Protein 5GYL (pdb70)

Structure (mmCIF, N/CA/C/O backbone):
data_5GYL
#
_entry.id   5GYL
#
_cell.length_a   97.370
_cell.length_b   100.610
_cell.length_c   131.124
_cell.angle_alpha   90.00
_cell.angle_beta   96.10
_cell.angle_gamma   90.00
#
_symmetry.space_group_name_H-M   'I 1 2 1'
#
loop_
_entity.id
_entity.type
_entity.pdbx_description
1 polymer 'legumin-like protein'
2 water water
#
loop_
_atom_site.group_PDB
_atom_site.id
_atom_site.type_symbol
_atom_site.label_atom_id
_atom_site.label_alt_id
_atom_site.label_comp_id
_atom_site.label_asym_id
_atom_site.label_entity_id
_atom_site.label_seq_id
_atom_site.pdbx_PDB_ins_code
_atom_site.Cartn_x
_atom_site.Cartn_y
_atom_site.Cartn_z
_atom_site.occupancy
_atom_site.B_iso_or_equiv
_atom_site.auth_seq_id
_atom_site.auth_comp_id
_atom_site.auth_asym_id
_atom_site.auth_atom_id
_atom_site.pdbx_PDB_model_num
ATOM 1 N N . ASN A 1 9 ? 8.394 -4.887 -35.200 1.00 82.26 29 ASN A N 1
ATOM 2 C CA . ASN A 1 9 ? 8.577 -5.080 -33.763 1.00 80.79 29 ASN A CA 1
ATOM 3 C C . ASN A 1 9 ? 9.815 -4.325 -33.289 1.00 80.69 29 ASN A C 1
ATOM 4 O O . ASN A 1 9 ? 10.945 -4.686 -33.617 1.00 81.49 29 ASN A O 1
ATOM 9 N N . GLU A 1 10 ? 9.577 -3.274 -32.500 1.00 72.73 30 GLU A N 1
ATOM 10 C CA . GLU A 1 10 ? 10.600 -2.259 -32.263 1.00 70.31 30 GLU A CA 1
ATOM 11 C C . GLU A 1 10 ? 11.867 -2.827 -31.630 1.00 64.06 30 GLU A C 1
ATOM 12 O O . GLU A 1 10 ? 12.948 -2.253 -31.809 1.00 63.53 30 GLU A O 1
ATOM 18 N N . CYS A 1 11 ? 11.776 -3.936 -30.894 1.00 52.35 31 CYS A N 1
ATOM 19 C CA . CYS A 1 11 ? 12.921 -4.430 -30.134 1.00 48.88 31 CYS A CA 1
ATOM 20 C C . CYS A 1 11 ? 13.547 -5.691 -30.721 1.00 50.41 31 CYS A C 1
ATOM 21 O O . CYS A 1 11 ? 14.457 -6.257 -30.105 1.00 49.55 31 CYS A O 1
ATOM 24 N N . GLN A 1 12 ? 13.113 -6.142 -31.897 1.00 66.35 32 GLN A N 1
ATOM 25 C CA . GLN A 1 12 ? 13.848 -7.194 -32.599 1.00 69.31 32 GLN A CA 1
ATOM 26 C C . GLN A 1 12 ? 15.067 -6.547 -33.255 1.00 66.50 32 GLN A C 1
ATOM 27 O O . GLN A 1 12 ? 15.133 -6.330 -34.465 1.00 68.43 32 GLN A O 1
ATOM 33 N N . LEU A 1 13 ? 16.044 -6.221 -32.412 1.00 64.43 33 LEU A N 1
ATOM 34 C CA . LEU A 1 13 ? 17.243 -5.505 -32.825 1.00 61.85 33 LEU A CA 1
ATOM 35 C C . LEU A 1 13 ? 18.362 -6.516 -33.038 1.00 62.06 33 LEU A C 1
ATOM 36 O O . LEU A 1 13 ? 18.718 -7.256 -32.114 1.00 60.08 33 LEU A O 1
ATOM 41 N N . GLU A 1 14 ? 18.908 -6.550 -34.253 1.00 62.92 34 GLU A N 1
ATOM 42 C CA . GLU A 1 14 ? 19.987 -7.473 -34.578 1.00 65.32 34 GLU A CA 1
ATOM 43 C C . GLU A 1 14 ? 21.370 -6.841 -34.476 1.00 64.04 34 GLU A C 1
ATOM 44 O O . GLU A 1 14 ? 22.347 -7.567 -34.267 1.00 67.15 34 GLU A O 1
ATOM 50 N N . HIS A 1 15 ? 21.477 -5.519 -34.603 1.00 62.60 35 HIS A N 1
ATOM 51 C CA . HIS A 1 15 ? 22.762 -4.843 -34.467 1.00 61.84 35 HIS A CA 1
ATOM 52 C C . HIS A 1 15 ? 22.553 -3.475 -33.838 1.00 62.88 35 HIS A C 1
ATOM 53 O O . HIS A 1 15 ? 21.678 -2.719 -34.267 1.00 65.68 35 HIS A O 1
ATOM 60 N N . LEU A 1 16 ? 23.361 -3.165 -32.831 1.00 53.36 36 LEU A N 1
ATOM 61 C CA . LEU A 1 16 ? 23.323 -1.881 -32.151 1.00 50.84 36 LEU A CA 1
ATOM 62 C C . LEU A 1 16 ? 24.572 -1.080 -32.487 1.00 52.21 36 LEU A C 1
ATOM 63 O O . LEU A 1 16 ? 25.607 -1.629 -32.874 1.00 53.72 36 LEU A O 1
ATOM 68 N N . ASN A 1 17 ? 24.459 0.235 -32.335 1.00 56.07 37 ASN A N 1
ATOM 69 C CA . ASN A 1 17 ? 25.557 1.151 -32.596 1.00 55.28 37 ASN A CA 1
ATOM 70 C C . ASN A 1 17 ? 25.669 2.151 -31.459 1.00 50.72 37 ASN A C 1
ATOM 71 O O . ASN A 1 17 ? 24.657 2.582 -30.899 1.00 49.96 37 ASN A O 1
ATOM 76 N N . ALA A 1 18 ? 26.904 2.508 -31.116 1.00 48.08 38 ALA A N 1
ATOM 77 C CA . ALA A 1 18 ? 27.135 3.635 -30.228 1.00 43.34 38 ALA A CA 1
ATOM 78 C C . ALA A 1 18 ? 26.664 4.910 -30.916 1.00 43.14 38 ALA A C 1
ATOM 79 O O . ALA A 1 18 ? 27.107 5.227 -32.025 1.00 45.34 38 ALA A O 1
ATOM 81 N N . LEU A 1 19 ? 25.761 5.634 -30.267 1.00 42.64 39 LEU A N 1
ATOM 82 C CA . LEU A 1 19 ? 25.040 6.729 -30.897 1.00 43.78 39 LEU A CA 1
ATOM 83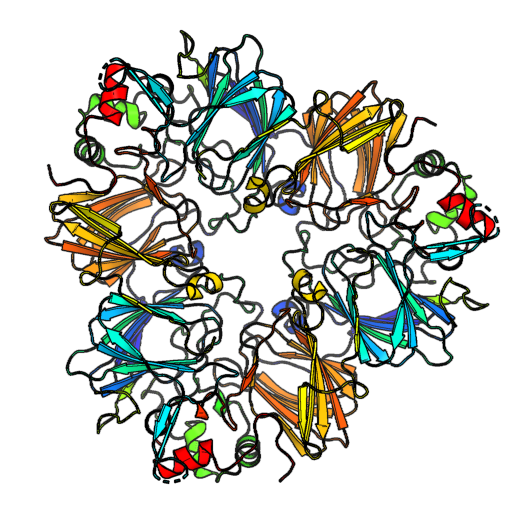 C C . LEU A 1 19 ? 25.539 8.079 -30.406 1.00 46.52 39 LEU A C 1
ATOM 84 O O . LEU A 1 19 ? 25.871 8.247 -29.228 1.00 47.76 39 LEU A O 1
ATOM 89 N N . GLU A 1 20 ? 25.570 9.031 -31.322 1.00 45.84 40 GLU A N 1
ATOM 90 C CA . GLU A 1 20 ? 25.842 10.428 -31.055 1.00 45.76 40 GLU A CA 1
ATOM 91 C C . GLU A 1 20 ? 24.581 11.243 -31.292 1.00 43.90 40 GLU A C 1
ATOM 92 O O . GLU A 1 20 ? 23.655 10.785 -31.970 1.00 42.04 40 GLU A O 1
ATOM 98 N N . PRO A 1 21 ? 24.498 12.452 -30.740 1.00 46.40 41 PRO A N 1
ATOM 99 C CA . PRO A 1 21 ? 23.383 13.338 -31.095 1.00 46.13 41 PRO A CA 1
ATOM 100 C C . PRO A 1 21 ? 23.404 13.642 -32.586 1.00 47.90 41 PRO A C 1
ATOM 101 O O . PRO A 1 21 ? 24.469 13.777 -33.189 1.00 48.45 41 PRO A O 1
ATOM 105 N N . ASP A 1 22 ? 22.216 13.741 -33.182 1.00 51.15 42 ASP A N 1
ATOM 106 C CA . ASP A 1 22 ? 22.088 14.065 -34.597 1.00 55.66 42 ASP A CA 1
ATOM 107 C C . ASP A 1 22 ? 21.526 15.462 -34.836 1.00 56.20 42 ASP A C 1
ATOM 108 O O . ASP A 1 22 ? 21.200 15.800 -35.979 1.00 58.14 42 ASP A O 1
ATOM 113 N N . ASN A 1 23 ? 21.390 16.277 -33.794 1.00 59.43 43 ASN A N 1
ATOM 114 C CA . ASN A 1 23 ? 20.900 17.638 -33.954 1.00 60.10 43 ASN A CA 1
ATOM 115 C C . ASN A 1 23 ? 21.511 18.509 -32.868 1.00 58.60 43 ASN A C 1
ATOM 116 O O . ASN A 1 23 ? 21.611 18.093 -31.711 1.00 56.39 43 ASN A O 1
ATOM 121 N N . ARG A 1 24 ? 21.923 19.713 -33.256 1.00 54.79 44 ARG A N 1
ATOM 122 C CA . ARG A 1 24 ? 22.509 20.684 -32.343 1.00 53.48 44 ARG A CA 1
ATOM 123 C C . ARG A 1 24 ? 21.745 21.991 -32.483 1.00 52.43 44 ARG A C 1
ATOM 124 O O . ARG A 1 24 ? 21.526 22.467 -33.602 1.00 52.00 44 ARG A O 1
ATOM 132 N N . ILE A 1 25 ? 21.335 22.564 -31.356 1.00 54.49 45 ILE A N 1
ATOM 133 C CA . ILE A 1 25 ? 20.623 23.836 -31.334 1.00 55.45 45 ILE A CA 1
ATOM 134 C C . ILE A 1 25 ? 21.427 24.789 -30.464 1.00 55.18 45 ILE A C 1
ATOM 135 O O . ILE A 1 25 ? 21.472 24.637 -29.236 1.00 54.60 45 ILE A O 1
ATOM 140 N N . LYS A 1 26 ? 22.066 25.764 -31.101 1.00 58.40 46 LYS A N 1
ATOM 141 C CA . LYS A 1 26 ? 22.870 26.755 -30.406 1.00 58.70 46 LYS A CA 1
ATOM 142 C C . LYS A 1 26 ? 21.997 27.928 -29.982 1.00 58.73 46 LYS A C 1
ATOM 143 O O . LYS A 1 26 ? 21.181 28.427 -30.761 1.00 61.64 46 LYS A O 1
ATOM 149 N N . SER A 1 27 ? 22.173 28.360 -28.738 1.00 47.06 47 SER A N 1
ATOM 150 C CA . SER A 1 27 ? 21.529 29.559 -28.230 1.00 46.38 47 SER A CA 1
ATOM 151 C C . SER A 1 27 ? 22.607 30.481 -27.675 1.00 46.61 47 SER A C 1
ATOM 152 O O . SER A 1 27 ? 23.770 30.093 -27.536 1.00 47.36 47 SER A O 1
ATOM 155 N N . GLU A 1 28 ? 22.217 31.719 -27.364 1.00 50.51 48 GLU A N 1
ATOM 156 C CA . GLU A 1 28 ? 23.207 32.712 -26.954 1.00 52.41 48 GLU A CA 1
ATOM 157 C C . GLU A 1 28 ? 24.005 32.229 -25.748 1.00 50.42 48 GLU A C 1
ATOM 158 O O . GLU A 1 28 ? 25.207 32.496 -25.644 1.00 53.53 48 GLU A O 1
ATOM 164 N N . GLY A 1 29 ? 23.359 31.517 -24.828 1.00 47.95 49 GLY A N 1
ATOM 165 C CA . GLY A 1 29 ? 23.991 31.123 -23.590 1.00 45.73 49 GLY A CA 1
ATOM 166 C C . GLY A 1 29 ? 24.431 29.678 -23.493 1.00 44.86 49 GLY A C 1
ATOM 167 O O . GLY A 1 29 ? 24.953 29.280 -22.448 1.00 46.23 49 GLY A O 1
ATOM 168 N N . GLY A 1 30 ? 24.246 28.874 -24.534 1.00 40.95 50 GLY A N 1
ATOM 169 C CA . GLY A 1 30 ? 24.690 27.493 -24.453 1.00 39.88 50 GLY A CA 1
ATOM 170 C C . GLY A 1 30 ? 24.286 26.689 -25.669 1.00 39.32 50 GLY A C 1
ATOM 171 O O . GLY A 1 30 ? 24.095 27.234 -26.764 1.00 40.23 50 GLY A O 1
ATOM 172 N N . LEU A 1 31 ? 24.120 25.384 -25.441 1.00 38.46 51 LEU A N 1
ATOM 173 C CA . LEU A 1 31 ? 23.936 24.397 -26.495 1.00 39.67 51 LEU A CA 1
ATOM 174 C C . LEU A 1 31 ? 23.015 23.294 -25.998 1.00 39.83 51 LEU A C 1
ATOM 175 O O . LEU A 1 31 ? 23.124 22.864 -24.847 1.00 39.16 51 LEU A O 1
ATOM 180 N N . ILE A 1 32 ? 22.127 22.826 -26.873 1.00 45.94 52 ILE A N 1
ATOM 181 C CA . ILE A 1 32 ? 21.285 21.667 -26.599 1.00 45.82 52 ILE A CA 1
ATOM 182 C C . ILE A 1 32 ? 21.453 20.675 -27.741 1.00 44.30 52 ILE A C 1
ATOM 183 O O . ILE A 1 32 ? 21.262 21.029 -28.909 1.00 42.27 52 ILE A O 1
ATOM 188 N N . GLU A 1 33 ? 21.806 19.439 -27.400 1.00 42.94 53 GLU A N 1
ATOM 189 C CA . GLU A 1 33 ? 21.988 18.357 -28.356 1.00 44.30 53 GLU A CA 1
ATOM 190 C C . GLU A 1 33 ? 20.967 17.267 -28.070 1.00 42.68 53 GLU A C 1
ATOM 191 O O . GLU A 1 33 ? 20.734 16.917 -26.909 1.00 42.83 53 GLU A O 1
ATOM 197 N N . THR A 1 34 ? 20.358 16.736 -29.125 1.00 42.20 54 THR A N 1
ATOM 198 C CA . THR A 1 34 ? 19.340 15.705 -29.000 1.00 43.14 54 THR A CA 1
ATOM 199 C C . THR A 1 34 ? 19.739 14.475 -29.800 1.00 46.47 54 THR A C 1
ATOM 200 O O . THR A 1 34 ? 20.249 14.588 -30.919 1.00 49.09 54 THR A O 1
ATOM 204 N N . TRP A 1 35 ? 19.505 13.303 -29.218 1.00 41.54 55 TRP A N 1
ATOM 205 C CA . TRP A 1 35 ? 19.543 12.068 -29.983 1.00 40.53 55 TRP A CA 1
ATOM 206 C C . TRP A 1 35 ? 18.204 11.870 -30.681 1.00 43.46 55 TRP A C 1
ATOM 207 O O . TRP A 1 35 ? 17.149 12.258 -30.169 1.00 43.91 55 TRP A O 1
ATOM 218 N N . ASN A 1 36 ? 18.252 11.257 -31.849 1.00 44.81 56 ASN A N 1
ATOM 219 C CA . ASN A 1 36 ? 17.044 11.076 -32.642 1.00 46.06 56 ASN A CA 1
ATOM 220 C C . ASN A 1 36 ? 16.103 10.113 -31.925 1.00 44.81 56 ASN A C 1
ATOM 221 O O . ASN A 1 36 ? 16.449 8.934 -31.768 1.00 44.26 56 ASN A O 1
ATOM 226 N N . PRO A 1 37 ? 14.925 10.554 -31.468 1.00 47.41 57 PRO A N 1
ATOM 227 C CA . PRO A 1 37 ? 14.028 9.628 -30.756 1.00 46.02 57 PRO A CA 1
ATOM 228 C C . PRO A 1 37 ? 13.409 8.567 -31.648 1.00 46.43 57 PRO A C 1
ATOM 229 O O . PRO A 1 37 ? 12.890 7.572 -31.125 1.00 43.63 57 PRO A O 1
ATOM 233 N N . SER A 1 38 ? 13.458 8.733 -32.971 1.00 48.54 58 SER A N 1
ATOM 234 C CA . SER A 1 38 ? 12.927 7.735 -33.888 1.00 47.84 58 SER A CA 1
ATOM 235 C C . SER A 1 38 ? 13.948 6.674 -34.272 1.00 45.76 58 SER A C 1
ATOM 236 O O . SER A 1 38 ? 13.593 5.725 -34.977 1.00 45.24 58 SER A O 1
ATOM 239 N N . ASN A 1 39 ? 15.197 6.811 -33.836 1.00 39.47 59 ASN A N 1
ATOM 240 C CA . ASN A 1 39 ? 16.174 5.749 -34.025 1.00 43.75 59 ASN A CA 1
ATOM 241 C C . ASN A 1 39 ? 15.687 4.474 -33.339 1.00 46.73 59 ASN A C 1
ATOM 242 O O . ASN A 1 39 ? 15.069 4.521 -32.272 1.00 47.14 59 ASN A O 1
ATOM 247 N N . LYS A 1 40 ? 15.972 3.328 -33.963 1.00 49.44 60 LYS A N 1
ATOM 248 C CA . LYS A 1 40 ? 15.371 2.067 -33.533 1.00 52.89 60 LYS A CA 1
ATOM 249 C C . LYS A 1 40 ? 15.668 1.770 -32.069 1.00 51.11 60 LYS A C 1
ATOM 250 O O . LYS A 1 40 ? 14.828 1.202 -31.360 1.00 49.78 60 LYS A O 1
ATOM 256 N N . GLN A 1 41 ? 16.866 2.124 -31.602 1.00 50.90 61 GLN A N 1
ATOM 257 C CA . GLN A 1 41 ? 17.229 1.845 -30.220 1.00 50.01 61 GLN A CA 1
ATOM 258 C C . GLN A 1 41 ? 16.344 2.623 -29.258 1.00 45.69 61 GLN A C 1
ATOM 259 O O . GLN A 1 41 ? 15.835 2.070 -28.275 1.00 44.38 61 GLN A O 1
ATOM 265 N N . PHE A 1 42 ? 16.146 3.913 -29.526 1.00 42.72 62 PHE A N 1
ATOM 266 C CA . PHE A 1 42 ? 15.351 4.730 -28.621 1.00 40.64 62 PHE A CA 1
ATOM 267 C C . PHE A 1 42 ? 13.870 4.384 -28.699 1.00 41.09 62 PHE A C 1
ATOM 268 O O . PHE A 1 42 ? 13.158 4.505 -27.694 1.00 39.44 62 PHE A O 1
ATOM 276 N N . ARG A 1 43 ? 13.387 3.916 -29.853 1.00 43.22 63 ARG A N 1
ATOM 277 C CA . ARG A 1 43 ? 11.998 3.472 -29.905 1.00 46.49 63 ARG A CA 1
ATOM 278 C C . ARG A 1 43 ? 11.817 2.170 -29.136 1.00 42.55 63 ARG A C 1
ATOM 279 O O . ARG A 1 43 ? 10.783 1.964 -28.492 1.00 39.36 63 ARG A O 1
ATOM 287 N N . CYS A 1 44 ? 12.807 1.275 -29.202 1.00 44.62 64 CYS A N 1
ATOM 288 C CA . CYS A 1 44 ? 12.766 0.069 -28.382 1.00 41.65 64 CYS A CA 1
ATOM 289 C C . CYS A 1 44 ? 12.777 0.426 -26.901 1.00 36.16 64 CYS A C 1
ATOM 290 O O . CYS A 1 44 ? 11.977 -0.097 -26.118 1.00 31.96 64 CYS A O 1
ATOM 293 N N . ALA A 1 45 ? 13.689 1.313 -26.496 1.00 31.79 65 ALA A N 1
ATOM 294 C CA . ALA A 1 45 ? 13.734 1.728 -25.099 1.00 29.42 65 ALA A CA 1
ATOM 295 C C . ALA A 1 45 ? 12.496 2.524 -24.717 1.00 27.42 65 ALA A C 1
ATOM 296 O O . ALA A 1 45 ? 12.045 2.451 -23.571 1.00 25.97 65 ALA A O 1
ATOM 298 N N . GLY A 1 46 ? 11.937 3.283 -25.653 1.00 31.83 66 GLY A N 1
ATOM 299 C CA . GLY A 1 46 ? 10.777 4.099 -25.359 1.00 31.89 66 GLY A CA 1
ATOM 300 C C . GLY A 1 46 ? 11.115 5.379 -24.631 1.00 32.81 66 GLY A C 1
ATOM 301 O O . GLY A 1 46 ? 10.367 5.800 -23.739 1.00 32.88 66 GLY A O 1
ATOM 302 N N . VAL A 1 47 ? 12.228 6.018 -24.989 1.00 34.14 67 VAL A N 1
ATOM 303 C CA . VAL A 1 47 ? 12.715 7.202 -24.296 1.00 35.15 67 VAL A CA 1
ATOM 304 C C . VAL A 1 47 ? 13.353 8.144 -25.308 1.00 38.88 67 VAL A C 1
ATOM 305 O O . VAL A 1 47 ? 13.585 7.795 -26.468 1.00 39.95 67 VAL A O 1
ATOM 309 N N . ALA A 1 48 ? 13.657 9.349 -24.837 1.00 38.11 68 ALA A N 1
ATOM 310 C CA . ALA A 1 48 ? 14.433 10.319 -25.588 1.00 36.79 68 ALA A CA 1
ATOM 311 C C . ALA A 1 48 ? 15.570 10.814 -24.709 1.00 33.53 68 ALA A C 1
ATOM 312 O O . ALA A 1 48 ? 15.464 10.828 -23.480 1.00 31.76 68 ALA A O 1
ATOM 314 N N . LEU A 1 49 ? 16.665 11.202 -25.351 1.00 32.00 69 LEU A N 1
ATOM 315 C CA . LEU A 1 49 ? 17.872 11.635 -24.665 1.00 32.69 69 LEU A CA 1
ATOM 316 C C . LEU A 1 49 ? 18.337 12.964 -25.244 1.00 34.69 69 LEU A C 1
ATOM 317 O O . LEU A 1 49 ? 18.332 13.156 -26.465 1.00 34.60 69 LEU A O 1
ATOM 322 N N . SER A 1 50 ? 18.739 13.877 -24.362 1.00 41.37 70 SER A N 1
ATOM 323 C CA . SER A 1 50 ? 19.257 15.174 -24.768 1.00 42.78 70 SER A CA 1
ATOM 324 C C . SER A 1 50 ? 20.389 15.566 -23.831 1.00 41.26 70 SER A C 1
ATOM 325 O O . SER A 1 50 ? 20.508 15.056 -22.715 1.00 40.99 70 SER A O 1
ATOM 328 N N . ARG A 1 51 ? 21.241 16.464 -24.315 1.00 41.75 71 ARG A N 1
ATOM 329 C CA . ARG A 1 51 ? 22.389 16.950 -23.562 1.00 41.19 71 ARG A CA 1
ATOM 330 C C . ARG A 1 51 ? 22.442 18.463 -23.696 1.00 41.42 71 ARG A C 1
ATOM 331 O O . ARG A 1 51 ? 22.500 18.987 -24.813 1.00 41.87 71 ARG A O 1
ATOM 339 N N . ALA A 1 52 ? 22.429 19.159 -22.563 1.00 41.13 72 ALA A N 1
ATOM 340 C CA . ALA A 1 52 ? 22.430 20.613 -22.530 1.00 40.42 72 ALA A CA 1
ATOM 341 C C . ALA A 1 52 ? 23.730 21.115 -21.916 1.00 40.03 72 ALA A C 1
ATOM 342 O O . ALA A 1 52 ? 24.223 20.554 -20.933 1.00 39.66 72 ALA A O 1
ATOM 344 N N . THR A 1 53 ? 24.293 22.159 -22.513 1.00 42.18 73 THR A N 1
ATOM 345 C CA . THR A 1 53 ? 25.522 22.773 -22.028 1.00 43.47 73 THR A CA 1
ATOM 346 C C . THR A 1 53 ? 25.231 24.230 -21.698 1.00 45.78 73 THR A C 1
ATOM 347 O O . THR A 1 53 ? 24.801 24.995 -22.569 1.00 47.35 73 THR A O 1
ATOM 351 N N . LEU A 1 54 ? 25.464 24.608 -20.445 1.00 43.98 74 LEU A N 1
ATOM 352 C CA . LEU A 1 54 ? 25.203 25.958 -19.961 1.00 43.30 74 LEU A CA 1
ATOM 353 C C . LEU A 1 54 ? 26.532 26.653 -19.697 1.00 42.38 74 LEU A C 1
ATOM 354 O O . LEU A 1 54 ? 27.301 26.223 -18.830 1.00 37.55 74 LEU A O 1
ATOM 359 N N . GLN A 1 55 ? 26.798 27.718 -20.448 1.00 43.85 75 GLN A N 1
ATOM 360 C CA . GLN A 1 55 ? 27.982 28.524 -20.230 1.00 45.89 75 GLN A CA 1
ATOM 361 C C . GLN A 1 55 ? 27.858 29.264 -18.902 1.00 46.24 75 GLN A C 1
ATOM 362 O O . GLN A 1 55 ? 26.776 29.335 -18.318 1.00 43.84 75 GLN A O 1
ATOM 368 N N . PRO A 1 56 ? 28.958 29.822 -18.397 1.00 51.27 76 PRO A N 1
ATOM 369 C CA . PRO A 1 56 ? 28.890 30.605 -17.157 1.00 51.13 76 PRO A CA 1
ATOM 370 C C . PRO A 1 56 ? 27.822 31.688 -17.222 1.00 51.26 76 PRO A C 1
ATOM 371 O O . PRO A 1 56 ? 27.610 32.321 -18.260 1.00 51.93 76 PRO A O 1
ATOM 375 N N . ASN A 1 57 ? 27.149 31.900 -16.091 1.00 48.39 77 ASN A N 1
ATOM 376 C CA . ASN A 1 57 ? 26.100 32.913 -15.972 1.00 50.18 77 ASN A CA 1
ATOM 377 C C . ASN A 1 57 ? 25.074 32.791 -17.098 1.00 51.69 77 ASN A C 1
ATOM 378 O O . ASN A 1 57 ? 24.669 33.778 -17.715 1.00 55.35 77 ASN A O 1
ATOM 383 N N . SER A 1 58 ? 24.646 31.560 -17.365 1.00 46.24 78 SER A N 1
ATOM 384 C CA . SER A 1 58 ? 23.596 31.303 -18.339 1.00 46.64 78 SER A CA 1
ATOM 385 C C . SER A 1 58 ? 22.436 30.577 -17.669 1.00 43.24 78 SER A C 1
ATOM 386 O O . SER A 1 58 ? 22.622 29.804 -16.723 1.00 41.74 78 SER A O 1
ATOM 389 N N . LEU A 1 59 ? 21.237 30.811 -18.193 1.00 38.84 79 LEU A N 1
ATOM 390 C CA . LEU A 1 59 ? 19.996 30.357 -17.581 1.00 34.65 79 LEU A CA 1
ATOM 391 C C . LEU A 1 59 ? 19.237 29.495 -18.576 1.00 34.99 79 LEU A C 1
ATOM 392 O O . LEU A 1 59 ? 18.896 29.958 -19.669 1.00 34.21 79 LEU A O 1
ATOM 397 N N . ARG A 1 60 ? 18.987 28.243 -18.204 1.00 42.43 80 ARG A N 1
ATOM 398 C CA . ARG A 1 60 ? 18.030 27.405 -18.917 1.00 40.67 80 ARG A CA 1
ATOM 399 C C . ARG A 1 60 ? 16.636 27.865 -18.515 1.00 38.97 80 ARG A C 1
ATOM 400 O O . ARG A 1 60 ? 16.222 27.686 -17.364 1.00 35.20 80 ARG A O 1
ATOM 408 N N . ARG A 1 61 ? 15.908 28.457 -19.458 1.00 38.33 81 ARG A N 1
ATOM 409 C CA . ARG A 1 61 ? 14.658 29.109 -19.117 1.00 37.27 81 ARG A CA 1
ATOM 410 C C . ARG A 1 61 ? 13.577 28.074 -18.791 1.00 35.12 81 ARG A C 1
ATOM 411 O O . ARG A 1 61 ? 13.596 26.956 -19.313 1.00 33.61 81 ARG A O 1
ATOM 419 N N . PRO A 1 62 ? 12.619 28.433 -17.933 1.00 34.65 82 PRO A N 1
ATOM 420 C CA . PRO A 1 62 ? 11.687 27.433 -17.389 1.00 32.50 82 PRO A CA 1
ATOM 421 C C . PRO A 1 62 ? 10.838 26.748 -18.452 1.00 32.45 82 PRO A C 1
ATOM 422 O O . PRO A 1 62 ? 10.323 27.379 -19.376 1.00 34.64 82 PRO A O 1
ATOM 426 N N . PHE A 1 63 ? 10.670 25.437 -18.284 1.00 30.29 83 PHE A N 1
ATOM 427 C CA . PHE A 1 63 ? 9.843 24.633 -19.169 1.00 28.50 83 PHE A CA 1
ATOM 428 C C . PHE A 1 63 ? 9.302 23.452 -18.379 1.00 27.72 83 PHE A C 1
ATOM 429 O O . PHE A 1 63 ? 9.858 23.064 -17.349 1.00 26.63 83 PHE A O 1
ATOM 437 N N . TYR A 1 64 ? 8.201 22.885 -18.864 1.00 29.81 84 TYR A N 1
ATOM 438 C CA . TYR A 1 64 ? 7.702 21.627 -18.333 1.00 31.84 84 TYR A CA 1
ATOM 439 C C . TYR A 1 64 ? 7.510 20.641 -19.475 1.00 34.01 84 TYR A C 1
ATOM 440 O O . TYR A 1 64 ? 7.352 21.021 -20.638 1.00 36.99 84 TYR A O 1
ATOM 449 N N . THR A 1 65 ? 7.535 19.360 -19.121 1.00 32.88 85 THR A N 1
ATOM 450 C CA . THR A 1 65 ? 7.518 18.266 -20.078 1.00 32.14 85 THR A CA 1
ATOM 451 C C . THR A 1 65 ? 6.396 17.308 -19.704 1.00 30.61 85 THR A C 1
ATOM 452 O O . THR A 1 65 ? 6.094 17.116 -18.524 1.00 29.70 85 THR A O 1
ATOM 456 N N . ASN A 1 66 ? 5.779 16.702 -20.720 1.00 33.80 86 ASN A N 1
ATOM 457 C CA . ASN A 1 66 ? 4.650 15.800 -20.516 1.00 35.49 86 ASN A CA 1
ATOM 458 C C . ASN A 1 66 ? 5.086 14.373 -20.195 1.00 38.15 86 ASN A C 1
ATOM 459 O O . ASN A 1 66 ? 4.361 13.419 -20.514 1.00 40.85 86 ASN A O 1
ATOM 464 N N . ALA A 1 67 ? 6.243 14.204 -19.564 1.00 31.02 87 ALA A N 1
ATOM 465 C CA . ALA A 1 67 ? 6.745 12.891 -19.195 1.00 27.81 87 ALA A CA 1
ATOM 466 C C . ALA A 1 67 ? 7.784 13.072 -18.099 1.00 26.06 87 ALA A C 1
ATOM 467 O O . ALA A 1 67 ? 8.368 14.153 -17.968 1.00 24.44 87 ALA A O 1
ATOM 469 N N . PRO A 1 68 ? 8.040 12.037 -17.300 1.00 26.28 88 PRO A N 1
ATOM 470 C CA . PRO A 1 68 ? 9.056 12.153 -16.249 1.00 26.83 88 PRO A CA 1
ATOM 471 C C . PRO A 1 68 ? 10.461 12.182 -16.831 1.00 27.42 88 PRO A C 1
ATOM 472 O O . PRO A 1 68 ? 10.738 11.596 -17.880 1.00 28.44 88 PRO A O 1
ATOM 476 N N . GLN A 1 69 ? 11.359 12.875 -16.129 1.00 27.43 89 GLN A N 1
ATOM 477 C CA . GLN A 1 69 ? 12.746 13.003 -16.556 1.00 28.05 89 GLN A CA 1
ATOM 478 C C . GLN A 1 69 ? 13.706 12.681 -15.420 1.00 25.78 89 GLN A C 1
ATOM 479 O O . GLN A 1 69 ? 13.406 12.903 -14.241 1.00 23.49 89 GLN A O 1
ATOM 485 N N . GLU A 1 70 ? 14.872 12.161 -15.800 1.00 28.00 90 GLU A N 1
ATOM 486 C CA . GLU A 1 70 ? 16.050 12.116 -14.943 1.00 27.83 90 GLU A CA 1
ATOM 487 C C . GLU A 1 70 ? 17.149 12.930 -15.605 1.00 28.47 90 GLU A C 1
ATOM 488 O O . GLU A 1 70 ? 17.443 12.731 -16.789 1.00 28.50 90 GLU A O 1
ATOM 494 N N . ILE A 1 71 ? 17.772 13.821 -14.840 1.00 29.79 91 ILE A N 1
ATOM 495 C CA . ILE A 1 71 ? 18.860 14.654 -15.332 1.00 30.45 91 ILE A CA 1
ATOM 496 C C . ILE A 1 71 ? 20.111 14.293 -14.547 1.00 31.25 91 ILE A C 1
ATOM 497 O O . ILE A 1 71 ? 20.097 14.307 -13.311 1.00 31.40 91 ILE A O 1
ATOM 502 N N . PHE A 1 72 ? 21.177 13.946 -15.263 1.00 29.41 92 PHE A N 1
ATOM 503 C CA . PHE A 1 72 ? 22.480 13.676 -14.671 1.00 29.39 92 PHE A CA 1
ATOM 504 C C . PHE A 1 72 ? 23.416 14.836 -14.978 1.00 29.80 92 PHE A C 1
ATOM 505 O O . PHE A 1 72 ? 23.556 15.237 -16.140 1.00 29.44 92 PHE A O 1
ATOM 513 N N . ILE A 1 73 ? 24.058 15.367 -13.940 1.00 30.96 93 ILE A N 1
ATOM 514 C CA . ILE A 1 73 ? 24.980 16.486 -14.082 1.00 34.83 93 ILE A CA 1
ATOM 515 C C . ILE A 1 73 ? 26.349 15.904 -14.426 1.00 35.67 93 ILE A C 1
ATOM 516 O O . ILE A 1 73 ? 27.120 15.514 -13.546 1.00 35.63 93 ILE A O 1
ATOM 521 N N . GLN A 1 74 ? 26.651 15.848 -15.721 1.00 32.98 94 GLN A N 1
ATOM 522 C CA . GLN A 1 74 ? 27.946 15.344 -16.156 1.00 34.11 94 GLN A CA 1
ATOM 523 C C . GLN A 1 74 ? 29.082 16.243 -15.686 1.00 35.45 94 GLN A C 1
ATOM 524 O O . GLN A 1 74 ? 30.178 15.753 -15.393 1.00 36.78 94 GLN A O 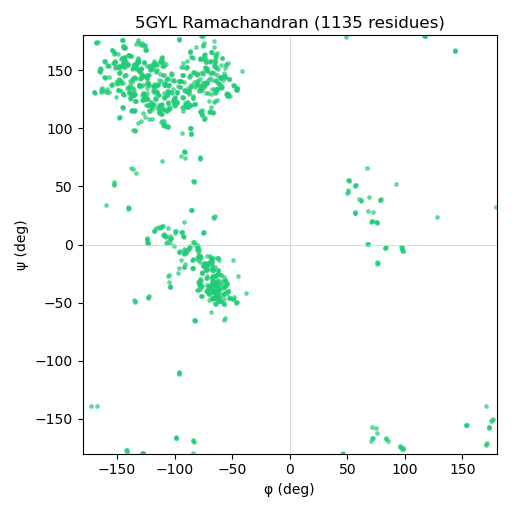1
ATOM 530 N N . GLN A 1 75 ? 28.843 17.550 -15.596 1.00 37.40 95 GLN A N 1
ATOM 531 C CA . GLN A 1 75 ? 29.917 18.490 -15.309 1.00 39.44 95 GLN A CA 1
ATOM 532 C C . GLN A 1 75 ? 29.327 19.796 -14.796 1.00 38.85 95 GLN A C 1
ATOM 533 O O . GLN A 1 75 ? 28.264 20.222 -15.253 1.00 40.34 95 GLN A O 1
ATOM 539 N N . GLY A 1 76 ? 30.021 20.417 -13.846 1.00 39.37 96 GLY A N 1
ATOM 540 C CA . GLY A 1 76 ? 29.708 21.764 -13.408 1.00 40.24 96 GLY A CA 1
ATOM 541 C C . GLY A 1 76 ? 28.876 21.805 -12.138 1.00 44.23 96 GLY A C 1
ATOM 542 O O . GLY A 1 76 ? 28.561 20.789 -11.510 1.00 46.06 96 GLY A O 1
ATOM 543 N N . ASN A 1 77 ? 28.504 23.034 -11.781 1.00 47.82 97 ASN A N 1
ATOM 544 C CA . ASN A 1 77 ? 27.788 23.336 -10.549 1.00 48.15 97 ASN A CA 1
ATOM 545 C C . ASN A 1 77 ? 26.877 24.525 -10.810 1.00 48.28 97 ASN A C 1
ATOM 546 O O . ASN A 1 77 ? 27.154 25.351 -11.684 1.00 48.36 97 ASN A O 1
ATOM 551 N N . GLY A 1 78 ? 25.790 24.607 -10.048 1.00 46.55 98 GLY A N 1
ATOM 552 C CA . GLY A 1 78 ? 24.853 25.702 -10.221 1.00 44.76 98 GLY A CA 1
ATOM 553 C C . GLY A 1 78 ? 23.617 25.508 -9.365 1.00 43.79 98 GLY A C 1
ATOM 554 O O . GLY A 1 78 ? 23.649 24.815 -8.347 1.00 42.88 98 GLY A O 1
ATOM 555 N N . TYR A 1 79 ? 22.534 26.151 -9.794 1.00 37.59 99 TYR A N 1
ATOM 556 C CA . TYR A 1 79 ? 21.257 26.129 -9.097 1.00 37.65 99 TYR A CA 1
ATOM 557 C C . TYR A 1 79 ? 20.167 25.627 -10.031 1.00 33.81 99 TYR A C 1
ATOM 558 O O . TYR A 1 79 ? 20.203 25.870 -11.242 1.00 32.35 99 TYR A O 1
ATOM 567 N N . PHE A 1 80 ? 19.199 24.915 -9.464 1.00 33.41 100 PHE A N 1
ATOM 568 C CA . PHE A 1 80 ? 17.989 24.563 -10.187 1.00 32.04 100 PHE A CA 1
ATOM 569 C C . PHE A 1 80 ? 16.784 24.841 -9.307 1.00 28.56 100 PHE A C 1
ATOM 570 O O . PHE A 1 80 ? 16.877 24.873 -8.076 1.00 26.65 100 PHE A O 1
ATOM 578 N N . GLY A 1 81 ? 15.656 25.067 -9.960 1.00 31.41 101 GLY A N 1
ATOM 579 C CA . GLY A 1 81 ? 14.411 25.253 -9.261 1.00 31.97 101 GLY A CA 1
ATOM 580 C C . GLY A 1 81 ? 13.310 24.463 -9.926 1.00 31.46 101 GLY A C 1
ATOM 581 O O . GLY A 1 81 ? 13.135 24.530 -11.146 1.00 30.55 101 GLY A O 1
ATOM 582 N N . MET A 1 82 ? 12.589 23.678 -9.141 1.00 32.00 102 MET A N 1
ATOM 583 C CA . MET A 1 82 ? 11.352 23.064 -9.588 1.00 31.41 102 MET A CA 1
ATOM 584 C C . MET A 1 82 ? 10.209 23.807 -8.918 1.00 32.76 102 MET A C 1
ATOM 585 O O . MET A 1 82 ? 10.261 24.091 -7.716 1.00 31.77 102 MET A O 1
ATOM 590 N N . VAL A 1 83 ? 9.220 24.183 -9.714 1.00 31.98 103 VAL A N 1
ATOM 591 C CA . VAL A 1 83 ? 8.128 25.036 -9.273 1.00 29.34 103 VAL A CA 1
ATOM 592 C C . VAL A 1 83 ? 6.863 24.196 -9.312 1.00 27.72 103 VAL A C 1
ATOM 593 O O . VAL A 1 83 ? 6.415 23.784 -10.388 1.00 26.78 103 VAL A O 1
ATOM 597 N N . PHE A 1 84 ? 6.296 23.944 -8.153 1.00 30.36 104 PHE A N 1
ATOM 598 C CA . PHE A 1 84 ? 5.217 22.978 -8.047 1.00 31.45 104 PHE A CA 1
ATOM 599 C C . PHE A 1 84 ? 3.866 23.671 -7.924 1.00 32.97 104 PHE A C 1
ATOM 600 O O . PHE A 1 84 ? 3.758 24.733 -7.303 1.00 35.72 104 PHE A O 1
ATOM 608 N N . PRO A 1 85 ? 2.812 23.081 -8.479 1.00 30.30 105 PRO A N 1
ATOM 609 C CA . PRO A 1 85 ? 1.466 23.581 -8.190 1.00 32.17 105 PRO A CA 1
ATOM 610 C C . PRO A 1 85 ? 1.110 23.337 -6.735 1.00 34.45 105 PRO A C 1
ATOM 611 O O . PRO A 1 85 ? 1.576 22.382 -6.108 1.00 37.14 105 PRO A O 1
ATOM 615 N N . GLY A 1 86 ? 0.300 24.237 -6.186 1.00 38.26 106 GLY A N 1
ATOM 616 C CA . GLY A 1 86 ? -0.209 24.040 -4.845 1.00 39.79 106 GLY A CA 1
ATOM 617 C C . GLY A 1 86 ? 0.822 24.211 -3.756 1.00 42.26 106 GLY A C 1
ATOM 618 O O . GLY A 1 86 ? 0.627 23.708 -2.650 1.00 43.72 106 GLY A O 1
ATOM 619 N N . CYS A 1 87 ? 1.924 24.894 -4.044 1.00 41.78 107 CYS A N 1
ATOM 620 C CA . CYS A 1 87 ? 2.995 25.110 -3.084 1.00 41.15 107 CYS A CA 1
ATOM 621 C C . CYS A 1 87 ? 3.255 26.600 -2.937 1.00 36.91 107 CYS A C 1
ATOM 622 O O . CYS A 1 87 ? 3.231 27.346 -3.920 1.00 36.07 107 CYS A O 1
ATOM 625 N N . VAL A 1 88 ? 3.468 27.025 -1.700 1.00 36.31 108 VAL A N 1
ATOM 626 C CA . VAL A 1 88 ? 3.713 28.424 -1.390 1.00 37.24 108 VAL A CA 1
ATOM 627 C C . VAL A 1 88 ? 5.197 28.729 -1.556 1.00 38.80 108 VAL A C 1
ATOM 628 O O . VAL A 1 88 ? 6.048 27.836 -1.574 1.00 39.40 108 VAL A O 1
ATOM 632 N N . GLU A 1 89 ? 5.507 30.017 -1.682 1.00 37.73 109 GLU A N 1
ATOM 633 C CA . GLU A 1 89 ? 6.890 30.475 -1.688 1.00 39.00 109 GLU A CA 1
ATOM 634 C C . GLU A 1 89 ? 7.448 30.409 -0.267 1.00 38.05 109 GLU A C 1
ATOM 635 O O . GLU A 1 89 ? 7.073 31.213 0.589 1.00 39.85 109 GLU A O 1
ATOM 641 N N . THR A 1 90 ? 8.347 29.454 -0.010 1.00 37.36 110 THR A N 1
ATOM 642 C CA . THR A 1 90 ? 8.952 29.292 1.309 1.00 33.16 110 THR A CA 1
ATOM 643 C C . THR A 1 90 ? 10.257 30.063 1.472 1.00 31.00 110 THR A C 1
ATOM 644 O O . THR A 1 90 ? 10.815 30.079 2.573 1.00 31.04 110 THR A O 1
ATOM 648 N N . PHE A 1 91 ? 10.774 30.670 0.410 1.00 29.44 111 PHE A N 1
ATOM 649 C CA . PHE A 1 91 ? 11.933 31.546 0.496 1.00 29.52 111 PHE A CA 1
ATOM 650 C C . PHE A 1 91 ? 11.438 32.989 0.451 1.00 30.55 111 PHE A C 1
ATOM 651 O O . PHE A 1 91 ? 10.754 33.387 -0.500 1.00 28.91 111 PHE A O 1
ATOM 659 N N . GLU A 1 92 ? 11.786 33.761 1.478 1.00 34.73 112 GLU A N 1
ATOM 660 C CA . GLU A 1 92 ? 11.229 35.085 1.722 1.00 38.01 112 GLU A CA 1
ATOM 661 C C . GLU A 1 92 ? 12.355 36.022 2.119 1.00 40.84 112 GLU A C 1
ATOM 662 O O . GLU A 1 92 ? 13.228 35.650 2.906 1.00 40.80 112 GLU A O 1
ATOM 668 N N . GLU A 1 93 ? 12.311 37.252 1.608 1.00 40.45 113 GLU A N 1
ATOM 669 C CA . GLU A 1 93 ? 13.314 38.231 1.970 1.00 40.55 113 GLU A CA 1
ATOM 670 C C . GLU A 1 93 ? 12.641 39.577 2.243 1.00 38.88 113 GLU A C 1
ATOM 671 O O . GLU A 1 93 ? 11.837 40.040 1.416 1.00 35.11 113 GLU A O 1
ATOM 677 N N . PRO A 1 94 ? 12.942 40.232 3.368 1.00 37.60 114 PRO A N 1
ATOM 678 C CA . PRO A 1 94 ? 12.209 41.453 3.733 1.00 38.72 114 PRO A CA 1
ATOM 679 C C . PRO A 1 94 ? 12.459 42.595 2.759 1.00 40.97 114 PRO A C 1
ATOM 680 O O . PRO A 1 94 ? 13.341 42.549 1.899 1.00 36.76 114 PRO A O 1
ATOM 684 N N . ARG A 1 95 ? 11.647 43.639 2.933 1.00 64.16 115 ARG A N 1
ATOM 685 C CA . ARG A 1 95 ? 11.739 44.911 2.208 1.00 68.51 115 ARG A CA 1
ATOM 686 C C . ARG A 1 95 ? 10.849 44.873 0.970 1.00 71.62 115 ARG A C 1
ATOM 687 O O . ARG A 1 95 ? 11.187 45.441 -0.071 1.00 75.24 115 ARG A O 1
ATOM 695 N N . LYS A 1 104 ? 5.968 43.895 -0.781 1.00 64.93 124 LYS A N 1
ATOM 696 C CA . LYS A 1 104 ? 6.104 43.568 0.635 1.00 65.76 124 LYS A CA 1
ATOM 697 C C . LYS A 1 104 ? 7.385 42.791 0.914 1.00 59.99 124 LYS A C 1
ATOM 698 O O . LYS A 1 104 ? 7.925 42.838 2.021 1.00 59.52 124 LYS A O 1
ATOM 704 N N . PHE A 1 105 ? 7.859 42.061 -0.090 1.00 51.81 125 PHE A N 1
ATOM 705 C CA . PHE A 1 105 ? 9.152 41.403 -0.024 1.00 46.04 125 PHE A CA 1
ATOM 706 C C . PHE A 1 105 ? 10.065 42.010 -1.082 1.00 44.52 125 PHE A C 1
ATOM 707 O O . PHE A 1 105 ? 9.610 42.554 -2.091 1.00 43.75 125 PHE A O 1
ATOM 715 N N . ARG A 1 106 ? 11.370 41.907 -0.847 1.00 50.88 126 ARG A N 1
ATOM 716 C CA . ARG A 1 106 ? 12.314 42.225 -1.908 1.00 50.71 126 ARG A CA 1
ATOM 717 C C . ARG A 1 106 ? 12.392 41.097 -2.927 1.00 48.48 126 ARG A C 1
ATOM 718 O O . ARG A 1 106 ? 12.570 41.356 -4.122 1.00 46.09 126 ARG A O 1
ATOM 726 N N . ASP A 1 107 ? 12.244 39.853 -2.479 1.00 45.21 127 ASP A N 1
ATOM 727 C CA . ASP A 1 107 ? 12.250 38.706 -3.371 1.00 42.35 127 ASP A CA 1
ATOM 728 C C . ASP A 1 107 ? 11.513 37.572 -2.671 1.00 38.00 127 ASP A C 1
ATOM 729 O O . ASP A 1 107 ? 11.455 37.525 -1.439 1.00 35.34 127 ASP A O 1
ATOM 734 N N . SER A 1 108 ? 10.946 36.668 -3.470 1.00 36.00 128 SER A N 1
ATOM 735 C CA . SER A 1 108 ? 10.108 35.597 -2.941 1.00 35.67 128 SER A CA 1
ATOM 736 C C . SER A 1 108 ? 9.974 34.501 -3.992 1.00 35.86 128 SER A C 1
ATOM 737 O O . SER A 1 108 ? 9.703 34.799 -5.159 1.00 40.09 128 SER A O 1
ATOM 740 N N . HIS A 1 109 ? 10.164 33.243 -3.590 1.00 35.31 129 HIS A N 1
ATOM 741 C CA . HIS A 1 109 ? 10.030 32.143 -4.539 1.00 33.72 129 HIS A CA 1
ATOM 742 C C . HIS A 1 109 ? 10.008 30.812 -3.799 1.00 31.44 129 HIS A C 1
ATOM 743 O O . HIS A 1 109 ? 10.188 30.741 -2.580 1.00 29.84 129 HIS A O 1
ATOM 750 N N . GLN A 1 110 ? 9.764 29.752 -4.561 1.00 30.62 130 GLN A N 1
ATOM 751 C CA . GLN A 1 110 ? 9.824 28.408 -4.020 1.00 29.35 130 GLN A CA 1
ATOM 752 C C . GLN A 1 110 ? 11.274 27.987 -3.799 1.00 31.95 130 GLN A C 1
ATOM 753 O O . GLN A 1 110 ? 12.218 28.583 -4.328 1.00 34.01 130 GLN A O 1
ATOM 759 N N . LYS A 1 111 ? 11.432 26.940 -2.996 1.00 32.08 131 LYS A N 1
ATOM 760 C CA . LYS A 1 111 ? 12.743 26.406 -2.657 1.00 32.31 131 LYS A CA 1
ATOM 761 C C . LYS A 1 111 ? 13.601 26.212 -3.905 1.00 30.61 131 LYS A C 1
ATOM 762 O O . LYS A 1 111 ? 13.127 25.731 -4.938 1.00 29.33 131 LYS A O 1
ATOM 768 N N . VAL A 1 112 ? 14.871 26.604 -3.804 1.00 30.51 132 VAL A N 1
ATOM 769 C CA . VAL A 1 112 ? 15.855 26.360 -4.849 1.00 32.24 132 VAL A CA 1
ATOM 770 C C . VAL A 1 112 ? 16.958 25.481 -4.274 1.00 33.66 132 VAL A C 1
ATOM 771 O O . VAL A 1 112 ? 17.210 25.462 -3.067 1.00 35.14 132 VAL A O 1
ATOM 775 N N . ASN A 1 113 ? 17.634 24.765 -5.167 1.00 33.04 133 ASN A N 1
ATOM 776 C CA . ASN A 1 113 ? 18.601 23.747 -4.791 1.00 33.19 133 ASN A CA 1
ATOM 777 C C . ASN A 1 113 ? 19.913 23.965 -5.526 1.00 35.45 133 ASN A C 1
ATOM 778 O O . ASN A 1 113 ? 19.921 24.352 -6.697 1.00 36.34 133 ASN A O 1
ATOM 783 N N . ARG A 1 114 ? 21.018 23.706 -4.837 1.00 36.15 134 ARG A N 1
ATOM 784 C CA . ARG A 1 114 ? 22.301 23.552 -5.506 1.00 38.00 134 ARG A CA 1
ATOM 785 C C . ARG A 1 114 ? 22.386 22.171 -6.141 1.00 33.55 134 ARG A C 1
ATOM 786 O O . ARG A 1 114 ? 21.891 21.186 -5.585 1.00 32.67 134 ARG A O 1
ATOM 794 N N . PHE A 1 115 ? 23.004 22.105 -7.316 1.00 31.09 135 PHE A N 1
ATOM 795 C CA . PHE A 1 115 ? 23.356 20.839 -7.940 1.00 30.11 135 PHE A CA 1
ATOM 796 C C . PHE A 1 115 ? 24.853 20.824 -8.217 1.00 34.93 135 PHE A C 1
ATOM 797 O O . PHE A 1 115 ? 25.478 21.875 -8.390 1.00 36.30 135 PHE A O 1
ATOM 805 N N . ARG A 1 116 ? 25.426 19.625 -8.256 1.00 38.95 136 ARG A N 1
ATOM 806 C CA . ARG A 1 116 ? 26.845 19.469 -8.527 1.00 41.21 136 ARG A CA 1
ATOM 807 C C . ARG A 1 116 ? 27.060 18.222 -9.368 1.00 43.17 136 ARG A C 1
ATOM 808 O O . ARG A 1 116 ? 26.151 17.412 -9.571 1.00 43.80 136 ARG A O 1
ATOM 816 N N . GLU A 1 117 ? 28.290 18.085 -9.857 1.00 39.25 137 GLU A N 1
ATOM 817 C CA . GLU A 1 117 ? 28.650 16.958 -10.701 1.00 38.48 137 GLU A CA 1
ATOM 818 C C . GLU A 1 117 ? 28.327 15.646 -9.996 1.00 33.99 137 GLU A C 1
ATOM 819 O O . GLU A 1 117 ? 28.699 15.440 -8.837 1.00 32.49 137 GLU A O 1
ATOM 825 N N . GLY A 1 118 ? 27.625 14.762 -10.702 1.00 30.13 138 GLY A N 1
ATOM 826 C CA . GLY A 1 118 ? 27.226 13.481 -10.162 1.00 29.41 138 GLY A CA 1
ATOM 827 C C . GLY A 1 118 ? 25.808 13.416 -9.636 1.00 29.15 138 GLY A C 1
ATOM 828 O O . GLY A 1 118 ? 25.361 12.324 -9.265 1.00 29.47 138 GLY A O 1
ATOM 829 N N . ASP A 1 119 ? 25.086 14.537 -9.609 1.00 30.87 139 ASP A N 1
ATOM 830 C CA . ASP A 1 119 ? 23.707 14.552 -9.140 1.00 31.19 139 ASP A CA 1
ATOM 831 C C . ASP A 1 119 ? 22.766 13.992 -10.198 1.00 31.28 139 ASP A C 1
ATOM 832 O O . ASP A 1 119 ? 22.883 14.307 -11.386 1.00 31.48 139 ASP A O 1
ATOM 837 N N . ILE A 1 120 ? 21.823 13.166 -9.754 1.00 33.01 140 ILE A N 1
ATOM 838 C CA . ILE A 1 120 ? 20.634 12.835 -10.527 1.00 30.98 140 ILE A CA 1
ATOM 839 C C . ILE A 1 120 ? 19.504 13.723 -10.032 1.00 31.52 140 ILE A C 1
ATOM 840 O O . ILE A 1 120 ? 19.270 13.819 -8.821 1.00 31.52 140 ILE A O 1
ATOM 845 N N . ILE A 1 121 ? 18.801 14.369 -10.959 1.00 33.07 141 ILE A N 1
ATOM 846 C CA . ILE A 1 121 ? 17.649 15.207 -10.644 1.00 29.46 141 ILE A CA 1
ATOM 847 C C . ILE A 1 121 ? 16.414 14.544 -11.232 1.00 26.98 141 ILE A C 1
ATOM 848 O O . ILE A 1 121 ? 16.391 14.200 -12.420 1.00 27.49 141 ILE A O 1
ATOM 853 N N . ALA A 1 122 ? 15.389 14.373 -10.404 1.00 27.57 142 ALA A N 1
ATOM 854 C CA . ALA A 1 122 ? 14.122 13.795 -10.828 1.00 27.58 142 ALA A CA 1
ATOM 855 C C . ALA A 1 122 ? 13.133 14.927 -11.066 1.00 28.93 142 ALA A C 1
ATOM 856 O O . ALA A 1 122 ? 12.818 15.683 -10.141 1.00 29.01 142 ALA A O 1
ATOM 858 N N . VAL A 1 123 ? 12.647 15.039 -12.298 1.00 29.51 143 VAL A N 1
ATOM 859 C CA . VAL A 1 123 ? 11.672 16.056 -12.673 1.00 27.89 143 VAL A CA 1
ATOM 860 C C . VAL A 1 123 ? 10.344 15.344 -12.924 1.00 25.50 143 VAL A C 1
ATOM 861 O O . VAL A 1 123 ? 10.199 14.663 -13.950 1.00 25.29 143 VAL A O 1
ATOM 865 N N . PRO A 1 124 ? 9.357 15.459 -12.038 1.00 21.72 144 PRO A N 1
ATOM 866 C CA . PRO A 1 124 ? 8.078 14.791 -12.289 1.00 21.31 144 PRO A CA 1
ATOM 867 C C . PRO A 1 124 ? 7.373 15.370 -13.506 1.00 21.69 144 PRO A C 1
ATOM 868 O O . PRO A 1 124 ? 7.610 16.505 -13.934 1.00 22.19 144 PRO A O 1
ATOM 872 N N . THR A 1 125 ? 6.491 14.545 -14.063 1.00 22.18 145 THR A N 1
ATOM 873 C CA . THR A 1 125 ? 5.713 14.904 -15.236 1.00 23.53 145 THR A CA 1
ATOM 874 C C . THR A 1 125 ? 4.976 16.223 -15.025 1.00 24.79 145 THR A C 1
ATOM 875 O O . THR A 1 125 ? 4.258 16.397 -14.040 1.00 22.72 145 THR A O 1
ATOM 879 N N . GLY A 1 126 ? 5.157 17.153 -15.962 1.00 27.89 146 GLY A N 1
ATOM 880 C CA . GLY A 1 126 ? 4.394 18.382 -15.961 1.00 28.73 146 GLY A CA 1
ATOM 881 C C . GLY A 1 126 ? 4.922 19.474 -15.061 1.00 27.47 146 GLY A C 1
ATOM 882 O O . GLY A 1 126 ? 4.342 20.568 -15.044 1.00 25.63 146 GLY A O 1
ATOM 883 N N . VAL A 1 127 ? 5.992 19.221 -14.312 1.00 26.54 147 VAL A N 1
ATOM 884 C CA . VAL A 1 127 ? 6.520 20.184 -13.354 1.00 27.76 147 VAL A CA 1
ATOM 885 C C . VAL A 1 127 ? 7.468 21.139 -14.063 1.00 27.30 147 VAL A C 1
ATOM 886 O O . VAL A 1 127 ? 8.305 20.730 -14.878 1.00 25.04 147 VAL A O 1
ATOM 890 N N . VAL A 1 128 ? 7.342 22.425 -13.734 1.00 28.59 148 VAL A N 1
ATOM 891 C CA . VAL A 1 128 ? 8.206 23.445 -14.308 1.00 28.65 148 VAL A CA 1
ATOM 892 C C . VAL A 1 128 ? 9.604 23.312 -13.717 1.00 29.80 148 VAL A C 1
ATOM 893 O O . VAL A 1 128 ? 9.776 23.080 -12.511 1.00 28.85 148 VAL A O 1
ATOM 897 N N . PHE A 1 129 ? 10.612 23.465 -14.570 1.00 28.78 149 PHE A N 1
ATOM 898 C CA . PHE A 1 129 ? 12.004 23.281 -14.187 1.00 28.35 149 PHE A CA 1
ATOM 899 C C . PHE A 1 129 ? 12.846 24.369 -14.837 1.00 29.41 149 PHE A C 1
ATOM 900 O O . PHE A 1 129 ? 12.669 24.670 -16.021 1.00 31.40 149 PHE A O 1
ATOM 908 N N . TRP A 1 130 ? 13.749 24.967 -14.061 1.00 29.61 150 TRP A N 1
ATOM 909 C CA . TRP A 1 130 ? 14.747 25.870 -14.613 1.00 30.36 150 TRP A CA 1
ATOM 910 C C . TRP A 1 130 ? 16.089 25.602 -13.946 1.00 32.71 150 TRP A C 1
ATOM 911 O O . TRP A 1 130 ? 16.167 24.998 -12.872 1.00 31.98 150 TRP A O 1
ATOM 922 N N . MET A 1 131 ? 17.148 26.080 -14.598 1.00 36.10 151 MET A N 1
ATOM 923 C CA . MET A 1 131 ? 18.515 25.757 -14.212 1.00 39.09 151 MET A CA 1
ATOM 924 C C . MET A 1 131 ? 19.418 26.943 -14.525 1.00 39.17 151 MET A C 1
ATOM 925 O O . MET A 1 131 ? 19.262 27.595 -15.561 1.00 39.55 151 MET A O 1
ATOM 930 N N . PHE A 1 132 ? 20.369 27.207 -13.632 1.00 41.47 152 PHE A N 1
ATOM 931 C CA . PHE A 1 132 ? 21.255 28.354 -13.766 1.00 42.56 152 PHE A CA 1
ATOM 932 C C . PHE A 1 132 ? 22.680 27.957 -13.411 1.00 42.13 152 PHE A C 1
ATOM 933 O O . PHE A 1 132 ? 22.919 27.377 -12.348 1.00 40.74 152 PHE A O 1
ATOM 941 N N . ASN A 1 133 ? 23.616 28.259 -14.306 1.00 43.20 153 ASN A N 1
ATOM 942 C CA . ASN A 1 133 ? 25.038 28.051 -14.054 1.00 43.02 153 ASN A CA 1
ATOM 943 C C . ASN A 1 133 ? 25.624 29.332 -13.474 1.00 44.71 153 ASN A C 1
ATOM 944 O O . ASN A 1 133 ? 25.678 30.358 -14.158 1.00 45.40 153 ASN A O 1
ATOM 949 N N . ASP A 1 134 ? 26.082 29.275 -12.226 1.00 50.88 154 ASP A N 1
ATOM 950 C CA . ASP A 1 134 ? 26.568 30.460 -11.529 1.00 52.91 154 ASP A CA 1
ATOM 951 C C . ASP A 1 134 ? 28.089 30.477 -11.410 1.00 52.58 154 ASP A C 1
ATOM 952 O O . ASP A 1 134 ? 28.628 31.255 -10.616 1.00 52.92 154 ASP A O 1
ATOM 957 N N . GLN A 1 135 ? 28.790 29.634 -12.170 1.00 50.13 155 GLN A N 1
ATOM 958 C CA . GLN A 1 135 ? 30.217 29.404 -11.990 1.00 53.58 155 GLN A CA 1
ATOM 959 C C . GLN A 1 135 ? 30.933 29.636 -13.315 1.00 56.04 155 GLN A C 1
ATOM 960 O O . GLN A 1 135 ? 30.309 29.801 -14.366 1.00 56.79 155 GLN A O 1
ATOM 966 N N . ASP A 1 136 ? 32.265 29.633 -13.258 1.00 62.41 156 ASP A N 1
ATOM 967 C CA . ASP A 1 136 ? 33.088 29.860 -14.443 1.00 67.01 156 ASP A CA 1
ATOM 968 C C . ASP A 1 136 ? 33.218 28.632 -15.337 1.00 67.13 156 ASP A C 1
ATOM 969 O O . ASP A 1 136 ? 33.739 28.754 -16.449 1.00 69.16 156 ASP A O 1
ATOM 974 N N . THR A 1 137 ? 32.761 27.467 -14.890 1.00 67.70 157 THR A N 1
ATOM 975 C CA . THR A 1 137 ? 32.874 26.244 -15.674 1.00 67.19 157 THR A CA 1
ATOM 976 C C . THR A 1 137 ? 31.549 25.928 -16.357 1.00 64.11 157 THR A C 1
ATOM 977 O O . THR A 1 137 ? 30.485 26.136 -15.764 1.00 65.56 157 THR A O 1
ATOM 981 N N . PRO A 1 138 ? 31.554 25.431 -17.594 1.00 46.49 158 PRO A N 1
ATOM 982 C CA . PRO A 1 138 ? 30.288 25.036 -18.222 1.00 42.90 158 PRO A CA 1
ATOM 983 C C . PRO A 1 138 ? 29.626 23.880 -17.485 1.00 41.94 158 PRO A C 1
ATOM 984 O O . PRO A 1 138 ? 30.288 22.954 -17.009 1.00 42.07 158 PRO A O 1
ATOM 988 N N . VAL A 1 139 ? 28.304 23.951 -17.386 1.00 40.89 159 VAL A N 1
ATOM 989 C CA . VAL A 1 139 ? 27.505 22.841 -16.890 1.00 37.10 159 VAL A CA 1
ATOM 990 C C . VAL A 1 139 ? 27.099 21.983 -18.077 1.00 36.86 159 VAL A C 1
ATOM 991 O O . VAL A 1 139 ? 26.645 22.502 -19.102 1.00 36.86 159 VAL A O 1
ATOM 995 N N . ILE A 1 140 ? 27.274 20.672 -17.948 1.00 34.33 160 ILE A N 1
ATOM 996 C CA . ILE A 1 140 ? 26.781 19.711 -18.926 1.00 34.13 160 ILE A CA 1
ATOM 997 C C . ILE A 1 140 ? 25.783 18.807 -18.215 1.00 33.94 160 ILE A C 1
ATOM 998 O O . ILE A 1 140 ? 26.131 18.134 -17.238 1.00 32.37 160 ILE A O 1
ATOM 1003 N N . ALA A 1 141 ? 24.545 18.799 -18.703 1.00 41.02 161 ALA A N 1
ATOM 1004 C CA . ALA A 1 141 ? 23.460 18.032 -18.108 1.00 42.25 161 ALA A CA 1
ATOM 1005 C C . ALA A 1 141 ? 22.862 17.119 -19.167 1.00 45.81 161 ALA A C 1
ATOM 1006 O O . ALA A 1 141 ? 22.469 17.582 -20.244 1.00 48.25 161 ALA A O 1
ATOM 1008 N N . VAL A 1 142 ? 22.807 15.826 -18.862 1.00 39.03 162 VAL A N 1
ATOM 1009 C CA . VAL A 1 142 ? 22.214 14.819 -19.734 1.00 37.86 162 VAL A CA 1
ATOM 1010 C C . VAL A 1 142 ? 20.870 14.425 -19.137 1.00 36.98 162 VAL A C 1
ATOM 1011 O O . VAL A 1 142 ? 20.801 13.974 -17.986 1.00 34.39 162 VAL A O 1
ATOM 1015 N N . SER A 1 143 ? 19.803 14.587 -19.916 1.00 37.81 163 SER A N 1
ATOM 1016 C CA . SER A 1 143 ? 18.451 14.330 -19.443 1.00 39.21 163 SER A CA 1
ATOM 1017 C C . SER A 1 143 ? 17.813 13.202 -20.248 1.00 37.99 163 SER A C 1
ATOM 1018 O O . SER A 1 143 ? 17.957 13.133 -21.474 1.00 34.75 163 SER A O 1
ATOM 1021 N N . LEU A 1 144 ? 17.139 12.303 -19.536 1.00 40.73 164 LEU A N 1
ATOM 1022 C CA . LEU A 1 144 ? 16.419 11.180 -20.117 1.00 37.41 164 LEU A CA 1
ATOM 1023 C C . LEU A 1 144 ? 14.927 11.437 -19.958 1.00 33.06 164 LEU A C 1
ATOM 1024 O O . LEU A 1 144 ? 14.452 11.666 -18.839 1.00 30.92 164 LEU A O 1
ATOM 1029 N N . ILE A 1 145 ? 14.192 11.385 -21.067 1.00 34.81 165 ILE A N 1
ATOM 1030 C CA . ILE A 1 145 ? 12.753 11.631 -21.079 1.00 36.11 165 ILE A CA 1
ATOM 1031 C C . ILE A 1 145 ? 12.060 10.314 -21.396 1.00 37.20 165 ILE A C 1
ATOM 1032 O O . ILE A 1 145 ? 12.290 9.723 -22.458 1.00 36.14 165 ILE A O 1
ATOM 1037 N N . ASP A 1 146 ? 11.206 9.854 -20.479 1.00 37.54 166 ASP A N 1
ATOM 1038 C CA . ASP A 1 146 ? 10.507 8.582 -20.656 1.00 36.00 166 ASP A CA 1
ATOM 1039 C C . ASP A 1 146 ? 9.173 8.854 -21.348 1.00 34.96 166 ASP A C 1
ATOM 1040 O O . ASP A 1 146 ? 8.106 8.925 -20.733 1.00 32.38 166 ASP A O 1
ATOM 1045 N N . THR A 1 147 ? 9.250 9.006 -22.672 1.00 35.77 167 THR A N 1
ATOM 1046 C CA . THR A 1 147 ? 8.076 9.351 -23.462 1.00 35.85 167 THR A CA 1
ATOM 1047 C C . THR A 1 147 ? 7.031 8.243 -23.485 1.00 35.22 167 THR A C 1
ATOM 1048 O O . THR A 1 147 ? 5.861 8.528 -23.756 1.00 38.41 167 THR A O 1
ATOM 1052 N N . SER A 1 148 ? 7.411 6.998 -23.216 1.00 36.60 168 SER A N 1
ATOM 1053 C CA . SER A 1 148 ? 6.451 5.901 -23.173 1.00 36.48 168 SER A CA 1
ATOM 1054 C C . SER A 1 148 ? 5.907 5.660 -21.771 1.00 35.08 168 SER A C 1
ATOM 1055 O O . SER A 1 148 ? 5.174 4.688 -21.562 1.00 35.52 168 SER A O 1
ATOM 1058 N N . SER A 1 149 ? 6.235 6.526 -20.816 1.00 26.07 169 SER A N 1
ATOM 1059 C CA . SER A 1 149 ? 5.640 6.443 -19.490 1.00 24.91 169 SER A CA 1
ATOM 1060 C C . SER A 1 149 ? 4.124 6.531 -19.584 1.00 25.12 169 SER A C 1
ATOM 1061 O O . SER A 1 149 ? 3.573 7.240 -20.430 1.00 24.36 169 SER A O 1
ATOM 1064 N N . PHE A 1 150 ? 3.444 5.802 -18.704 1.00 34.90 170 PHE A N 1
ATOM 1065 C CA . PHE A 1 150 ? 1.990 5.863 -18.689 1.00 42.12 170 PHE A CA 1
ATOM 1066 C C . PHE A 1 150 ? 1.478 7.187 -18.141 1.00 39.69 170 PHE A C 1
ATOM 1067 O O . PHE A 1 150 ? 0.281 7.465 -18.261 1.00 41.80 170 PHE A O 1
ATOM 1075 N N . GLN A 1 151 ? 2.357 8.017 -17.578 1.00 37.13 171 GLN A N 1
ATOM 1076 C CA . GLN A 1 151 ? 2.005 9.386 -17.225 1.00 35.02 171 GLN A CA 1
ATOM 1077 C C . GLN A 1 151 ? 1.988 10.314 -18.434 1.00 33.79 171 GLN A C 1
ATOM 1078 O O . GLN A 1 151 ? 1.478 11.435 -18.333 1.00 32.47 171 GLN A O 1
ATOM 1084 N N . ASN A 1 152 ? 2.561 9.895 -19.559 1.00 34.93 172 ASN A N 1
ATOM 1085 C CA . ASN A 1 152 ? 2.461 10.651 -20.806 1.00 34.34 172 ASN A CA 1
ATOM 1086 C C . ASN A 1 152 ? 1.162 10.237 -21.484 1.00 31.43 172 ASN A C 1
ATOM 1087 O O . ASN A 1 152 ? 1.081 9.178 -22.111 1.00 29.83 172 ASN A O 1
ATOM 1092 N N . GLN A 1 153 ? 0.135 11.066 -21.347 1.00 31.93 173 GLN A N 1
ATOM 1093 C CA . GLN A 1 153 ? -1.166 10.765 -21.924 1.00 31.77 173 GLN A CA 1
ATOM 1094 C C . GLN A 1 153 ? -1.358 11.404 -23.293 1.00 30.42 173 GLN A C 1
ATOM 1095 O O . GLN A 1 153 ? -2.478 11.398 -23.812 1.00 28.55 173 GLN A O 1
ATOM 1101 N N . LEU A 1 154 ? -0.296 11.950 -23.883 1.00 32.66 174 LEU A N 1
ATOM 1102 C CA . LEU A 1 154 ? -0.366 12.480 -25.239 1.00 36.26 174 LEU A CA 1
ATOM 1103 C C . LEU A 1 154 ? 0.129 11.418 -26.216 1.00 36.69 174 LEU A C 1
ATOM 1104 O O . LEU A 1 154 ? -0.529 10.390 -26.398 1.00 37.70 174 LEU A O 1
ATOM 1109 N N . ASP A 1 155 ? 1.293 11.633 -26.827 1.00 38.51 175 ASP A N 1
ATOM 1110 C CA . ASP A 1 155 ? 1.872 10.674 -27.756 1.00 40.84 175 ASP A CA 1
ATOM 1111 C C . ASP A 1 155 ? 3.377 10.642 -27.529 1.00 43.30 175 ASP A C 1
ATOM 1112 O O . ASP A 1 155 ? 3.906 11.314 -26.638 1.00 44.41 175 ASP A O 1
ATOM 1117 N N . GLN A 1 156 ? 4.075 9.864 -28.349 1.00 43.22 176 GLN A N 1
ATOM 1118 C CA . GLN A 1 156 ? 5.472 9.557 -28.081 1.00 48.07 176 GLN A CA 1
ATOM 1119 C C . GLN A 1 156 ? 6.427 10.674 -28.482 1.00 45.06 176 GLN A C 1
ATOM 1120 O O . GLN A 1 156 ? 7.623 10.575 -28.193 1.00 42.97 176 GLN A O 1
ATOM 1126 N N . MET A 1 157 ? 5.943 11.722 -29.125 1.00 48.49 177 MET A N 1
ATOM 1127 C CA . MET A 1 157 ? 6.807 12.835 -29.492 1.00 53.15 177 MET A CA 1
ATOM 1128 C C . MET A 1 157 ? 7.222 13.591 -28.236 1.00 51.92 177 MET A C 1
ATOM 1129 O O . MET A 1 157 ? 6.346 14.036 -27.481 1.00 54.84 177 MET A O 1
ATOM 1134 N N . PRO A 1 158 ? 8.516 13.760 -27.960 1.00 48.93 178 PRO A N 1
ATOM 1135 C CA . PRO A 1 158 ? 8.907 14.578 -26.802 1.00 44.74 178 PRO A CA 1
ATOM 1136 C C . PRO A 1 158 ? 8.550 16.037 -27.039 1.00 42.94 178 PRO A C 1
ATOM 1137 O O . PRO A 1 158 ? 8.791 16.582 -28.116 1.00 45.06 178 PRO A O 1
ATOM 1141 N N . ARG A 1 159 ? 7.953 16.658 -26.032 1.00 41.97 179 ARG A N 1
ATOM 1142 C CA . ARG A 1 159 ? 7.515 18.042 -26.112 1.00 42.38 179 ARG A CA 1
ATOM 1143 C C . ARG A 1 159 ? 8.127 18.838 -24.973 1.00 39.86 179 ARG A C 1
ATOM 1144 O O . ARG A 1 159 ? 8.278 18.329 -23.858 1.00 39.50 179 ARG A O 1
ATOM 1152 N N . ARG A 1 160 ? 8.467 20.090 -25.255 1.00 36.17 180 ARG A N 1
ATOM 1153 C CA . ARG A 1 160 ? 8.813 21.056 -24.223 1.00 35.06 180 ARG A CA 1
ATOM 1154 C C . ARG A 1 160 ? 7.765 22.155 -24.240 1.00 33.39 180 ARG A C 1
ATOM 1155 O O . ARG A 1 160 ? 7.431 22.678 -25.305 1.00 30.55 180 ARG A O 1
ATOM 1163 N N . PHE A 1 161 ? 7.242 22.494 -23.069 1.00 36.05 181 PHE A N 1
ATOM 1164 C CA . PHE A 1 161 ? 6.334 23.626 -22.913 1.00 34.65 181 PHE A CA 1
ATOM 1165 C C . PHE A 1 161 ? 7.116 24.733 -22.215 1.00 32.56 181 PHE A C 1
ATOM 1166 O O . PHE A 1 161 ? 7.312 24.695 -20.998 1.00 30.23 181 PHE A O 1
ATOM 1174 N N . TYR A 1 162 ? 7.568 25.711 -22.995 1.00 31.59 182 TYR A N 1
ATOM 1175 C CA . TYR A 1 162 ? 8.408 26.790 -22.496 1.00 34.37 182 TYR A CA 1
ATOM 1176 C C . TYR A 1 162 ? 7.541 27.927 -21.972 1.00 31.29 182 TYR A C 1
ATOM 1177 O O . TYR A 1 162 ? 6.578 28.336 -22.628 1.00 34.71 182 TYR A O 1
ATOM 1186 N N . LEU A 1 163 ? 7.872 28.424 -20.783 1.00 33.34 183 LEU A N 1
ATOM 1187 C CA . LEU A 1 163 ? 7.169 29.575 -20.233 1.00 32.88 183 LEU A CA 1
ATOM 1188 C C . LEU A 1 163 ? 7.725 30.900 -20.733 1.00 36.16 183 LEU A C 1
ATOM 1189 O O . LEU A 1 163 ? 7.078 31.934 -20.539 1.00 36.76 183 LEU A O 1
ATOM 1194 N N . ALA A 1 164 ? 8.894 30.895 -21.374 1.00 34.62 184 ALA A N 1
ATOM 1195 C CA . ALA A 1 164 ? 9.529 32.123 -21.826 1.00 37.16 184 ALA A CA 1
ATOM 1196 C C . ALA A 1 164 ? 10.272 31.856 -23.125 1.00 40.59 184 ALA A C 1
ATOM 1197 O O . ALA A 1 164 ? 10.608 30.715 -23.453 1.00 41.53 184 ALA A O 1
ATOM 1199 N N . GLY A 1 165 ? 10.534 32.929 -23.855 1.00 46.66 185 GLY A N 1
ATOM 1200 C CA . GLY A 1 165 ? 11.317 32.856 -25.067 1.00 52.29 185 GLY A CA 1
ATOM 1201 C C . GLY A 1 165 ? 10.460 32.759 -26.310 1.00 58.11 185 GLY A C 1
ATOM 1202 O O . GLY A 1 165 ? 9.228 32.828 -26.278 1.00 60.47 185 GLY A O 1
ATOM 1203 N N . ASN A 1 166 ? 11.149 32.572 -27.429 1.00 59.11 186 ASN A N 1
ATOM 1204 C CA . ASN A 1 166 ? 10.517 32.620 -28.739 1.00 61.66 186 ASN A CA 1
ATOM 1205 C C . ASN A 1 166 ? 11.314 31.744 -29.701 1.00 65.12 186 ASN A C 1
ATOM 1206 O O . ASN A 1 166 ? 11.747 32.184 -30.768 1.00 68.41 186 ASN A O 1
ATOM 1211 N N . HIS A 1 167 ? 11.527 30.488 -29.318 1.00 51.23 187 HIS A N 1
ATOM 1212 C CA . HIS A 1 167 ? 12.377 29.576 -30.066 1.00 56.94 187 HIS A CA 1
ATOM 1213 C C . HIS A 1 167 ? 11.615 28.289 -30.343 1.00 61.09 187 HIS A C 1
ATOM 1214 O O . HIS A 1 167 ? 10.511 28.073 -29.838 1.00 61.23 187 HIS A O 1
ATOM 1221 N N . GLU A 1 168 ? 12.213 27.433 -31.169 1.00 64.67 188 GLU A N 1
ATOM 1222 C CA . GLU A 1 168 ? 11.528 26.236 -31.633 1.00 70.62 188 GLU A CA 1
ATOM 1223 C C . GLU A 1 168 ? 11.659 25.114 -30.602 1.00 73.61 188 GLU A C 1
ATOM 1224 O O . GLU A 1 168 ? 12.256 25.275 -29.533 1.00 73.82 188 GLU A O 1
ATOM 1230 N N . GLN A 1 169 ? 11.071 23.963 -30.926 1.00 71.93 189 GLN A N 1
ATOM 1231 C CA . GLN A 1 169 ? 11.193 22.779 -30.090 1.00 67.98 189 GLN A CA 1
ATOM 1232 C C . GLN A 1 169 ? 12.572 22.145 -30.258 1.00 67.41 189 GLN A C 1
ATOM 1233 O O . GLN A 1 169 ? 13.170 22.172 -31.340 1.00 67.49 189 GLN A O 1
ATOM 1239 N N . GLU A 1 170 ? 13.068 21.559 -29.164 1.00 70.44 190 GLU A N 1
ATOM 1240 C CA . GLU A 1 170 ? 14.377 20.908 -29.184 1.00 66.60 190 GLU A CA 1
ATOM 1241 C C . GLU A 1 170 ? 14.418 19.722 -30.142 1.00 60.60 190 GLU A C 1
ATOM 1242 O O . GLU A 1 170 ? 15.431 19.494 -30.814 1.00 60.59 190 GLU A O 1
ATOM 1248 N N . PHE A 1 171 ? 13.339 18.950 -30.212 1.00 62.54 191 PHE A N 1
ATOM 1249 C CA . PHE A 1 171 ? 13.294 17.748 -31.042 1.00 57.17 191 PHE A CA 1
ATOM 1250 C C . PHE A 1 171 ? 12.557 17.990 -32.352 1.00 59.31 191 PHE A C 1
ATOM 1251 O O . PHE A 1 171 ? 11.429 18.482 -32.356 1.00 61.19 191 PHE A O 1
ATOM 1259 N N . GLY A 1 186 ? 8.406 28.606 -33.394 1.00 83.56 206 GLY A N 1
ATOM 1260 C CA . GLY A 1 186 ? 7.935 28.232 -32.074 1.00 82.01 206 GLY A CA 1
ATOM 1261 C C . GLY A 1 186 ? 7.329 29.391 -31.302 1.00 82.55 206 GLY A C 1
ATOM 1262 O O . GLY A 1 186 ? 6.605 30.216 -31.860 1.00 86.09 206 GLY A O 1
ATOM 1263 N N . GLY A 1 187 ? 7.640 29.456 -30.011 1.00 54.10 207 GLY A N 1
ATOM 1264 C CA . GLY A 1 187 ? 7.033 30.425 -29.119 1.00 49.72 207 GLY A CA 1
ATOM 1265 C C . GLY A 1 187 ? 6.797 29.846 -27.737 1.00 42.43 207 GLY A C 1
ATOM 1266 O O . GLY A 1 187 ? 6.870 28.628 -27.553 1.00 38.35 207 GLY A O 1
ATOM 1267 N N . ASN A 1 188 ? 6.504 30.695 -26.758 1.00 48.15 208 ASN A N 1
ATOM 1268 C CA . ASN A 1 188 ? 6.293 30.231 -25.398 1.00 45.16 208 ASN A CA 1
ATOM 1269 C C . ASN A 1 188 ? 4.798 30.039 -25.144 1.00 43.40 208 ASN A C 1
ATOM 1270 O O . ASN A 1 188 ? 3.948 30.345 -25.983 1.00 43.66 208 ASN A O 1
ATOM 1275 N N . ILE A 1 189 ? 4.478 29.526 -23.954 1.00 47.10 209 ILE A N 1
ATOM 1276 C CA . ILE A 1 189 ? 3.108 29.113 -23.666 1.00 46.26 209 ILE A CA 1
ATOM 1277 C C . ILE A 1 189 ? 2.162 30.309 -23.671 1.00 45.65 209 ILE A C 1
ATOM 1278 O O . ILE A 1 189 ? 0.966 30.160 -23.948 1.00 45.77 209 ILE A O 1
ATOM 1283 N N . PHE A 1 190 ? 2.667 31.506 -23.372 1.00 39.94 210 PHE A N 1
ATOM 1284 C CA . PHE A 1 190 ? 1.809 32.677 -23.260 1.00 36.55 210 PHE A CA 1
ATOM 1285 C C . PHE A 1 190 ? 1.517 33.334 -24.602 1.00 39.14 210 PHE A C 1
ATOM 1286 O O . PHE A 1 190 ? 0.528 34.068 -24.707 1.00 40.96 210 PHE A O 1
ATOM 1294 N N . SER A 1 191 ? 2.337 33.078 -25.627 1.00 44.39 211 SER A N 1
ATOM 1295 C CA . SER A 1 191 ? 2.181 33.773 -26.900 1.00 45.13 211 SER A CA 1
ATOM 1296 C C . SER A 1 191 ? 0.945 33.322 -27.670 1.00 42.76 211 SER A C 1
ATOM 1297 O O . SER A 1 191 ? 0.518 34.025 -28.589 1.00 42.09 211 SER A O 1
ATOM 1300 N N . GLY A 1 192 ? 0.369 32.172 -27.331 1.00 38.99 212 GLY A N 1
ATOM 1301 C CA . GLY A 1 192 ? -0.876 31.740 -27.942 1.00 40.04 212 GLY A CA 1
ATOM 1302 C C . GLY A 1 192 ? -2.137 32.389 -27.392 1.00 40.08 212 GLY A C 1
ATOM 1303 O O . GLY A 1 192 ? -3.207 32.220 -27.985 1.00 39.94 212 GLY A O 1
ATOM 1304 N N . PHE A 1 193 ? -2.044 33.117 -26.282 1.00 38.14 213 PHE A N 1
ATOM 1305 C CA . PHE A 1 193 ? -3.188 33.790 -25.683 1.00 39.75 213 PHE A CA 1
ATOM 1306 C C . PHE A 1 193 ? -3.314 35.226 -26.196 1.00 45.94 213 PHE A C 1
ATOM 1307 O O . PHE A 1 193 ? -2.341 35.846 -26.630 1.00 47.87 213 PHE A O 1
ATOM 1315 N N . LYS A 1 194 ? -4.538 35.752 -26.131 1.00 50.04 214 LYS A N 1
ATOM 1316 C CA . LYS A 1 194 ? -4.789 37.131 -26.537 1.00 53.66 214 LYS A CA 1
ATOM 1317 C C . LYS A 1 194 ? -4.114 38.084 -25.564 1.00 53.74 214 LYS A C 1
ATOM 1318 O O . LYS A 1 194 ? -4.106 37.849 -24.352 1.00 55.57 214 LYS A O 1
ATOM 1324 N N . ARG A 1 195 ? -3.557 39.176 -26.087 1.00 50.61 215 ARG A N 1
ATOM 1325 C CA . ARG A 1 195 ? -2.910 40.133 -25.197 1.00 52.38 215 ARG A CA 1
ATOM 1326 C C . ARG A 1 195 ? -3.931 40.801 -24.286 1.00 50.32 215 ARG A C 1
ATOM 1327 O O . ARG A 1 195 ? -3.681 40.967 -23.087 1.00 48.83 215 ARG A O 1
ATOM 1335 N N . ASP A 1 196 ? -5.094 41.171 -24.830 1.00 54.97 216 ASP A N 1
ATOM 1336 C CA . ASP A 1 196 ? -6.110 41.827 -24.013 1.00 57.78 216 ASP A CA 1
ATOM 1337 C C . ASP A 1 196 ? -6.586 40.922 -22.884 1.00 52.84 216 ASP A C 1
ATOM 1338 O O . ASP A 1 196 ? -6.912 41.407 -21.794 1.00 51.04 216 ASP A O 1
ATOM 1343 N N . PHE A 1 197 ? -6.625 39.608 -23.114 1.00 55.71 217 PHE A N 1
ATOM 1344 C CA . PHE A 1 197 ? -6.945 38.685 -22.032 1.00 51.32 217 PHE A CA 1
ATOM 1345 C C . PHE A 1 197 ? -5.871 38.725 -20.953 1.00 48.62 217 PHE A C 1
ATOM 1346 O O . PHE A 1 197 ? -6.173 38.862 -19.762 1.00 48.14 217 PHE A O 1
ATOM 1354 N N . LEU A 1 198 ? -4.605 38.590 -21.353 1.00 43.28 218 LEU A N 1
ATOM 1355 C CA . LEU A 1 198 ? -3.516 38.574 -20.382 1.00 42.07 218 LEU A CA 1
ATOM 1356 C C . LEU A 1 198 ? -3.442 39.890 -19.618 1.00 42.86 218 LEU A C 1
ATOM 1357 O O . LEU A 1 198 ? -3.143 39.903 -18.418 1.00 39.11 218 LEU A O 1
ATOM 1362 N N . GLU A 1 199 ? -3.722 41.007 -20.295 1.00 39.51 219 GLU A N 1
ATOM 1363 C CA . GLU A 1 199 ? -3.708 42.306 -19.629 1.00 42.06 219 GLU A CA 1
ATOM 1364 C C . GLU A 1 199 ? -4.749 42.367 -18.517 1.00 40.23 219 GLU A C 1
ATOM 1365 O O . GLU A 1 199 ? -4.462 42.835 -17.407 1.00 39.19 219 GLU A O 1
ATOM 1371 N N . ASP A 1 200 ? -5.970 41.908 -18.801 1.00 42.88 220 ASP A N 1
ATOM 1372 C CA . ASP A 1 200 ? -7.030 41.922 -17.795 1.00 45.54 220 ASP A CA 1
ATOM 1373 C C . ASP A 1 200 ? -6.726 40.953 -16.658 1.00 43.85 220 ASP A C 1
ATOM 1374 O O . ASP A 1 200 ? -6.880 41.293 -15.479 1.00 42.42 220 ASP A O 1
ATOM 1379 N N . ALA A 1 201 ? -6.300 39.733 -16.993 1.00 46.96 221 ALA A N 1
ATOM 1380 C CA . ALA A 1 201 ? -6.040 38.734 -15.962 1.00 42.48 221 ALA A CA 1
ATOM 1381 C C . ALA A 1 201 ? -4.913 39.176 -15.037 1.00 39.97 221 ALA A C 1
ATOM 1382 O O . ALA A 1 201 ? -4.977 38.958 -13.822 1.00 38.92 221 ALA A O 1
ATOM 1384 N N . LEU A 1 202 ? -3.870 39.794 -15.592 1.00 41.57 222 LEU A N 1
ATOM 1385 C CA . LEU A 1 202 ? -2.711 40.200 -14.807 1.00 41.45 222 LEU A CA 1
ATOM 1386 C C . LEU A 1 202 ? -2.817 41.615 -14.266 1.00 43.95 222 LEU A C 1
ATOM 1387 O O . LEU A 1 202 ? -2.107 41.953 -13.312 1.00 46.93 222 LEU A O 1
ATOM 1392 N N . ASN A 1 203 ? -3.687 42.439 -14.841 1.00 44.47 223 ASN A N 1
ATOM 1393 C CA . ASN A 1 203 ? -3.770 43.854 -14.494 1.00 43.48 223 ASN A CA 1
ATOM 1394 C C . ASN A 1 203 ? -2.422 44.545 -14.710 1.00 43.52 223 ASN A C 1
ATOM 1395 O O . ASN A 1 203 ? -1.903 45.235 -13.831 1.00 44.15 223 ASN A O 1
ATOM 1400 N N . VAL A 1 204 ? -1.854 44.352 -15.903 1.00 39.63 224 VAL A N 1
ATOM 1401 C CA . VAL A 1 204 ? -0.593 44.975 -16.290 1.00 40.69 224 VAL A CA 1
ATOM 1402 C C . VAL A 1 204 ? -0.770 45.595 -17.670 1.00 44.46 224 VAL A C 1
ATOM 1403 O O . VAL A 1 204 ? -1.663 45.225 -18.435 1.00 44.56 224 VAL A O 1
ATOM 1407 N N . ASN A 1 205 ? 0.112 46.540 -17.986 1.00 48.20 225 ASN A N 1
ATOM 1408 C 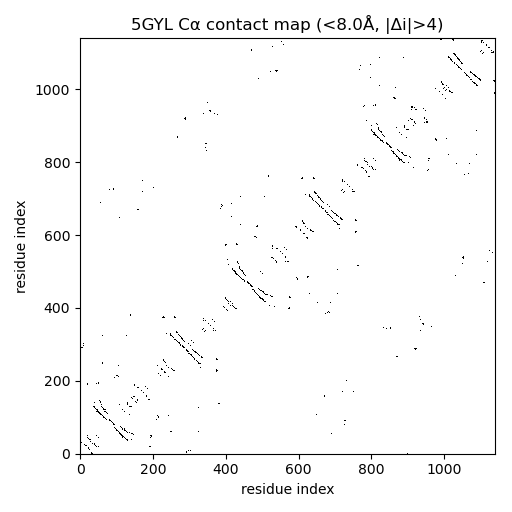CA . ASN A 1 205 ? 0.033 47.278 -19.238 1.00 53.77 225 ASN A CA 1
ATOM 1409 C C . ASN A 1 205 ? 0.494 46.411 -20.409 1.00 52.84 225 ASN A C 1
ATOM 1410 O O . ASN A 1 205 ? 0.969 45.285 -20.243 1.00 51.69 225 ASN A O 1
ATOM 1415 N N . ARG A 1 206 ? 0.335 46.957 -21.617 1.00 52.79 226 ARG A N 1
ATOM 1416 C CA . ARG A 1 206 ? 0.640 46.193 -22.822 1.00 56.19 226 ARG A CA 1
ATOM 1417 C C . ARG A 1 206 ? 2.120 45.860 -22.923 1.00 56.08 226 ARG A C 1
ATOM 1418 O O . ARG A 1 206 ? 2.484 44.794 -23.436 1.00 54.82 226 ARG A O 1
ATOM 1426 N N . ARG A 1 207 ? 2.985 46.755 -22.452 1.00 53.37 227 ARG A N 1
ATOM 1427 C CA . ARG A 1 207 ? 4.418 46.538 -22.596 1.00 56.15 227 ARG A CA 1
ATOM 1428 C C . ARG A 1 207 ? 4.863 45.289 -21.848 1.00 51.05 227 ARG A C 1
ATOM 1429 O O . ARG A 1 207 ? 5.708 44.531 -22.338 1.00 50.94 227 ARG A O 1
ATOM 1437 N N . ILE A 1 208 ? 4.301 45.051 -20.661 1.00 51.71 228 ILE A N 1
ATOM 1438 C CA . ILE A 1 208 ? 4.688 43.876 -19.889 1.00 46.96 228 ILE A CA 1
ATOM 1439 C C . ILE A 1 208 ? 4.185 42.606 -20.567 1.00 45.31 228 ILE A C 1
ATOM 1440 O O . ILE A 1 208 ? 4.891 41.591 -20.614 1.00 44.92 228 ILE A O 1
ATOM 1445 N N . VAL A 1 209 ? 2.970 42.644 -21.122 1.00 43.84 229 VAL A N 1
ATOM 1446 C CA . VAL A 1 209 ? 2.419 41.455 -21.764 1.00 44.28 229 VAL A CA 1
ATOM 1447 C C . VAL A 1 209 ? 3.201 41.112 -23.024 1.00 46.39 229 VAL A C 1
ATOM 1448 O O . VAL A 1 209 ? 3.364 39.932 -23.357 1.00 45.37 229 VAL A O 1
ATOM 1452 N N . ASN A 1 210 ? 3.685 42.123 -23.751 1.00 42.93 230 ASN A N 1
ATOM 1453 C CA . ASN A 1 210 ? 4.477 41.862 -24.949 1.00 43.99 230 ASN A CA 1
ATOM 1454 C C . ASN A 1 210 ? 5.788 41.167 -24.603 1.00 40.09 230 ASN A C 1
ATOM 1455 O O . ASN A 1 210 ? 6.237 40.272 -25.330 1.00 39.43 230 ASN A O 1
ATOM 1460 N N . LYS A 1 211 ? 6.421 41.567 -23.499 1.00 47.82 231 LYS A N 1
ATOM 1461 C CA . LYS A 1 211 ? 7.616 40.865 -23.043 1.00 46.25 231 LYS A CA 1
ATOM 1462 C C . LYS A 1 211 ? 7.273 39.452 -22.587 1.00 44.88 231 LYS A C 1
ATOM 1463 O O . LYS A 1 211 ? 7.959 38.489 -22.948 1.00 44.98 231 LYS A O 1
ATOM 1469 N N . LEU A 1 212 ? 6.211 39.312 -21.788 1.00 42.40 232 LEU A N 1
ATOM 1470 C CA . LEU A 1 212 ? 5.746 37.991 -21.376 1.00 40.20 232 LEU A CA 1
ATOM 1471 C C . LEU A 1 212 ? 5.619 37.055 -22.572 1.00 39.95 232 LEU A C 1
ATOM 1472 O O . LEU A 1 212 ? 6.088 35.912 -22.534 1.00 39.17 232 LEU A O 1
ATOM 1477 N N . GLN A 1 213 ? 4.997 37.532 -23.652 1.00 41.75 233 GLN A N 1
ATOM 1478 C CA . GLN A 1 213 ? 4.790 36.715 -24.839 1.00 43.42 233 GLN A CA 1
ATOM 1479 C C . GLN A 1 213 ? 6.027 36.610 -25.723 1.00 46.41 233 GLN A C 1
ATOM 1480 O O . GLN A 1 213 ? 6.036 35.791 -26.647 1.00 46.35 233 GLN A O 1
ATOM 1486 N N . GLY A 1 214 ? 7.063 37.401 -25.465 1.00 39.28 234 GLY A N 1
ATOM 1487 C CA . GLY A 1 214 ? 8.276 37.316 -26.259 1.00 45.51 234 GLY A CA 1
ATOM 1488 C C . GLY A 1 214 ? 8.112 37.792 -27.687 1.00 50.96 234 GLY A C 1
ATOM 1489 O O . GLY A 1 214 ? 8.649 37.166 -28.609 1.00 50.28 234 GLY A O 1
ATOM 1490 N N . ARG A 1 215 ? 7.379 38.887 -27.895 1.00 83.09 235 ARG A N 1
ATOM 1491 C CA . ARG A 1 215 ? 7.178 39.394 -29.249 1.00 89.48 235 ARG A CA 1
ATOM 1492 C C . ARG A 1 215 ? 8.467 39.978 -29.816 1.00 90.77 235 ARG A C 1
ATOM 1493 O O . ARG A 1 215 ? 8.858 39.664 -30.946 1.00 90.20 235 ARG A O 1
ATOM 1501 N N . ASN A 1 216 ? 9.144 40.824 -29.042 1.00 90.92 236 ASN A N 1
ATOM 1502 C CA . ASN A 1 216 ? 10.312 41.553 -29.521 1.00 94.17 236 ASN A CA 1
ATOM 1503 C C . ASN A 1 216 ? 11.603 40.749 -29.441 1.00 92.62 236 ASN A C 1
ATOM 1504 O O . ASN A 1 216 ? 12.664 41.281 -29.787 1.00 93.68 236 ASN A O 1
ATOM 1509 N N . GLU A 1 217 ? 11.546 39.494 -29.007 1.00 65.05 237 GLU A N 1
ATOM 1510 C CA . GLU A 1 217 ? 12.752 38.716 -28.764 1.00 61.96 237 GLU A CA 1
ATOM 1511 C C . GLU A 1 217 ? 13.359 38.226 -30.072 1.00 59.36 237 GLU A C 1
ATOM 1512 O O . GLU A 1 217 ? 12.653 37.694 -30.935 1.00 56.87 237 GLU A O 1
ATOM 1518 N N . ASP A 1 218 ? 14.674 38.394 -30.206 1.00 61.07 238 ASP A N 1
ATOM 1519 C CA . ASP A 1 218 ? 15.390 37.755 -31.298 1.00 65.70 238 ASP A CA 1
ATOM 1520 C C . ASP A 1 218 ? 15.212 36.245 -31.212 1.00 68.14 238 ASP A C 1
ATOM 1521 O O . ASP A 1 218 ? 15.339 35.648 -30.139 1.00 70.27 238 ASP A O 1
ATOM 1526 N N . GLU A 1 219 ? 14.939 35.619 -32.359 1.00 92.33 239 GLU A N 1
ATOM 1527 C CA . GLU A 1 219 ? 14.675 34.184 -32.379 1.00 93.16 239 GLU A CA 1
ATOM 1528 C C . GLU A 1 219 ? 15.904 33.361 -32.025 1.00 90.25 239 GLU A C 1
ATOM 1529 O O . GLU A 1 219 ? 15.769 32.172 -31.718 1.00 89.66 239 GLU A O 1
ATOM 1535 N N . GLU A 1 220 ? 17.090 33.962 -32.054 1.00 79.40 240 GLU A N 1
ATOM 1536 C CA . GLU A 1 220 ? 18.328 33.246 -31.795 1.00 75.95 240 GLU A CA 1
ATOM 1537 C C . GLU A 1 220 ? 18.718 33.244 -30.323 1.00 72.01 240 GLU A C 1
ATOM 1538 O O . GLU A 1 220 ? 19.684 32.564 -29.958 1.00 73.23 240 GLU A O 1
ATOM 1544 N N . LYS A 1 221 ? 18.003 33.984 -29.474 1.00 60.02 241 LYS A N 1
ATOM 1545 C CA . LYS A 1 221 ? 18.306 33.975 -28.047 1.00 56.34 241 LYS A CA 1
ATOM 1546 C C . LYS A 1 221 ? 18.142 32.576 -27.456 1.00 53.18 241 LYS A C 1
ATOM 1547 O O . LYS A 1 221 ? 19.027 32.087 -26.746 1.00 53.45 241 LYS A O 1
ATOM 1553 N N . GLY A 1 222 ? 17.015 31.915 -27.735 1.00 53.62 242 GLY A N 1
ATOM 1554 C CA . GLY A 1 222 ? 16.901 30.487 -27.499 1.00 48.36 242 GLY A CA 1
ATOM 1555 C C . GLY A 1 222 ? 16.537 30.075 -26.080 1.00 44.23 242 GLY A C 1
ATOM 1556 O O . GLY A 1 222 ? 16.090 30.862 -25.236 1.00 42.38 242 GLY A O 1
ATOM 1557 N N . ALA A 1 223 ? 16.728 28.774 -25.834 1.00 40.99 243 ALA A N 1
ATOM 1558 C CA . ALA A 1 223 ? 16.313 28.155 -24.580 1.00 39.53 243 ALA A CA 1
ATOM 1559 C C . ALA A 1 223 ? 17.274 28.461 -23.439 1.00 41.59 243 ALA A C 1
ATOM 1560 O O . ALA A 1 223 ? 16.852 28.501 -22.275 1.00 41.83 243 ALA A O 1
ATOM 1562 N N . ILE A 1 224 ? 18.558 28.643 -23.741 1.00 46.72 244 ILE A N 1
ATOM 1563 C CA . ILE A 1 224 ? 19.575 28.985 -22.750 1.00 46.37 244 ILE A CA 1
ATOM 1564 C C . ILE A 1 224 ? 20.062 30.392 -23.067 1.00 46.52 244 ILE A C 1
ATOM 1565 O O . ILE A 1 224 ? 20.582 30.641 -24.161 1.00 46.84 244 ILE A O 1
ATOM 1570 N N . VAL A 1 225 ? 19.903 31.312 -22.113 1.00 48.78 245 VAL A N 1
ATOM 1571 C CA . VAL A 1 225 ? 20.185 32.722 -22.347 1.00 50.46 245 VAL A CA 1
ATOM 1572 C C . VAL A 1 225 ? 21.297 33.188 -21.416 1.00 52.28 245 VAL A C 1
ATOM 1573 O O . VAL A 1 225 ? 21.533 32.620 -20.346 1.00 52.64 245 VAL A O 1
ATOM 1577 N N . LYS A 1 226 ? 21.986 34.242 -21.849 1.00 57.59 246 LYS A N 1
ATOM 1578 C CA . LYS A 1 226 ? 22.974 34.918 -21.024 1.00 59.25 246 LYS A CA 1
ATOM 1579 C C . LYS A 1 226 ? 22.284 35.807 -19.996 1.00 57.78 246 LYS A C 1
ATOM 1580 O O . LYS A 1 226 ? 21.219 36.375 -20.252 1.00 59.33 246 LYS A O 1
ATOM 1586 N N . VAL A 1 227 ? 22.909 35.934 -18.829 1.00 50.27 247 VAL A N 1
ATOM 1587 C CA . VAL A 1 227 ? 22.470 36.870 -17.797 1.00 49.98 247 VAL A CA 1
ATOM 1588 C C . VAL A 1 227 ? 23.695 37.677 -17.395 1.00 52.93 247 VAL A C 1
ATOM 1589 O O . VAL A 1 227 ? 24.582 37.163 -16.702 1.00 51.43 247 VAL A O 1
ATOM 1593 N N . LYS A 1 228 ? 23.737 38.942 -17.821 1.00 63.71 248 LYS A N 1
ATOM 1594 C CA . LYS A 1 228 ? 24.964 39.729 -17.749 1.00 69.82 248 LYS A CA 1
ATOM 1595 C C . LYS A 1 228 ? 25.500 39.805 -16.321 1.00 71.89 248 LYS A C 1
ATOM 1596 O O . LYS A 1 228 ? 26.585 39.295 -16.021 1.00 73.19 248 LYS A O 1
ATOM 1602 N N . GLY A 1 229 ? 24.748 40.433 -15.423 1.00 66.12 249 GLY A N 1
ATOM 1603 C CA . GLY A 1 229 ? 25.233 40.688 -14.082 1.00 66.61 249 GLY A CA 1
ATOM 1604 C C . GLY A 1 229 ? 25.252 39.474 -13.176 1.00 66.40 249 GLY A C 1
ATOM 1605 O O . GLY A 1 229 ? 25.491 39.601 -11.972 1.00 68.20 249 GLY A O 1
ATOM 1606 N N . GLY A 1 230 ? 25.024 38.289 -13.734 1.00 61.00 250 GLY A N 1
ATOM 1607 C CA . GLY A 1 230 ? 24.739 37.149 -12.893 1.00 58.14 250 GLY A CA 1
ATOM 1608 C C . GLY A 1 230 ? 23.350 37.293 -12.286 1.00 54.18 250 GLY A C 1
ATOM 1609 O O . GLY A 1 230 ? 22.544 38.131 -12.691 1.00 54.93 250 GLY A O 1
ATOM 1610 N N . LEU A 1 231 ? 23.081 36.457 -11.285 1.00 58.41 251 LEU A N 1
ATOM 1611 C CA . LEU A 1 231 ? 21.754 36.399 -10.686 1.00 58.23 251 LEU A CA 1
ATOM 1612 C C . LEU A 1 231 ? 21.860 36.339 -9.174 1.00 59.27 251 LEU A C 1
ATOM 1613 O O . LEU A 1 231 ? 22.680 35.594 -8.631 1.00 60.58 251 LEU A O 1
ATOM 1618 N N . SER A 1 232 ? 21.036 37.143 -8.509 1.00 53.39 252 SER A N 1
ATOM 1619 C CA . SER A 1 232 ? 20.857 37.091 -7.066 1.00 52.67 252 SER A CA 1
ATOM 1620 C C . SER A 1 232 ? 19.500 36.457 -6.782 1.00 49.65 252 SER A C 1
ATOM 1621 O O . SER A 1 232 ? 18.459 37.026 -7.131 1.00 48.06 252 SER A O 1
ATOM 1624 N N . ILE A 1 233 ? 19.516 35.286 -6.151 1.00 45.04 253 ILE A N 1
ATOM 1625 C CA . ILE A 1 233 ? 18.307 34.632 -5.677 1.00 41.66 253 ILE A CA 1
ATOM 1626 C C . ILE A 1 233 ? 18.472 34.363 -4.187 1.00 40.22 253 ILE A C 1
ATOM 1627 O O . ILE A 1 233 ? 19.559 34.495 -3.626 1.00 42.12 253 ILE A O 1
ATOM 1632 N N . ILE A 1 234 ? 17.368 34.005 -3.539 1.00 44.95 254 ILE A N 1
ATOM 1633 C CA . ILE A 1 234 ? 17.401 33.683 -2.117 1.00 45.03 254 ILE A CA 1
ATOM 1634 C C . ILE A 1 234 ? 17.964 32.273 -1.966 1.00 44.50 254 ILE A C 1
ATOM 1635 O O . ILE A 1 234 ? 17.350 31.297 -2.405 1.00 42.70 254 ILE A O 1
ATOM 1640 N N . THR A 1 235 ? 19.138 32.167 -1.346 1.00 39.27 255 THR A N 1
ATOM 1641 C CA . THR A 1 235 ? 19.730 30.877 -1.025 1.00 37.73 255 THR A CA 1
ATOM 1642 C C . THR A 1 235 ? 20.842 31.119 -0.014 1.00 37.27 255 THR A C 1
ATOM 1643 O O . THR A 1 235 ? 21.473 32.178 -0.048 1.00 38.17 255 THR A O 1
ATOM 1647 N N . PRO A 1 236 ? 21.102 30.182 0.894 1.00 41.95 256 PRO A N 1
ATOM 1648 C CA . PRO A 1 236 ? 22.044 30.460 1.991 1.00 41.90 256 PRO A CA 1
ATOM 1649 C C . PRO A 1 236 ? 23.473 30.579 1.493 1.00 42.91 256 PRO A C 1
ATOM 1650 O O . PRO A 1 236 ? 23.817 30.048 0.427 1.00 44.13 256 PRO A O 1
ATOM 1654 N N . PRO A 1 237 ? 24.351 31.260 2.250 1.00 48.10 257 PRO A N 1
ATOM 1655 C CA . PRO A 1 237 ? 25.782 31.259 1.927 1.00 47.66 257 PRO A CA 1
ATOM 1656 C C . PRO A 1 237 ? 26.404 29.874 2.091 1.00 46.74 257 PRO A C 1
ATOM 1657 O O . PRO A 1 237 ? 27.378 29.567 1.403 1.00 49.96 257 PRO A O 1
ATOM 1661 N N . ILE A 1 297 ? 5.432 15.925 -0.387 1.00 56.62 317 ILE A N 1
ATOM 1662 C CA . ILE A 1 297 ? 5.206 17.330 -0.071 1.00 58.35 317 ILE A CA 1
ATOM 1663 C C . ILE A 1 297 ? 6.025 18.228 -0.989 1.00 54.85 317 ILE A C 1
ATOM 1664 O O . ILE A 1 297 ? 6.788 17.756 -1.829 1.00 53.15 317 ILE A O 1
ATOM 1669 N N . CYS A 1 298 ? 5.862 19.538 -0.792 1.00 56.80 318 CYS A N 1
ATOM 1670 C CA . CYS A 1 298 ? 6.432 20.525 -1.703 1.00 53.58 318 CYS A CA 1
ATOM 1671 C C . CYS A 1 298 ? 7.954 20.534 -1.657 1.00 49.91 318 CYS A C 1
ATOM 1672 O O . CYS A 1 298 ? 8.609 20.750 -2.683 1.00 50.25 318 CYS A O 1
ATOM 1675 N N . THR A 1 299 ? 8.531 20.330 -0.477 1.00 45.56 319 THR A N 1
ATOM 1676 C CA . THR A 1 299 ? 9.966 20.449 -0.272 1.00 42.72 319 THR A CA 1
ATOM 1677 C C . THR A 1 299 ? 10.682 19.101 -0.278 1.00 40.60 319 THR A C 1
ATOM 1678 O O . THR A 1 299 ? 11.855 19.037 0.099 1.00 42.84 319 THR A O 1
ATOM 1682 N N . ALA A 1 300 ? 10.002 18.030 -0.688 1.00 37.04 320 ALA A N 1
ATOM 1683 C CA . ALA A 1 300 ? 10.611 16.707 -0.738 1.00 34.17 320 ALA A CA 1
ATOM 1684 C C . ALA A 1 300 ? 11.886 16.718 -1.575 1.00 35.28 320 ALA A C 1
ATOM 1685 O O . ALA A 1 300 ? 12.075 17.562 -2.457 1.00 35.84 320 ALA A O 1
ATOM 1687 N N . ARG A 1 301 ? 12.768 15.759 -1.290 1.00 34.85 321 ARG A N 1
ATOM 1688 C CA . ARG A 1 301 ? 14.063 15.701 -1.955 1.00 37.41 321 ARG A CA 1
ATOM 1689 C C . ARG A 1 301 ? 13.892 15.106 -3.346 1.00 36.32 321 ARG A C 1
ATOM 1690 O O . ARG A 1 301 ? 13.255 14.060 -3.515 1.00 35.17 321 ARG A O 1
ATOM 1698 N N . LEU A 1 302 ? 14.483 15.758 -4.335 1.00 36.33 322 LEU A N 1
ATOM 1699 C CA . LEU A 1 302 ? 14.344 15.338 -5.715 1.00 35.95 322 LEU A CA 1
ATOM 1700 C C . LEU A 1 302 ? 15.678 15.083 -6.397 1.00 36.69 322 LEU A C 1
ATOM 1701 O O . LEU A 1 302 ? 15.696 14.817 -7.605 1.00 37.39 322 LEU A O 1
ATOM 1706 N N . HIS A 1 303 ? 16.790 15.163 -5.673 1.00 37.91 323 HIS A N 1
ATOM 1707 C CA . HIS A 1 303 ? 18.089 14.898 -6.269 1.00 37.13 323 HIS A CA 1
ATOM 1708 C C . HIS A 1 303 ? 18.961 14.129 -5.289 1.00 33.53 323 HIS A C 1
ATOM 1709 O O . HIS A 1 303 ? 18.784 14.205 -4.070 1.00 31.04 323 HIS A O 1
ATOM 1716 N N . GLN A 1 304 ? 19.906 13.381 -5.849 1.00 28.23 324 GLN A N 1
ATOM 1717 C CA . GLN A 1 304 ? 20.855 12.603 -5.074 1.00 29.08 324 GLN A CA 1
ATOM 1718 C C . GLN A 1 304 ? 22.106 12.411 -5.916 1.00 25.83 324 GLN A C 1
ATOM 1719 O O . GLN A 1 304 ? 22.020 12.153 -7.122 1.00 25.19 324 GLN A O 1
ATOM 1725 N N . ASN A 1 305 ? 23.260 12.554 -5.274 1.00 30.34 325 ASN A N 1
ATOM 1726 C CA . ASN A 1 305 ? 24.530 12.364 -5.951 1.00 33.28 325 ASN A CA 1
ATOM 1727 C C . ASN A 1 305 ? 24.896 10.886 -5.966 1.00 36.40 325 ASN A C 1
ATOM 1728 O O . ASN A 1 305 ? 24.946 10.240 -4.915 1.00 37.08 325 ASN A O 1
ATOM 1733 N N . ILE A 1 306 ? 25.168 10.359 -7.161 1.00 36.23 326 ILE A N 1
ATOM 1734 C CA . ILE A 1 306 ? 25.600 8.981 -7.342 1.00 37.64 326 ILE A CA 1
ATOM 1735 C C . ILE A 1 306 ? 27.001 8.902 -7.942 1.00 42.13 326 ILE A C 1
ATOM 1736 O O . ILE A 1 306 ? 27.433 7.827 -8.364 1.00 43.39 326 ILE A O 1
ATOM 1741 N N . GLY A 1 307 ? 27.723 10.019 -7.986 1.00 40.81 327 GLY A N 1
ATOM 1742 C CA . GLY A 1 307 ? 29.039 10.054 -8.585 1.00 45.24 327 GLY A CA 1
ATOM 1743 C C . GLY A 1 307 ? 30.128 9.578 -7.639 1.00 48.86 327 GLY A C 1
ATOM 1744 O O . GLY A 1 307 ? 29.881 9.052 -6.552 1.00 49.06 327 GLY A O 1
ATOM 1745 N N . SER A 1 308 ? 31.372 9.788 -8.078 1.00 57.85 328 SER A N 1
ATOM 1746 C CA . SER A 1 308 ? 32.527 9.269 -7.350 1.00 61.39 328 SER A CA 1
ATOM 1747 C C . SER A 1 308 ? 32.551 9.743 -5.903 1.00 62.00 328 SER A C 1
ATOM 1748 O O . SER A 1 308 ? 33.068 9.039 -5.028 1.00 62.58 328 SER A O 1
ATOM 1751 N N . SER A 1 309 ? 32.011 10.931 -5.630 1.00 59.71 329 SER A N 1
ATOM 1752 C CA . SER A 1 309 ? 32.056 11.482 -4.279 1.00 60.93 329 SER A CA 1
ATOM 1753 C C . SER A 1 309 ? 31.117 10.761 -3.317 1.00 60.27 329 SER A C 1
ATOM 1754 O O . SER A 1 309 ? 31.272 10.903 -2.099 1.00 59.70 329 SER A O 1
ATOM 1757 N N . SER A 1 310 ? 30.158 9.995 -3.824 1.00 56.38 330 SER A N 1
ATOM 1758 C CA . SER A 1 310 ? 29.193 9.320 -2.971 1.00 55.23 330 SER A CA 1
ATOM 1759 C C . SER A 1 310 ? 29.736 7.970 -2.503 1.00 51.65 330 SER A C 1
ATOM 1760 O O . SER A 1 310 ? 30.735 7.457 -3.013 1.00 54.11 330 SER A O 1
ATOM 1763 N N . SER A 1 311 ? 29.066 7.401 -1.506 1.00 55.38 331 SER A N 1
ATOM 1764 C CA . SER A 1 311 ? 29.430 6.081 -1.008 1.00 49.69 331 SER A CA 1
ATOM 1765 C C . SER A 1 311 ? 28.807 5.019 -1.907 1.00 42.81 331 SER A C 1
ATOM 1766 O O . SER A 1 311 ? 27.580 4.995 -2.058 1.00 40.56 331 SER A O 1
ATOM 1769 N N . PRO A 1 312 ? 29.594 4.142 -2.522 1.00 33.23 332 PRO A N 1
ATOM 1770 C CA . PRO A 1 312 ? 29.035 3.210 -3.504 1.00 32.65 332 PRO A CA 1
ATOM 1771 C C . PRO A 1 312 ? 28.314 2.037 -2.854 1.00 31.49 332 PRO A C 1
ATOM 1772 O O . PRO A 1 312 ? 28.529 1.696 -1.688 1.00 30.36 332 PRO A O 1
ATOM 1776 N N . ASP A 1 313 ? 27.443 1.415 -3.656 1.00 31.88 333 ASP A N 1
ATOM 1777 C CA . ASP A 1 313 ? 26.757 0.199 -3.236 1.00 29.51 333 ASP A CA 1
ATOM 1778 C C . ASP A 1 313 ? 27.666 -1.015 -3.348 1.00 29.22 333 ASP A C 1
ATOM 1779 O O . ASP A 1 313 ? 27.595 -1.931 -2.519 1.00 28.87 333 ASP A O 1
ATOM 1784 N N . ILE A 1 314 ? 28.516 -1.032 -4.372 1.00 33.47 334 ILE A N 1
ATOM 1785 C CA . ILE A 1 314 ? 29.408 -2.144 -4.675 1.00 34.53 334 ILE A CA 1
ATOM 1786 C C . ILE A 1 314 ? 30.769 -1.542 -4.984 1.00 33.78 334 ILE A C 1
ATOM 1787 O O . ILE A 1 314 ? 30.862 -0.609 -5.786 1.00 36.22 334 ILE A O 1
ATOM 1792 N N . TYR A 1 315 ? 31.820 -2.049 -4.343 1.00 30.51 335 TYR A N 1
ATOM 1793 C CA . TYR A 1 315 ? 33.141 -1.454 -4.502 1.00 31.58 335 TYR A CA 1
ATOM 1794 C C . TYR A 1 315 ? 34.226 -2.510 -4.377 1.00 35.16 335 TYR A C 1
ATOM 1795 O O . TYR A 1 315 ? 34.206 -3.329 -3.453 1.00 33.25 335 TYR A O 1
ATOM 1804 N N . ASN A 1 316 ? 35.168 -2.474 -5.314 1.00 35.99 336 ASN A N 1
ATOM 1805 C CA . ASN A 1 316 ? 36.384 -3.268 -5.271 1.00 36.27 336 ASN A CA 1
ATOM 1806 C C . ASN A 1 316 ? 37.529 -2.334 -5.657 1.00 37.85 336 ASN A C 1
ATOM 1807 O O . ASN A 1 316 ? 37.563 -1.845 -6.793 1.00 37.47 336 ASN A O 1
ATOM 1812 N N . PRO A 1 317 ? 38.474 -2.050 -4.755 1.00 40.04 337 PRO A N 1
ATOM 1813 C CA . PRO A 1 317 ? 39.479 -1.012 -5.050 1.00 42.09 337 PRO A CA 1
ATOM 1814 C C . PRO A 1 317 ? 40.358 -1.326 -6.251 1.00 48.30 337 PRO A C 1
ATOM 1815 O O . PRO A 1 317 ? 41.103 -0.444 -6.700 1.00 50.11 337 PRO A O 1
ATOM 1819 N N . GLN A 1 318 ? 40.317 -2.550 -6.772 1.00 52.12 338 GLN A N 1
ATOM 1820 C CA . GLN A 1 318 ? 41.092 -2.920 -7.950 1.00 55.60 338 GLN A CA 1
ATOM 1821 C C . GLN A 1 318 ? 40.224 -3.293 -9.145 1.00 49.66 338 GLN A C 1
ATOM 1822 O O . GLN A 1 318 ? 40.735 -3.879 -10.106 1.00 51.19 338 GLN A O 1
ATOM 1828 N N . ALA A 1 319 ? 38.929 -2.973 -9.114 1.00 41.62 339 ALA A N 1
ATOM 1829 C CA . ALA A 1 319 ? 38.055 -3.241 -10.252 1.00 39.25 339 ALA A CA 1
ATOM 1830 C C . ALA A 1 319 ? 37.162 -2.043 -10.557 1.00 37.59 339 ALA A C 1
ATOM 1831 O O . ALA A 1 319 ? 37.043 -1.642 -11.718 1.00 36.94 339 ALA A O 1
ATOM 1833 N N . GLY A 1 320 ? 36.524 -1.474 -9.548 1.00 39.49 340 GLY A N 1
ATOM 1834 C CA . GLY A 1 320 ? 35.677 -0.319 -9.770 1.00 37.28 340 GLY A CA 1
ATOM 1835 C C . GLY A 1 320 ? 34.582 -0.227 -8.714 1.00 36.35 340 GLY A C 1
ATOM 1836 O O . GLY A 1 320 ? 34.731 -0.740 -7.606 1.00 37.62 340 GLY A O 1
ATOM 1837 N N . ARG A 1 321 ? 33.488 0.438 -9.091 1.00 34.58 341 ARG A N 1
ATOM 1838 C CA . ARG A 1 321 ? 32.402 0.723 -8.163 1.00 35.11 341 ARG A CA 1
ATOM 1839 C C . ARG A 1 321 ? 31.093 0.845 -8.929 1.00 32.54 341 ARG A C 1
ATOM 1840 O O . ARG A 1 321 ? 31.077 1.161 -10.123 1.00 31.64 341 ARG A O 1
ATOM 1848 N N . ILE A 1 322 ? 29.991 0.618 -8.214 1.00 30.92 342 ILE A N 1
ATOM 1849 C CA . ILE A 1 322 ? 28.645 0.854 -8.728 1.00 32.66 342 ILE A CA 1
ATOM 1850 C C . ILE A 1 322 ? 27.826 1.543 -7.647 1.00 34.04 342 ILE A C 1
ATOM 1851 O O . ILE A 1 322 ? 27.945 1.218 -6.460 1.00 35.03 342 ILE A O 1
ATOM 1856 N N . LYS A 1 323 ? 26.977 2.480 -8.067 1.00 35.84 343 LYS A N 1
ATOM 1857 C CA . LYS A 1 323 ? 26.049 3.158 -7.170 1.00 38.31 343 LYS A CA 1
ATOM 1858 C C . LYS A 1 323 ? 24.771 3.444 -7.940 1.00 39.10 343 LYS A C 1
ATOM 1859 O O . LYS A 1 323 ? 24.801 4.171 -8.937 1.00 42.17 343 LYS A O 1
ATOM 1865 N N . THR A 1 324 ? 23.661 2.874 -7.482 1.00 40.19 344 THR A N 1
ATOM 1866 C CA . THR A 1 324 ? 22.353 3.080 -8.085 1.00 40.15 344 THR A CA 1
ATOM 1867 C C . THR A 1 324 ? 21.495 3.948 -7.176 1.00 40.16 344 THR A C 1
ATOM 1868 O O . THR A 1 324 ? 21.507 3.777 -5.952 1.00 44.18 344 THR A O 1
ATOM 1872 N N . VAL A 1 325 ? 20.754 4.879 -7.773 1.00 32.81 345 VAL A N 1
ATOM 1873 C CA . VAL A 1 325 ? 19.692 5.597 -7.077 1.00 30.56 345 VAL A CA 1
ATOM 1874 C C . VAL A 1 325 ? 18.363 4.984 -7.496 1.00 27.80 345 VAL A C 1
ATOM 1875 O O . VAL A 1 325 ? 18.053 4.898 -8.690 1.00 25.34 345 VAL A O 1
ATOM 1879 N N . THR A 1 326 ? 17.587 4.541 -6.514 1.00 24.65 346 THR A N 1
ATOM 1880 C CA . THR A 1 326 ? 16.296 3.915 -6.738 1.00 26.24 346 THR A CA 1
ATOM 1881 C C . THR A 1 326 ? 15.255 4.606 -5.868 1.00 26.67 346 THR A C 1
ATOM 1882 O O . THR A 1 326 ? 15.556 5.545 -5.125 1.00 26.91 346 THR A O 1
ATOM 1886 N N . SER A 1 327 ? 14.015 4.126 -5.953 1.00 27.47 347 SER A N 1
ATOM 1887 C CA . SER A 1 327 ? 12.985 4.612 -5.047 1.00 29.59 347 SER A CA 1
ATOM 1888 C C . SER A 1 327 ? 13.231 4.179 -3.608 1.00 33.54 347 SER A C 1
ATOM 1889 O O . SER A 1 327 ? 12.570 4.699 -2.706 1.00 33.43 347 SER A O 1
ATOM 1892 N N . PHE A 1 328 ? 14.162 3.248 -3.372 1.00 33.48 348 PHE A N 1
ATOM 1893 C CA . PHE A 1 328 ? 14.585 2.939 -2.010 1.00 35.15 348 PHE A CA 1
ATOM 1894 C C . PHE A 1 328 ? 15.490 4.017 -1.433 1.00 37.14 348 PHE A C 1
ATOM 1895 O O . PHE A 1 328 ? 15.663 4.072 -0.212 1.00 37.96 348 PHE A O 1
ATOM 1903 N N . ASP A 1 329 ? 16.086 4.854 -2.281 1.00 40.80 349 ASP A N 1
ATOM 1904 C CA . ASP A 1 329 ? 16.908 5.979 -1.846 1.00 40.78 349 ASP A CA 1
ATOM 1905 C C . ASP A 1 329 ? 16.189 7.309 -1.991 1.00 39.46 349 ASP A C 1
ATOM 1906 O O . ASP A 1 329 ? 16.379 8.208 -1.169 1.00 39.45 349 ASP A O 1
ATOM 1911 N N . LEU A 1 330 ? 15.380 7.454 -3.038 1.00 42.67 350 LEU A N 1
ATOM 1912 C CA . LEU A 1 330 ? 14.812 8.742 -3.423 1.00 39.47 350 LEU A CA 1
ATOM 1913 C C . LEU A 1 330 ? 13.342 8.484 -3.744 1.00 37.82 350 LEU A C 1
ATOM 1914 O O . LEU A 1 330 ? 13.016 8.019 -4.850 1.00 34.64 350 LEU A O 1
ATOM 1919 N N . PRO A 1 331 ? 12.430 8.757 -2.802 1.00 35.55 351 PRO A N 1
ATOM 1920 C CA . PRO A 1 331 ? 11.043 8.291 -2.973 1.00 34.58 351 PRO A CA 1
ATOM 1921 C C . PRO A 1 331 ? 10.329 8.888 -4.173 1.00 35.06 351 PRO A C 1
ATOM 1922 O O . PRO A 1 331 ? 9.406 8.257 -4.696 1.00 35.92 351 PRO A O 1
ATOM 1926 N N . ALA A 1 332 ? 10.719 10.081 -4.631 1.00 40.74 352 ALA A N 1
ATOM 1927 C CA . ALA A 1 332 ? 10.097 10.645 -5.826 1.00 40.12 352 ALA A CA 1
ATOM 1928 C C . ALA A 1 332 ? 10.178 9.690 -7.010 1.00 39.45 352 ALA A C 1
ATOM 1929 O O . ALA A 1 332 ? 9.271 9.667 -7.847 1.00 41.50 352 ALA A O 1
ATOM 1931 N N . LEU A 1 333 ? 11.254 8.899 -7.102 1.00 33.39 353 LEU A N 1
ATOM 1932 C CA . LEU A 1 333 ? 11.411 7.977 -8.224 1.00 30.17 353 LEU A CA 1
ATOM 1933 C C . LEU A 1 333 ? 10.312 6.926 -8.271 1.00 30.15 353 LEU A C 1
ATOM 1934 O O . LEU A 1 333 ? 10.036 6.385 -9.347 1.00 24.64 353 LEU A O 1
ATOM 1939 N N . ARG A 1 334 ? 9.679 6.621 -7.137 1.00 29.65 354 ARG A N 1
ATOM 1940 C CA . ARG A 1 334 ? 8.529 5.725 -7.164 1.00 38.31 354 ARG A CA 1
ATOM 1941 C C . ARG A 1 334 ? 7.424 6.274 -8.060 1.00 35.30 354 ARG A C 1
ATOM 1942 O O . ARG A 1 334 ? 6.680 5.501 -8.674 1.00 32.26 354 ARG A O 1
ATOM 1950 N N . PHE A 1 335 ? 7.303 7.600 -8.149 1.00 40.24 355 PHE A N 1
ATOM 1951 C CA . PHE A 1 335 ? 6.304 8.209 -9.019 1.00 41.61 355 PHE A CA 1
ATOM 1952 C C . PHE A 1 335 ? 6.772 8.251 -10.471 1.00 37.74 355 PHE A C 1
ATOM 1953 O O . PHE A 1 335 ? 5.969 8.044 -11.389 1.00 37.46 355 PHE A O 1
ATOM 1961 N N . LEU A 1 336 ? 8.057 8.535 -10.701 1.00 33.04 356 LEU A N 1
ATOM 1962 C CA . LEU A 1 336 ? 8.575 8.621 -12.061 1.00 31.38 356 LEU A CA 1
ATOM 1963 C C . LEU A 1 336 ? 8.773 7.257 -12.707 1.00 31.55 356 LEU A C 1
ATOM 1964 O O . LEU A 1 336 ? 8.795 7.172 -13.939 1.00 33.59 356 LEU A O 1
ATOM 1969 N N . LYS A 1 337 ? 8.952 6.198 -11.910 1.00 29.71 357 LYS A N 1
ATOM 1970 C CA . LYS A 1 337 ? 9.277 4.875 -12.441 1.00 29.95 357 LYS A CA 1
ATOM 1971 C C . LYS A 1 337 ? 10.589 4.893 -13.217 1.00 24.77 357 LYS A C 1
ATOM 1972 O O . LYS A 1 337 ? 10.733 4.230 -14.242 1.00 23.50 357 LYS A O 1
ATOM 1978 N N . LEU A 1 338 ? 11.558 5.648 -12.708 1.00 27.47 358 LEU A N 1
ATOM 1979 C CA . LEU A 1 338 ? 12.874 5.764 -13.315 1.00 27.78 358 LEU A CA 1
ATOM 1980 C C . LEU A 1 338 ? 13.933 5.614 -12.232 1.00 28.56 358 LEU A C 1
ATOM 1981 O O . LEU A 1 338 ? 13.697 5.933 -11.061 1.00 29.09 358 LEU A O 1
ATOM 1986 N N . SER A 1 339 ? 15.098 5.112 -12.631 1.00 27.32 359 SER A N 1
ATOM 1987 C CA . SER A 1 339 ? 16.241 5.023 -11.739 1.00 25.90 359 SER A CA 1
ATOM 1988 C C . SER A 1 339 ? 17.494 5.265 -12.563 1.00 25.47 359 SER A C 1
ATOM 1989 O O . SER A 1 339 ? 17.436 5.420 -13.785 1.00 27.13 359 SER A O 1
ATOM 1992 N N . ALA A 1 340 ? 18.637 5.307 -11.887 1.00 27.70 360 ALA A N 1
ATOM 1993 C CA . ALA A 1 340 ? 19.894 5.509 -12.588 1.00 28.74 360 ALA A CA 1
ATOM 1994 C C . ALA A 1 340 ? 21.003 4.787 -11.843 1.00 31.69 360 ALA A C 1
ATOM 1995 O O . ALA A 1 340 ? 20.984 4.675 -10.615 1.00 31.51 360 ALA A O 1
ATOM 1997 N N . GLU A 1 341 ? 21.975 4.311 -12.612 1.00 37.83 361 GLU A N 1
ATOM 1998 C CA . GLU A 1 341 ? 23.130 3.595 -12.100 1.00 38.23 361 GLU A CA 1
ATOM 1999 C C . GLU A 1 341 ? 24.390 4.298 -12.583 1.00 41.32 361 GLU A C 1
ATOM 2000 O O . GLU A 1 341 ? 24.559 4.519 -13.787 1.00 43.80 361 GLU A O 1
ATOM 2006 N N . PHE A 1 342 ? 25.264 4.655 -11.647 1.00 35.67 362 PHE A N 1
ATOM 2007 C CA . PHE A 1 342 ? 26.587 5.169 -11.960 1.00 35.02 362 PHE A CA 1
ATOM 2008 C C . PHE A 1 342 ? 27.617 4.085 -11.683 1.00 35.02 362 PHE A C 1
ATOM 2009 O O . PHE A 1 342 ? 27.532 3.378 -10.673 1.00 33.45 362 PHE A O 1
ATOM 2017 N N . GLY A 1 343 ? 28.578 3.949 -12.586 1.00 33.46 363 GLY A N 1
ATOM 2018 C CA . GLY A 1 343 ? 29.626 2.961 -12.428 1.00 33.45 363 GLY A CA 1
ATOM 2019 C C . GLY A 1 343 ? 30.945 3.473 -12.962 1.00 32.82 363 GLY A C 1
ATOM 2020 O O . GLY A 1 343 ? 30.996 4.317 -13.860 1.00 32.33 363 GLY A O 1
ATOM 2021 N N . SER A 1 344 ? 32.021 2.940 -12.396 1.00 39.38 364 SER A N 1
ATOM 2022 C CA . SER A 1 344 ? 33.370 3.295 -12.803 1.00 41.97 364 SER A CA 1
ATOM 2023 C C . SER A 1 344 ? 34.186 2.014 -12.808 1.00 43.37 364 SER A C 1
ATOM 2024 O O . SER A 1 344 ? 34.140 1.249 -11.841 1.00 45.06 364 SER A O 1
ATOM 2027 N N . LEU A 1 345 ? 34.908 1.772 -13.898 1.00 42.14 365 LEU A N 1
ATOM 2028 C CA . LEU A 1 345 ? 35.587 0.503 -14.118 1.00 43.36 365 LEU A CA 1
ATOM 2029 C C . LEU A 1 345 ? 37.055 0.773 -14.410 1.00 45.75 365 LEU A C 1
ATOM 2030 O O . LEU A 1 345 ? 37.379 1.541 -15.324 1.00 46.31 365 LEU A O 1
ATOM 2035 N N . HIS A 1 346 ? 37.937 0.145 -13.636 1.00 43.24 366 HIS A N 1
ATOM 2036 C CA . HIS A 1 346 ? 39.364 0.352 -13.806 1.00 44.15 366 HIS A CA 1
ATOM 2037 C C . HIS A 1 346 ? 39.844 -0.332 -15.084 1.00 44.76 366 HIS A C 1
ATOM 2038 O O . HIS A 1 346 ? 39.219 -1.267 -15.591 1.00 43.50 366 HIS A O 1
ATOM 2045 N N . LYS A 1 347 ? 40.973 0.149 -15.604 1.00 45.52 367 LYS A N 1
ATOM 2046 C CA . LYS A 1 347 ? 41.529 -0.394 -16.839 1.00 47.54 367 LYS A CA 1
ATOM 2047 C C . LYS A 1 347 ? 41.706 -1.905 -16.764 1.00 42.74 367 LYS A C 1
ATOM 2048 O O . LYS A 1 347 ? 42.314 -2.433 -15.828 1.00 43.01 367 LYS A O 1
ATOM 2054 N N . ASN A 1 348 ? 41.175 -2.590 -17.776 1.00 46.62 368 ASN A N 1
ATOM 2055 C CA . ASN A 1 348 ? 41.199 -4.038 -17.938 1.00 46.69 368 ASN A CA 1
ATOM 2056 C C . ASN A 1 348 ? 40.343 -4.754 -16.903 1.00 47.33 368 ASN A C 1
ATOM 2057 O O . ASN A 1 348 ? 40.288 -5.990 -16.918 1.00 47.90 368 ASN A O 1
ATOM 2062 N N . ALA A 1 349 ? 39.688 -4.033 -15.998 1.00 40.36 369 ALA A N 1
ATOM 2063 C CA . ALA A 1 349 ? 38.710 -4.653 -15.123 1.00 40.81 369 ALA A CA 1
ATOM 2064 C C . ALA A 1 349 ? 37.428 -4.936 -15.899 1.00 39.93 369 ALA A C 1
ATOM 2065 O O . ALA A 1 349 ? 37.168 -4.359 -16.959 1.00 39.51 369 ALA A O 1
ATOM 2067 N N . MET A 1 350 ? 36.634 -5.857 -15.367 1.00 43.23 370 MET A N 1
ATOM 2068 C CA . MET A 1 350 ? 35.423 -6.317 -16.027 1.00 44.63 370 MET A CA 1
ATOM 2069 C C . MET A 1 350 ? 34.294 -6.374 -15.009 1.00 44.25 370 MET A C 1
ATOM 2070 O O . MET A 1 350 ? 34.543 -6.495 -13.807 1.00 45.44 370 MET A O 1
ATOM 2075 N N . PHE A 1 351 ? 33.051 -6.255 -15.472 1.00 46.10 371 PHE A N 1
ATOM 2076 C CA . PHE A 1 351 ? 31.942 -6.841 -14.733 1.00 49.00 371 PHE A CA 1
ATOM 2077 C C . PHE A 1 351 ? 31.334 -7.981 -15.542 1.00 45.11 371 PHE A C 1
ATOM 2078 O O . PHE A 1 351 ? 31.251 -7.924 -16.774 1.00 43.57 371 PHE A O 1
ATOM 2086 N N . VAL A 1 352 ? 30.959 -9.031 -14.821 1.00 41.54 372 VAL A N 1
ATOM 2087 C CA . VAL A 1 352 ? 30.466 -10.286 -15.379 1.00 38.31 372 VAL A CA 1
ATOM 2088 C C . VAL A 1 352 ? 29.229 -10.073 -16.244 1.00 35.91 372 VAL A C 1
ATOM 2089 O O . VAL A 1 352 ? 28.557 -9.037 -16.128 1.00 33.67 372 VAL A O 1
ATOM 2093 N N . PRO A 1 353 ? 28.898 -11.019 -17.125 1.00 38.97 373 PRO A N 1
ATOM 2094 C CA . PRO A 1 353 ? 27.656 -10.901 -17.892 1.00 36.92 373 PRO A CA 1
ATOM 2095 C C . PRO A 1 353 ? 26.450 -10.843 -16.970 1.00 34.21 373 PRO A C 1
ATOM 2096 O O . PRO A 1 353 ? 26.344 -11.593 -15.996 1.00 32.14 373 PRO A O 1
ATOM 2100 N N . HIS A 1 354 ? 25.541 -9.928 -17.281 1.00 31.17 374 HIS A N 1
ATOM 2101 C CA . HIS A 1 354 ? 24.362 -9.717 -16.465 1.00 30.80 374 HIS A CA 1
ATOM 2102 C C . HIS A 1 354 ? 23.281 -9.136 -17.358 1.00 30.69 374 HIS A C 1
ATOM 2103 O O . HIS A 1 354 ? 23.544 -8.709 -18.487 1.00 30.32 374 HIS A O 1
ATOM 2110 N N . TYR A 1 355 ? 22.057 -9.130 -16.840 1.00 33.52 375 TYR A N 1
ATOM 2111 C CA . TYR A 1 355 ? 20.918 -8.588 -17.563 1.00 33.47 375 TYR A CA 1
ATOM 2112 C C . TYR A 1 355 ? 19.970 -7.924 -16.573 1.00 30.97 375 TYR A C 1
ATOM 2113 O O . TYR A 1 355 ? 19.949 -8.250 -15.382 1.00 27.78 375 TYR A O 1
ATOM 2122 N N . ASN A 1 356 ? 19.180 -6.985 -17.087 1.00 32.44 376 ASN A N 1
ATOM 2123 C CA . ASN A 1 356 ? 18.154 -6.318 -16.297 1.00 30.59 376 ASN A CA 1
ATOM 2124 C C . ASN A 1 356 ? 16.856 -7.102 -16.424 1.00 28.58 376 ASN A C 1
ATOM 2125 O O . ASN A 1 356 ? 16.330 -7.261 -17.530 1.00 29.13 376 ASN A O 1
ATOM 2130 N N . LEU A 1 357 ? 16.338 -7.584 -15.294 1.00 26.55 377 LEU A N 1
ATOM 2131 C CA . LEU A 1 357 ? 15.111 -8.371 -15.329 1.00 25.52 377 LEU A CA 1
ATOM 2132 C C . LEU A 1 357 ? 13.940 -7.543 -15.836 1.00 23.30 377 LEU A C 1
ATOM 2133 O O . LEU A 1 357 ? 13.095 -8.044 -16.585 1.00 23.26 377 LEU A O 1
ATOM 2138 N N . ASN A 1 358 ? 13.885 -6.262 -15.460 1.00 26.85 378 ASN A N 1
ATOM 2139 C CA . ASN A 1 358 ? 12.630 -5.521 -15.498 1.00 27.47 378 ASN A CA 1
ATOM 2140 C C . ASN A 1 358 ? 12.817 -4.088 -15.987 1.00 30.48 378 ASN A C 1
ATOM 2141 O O . ASN A 1 358 ? 12.087 -3.186 -15.559 1.00 31.90 378 ASN A O 1
ATOM 2146 N N . ALA A 1 359 ? 13.775 -3.850 -16.879 1.00 29.50 379 ALA A N 1
ATOM 2147 C CA . ALA A 1 359 ? 13.992 -2.490 -17.348 1.00 27.70 379 ALA A CA 1
ATOM 2148 C C . ALA A 1 359 ? 14.834 -2.494 -18.614 1.00 26.20 379 ALA A C 1
ATOM 2149 O O . ALA A 1 359 ? 15.647 -3.393 -18.835 1.00 25.87 379 ALA A O 1
ATOM 2151 N N . ASN A 1 360 ? 14.608 -1.480 -19.445 1.00 27.07 380 ASN A N 1
ATOM 2152 C CA . ASN A 1 360 ? 15.540 -1.096 -20.489 1.00 29.29 380 ASN A CA 1
ATOM 2153 C C . ASN A 1 360 ? 16.537 -0.111 -19.896 1.00 31.54 380 ASN A C 1
ATOM 2154 O O . ASN A 1 360 ? 16.181 0.700 -19.036 1.00 34.29 380 ASN A O 1
ATOM 2159 N N . SER A 1 361 ? 17.786 -0.187 -20.344 1.00 27.52 381 SER A N 1
ATOM 2160 C CA . SER A 1 361 ? 18.831 0.711 -19.871 1.00 29.83 381 SER A CA 1
ATOM 2161 C C . SER A 1 361 ? 19.333 1.570 -21.018 1.00 31.42 381 SER A C 1
ATOM 2162 O O . SER A 1 361 ? 19.570 1.074 -22.126 1.00 29.69 381 SER A O 1
ATOM 2165 N N . ILE A 1 362 ? 19.520 2.852 -20.734 1.00 31.92 382 ILE A N 1
ATOM 2166 C CA . ILE A 1 362 ? 20.161 3.773 -21.658 1.00 34.90 382 ILE A CA 1
ATOM 2167 C C . ILE A 1 362 ? 21.534 4.070 -21.070 1.00 36.31 382 ILE A C 1
ATOM 2168 O O . ILE A 1 362 ? 21.667 4.816 -20.092 1.00 36.86 382 ILE A O 1
ATOM 2173 N N . LEU A 1 363 ? 22.551 3.441 -21.648 1.00 40.57 383 LEU A N 1
ATOM 2174 C CA . LEU A 1 363 ? 23.924 3.543 -21.179 1.00 40.45 383 LEU A CA 1
ATOM 2175 C C . LEU A 1 363 ? 24.580 4.762 -21.822 1.00 39.78 383 LEU A C 1
ATOM 2176 O O . LEU A 1 363 ? 24.662 4.849 -23.052 1.00 41.55 383 LEU A O 1
ATOM 2181 N N . TYR A 1 364 ? 25.034 5.703 -20.998 1.00 35.77 384 TYR A N 1
ATOM 2182 C CA . TYR A 1 364 ? 25.708 6.906 -21.473 1.00 37.70 384 TYR A CA 1
ATOM 2183 C C . TYR A 1 364 ? 27.094 6.975 -20.846 1.00 37.96 384 TYR A C 1
ATOM 2184 O O . TYR A 1 364 ? 27.218 7.096 -19.623 1.00 36.60 384 TYR A O 1
ATOM 2193 N N . ALA A 1 365 ? 28.129 6.888 -21.682 1.00 39.26 385 ALA A N 1
ATOM 2194 C CA . ALA A 1 365 ? 29.500 6.920 -21.187 1.00 39.27 385 ALA A CA 1
ATOM 2195 C C . ALA A 1 365 ? 29.885 8.333 -20.767 1.00 39.57 385 ALA A C 1
ATOM 2196 O O . ALA A 1 365 ? 29.583 9.310 -21.459 1.00 40.75 385 ALA A O 1
ATOM 2198 N N . LEU A 1 366 ? 30.560 8.435 -19.622 1.00 36.43 386 LEU A N 1
ATOM 2199 C CA . LEU A 1 366 ? 30.972 9.714 -19.056 1.00 36.06 386 LEU A CA 1
ATOM 2200 C C . LEU A 1 366 ? 32.455 9.999 -19.195 1.00 39.19 386 LEU A C 1
ATOM 2201 O O . LEU A 1 366 ? 32.841 11.169 -19.217 1.00 42.66 386 LEU A O 1
ATOM 2206 N N . LYS A 1 367 ? 33.294 8.969 -19.277 1.00 43.19 387 LYS A N 1
ATOM 2207 C CA . LYS A 1 367 ? 34.739 9.162 -19.250 1.00 46.52 387 LYS A CA 1
ATOM 2208 C C . LYS A 1 367 ? 35.411 7.893 -19.750 1.00 46.36 387 LYS A C 1
ATOM 2209 O O . LYS A 1 367 ? 35.038 6.791 -19.335 1.00 42.73 387 LYS A O 1
ATOM 2215 N N . GLY A 1 368 ? 36.396 8.050 -20.637 1.00 43.76 388 GLY A N 1
ATOM 2216 C CA . GLY A 1 368 ? 37.138 6.911 -21.135 1.00 43.88 388 GLY A CA 1
ATOM 2217 C C . GLY A 1 368 ? 36.339 6.093 -22.139 1.00 45.35 388 GLY A C 1
ATOM 2218 O O . GLY A 1 368 ? 35.387 6.566 -22.771 1.00 45.25 388 GLY A O 1
ATOM 2219 N N . ARG A 1 369 ? 36.752 4.834 -22.282 1.00 47.74 389 ARG A N 1
ATOM 2220 C CA . ARG A 1 369 ? 36.122 3.913 -23.219 1.00 49.90 389 ARG A CA 1
ATOM 2221 C C . ARG A 1 369 ? 36.144 2.511 -22.630 1.00 46.09 389 ARG A C 1
ATOM 2222 O O . ARG A 1 369 ? 36.948 2.196 -21.748 1.00 44.39 389 ARG A O 1
ATOM 2230 N N . ALA A 1 370 ? 35.272 1.660 -23.165 1.00 42.54 390 ALA A N 1
ATOM 2231 C CA . ALA A 1 370 ? 35.210 0.262 -22.769 1.00 42.73 390 ALA A CA 1
ATOM 2232 C C . ALA A 1 370 ? 34.688 -0.557 -23.936 1.00 42.86 390 ALA A C 1
ATOM 2233 O O . ALA A 1 370 ? 33.935 -0.057 -24.776 1.00 40.85 390 ALA A O 1
ATOM 2235 N N . ARG A 1 371 ? 35.093 -1.822 -23.984 1.00 42.58 391 ARG A N 1
ATOM 2236 C CA . ARG A 1 371 ? 34.553 -2.756 -24.959 1.00 47.29 391 ARG A CA 1
ATOM 2237 C C . ARG A 1 371 ? 33.338 -3.434 -24.340 1.00 44.96 391 ARG A C 1
ATOM 2238 O O . ARG A 1 371 ? 33.456 -4.113 -23.315 1.00 43.61 391 ARG A O 1
ATOM 2246 N N . LEU A 1 372 ? 32.177 -3.243 -24.955 1.00 52.60 392 LEU A N 1
ATOM 2247 C CA . LEU A 1 372 ? 30.936 -3.824 -24.473 1.00 51.31 392 LEU A CA 1
ATOM 2248 C C . LEU A 1 372 ? 30.481 -4.937 -25.408 1.00 51.68 392 LEU A C 1
ATOM 2249 O O . LEU A 1 372 ? 30.675 -4.870 -26.625 1.00 50.56 392 LEU A O 1
ATOM 2254 N N . GLN A 1 373 ? 29.868 -5.961 -24.818 1.00 49.89 393 GLN A N 1
ATOM 2255 C CA . GLN A 1 373 ? 29.298 -7.082 -25.555 1.00 49.80 393 GLN A CA 1
ATOM 2256 C C . GLN A 1 373 ? 27.858 -7.255 -25.100 1.00 47.56 393 GLN A C 1
ATOM 2257 O O . GLN A 1 373 ? 27.601 -7.404 -23.901 1.00 46.18 393 GLN A O 1
ATOM 2263 N N . ILE A 1 374 ? 26.924 -7.221 -26.047 1.00 45.05 394 ILE A N 1
ATOM 2264 C CA . ILE A 1 374 ? 25.502 -7.359 -25.760 1.00 42.83 394 ILE A CA 1
ATOM 2265 C C . ILE A 1 374 ? 24.956 -8.518 -26.582 1.00 41.41 394 ILE A C 1
ATOM 2266 O O . ILE A 1 374 ? 25.239 -8.622 -27.781 1.00 40.69 394 ILE A O 1
ATOM 2271 N N . VAL A 1 375 ? 24.163 -9.373 -25.937 1.00 43.92 395 VAL A N 1
ATOM 2272 C CA . VAL A 1 375 ? 23.697 -10.627 -26.516 1.00 43.87 395 VAL A CA 1
ATOM 2273 C C . VAL A 1 375 ? 22.180 -10.692 -26.390 1.00 43.21 395 VAL A C 1
ATOM 2274 O O . VAL A 1 375 ? 21.622 -10.342 -25.343 1.00 42.01 395 VAL A O 1
ATOM 2278 N N . ASN A 1 376 ? 21.514 -11.149 -27.453 1.00 38.75 396 ASN A N 1
ATOM 2279 C CA . ASN A 1 376 ? 20.060 -11.230 -27.473 1.00 37.52 396 ASN A CA 1
ATOM 2280 C C . ASN A 1 376 ? 19.599 -12.659 -27.169 1.00 34.70 396 ASN A C 1
ATOM 2281 O O . ASN A 1 376 ? 20.378 -13.509 -26.725 1.00 33.10 396 ASN A O 1
ATOM 2286 N N . CYS A 1 377 ? 18.318 -12.936 -27.432 1.00 42.59 397 CYS A N 1
ATOM 2287 C CA . CYS A 1 377 ? 17.732 -14.218 -27.054 1.00 44.92 397 CYS A CA 1
ATOM 2288 C C . CYS A 1 377 ? 18.208 -15.369 -27.932 1.00 49.91 397 CYS A C 1
ATOM 2289 O O . CYS A 1 377 ? 18.118 -16.525 -27.508 1.00 50.72 397 CYS A O 1
ATOM 2292 N N . LYS A 1 378 ? 18.694 -15.093 -29.140 1.00 44.09 398 LYS A N 1
ATOM 2293 C CA . LYS A 1 378 ? 19.255 -16.153 -29.970 1.00 48.96 398 LYS A CA 1
ATOM 2294 C C . LYS A 1 378 ? 20.697 -16.486 -29.609 1.00 46.85 398 LYS A C 1
ATOM 2295 O O . LYS A 1 378 ? 21.285 -17.367 -30.243 1.00 47.17 398 LYS A O 1
ATOM 2301 N N . GLY A 1 379 ? 21.280 -15.807 -28.624 1.00 58.15 399 GLY A N 1
ATOM 2302 C CA . GLY A 1 379 ? 22.691 -15.970 -28.344 1.00 56.45 399 GLY A CA 1
ATOM 2303 C C . GLY A 1 379 ? 23.603 -15.278 -29.328 1.00 55.48 399 GLY A C 1
ATOM 2304 O O . GLY A 1 379 ? 24.784 -15.630 -29.419 1.00 55.55 399 GLY A O 1
ATOM 2305 N N . ASN A 1 380 ? 23.090 -14.308 -30.079 1.00 50.33 400 ASN A N 1
ATOM 2306 C CA . ASN A 1 380 ? 23.879 -13.573 -31.058 1.00 49.90 400 ASN A CA 1
ATOM 2307 C C . ASN A 1 380 ? 24.379 -12.273 -30.448 1.00 50.84 400 ASN A C 1
ATOM 2308 O O . ASN A 1 380 ? 23.661 -11.609 -29.694 1.00 49.05 400 ASN A O 1
ATOM 2313 N N . SER A 1 381 ? 25.615 -11.919 -30.779 1.00 47.40 401 SER A N 1
ATOM 2314 C CA . SER A 1 381 ? 26.151 -10.609 -30.432 1.00 47.98 401 SER A CA 1
ATOM 2315 C C . SER A 1 381 ? 25.436 -9.542 -31.254 1.00 46.50 401 SER A C 1
ATOM 2316 O O . SER A 1 381 ? 25.550 -9.514 -32.481 1.00 50.37 401 SER A O 1
ATOM 2319 N N . VAL A 1 382 ? 24.681 -8.669 -30.586 1.00 44.44 402 VAL A N 1
ATOM 2320 C CA . VAL A 1 382 ? 24.089 -7.513 -31.253 1.00 44.24 402 VAL A CA 1
ATOM 2321 C C . VAL A 1 382 ? 24.944 -6.265 -31.090 1.00 43.56 402 VAL A C 1
ATOM 2322 O O . VAL A 1 382 ? 24.623 -5.222 -31.683 1.00 42.93 402 VAL A O 1
ATOM 2326 N N . PHE A 1 383 ? 26.010 -6.331 -30.296 1.00 46.03 403 PHE A N 1
ATOM 2327 C CA . PHE A 1 383 ? 26.985 -5.255 -30.213 1.00 47.64 403 PHE A CA 1
ATOM 2328 C C . PHE A 1 383 ? 28.279 -5.832 -29.669 1.00 51.42 403 PHE A C 1
ATOM 2329 O O . PHE A 1 383 ? 28.266 -6.545 -28.659 1.00 50.87 403 PHE A O 1
ATOM 2337 N N . ASP A 1 384 ? 29.384 -5.531 -30.346 1.00 54.01 404 ASP A N 1
ATOM 2338 C CA . ASP A 1 384 ? 30.715 -5.844 -29.836 1.00 56.34 404 ASP A CA 1
ATOM 2339 C C . ASP A 1 384 ? 31.637 -4.751 -30.352 1.00 55.82 404 ASP A C 1
ATOM 2340 O O . ASP A 1 384 ? 31.937 -4.704 -31.550 1.00 56.88 404 ASP A O 1
ATOM 2345 N N . GLY A 1 385 ? 32.085 -3.885 -29.453 1.00 51.39 405 GLY A N 1
ATOM 2346 C CA . GLY A 1 385 ? 32.826 -2.711 -29.854 1.00 49.37 405 GLY A CA 1
ATOM 2347 C C . GLY A 1 385 ? 33.007 -1.779 -28.675 1.00 45.53 405 GLY A C 1
ATOM 2348 O O . GLY A 1 385 ? 32.698 -2.124 -27.533 1.00 41.50 405 GLY A O 1
ATOM 2349 N N . GLU A 1 386 ? 33.525 -0.596 -28.979 1.00 51.01 406 GLU A N 1
ATOM 2350 C CA . GLU A 1 386 ? 33.856 0.383 -27.959 1.00 50.85 406 GLU A CA 1
ATOM 2351 C C . GLU A 1 386 ? 32.704 1.354 -27.756 1.00 48.91 406 GLU A C 1
ATOM 2352 O O . GLU A 1 386 ? 32.047 1.773 -28.714 1.00 48.76 406 GLU A O 1
ATOM 2358 N N . LEU A 1 387 ? 32.468 1.705 -26.497 1.00 43.81 407 LEU A N 1
ATOM 2359 C CA . LEU A 1 387 ? 31.614 2.823 -26.127 1.00 43.13 407 LEU A CA 1
ATOM 2360 C C . LEU A 1 387 ? 32.503 3.871 -25.471 1.00 45.69 407 LEU A C 1
ATOM 2361 O O . LEU A 1 387 ? 33.104 3.609 -24.422 1.00 49.21 407 LEU A O 1
ATOM 2366 N N . GLU A 1 388 ? 32.586 5.048 -26.081 1.00 39.71 408 GLU A N 1
ATOM 2367 C CA . GLU A 1 388 ? 33.475 6.101 -25.617 1.00 40.98 408 GLU A CA 1
ATOM 2368 C C . GLU A 1 388 ? 32.662 7.253 -25.047 1.00 40.39 408 GLU A C 1
ATOM 2369 O O . GLU A 1 388 ? 31.480 7.426 -25.361 1.00 42.87 408 GLU A O 1
ATOM 2375 N N . ALA A 1 389 ? 33.318 8.036 -24.193 1.00 42.75 409 ALA A N 1
ATOM 2376 C CA . ALA A 1 389 ? 32.666 9.152 -23.514 1.00 40.56 409 ALA A CA 1
ATOM 2377 C C . ALA A 1 389 ? 31.832 9.985 -24.481 1.00 40.55 409 ALA A C 1
ATOM 2378 O O . ALA A 1 389 ? 32.278 10.319 -25.582 1.00 41.69 409 ALA A O 1
ATOM 2380 N N . GLY A 1 390 ? 30.607 10.307 -24.062 1.00 38.93 410 GLY A N 1
ATOM 2381 C CA . GLY A 1 390 ? 29.727 11.176 -24.818 1.00 38.29 410 GLY A CA 1
ATOM 2382 C C . GLY A 1 390 ? 28.718 10.474 -25.701 1.00 37.62 410 GLY A C 1
ATOM 2383 O O . GLY A 1 390 ? 27.888 11.154 -26.318 1.00 37.01 410 GLY A O 1
ATOM 2384 N N . ARG A 1 391 ? 28.734 9.146 -25.756 1.00 40.87 411 ARG A N 1
ATOM 2385 C CA . ARG A 1 391 ? 27.858 8.390 -26.636 1.00 42.66 411 ARG A CA 1
ATOM 2386 C C . ARG A 1 391 ? 26.918 7.510 -25.823 1.00 39.59 411 ARG A C 1
ATOM 2387 O O . ARG A 1 391 ? 27.204 7.141 -24.682 1.00 39.21 411 ARG A O 1
ATOM 2395 N N . ALA A 1 392 ? 25.784 7.173 -26.434 1.00 41.33 412 ALA A N 1
ATOM 2396 C CA . ALA A 1 392 ? 24.740 6.411 -25.771 1.00 38.32 412 ALA A CA 1
ATOM 2397 C C . ALA A 1 392 ? 24.546 5.065 -26.456 1.00 40.37 412 ALA A C 1
ATOM 2398 O O . ALA A 1 392 ? 24.719 4.932 -27.671 1.00 39.02 412 ALA A O 1
ATOM 2400 N N . LEU A 1 393 ? 24.158 4.074 -25.657 1.00 40.36 413 LEU A N 1
ATOM 2401 C CA . LEU A 1 393 ? 23.918 2.718 -26.129 1.00 41.68 413 LEU A CA 1
ATOM 2402 C C . LEU A 1 393 ? 22.765 2.124 -25.331 1.00 39.16 413 LEU A C 1
ATOM 2403 O O . LEU A 1 393 ? 22.772 2.182 -24.097 1.00 34.12 413 LEU A O 1
ATOM 2408 N N . ILE A 1 394 ? 21.777 1.565 -26.026 1.00 38.88 414 ILE A N 1
ATOM 2409 C CA . ILE A 1 394 ? 20.618 0.960 -25.375 1.00 41.18 414 ILE A CA 1
ATOM 2410 C C . ILE A 1 394 ? 20.911 -0.505 -25.080 1.00 38.45 414 ILE A C 1
ATOM 2411 O O . ILE A 1 394 ? 21.358 -1.253 -25.961 1.00 35.22 414 ILE A O 1
ATOM 2416 N N . VAL A 1 395 ? 20.639 -0.915 -23.844 1.00 37.31 415 VAL A N 1
ATOM 2417 C CA . VAL A 1 395 ? 20.669 -2.317 -23.436 1.00 35.90 415 VAL A CA 1
ATOM 2418 C C . VAL A 1 395 ? 19.225 -2.749 -23.205 1.00 35.63 415 VAL A C 1
ATOM 2419 O O . VAL A 1 395 ? 18.651 -2.423 -22.156 1.00 32.39 415 VAL A O 1
ATOM 2423 N N . PRO A 1 396 ? 18.598 -3.469 -24.134 1.00 35.14 416 PRO A N 1
ATOM 2424 C CA . PRO A 1 396 ? 17.199 -3.858 -23.931 1.00 28.27 416 PRO A CA 1
ATOM 2425 C C . PRO A 1 396 ? 17.035 -4.794 -22.741 1.00 27.55 416 PRO A C 1
ATOM 2426 O O . PRO A 1 396 ? 17.953 -5.527 -22.362 1.00 27.81 416 PRO A O 1
ATOM 2430 N N . GLN A 1 397 ? 15.842 -4.751 -22.152 1.00 29.91 417 GLN A N 1
ATOM 2431 C CA . GLN A 1 397 ? 15.489 -5.671 -21.083 1.00 26.64 417 GLN A CA 1
ATOM 2432 C C . GLN A 1 397 ? 15.888 -7.098 -21.434 1.00 26.98 417 GLN A C 1
ATOM 2433 O O . GLN A 1 397 ? 15.671 -7.563 -22.556 1.00 29.02 417 GLN A O 1
ATOM 2439 N N . ASN A 1 398 ? 16.499 -7.777 -20.466 1.00 26.38 418 ASN A N 1
ATOM 2440 C CA . ASN A 1 398 ? 16.782 -9.209 -20.538 1.00 29.74 418 ASN A CA 1
ATOM 2441 C C . ASN A 1 398 ? 17.960 -9.535 -21.453 1.00 31.92 418 ASN A C 1
ATOM 2442 O O . ASN A 1 398 ? 18.519 -10.632 -21.354 1.00 32.43 418 ASN A O 1
ATOM 2447 N N . PHE A 1 399 ? 18.369 -8.601 -22.316 1.00 30.40 419 PHE A N 1
ATOM 2448 C CA . PHE A 1 399 ? 19.605 -8.780 -23.072 1.00 31.36 419 PHE A CA 1
ATOM 2449 C C . PHE A 1 399 ? 20.788 -8.837 -22.114 1.00 31.16 419 PHE A C 1
ATOM 2450 O O . PHE A 1 399 ? 20.901 -8.017 -21.198 1.00 30.93 419 PHE A O 1
ATOM 2458 N N . ALA A 1 400 ? 21.672 -9.803 -22.323 1.00 34.92 420 ALA A N 1
ATOM 2459 C CA . ALA A 1 400 ? 22.865 -9.907 -21.500 1.00 34.08 420 ALA A CA 1
ATOM 2460 C C . ALA A 1 400 ? 23.925 -8.922 -21.975 1.00 37.05 420 ALA A C 1
ATOM 2461 O O . ALA A 1 400 ? 24.028 -8.608 -23.165 1.00 39.15 420 ALA A O 1
ATOM 2463 N N . ILE A 1 401 ? 24.711 -8.422 -21.024 1.00 37.66 421 ILE A N 1
ATOM 2464 C CA . ILE A 1 401 ? 25.759 -7.455 -21.314 1.00 37.05 421 ILE A CA 1
ATOM 2465 C C . ILE A 1 401 ? 26.950 -7.718 -20.404 1.00 35.42 421 ILE A C 1
ATOM 2466 O O . ILE A 1 401 ? 26.798 -8.124 -19.247 1.00 31.99 421 ILE A O 1
ATOM 2471 N N . ALA A 1 402 ? 28.143 -7.485 -20.947 1.00 38.89 422 ALA A N 1
ATOM 2472 C CA . ALA A 1 402 ? 29.386 -7.548 -20.197 1.00 38.78 422 ALA A CA 1
ATOM 2473 C C . ALA A 1 402 ? 30.318 -6.467 -20.729 1.00 38.09 422 ALA A C 1
ATOM 2474 O O . ALA A 1 402 ? 30.135 -5.957 -21.837 1.00 36.39 422 ALA A O 1
ATOM 2476 N N . ALA A 1 403 ? 31.330 -6.118 -19.936 1.00 36.97 423 ALA A N 1
ATOM 2477 C CA . ALA A 1 403 ? 32.163 -4.976 -20.285 1.00 37.70 423 ALA A CA 1
ATOM 2478 C C . ALA A 1 403 ? 33.592 -5.184 -19.811 1.00 38.65 423 ALA A C 1
ATOM 2479 O O . ALA A 1 403 ? 33.850 -5.915 -18.852 1.00 43.26 423 ALA A O 1
ATOM 2481 N N . LYS A 1 404 ? 34.519 -4.532 -20.511 1.00 41.62 424 LYS A N 1
ATOM 2482 C CA . LYS A 1 404 ? 35.917 -4.454 -20.107 1.00 45.99 424 LYS A CA 1
ATOM 2483 C C . LYS A 1 404 ? 36.415 -3.041 -20.371 1.00 45.42 424 LYS A C 1
ATOM 2484 O O . LYS A 1 404 ? 36.319 -2.547 -21.499 1.00 44.29 424 LYS A O 1
ATOM 2490 N N . SER A 1 405 ? 36.961 -2.402 -19.340 1.00 43.08 425 SER A N 1
ATOM 2491 C CA . SER A 1 405 ? 37.447 -1.037 -19.468 1.00 41.83 425 SER A CA 1
ATOM 2492 C C . SER A 1 405 ? 38.763 -1.003 -20.235 1.00 43.16 425 SER A C 1
ATOM 2493 O O . SER A 1 405 ? 39.642 -1.844 -20.026 1.00 43.04 425 SER A O 1
ATOM 2496 N N . LEU A 1 406 ? 38.893 -0.017 -21.122 1.00 52.41 426 LEU A N 1
ATOM 2497 C CA . LEU A 1 406 ? 40.114 0.202 -21.888 1.00 56.37 426 LEU A CA 1
ATOM 2498 C C . LEU A 1 406 ? 40.831 1.484 -21.474 1.00 60.04 426 LEU A C 1
ATOM 2499 O O . LEU A 1 406 ? 41.701 1.967 -22.204 1.00 61.70 426 LEU A O 1
ATOM 2504 N N . SER A 1 407 ? 40.485 2.043 -20.315 1.00 55.72 427 SER A N 1
ATOM 2505 C CA . SER A 1 407 ? 41.040 3.311 -19.864 1.00 57.02 427 SER A CA 1
ATOM 2506 C C . SER A 1 407 ? 41.315 3.230 -18.371 1.00 60.14 427 SER A C 1
ATOM 2507 O O . SER A 1 407 ? 40.790 2.361 -17.669 1.00 60.20 427 SER A O 1
ATOM 2510 N N . ASP A 1 408 ? 42.131 4.171 -17.892 1.00 58.59 428 ASP A N 1
ATOM 2511 C CA . ASP A 1 408 ? 42.403 4.279 -16.462 1.00 62.42 428 ASP A CA 1
ATOM 2512 C C . ASP A 1 408 ? 41.114 4.175 -15.657 1.00 60.20 428 ASP A C 1
ATOM 2513 O O . ASP A 1 408 ? 41.026 3.410 -14.689 1.00 58.87 428 ASP A O 1
ATOM 2518 N N . ARG A 1 409 ? 40.103 4.948 -16.047 1.00 64.04 429 ARG A N 1
ATOM 2519 C CA . ARG A 1 409 ? 38.764 4.850 -15.482 1.00 62.00 429 ARG A CA 1
ATOM 2520 C C . ARG A 1 409 ? 37.763 4.943 -16.620 1.00 59.25 429 ARG A C 1
ATOM 2521 O O . ARG A 1 409 ? 37.688 5.975 -17.292 1.00 60.65 429 ARG A O 1
ATOM 2529 N N . PHE A 1 410 ? 37.010 3.873 -16.853 1.00 51.90 430 PHE A N 1
ATOM 2530 C CA . PHE A 1 410 ? 35.779 3.979 -17.622 1.00 48.09 430 PHE A CA 1
ATOM 2531 C C . PHE A 1 410 ? 34.628 4.195 -16.652 1.00 43.33 430 PHE A C 1
ATOM 2532 O O . PHE A 1 410 ? 34.455 3.422 -15.704 1.00 43.77 430 PHE A O 1
ATOM 2540 N N . SER A 1 411 ? 33.847 5.242 -16.885 1.00 41.96 431 SER A N 1
ATOM 2541 C CA . SER A 1 411 ? 32.710 5.536 -16.030 1.00 40.04 431 SER A CA 1
ATOM 2542 C C . SER A 1 411 ? 31.520 5.924 -16.894 1.00 37.39 431 SER A C 1
ATOM 2543 O O . SER A 1 411 ? 31.677 6.445 -18.001 1.00 38.86 431 SER A O 1
ATOM 2546 N N . TYR A 1 412 ? 30.327 5.649 -16.375 1.00 36.73 432 TYR A N 1
ATOM 2547 C CA . TYR A 1 412 ? 29.101 5.758 -17.150 1.00 36.27 432 TYR A CA 1
ATOM 2548 C C . TYR A 1 412 ? 27.943 6.051 -16.206 1.00 37.36 432 TYR A C 1
ATOM 2549 O O . TYR A 1 412 ? 28.042 5.873 -14.989 1.00 37.31 432 TYR A O 1
ATOM 2558 N N . VAL A 1 413 ? 26.825 6.470 -16.792 1.00 37.04 433 VAL A N 1
ATOM 2559 C CA . VAL A 1 413 ? 25.542 6.505 -16.105 1.00 34.96 433 VAL A CA 1
ATOM 2560 C C . VAL A 1 413 ? 24.533 5.757 -16.963 1.00 32.99 433 VAL A C 1
ATOM 2561 O O . VAL A 1 413 ? 24.424 6.014 -18.167 1.00 33.81 433 VAL A O 1
ATOM 2565 N N . ALA A 1 414 ? 23.809 4.826 -16.349 1.00 30.79 434 ALA A N 1
ATOM 2566 C CA . ALA A 1 414 ? 22.780 4.053 -17.031 1.00 33.15 434 ALA A CA 1
ATOM 2567 C C . ALA A 1 414 ? 21.423 4.477 -16.485 1.00 35.48 434 ALA A C 1
ATOM 2568 O O . ALA A 1 414 ? 21.115 4.229 -15.314 1.00 34.87 434 ALA A O 1
ATOM 2570 N N . PHE A 1 415 ? 20.620 5.122 -17.329 1.00 37.06 435 PHE A N 1
ATOM 2571 C CA . PHE A 1 415 ? 19.234 5.407 -16.991 1.00 33.23 435 PHE A CA 1
ATOM 2572 C C . PHE A 1 415 ? 18.410 4.154 -17.236 1.00 31.31 435 PHE A C 1
ATOM 2573 O O . PHE A 1 415 ? 18.595 3.465 -18.242 1.00 32.31 435 PHE A O 1
ATOM 2581 N N . LYS A 1 416 ? 17.504 3.848 -16.314 1.00 32.76 436 LYS A N 1
ATOM 2582 C CA . LYS A 1 416 ? 16.736 2.616 -16.405 1.00 32.41 436 LYS A CA 1
ATOM 2583 C C . LYS A 1 416 ? 15.256 2.897 -16.226 1.00 30.88 436 LYS A C 1
ATOM 2584 O O . LYS A 1 416 ? 14.859 3.662 -15.344 1.00 31.29 436 LYS A O 1
ATOM 2590 N N . THR A 1 417 ? 14.447 2.258 -17.073 1.00 23.80 437 THR A N 1
ATOM 2591 C CA . THR A 1 417 ? 13.009 2.482 -17.098 1.00 25.12 437 THR A CA 1
ATOM 2592 C C . THR A 1 417 ? 12.311 1.648 -16.035 1.00 28.47 437 THR A C 1
ATOM 2593 O O . THR A 1 417 ? 11.415 0.858 -16.345 1.00 30.64 437 THR A O 1
ATOM 2597 N N . ASN A 1 418 ? 12.748 1.800 -14.783 1.00 32.70 438 ASN A N 1
ATOM 2598 C CA . ASN A 1 418 ? 12.101 1.182 -13.633 1.00 31.17 438 ASN A CA 1
ATOM 2599 C C . ASN A 1 418 ? 12.723 1.771 -12.373 1.00 29.59 438 ASN A C 1
ATOM 2600 O O . ASN A 1 418 ? 13.952 1.863 -12.269 1.00 26.21 438 ASN A O 1
ATOM 2605 N N . ASP A 1 419 ? 11.894 2.206 -11.423 1.00 28.90 439 ASP A N 1
ATOM 2606 C CA . ASP A 1 419 ? 12.421 2.788 -10.193 1.00 31.67 439 ASP A CA 1
ATOM 2607 C C . ASP A 1 419 ? 13.123 1.759 -9.317 1.00 33.63 439 ASP A C 1
ATOM 2608 O O . ASP A 1 419 ? 13.834 2.147 -8.384 1.00 32.78 439 ASP A O 1
ATOM 2613 N N . ARG A 1 420 ? 12.938 0.469 -9.593 1.00 31.89 440 ARG A N 1
ATOM 2614 C CA . ARG A 1 420 ? 13.593 -0.606 -8.853 1.00 37.02 440 ARG A CA 1
ATOM 2615 C C . ARG A 1 420 ? 14.113 -1.650 -9.845 1.00 32.21 440 ARG A C 1
ATOM 2616 O O . ARG A 1 420 ? 13.670 -2.794 -9.886 1.00 31.12 440 ARG A O 1
ATOM 2624 N N . ALA A 1 421 ? 15.068 -1.243 -10.676 1.00 39.59 441 ALA A N 1
ATOM 2625 C CA . ALA A 1 421 ? 15.640 -2.157 -11.654 1.00 39.42 441 ALA A CA 1
ATOM 2626 C C . ALA A 1 421 ? 16.500 -3.194 -10.945 1.00 34.38 441 ALA A C 1
ATOM 2627 O O . ALA A 1 421 ? 17.349 -2.849 -10.119 1.00 35.20 441 ALA A O 1
ATOM 2629 N N . ALA A 1 422 ? 16.272 -4.465 -11.258 1.00 27.71 442 ALA A N 1
ATOM 2630 C CA . ALA A 1 422 ? 16.990 -5.571 -10.642 1.00 25.81 442 ALA A CA 1
ATOM 2631 C C . ALA A 1 422 ? 17.957 -6.181 -11.648 1.00 29.25 442 ALA A C 1
ATOM 2632 O O . ALA A 1 422 ? 17.603 -6.386 -12.814 1.00 29.18 442 ALA A O 1
ATOM 2634 N N . ILE A 1 423 ? 19.167 -6.491 -11.186 1.00 35.77 443 ILE A N 1
ATOM 2635 C CA . ILE A 1 423 ? 20.220 -7.049 -12.027 1.00 35.55 443 ILE A CA 1
ATOM 2636 C C . ILE A 1 423 ? 20.317 -8.542 -11.760 1.00 33.60 443 ILE A C 1
ATOM 2637 O O . ILE A 1 423 ? 20.407 -8.957 -10.594 1.00 32.25 443 ILE A O 1
ATOM 2642 N N . GLY A 1 424 ? 20.327 -9.329 -12.816 1.00 28.66 444 GLY A N 1
ATOM 2643 C CA . GLY A 1 424 ? 20.638 -10.739 -12.733 1.00 30.84 444 GLY A CA 1
ATOM 2644 C C . GLY A 1 424 ? 22.039 -10.993 -13.246 1.00 35.53 444 GLY A C 1
ATOM 2645 O O . GLY A 1 424 ? 22.341 -10.733 -14.413 1.00 39.90 444 GLY A O 1
ATOM 2646 N N . ARG A 1 425 ? 22.905 -11.484 -12.362 1.00 35.53 445 ARG A N 1
ATOM 2647 C CA . ARG A 1 425 ? 24.274 -11.830 -12.723 1.00 35.28 445 ARG A CA 1
ATOM 2648 C C . ARG A 1 425 ? 24.319 -13.282 -13.184 1.00 36.71 445 ARG A C 1
ATOM 2649 O O . ARG A 1 425 ? 23.901 -14.186 -12.453 1.00 38.70 445 ARG A O 1
ATOM 2657 N N . LEU A 1 426 ? 24.803 -13.501 -14.407 1.00 35.01 446 LEU A N 1
ATOM 2658 C CA . LEU A 1 426 ? 24.834 -14.847 -14.963 1.00 35.61 446 LEU A CA 1
ATOM 2659 C C . LEU A 1 426 ? 26.004 -15.668 -14.428 1.00 38.04 446 LEU A C 1
ATOM 2660 O O . LEU A 1 426 ? 25.876 -16.886 -14.272 1.00 39.50 446 LEU A O 1
ATOM 2665 N N . LEU A 1 427 ? 27.133 -15.029 -14.125 1.00 35.60 447 LEU A N 1
ATOM 2666 C CA . LEU A 1 427 ? 28.308 -15.715 -13.608 1.00 36.30 447 LEU A CA 1
ATOM 2667 C C . LEU A 1 427 ? 28.835 -14.970 -12.391 1.00 34.19 447 LEU A C 1
ATOM 2668 O O . LEU A 1 427 ? 28.571 -13.780 -12.210 1.00 31.72 447 LEU A O 1
ATOM 2673 N N . GLY A 1 428 ? 29.566 -15.692 -11.549 1.00 35.07 448 GLY A N 1
ATOM 2674 C CA . GLY A 1 428 ? 30.190 -15.132 -10.367 1.00 32.18 448 GLY A CA 1
ATOM 2675 C C . GLY A 1 428 ? 29.637 -15.733 -9.087 1.00 33.49 448 GLY A C 1
ATOM 2676 O O . GLY A 1 428 ? 28.733 -16.568 -9.092 1.00 32.50 448 GLY A O 1
ATOM 2677 N N . ALA A 1 429 ? 30.183 -15.256 -7.971 1.00 31.73 449 ALA A N 1
ATOM 2678 C CA . ALA A 1 429 ? 29.770 -15.760 -6.668 1.00 31.37 449 ALA A CA 1
ATOM 2679 C C . ALA A 1 429 ? 28.303 -15.423 -6.424 1.00 31.81 449 ALA A C 1
ATOM 2680 O O . ALA A 1 429 ? 27.871 -14.288 -6.640 1.00 32.84 449 ALA A O 1
ATOM 2682 N N . SER A 1 430 ? 27.532 -16.426 -5.999 1.00 39.03 450 SER A N 1
ATOM 2683 C CA . SER A 1 430 ? 26.092 -16.284 -5.781 1.00 38.57 450 SER A CA 1
ATOM 2684 C C . SER A 1 430 ? 25.372 -15.807 -7.040 1.00 37.64 450 SER A C 1
ATOM 2685 O O . SER A 1 430 ? 24.316 -15.175 -6.968 1.00 39.37 450 SER A O 1
ATOM 2688 N N . SER A 1 431 ? 25.925 -16.115 -8.208 1.00 32.73 451 SER A N 1
ATOM 2689 C CA . SER A 1 431 ? 25.278 -15.769 -9.461 1.00 31.56 451 SER A CA 1
ATOM 2690 C C . SER A 1 431 ? 24.127 -16.736 -9.737 1.00 30.36 451 SER A C 1
ATOM 2691 O O . SER A 1 431 ? 23.863 -17.668 -8.973 1.00 28.31 451 SER A O 1
ATOM 2694 N N . LEU A 1 432 ? 23.434 -16.514 -10.856 1.00 32.35 452 LEU A N 1
ATOM 2695 C CA . LEU A 1 432 ? 22.323 -17.385 -11.221 1.00 30.93 452 LEU A CA 1
ATOM 2696 C C . LEU A 1 432 ? 22.802 -18.799 -11.543 1.00 31.78 452 LEU A C 1
ATOM 2697 O O . LEU A 1 432 ? 22.062 -19.766 -11.330 1.00 30.94 452 LEU A O 1
ATOM 2702 N N . ILE A 1 433 ? 24.016 -18.944 -12.082 1.00 33.05 453 ILE A N 1
ATOM 2703 C CA . ILE A 1 433 ? 24.563 -20.281 -12.308 1.00 34.07 453 ILE A CA 1
ATOM 2704 C C . ILE A 1 433 ? 24.972 -20.922 -10.988 1.00 33.20 453 ILE A C 1
ATOM 2705 O O . ILE A 1 433 ? 24.760 -22.123 -10.775 1.00 31.49 453 ILE A O 1
ATOM 2710 N N . ASN A 1 434 ? 25.566 -20.140 -10.084 1.00 30.52 454 ASN A N 1
ATOM 2711 C CA . ASN A 1 434 ? 25.954 -20.674 -8.782 1.00 30.62 454 ASN A CA 1
ATOM 2712 C C . ASN A 1 434 ? 24.755 -21.067 -7.935 1.00 29.85 454 ASN A C 1
ATOM 2713 O O . ASN A 1 434 ? 24.904 -21.885 -7.024 1.00 30.12 454 ASN A O 1
ATOM 2718 N N . GLY A 1 435 ? 23.578 -20.506 -8.213 1.00 31.87 455 GLY A N 1
ATOM 2719 C CA . GLY A 1 435 ? 22.366 -20.858 -7.505 1.00 31.86 455 GLY A CA 1
ATOM 2720 C C . GLY A 1 435 ? 21.694 -22.128 -7.973 1.00 34.62 455 GLY A C 1
ATOM 2721 O O . GLY A 1 435 ? 20.693 -22.544 -7.380 1.00 34.42 455 GLY A O 1
ATOM 2722 N N . MET A 1 436 ? 22.217 -22.763 -9.039 1.00 34.48 456 MET A N 1
ATOM 2723 C CA . MET A 1 436 ? 21.698 -24.035 -9.520 1.00 34.91 456 MET A CA 1
ATOM 2724 C C . MET A 1 436 ? 22.462 -25.193 -8.881 1.00 33.14 456 MET A C 1
ATOM 2725 O O . MET A 1 436 ? 23.666 -25.082 -8.625 1.00 33.89 456 MET A O 1
ATOM 2730 N N . PRO A 1 437 ? 21.806 -26.325 -8.616 1.00 30.59 457 PRO A N 1
ATOM 2731 C CA . PRO A 1 437 ? 22.544 -27.499 -8.130 1.00 31.33 457 PRO A CA 1
ATOM 2732 C C . PRO A 1 437 ? 23.660 -27.881 -9.093 1.00 32.43 457 PRO A C 1
ATOM 2733 O O . PRO A 1 437 ? 23.530 -27.743 -10.311 1.00 32.45 457 PRO A O 1
ATOM 2737 N N . GLU A 1 438 ? 24.774 -28.357 -8.531 1.00 33.15 458 GLU A N 1
ATOM 2738 C CA . GLU A 1 438 ? 25.939 -28.659 -9.360 1.00 39.16 458 GLU A CA 1
ATOM 2739 C C . GLU A 1 438 ? 25.598 -29.675 -10.443 1.00 39.55 458 GLU A C 1
ATOM 2740 O O . GLU A 1 438 ? 26.013 -29.522 -11.599 1.00 39.25 458 GLU A O 1
ATOM 2746 N N . GLU A 1 439 ? 24.833 -30.711 -10.099 1.00 42.21 459 GLU A N 1
ATOM 2747 C CA . GLU A 1 439 ? 24.469 -31.708 -11.097 1.00 43.98 459 GLU A CA 1
ATOM 2748 C C . GLU A 1 439 ? 23.473 -31.164 -12.113 1.00 43.00 459 GLU A C 1
ATOM 2749 O O . GLU A 1 439 ? 23.375 -31.708 -13.217 1.00 43.65 459 GLU A O 1
ATOM 2755 N N . VAL A 1 440 ? 22.739 -30.101 -11.775 1.00 38.49 460 VAL A N 1
ATOM 2756 C CA . VAL A 1 440 ? 21.949 -29.410 -12.789 1.00 36.64 460 VAL A CA 1
ATOM 2757 C C . VAL A 1 440 ? 22.863 -28.668 -13.754 1.00 35.24 460 VAL A C 1
ATOM 2758 O O . VAL A 1 440 ? 22.640 -28.675 -14.969 1.00 34.81 460 VAL A O 1
ATOM 2762 N N . VAL A 1 441 ? 23.900 -28.010 -13.232 1.00 35.87 461 VAL A N 1
ATOM 2763 C CA . VAL A 1 441 ? 24.874 -27.348 -14.094 1.00 36.46 461 VAL A CA 1
ATOM 2764 C C . VAL A 1 441 ? 25.560 -28.371 -14.989 1.00 37.69 461 VAL A C 1
ATOM 2765 O O . VAL A 1 441 ? 25.671 -28.185 -16.206 1.00 40.71 461 VAL A O 1
ATOM 2769 N N . ALA A 1 442 ? 26.027 -29.472 -14.394 1.00 39.11 462 ALA A N 1
ATOM 2770 C CA . ALA A 1 442 ? 26.739 -30.490 -15.161 1.00 38.83 462 ALA A CA 1
ATOM 2771 C C . ALA A 1 442 ? 25.883 -31.010 -16.308 1.00 41.23 462 ALA A C 1
ATOM 2772 O O . ALA A 1 442 ? 26.330 -31.055 -17.459 1.00 42.68 462 ALA A O 1
ATOM 2774 N N . ALA A 1 443 ? 24.644 -31.411 -16.011 1.00 36.74 463 ALA A N 1
ATOM 2775 C CA . ALA A 1 443 ? 23.777 -31.961 -17.047 1.00 36.93 463 ALA A CA 1
ATOM 2776 C C . ALA A 1 443 ? 23.436 -30.912 -18.101 1.00 40.79 463 ALA A C 1
ATOM 2777 O O . ALA A 1 443 ? 23.400 -31.217 -19.299 1.00 42.88 463 ALA A O 1
ATOM 2779 N N . ALA A 1 444 ? 23.200 -29.666 -17.682 1.00 37.23 464 ALA A N 1
ATOM 2780 C CA . ALA A 1 444 ? 22.799 -28.632 -18.633 1.00 36.66 464 ALA A CA 1
ATOM 2781 C C . ALA A 1 444 ? 23.882 -28.377 -19.677 1.00 38.48 464 ALA A C 1
ATOM 2782 O O . ALA A 1 444 ? 23.583 -28.232 -20.869 1.00 38.79 464 ALA A O 1
ATOM 2784 N N . PHE A 1 445 ? 25.144 -28.327 -19.254 1.00 42.37 465 PHE A N 1
ATOM 2785 C CA . PHE A 1 445 ? 26.256 -28.001 -20.137 1.00 42.51 465 PHE A CA 1
ATOM 2786 C C . PHE A 1 445 ? 27.083 -29.218 -20.538 1.00 44.41 465 PHE A C 1
ATOM 2787 O O . PHE A 1 445 ? 28.109 -29.057 -21.207 1.00 43.95 465 PHE A O 1
ATOM 2795 N N . ASN A 1 446 ? 26.666 -30.420 -20.149 1.00 45.23 466 ASN A N 1
ATOM 2796 C CA . ASN A 1 446 ? 27.422 -31.647 -20.389 1.00 49.94 466 ASN A CA 1
ATOM 2797 C C . ASN A 1 446 ? 28.865 -31.493 -19.905 1.00 51.56 466 ASN A C 1
ATOM 2798 O O . ASN A 1 446 ? 29.830 -31.693 -20.645 1.00 53.29 466 ASN A O 1
ATOM 2803 N N . MET A 1 447 ? 28.991 -31.135 -18.629 1.00 49.41 467 MET A N 1
ATOM 2804 C CA . MET A 1 447 ? 30.274 -30.902 -17.986 1.00 48.80 467 MET A CA 1
ATOM 2805 C C . MET A 1 447 ? 30.558 -31.999 -16.969 1.00 50.03 467 MET A C 1
ATOM 2806 O O . MET A 1 447 ? 29.638 -32.605 -16.411 1.00 49.33 467 MET A O 1
ATOM 2811 N N . GLU A 1 448 ? 31.843 -32.238 -16.723 1.00 49.44 468 GLU A N 1
ATOM 2812 C CA . GLU A 1 448 ? 32.243 -33.058 -15.590 1.00 51.47 468 GLU A CA 1
ATOM 2813 C C . GLU A 1 448 ? 31.874 -32.350 -14.291 1.00 47.31 468 GLU A C 1
ATOM 2814 O O . GLU A 1 448 ? 31.784 -31.121 -14.235 1.00 44.65 468 GLU A O 1
ATOM 2820 N N . ARG A 1 449 ? 31.655 -33.139 -13.237 1.00 49.51 469 ARG A N 1
ATOM 2821 C CA . ARG A 1 449 ? 31.346 -32.553 -11.936 1.00 49.40 469 ARG A CA 1
ATOM 2822 C C . ARG A 1 449 ? 32.393 -31.517 -11.546 1.00 51.59 469 ARG A C 1
ATOM 2823 O O . ARG A 1 449 ? 32.060 -30.413 -11.099 1.00 52.64 469 ARG A O 1
ATOM 2831 N N . ASN A 1 450 ? 33.671 -31.854 -11.720 1.00 55.70 470 ASN A N 1
ATOM 2832 C CA . ASN A 1 450 ? 34.733 -30.927 -11.349 1.00 56.67 470 ASN A CA 1
ATOM 2833 C C . ASN A 1 450 ? 34.743 -29.689 -12.240 1.00 54.66 470 ASN A C 1
ATOM 2834 O O . ASN A 1 450 ? 35.163 -28.614 -11.797 1.00 54.54 470 ASN A O 1
ATOM 2839 N N . GLU A 1 451 ? 34.283 -29.812 -13.487 1.00 47.29 471 GLU A N 1
ATOM 2840 C CA . GLU A 1 451 ? 34.197 -28.644 -14.360 1.00 45.58 471 GLU A CA 1
ATOM 2841 C C . GLU A 1 451 ? 33.079 -27.705 -13.922 1.00 41.73 471 GLU A C 1
ATOM 2842 O O . GLU A 1 451 ? 33.230 -26.480 -13.983 1.00 39.71 471 GLU A O 1
ATOM 2848 N N . ALA A 1 452 ? 31.948 -28.259 -13.482 1.00 39.37 472 ALA A N 1
ATOM 2849 C CA . ALA A 1 452 ? 30.874 -27.415 -12.978 1.00 37.97 472 ALA A CA 1
ATOM 2850 C C . ALA A 1 452 ? 31.335 -26.631 -11.759 1.00 37.61 472 ALA A C 1
ATOM 2851 O O . ALA A 1 452 ? 31.016 -25.444 -11.615 1.00 36.79 472 ALA A O 1
ATOM 2853 N N . ARG A 1 453 ? 32.093 -27.282 -10.872 1.00 48.05 473 ARG A N 1
ATOM 2854 C CA . ARG A 1 453 ? 32.594 -26.607 -9.680 1.00 46.50 473 ARG A CA 1
ATOM 2855 C C . ARG A 1 453 ? 33.557 -25.486 -10.043 1.00 47.77 473 ARG A C 1
ATOM 2856 O O . ARG A 1 453 ? 33.533 -24.414 -9.426 1.00 48.10 473 ARG A O 1
ATOM 2864 N N . GLN A 1 454 ? 34.414 -25.711 -11.043 1.00 41.61 474 GLN A N 1
ATOM 2865 C CA . GLN A 1 454 ? 35.305 -24.648 -11.495 1.00 39.94 474 GLN A CA 1
ATOM 2866 C C . GLN A 1 454 ? 34.510 -23.483 -12.066 1.00 38.91 474 GLN A C 1
ATOM 2867 O O . GLN A 1 454 ? 34.821 -22.317 -11.796 1.00 38.64 474 GLN A O 1
ATOM 2873 N N . LEU A 1 455 ? 33.472 -23.781 -12.853 1.00 42.61 475 LEU A N 1
ATOM 2874 C CA . LEU A 1 455 ? 32.600 -22.734 -13.372 1.00 41.92 475 LEU A CA 1
ATOM 2875 C C . LEU A 1 455 ? 32.063 -21.859 -12.245 1.00 43.14 475 LEU A C 1
ATOM 2876 O O . LEU A 1 455 ? 31.963 -20.636 -12.388 1.00 45.00 475 LEU A O 1
ATOM 2881 N N . LYS A 1 456 ? 31.711 -22.472 -11.114 1.00 40.57 476 LYS A N 1
ATOM 2882 C CA . LYS A 1 456 ? 31.147 -21.722 -9.996 1.00 35.65 476 LYS A CA 1
ATOM 2883 C C . LYS A 1 456 ? 32.210 -20.964 -9.211 1.00 37.31 476 LYS A C 1
ATOM 2884 O O . LYS A 1 456 ? 32.001 -19.797 -8.858 1.00 35.44 476 LYS A O 1
ATOM 2890 N N . PHE A 1 457 ? 33.348 -21.605 -8.924 1.00 37.71 477 PHE A N 1
ATOM 2891 C CA . PHE A 1 457 ? 34.205 -21.180 -7.824 1.00 38.09 477 PHE A CA 1
ATOM 2892 C C . PHE A 1 457 ? 35.644 -20.842 -8.203 1.00 44.04 477 PHE A C 1
ATOM 2893 O O . PHE A 1 457 ? 36.434 -20.519 -7.309 1.00 45.06 477 PHE A O 1
ATOM 2901 N N . ASN A 1 458 ? 36.029 -20.914 -9.479 1.00 41.28 478 ASN A N 1
ATOM 2902 C CA . ASN A 1 458 ? 37.389 -20.513 -9.831 1.00 43.66 478 ASN A CA 1
ATOM 2903 C C . ASN A 1 458 ? 37.599 -19.016 -9.634 1.00 46.72 478 ASN A C 1
ATOM 2904 O O . ASN A 1 458 ? 38.659 -18.594 -9.158 1.00 50.36 478 ASN A O 1
ATOM 2909 N N . SER A 1 459 ? 36.604 -18.187 -10.012 1.00 44.71 479 SER A N 1
ATOM 2910 C CA . SER A 1 459 ? 36.680 -16.756 -9.736 1.00 43.05 479 SER A CA 1
ATOM 2911 C C . SER A 1 459 ? 35.837 -16.427 -8.511 1.00 40.32 479 SER A C 1
ATOM 2912 O O . SER A 1 459 ? 34.643 -16.754 -8.493 1.00 37.77 479 SER A O 1
ATOM 2915 N N . PRO A 1 460 ? 36.389 -15.777 -7.486 1.00 44.53 480 PRO A N 1
ATOM 2916 C CA . PRO A 1 460 ? 35.637 -15.526 -6.249 1.00 43.23 480 PRO A CA 1
ATOM 2917 C C . PRO A 1 460 ? 34.784 -14.265 -6.238 1.00 45.60 480 PRO A C 1
ATOM 2918 O O . PRO A 1 460 ? 34.112 -14.010 -5.232 1.00 45.79 480 PRO A O 1
ATOM 2922 N N . PHE A 1 461 ? 34.795 -13.474 -7.302 1.00 39.99 481 PHE A N 1
ATOM 2923 C CA . PHE A 1 461 ? 34.190 -12.152 -7.284 1.00 36.26 481 PHE A CA 1
ATOM 2924 C C . PHE A 1 461 ? 32.720 -12.206 -7.687 1.00 33.27 481 PHE A C 1
ATOM 2925 O O . PHE A 1 461 ? 32.281 -13.113 -8.397 1.00 32.91 481 PHE A O 1
ATOM 2933 N N . SER A 1 462 ? 31.952 -11.235 -7.187 1.00 38.20 482 SER A N 1
ATOM 2934 C CA . SER A 1 462 ? 30.508 -11.196 -7.431 1.00 38.68 482 SER A CA 1
ATOM 2935 C C . SER A 1 462 ? 30.186 -10.552 -8.776 1.00 39.68 482 SER A C 1
ATOM 2936 O O . SER A 1 462 ? 29.644 -11.200 -9.677 1.00 41.12 482 SER A O 1
ATOM 2939 N N . PHE A 1 463 ? 30.490 -9.263 -8.913 1.00 32.07 483 PHE A N 1
ATOM 2940 C CA . PHE A 1 463 ? 30.094 -8.470 -10.069 1.00 36.46 483 PHE A CA 1
ATOM 2941 C C . PHE A 1 463 ? 31.286 -7.839 -10.771 1.00 36.37 483 PHE A C 1
ATOM 2942 O O . PHE A 1 463 ? 31.390 -7.922 -12.000 1.00 35.66 483 PHE A O 1
ATOM 2950 N N . LEU A 1 464 ? 32.205 -7.239 -10.023 1.00 46.47 484 LEU A N 1
ATOM 2951 C CA . LEU A 1 464 ? 33.404 -6.634 -10.581 1.00 44.81 484 LEU A CA 1
ATOM 2952 C C . LEU A 1 464 ? 34.564 -7.616 -10.524 1.00 46.23 484 LEU A C 1
ATOM 2953 O O . LEU A 1 464 ? 34.779 -8.283 -9.507 1.00 47.86 484 LEU A O 1
ATOM 2958 N N . VAL A 1 465 ? 35.304 -7.698 -11.623 1.00 42.86 485 VAL A N 1
ATOM 2959 C CA . VAL A 1 465 ? 36.411 -8.632 -11.778 1.00 43.90 485 VAL A CA 1
ATOM 2960 C C . VAL A 1 465 ? 37.679 -7.823 -12.034 1.00 46.66 485 VAL A C 1
ATOM 2961 O O . VAL A 1 465 ? 37.753 -7.096 -13.029 1.00 45.75 485 VAL A O 1
ATOM 2965 N N . PRO A 1 466 ? 38.695 -7.904 -11.179 1.00 50.11 486 PRO A N 1
ATOM 2966 C CA . PRO A 1 466 ? 39.959 -7.199 -11.453 1.00 52.78 486 PRO A CA 1
ATOM 2967 C C . PRO A 1 466 ? 40.616 -7.721 -12.719 1.00 53.59 486 PRO A C 1
ATOM 2968 O O . PRO A 1 466 ? 40.267 -8.805 -13.209 1.00 53.23 486 PRO A O 1
ATOM 2972 N N . PRO A 1 467 ? 41.591 -6.993 -13.265 1.00 56.76 487 PRO A N 1
ATOM 2973 C CA . PRO A 1 467 ? 42.187 -7.406 -14.542 1.00 57.04 487 PRO A CA 1
ATOM 2974 C C . PRO A 1 467 ? 42.740 -8.822 -14.482 1.00 57.97 487 PRO A C 1
ATOM 2975 O O . PRO A 1 467 ? 43.158 -9.308 -13.428 1.00 57.50 487 PRO A O 1
ATOM 2979 N N . ARG A 1 468 ? 42.748 -9.474 -15.641 1.00 67.55 488 ARG A N 1
ATOM 2980 C CA . ARG A 1 468 ? 43.370 -10.783 -15.800 1.00 69.07 488 ARG A CA 1
ATOM 2981 C C . ARG A 1 468 ? 42.847 -11.756 -14.750 1.00 70.86 488 ARG A C 1
ATOM 2982 O O . ARG A 1 468 ? 43.492 -12.757 -14.443 1.00 74.98 488 ARG A O 1
ATOM 2984 N N . ASN B 1 9 ? 0.633 10.639 -35.088 1.00 61.83 29 ASN B N 1
ATOM 2985 C CA . ASN B 1 9 ? 0.655 10.906 -33.651 1.00 60.96 29 ASN B CA 1
ATOM 2986 C C . ASN B 1 9 ? -0.653 11.529 -33.169 1.00 58.92 29 ASN B C 1
ATOM 2987 O O . ASN B 1 9 ? -1.001 12.659 -33.508 1.00 58.06 29 ASN B O 1
ATOM 2992 N N . GLU B 1 10 ? -1.355 10.748 -32.348 1.00 64.44 30 GLU B N 1
ATOM 2993 C CA . GLU B 1 10 ? -2.761 10.998 -32.052 1.00 65.99 30 GLU B CA 1
ATOM 2994 C C . GLU B 1 10 ? -3.017 12.387 -31.469 1.00 61.29 30 GLU B C 1
ATOM 2995 O O . GLU B 1 10 ? -4.105 12.940 -31.663 1.00 61.89 30 GLU B O 1
ATOM 3001 N N . CYS B 1 11 ? -2.043 12.980 -30.777 1.00 57.40 31 CYS B N 1
ATOM 3002 C CA . CYS B 1 11 ? -2.269 14.234 -30.065 1.00 52.73 31 CYS B CA 1
ATOM 3003 C C . CYS B 1 11 ? -1.564 15.433 -30.691 1.00 54.09 31 CYS B C 1
ATOM 3004 O O . CYS B 1 11 ? -1.569 16.516 -30.098 1.00 54.52 31 CYS B O 1
ATOM 3007 N N . GLN B 1 12 ? -0.966 15.277 -31.872 1.00 53.63 32 GLN B N 1
ATOM 3008 C CA . GLN B 1 12 ? -0.458 16.424 -32.626 1.00 55.81 32 GLN B CA 1
ATOM 3009 C C . GLN B 1 12 ? -1.647 17.110 -33.295 1.00 54.04 32 GLN B C 1
ATOM 3010 O O . GLN B 1 12 ? -1.884 17.000 -34.499 1.00 54.76 32 GLN B O 1
ATOM 3016 N N . LEU B 1 13 ? -2.414 17.827 -32.481 1.00 61.43 33 LEU B N 1
ATOM 3017 C CA . LEU B 1 13 ? -3.640 18.478 -32.923 1.00 60.49 33 LEU B CA 1
ATOM 3018 C C . LEU B 1 13 ? -3.335 19.939 -33.220 1.00 62.64 33 LEU B C 1
ATOM 3019 O O . LEU B 1 13 ? -2.865 20.670 -32.341 1.00 61.73 33 LEU B O 1
ATOM 3024 N N . GLU B 1 14 ? -3.616 20.362 -34.449 1.00 54.63 34 GLU B N 1
ATOM 3025 C CA . GLU B 1 14 ? -3.368 21.735 -34.862 1.00 58.84 34 GLU B CA 1
ATOM 3026 C C . GLU B 1 14 ? -4.593 22.626 -34.705 1.00 54.34 34 GLU B C 1
ATOM 3027 O O . GLU B 1 14 ? -4.461 23.851 -34.779 1.00 52.84 34 GLU B O 1
ATOM 3033 N N . HIS B 1 15 ? -5.771 22.048 -34.490 1.00 63.22 35 HIS B N 1
ATOM 3034 C CA . HIS B 1 15 ? -6.947 22.837 -34.163 1.00 61.64 35 HIS B CA 1
ATOM 3035 C C . HIS B 1 15 ? -7.941 21.948 -33.432 1.00 56.40 35 HIS B C 1
ATOM 3036 O O . HIS B 1 15 ? -8.055 20.757 -33.732 1.00 55.36 35 HIS B O 1
ATOM 3043 N N . LEU B 1 16 ? -8.642 22.532 -32.469 1.00 57.52 36 LEU B N 1
ATOM 3044 C CA . LEU B 1 16 ? -9.721 21.873 -31.752 1.00 54.92 36 LEU B CA 1
ATOM 3045 C C . LEU B 1 16 ? -11.042 22.541 -32.107 1.00 56.77 36 LEU B C 1
ATOM 3046 O O . LEU B 1 16 ? -11.084 23.695 -32.540 1.00 58.47 36 LEU B O 1
ATOM 3051 N N . ASN B 1 17 ? -12.127 21.796 -31.928 1.00 47.51 37 ASN B N 1
ATOM 3052 C CA . ASN B 1 17 ? -13.458 22.295 -32.230 1.00 51.14 37 ASN B CA 1
ATOM 3053 C C . ASN B 1 17 ? -14.400 21.954 -31.089 1.00 48.76 37 ASN B C 1
ATOM 3054 O O . ASN B 1 17 ? -14.282 20.891 -30.474 1.00 49.88 37 ASN B O 1
ATOM 3059 N N . ALA B 1 18 ? -15.319 22.868 -30.792 1.00 45.92 38 ALA B N 1
ATOM 3060 C CA . ALA B 1 18 ? -16.426 22.543 -29.906 1.00 42.34 38 ALA B CA 1
ATOM 3061 C C . ALA B 1 18 ? -17.293 21.497 -30.591 1.00 42.25 38 ALA B C 1
ATOM 3062 O O . ALA B 1 18 ? -17.784 21.726 -31.702 1.00 46.52 38 ALA B O 1
ATOM 3064 N N . LEU B 1 19 ? -17.482 20.352 -29.943 1.00 43.49 39 LEU B N 1
ATOM 3065 C CA . LEU B 1 19 ? -18.074 19.194 -30.594 1.00 41.87 39 LEU B CA 1
ATOM 3066 C C . LEU B 1 19 ? -19.503 18.967 -30.127 1.00 36.30 39 LEU B C 1
ATOM 3067 O O . LEU B 1 19 ? -19.826 19.138 -28.945 1.00 35.54 39 LEU B O 1
ATOM 3072 N N . GLU B 1 20 ? -20.336 18.550 -31.064 1.00 36.84 40 GLU B N 1
ATOM 3073 C CA . GLU B 1 20 ? -21.691 18.103 -30.820 1.00 38.93 40 GLU B CA 1
ATOM 3074 C C . GLU B 1 20 ? -21.781 16.604 -31.073 1.00 40.15 40 GLU B C 1
ATOM 3075 O O . GLU B 1 20 ? -20.927 16.030 -31.757 1.00 42.58 40 GLU B O 1
ATOM 3081 N N . PRO B 1 21 ? -22.798 15.932 -30.537 1.00 45.51 41 PRO B N 1
ATOM 3082 C CA . PRO B 1 21 ? -23.008 14.524 -30.898 1.00 45.78 41 PRO B CA 1
ATOM 3083 C C . PRO B 1 21 ? -23.246 14.379 -32.394 1.00 49.11 41 PRO B C 1
ATOM 3084 O O . PRO B 1 21 ? -23.862 15.238 -33.028 1.00 51.26 41 PRO B O 1
ATOM 3088 N N . ASP B 1 22 ? -22.734 13.289 -32.963 1.00 51.38 42 ASP B N 1
ATOM 3089 C CA . ASP B 1 22 ? -22.931 13.000 -34.377 1.00 60.07 42 ASP B CA 1
ATOM 3090 C C . ASP B 1 22 ? -23.871 11.822 -34.606 1.00 63.17 42 ASP B C 1
ATOM 3091 O O . ASP B 1 22 ? -24.024 11.378 -35.749 1.00 65.79 42 ASP B O 1
ATOM 3096 N N . ASN B 1 23 ? -24.502 11.304 -33.553 1.00 54.36 43 ASN B N 1
ATOM 3097 C CA . ASN B 1 23 ? -25.462 10.220 -33.698 1.00 54.55 43 ASN B CA 1
ATOM 3098 C C . ASN B 1 23 ? -26.489 10.322 -32.579 1.00 50.20 43 ASN B C 1
ATOM 3099 O O . ASN B 1 23 ? -26.142 10.630 -31.437 1.00 47.34 43 ASN B O 1
ATOM 3104 N N . ARG B 1 24 ? -27.751 10.080 -32.920 1.00 60.33 44 ARG B N 1
ATOM 3105 C CA . ARG B 1 24 ? -28.837 10.053 -31.951 1.00 60.31 44 ARG B CA 1
ATOM 3106 C C . ARG B 1 24 ? -29.658 8.793 -32.168 1.00 60.51 44 ARG B C 1
ATOM 3107 O O . ARG B 1 24 ? -29.948 8.421 -33.309 1.00 62.74 44 ARG B O 1
ATOM 3115 N N . ILE B 1 25 ? -30.031 8.140 -31.072 1.00 58.58 45 ILE B N 1
ATOM 3116 C CA . ILE B 1 25 ? -30.848 6.933 -31.115 1.00 57.79 45 ILE B CA 1
ATOM 3117 C C . ILE B 1 25 ? -32.055 7.178 -30.224 1.00 56.57 45 ILE B C 1
ATOM 3118 O O . ILE B 1 25 ? -31.921 7.252 -28.996 1.00 54.93 45 ILE B O 1
ATOM 3123 N N . LYS B 1 26 ? -33.228 7.312 -30.836 1.00 61.64 46 LYS B N 1
ATOM 3124 C CA . LYS B 1 26 ? -34.460 7.498 -30.086 1.00 61.58 46 LYS B CA 1
ATOM 3125 C C . LYS B 1 26 ? -34.998 6.150 -29.627 1.00 60.42 46 LYS B C 1
ATOM 3126 O O . LYS B 1 26 ? -34.947 5.160 -30.361 1.00 60.93 46 LYS B O 1
ATOM 3132 N N . SER B 1 27 ? -35.507 6.119 -28.401 1.00 52.59 47 SER B N 1
ATOM 3133 C CA . SER B 1 27 ? -36.097 4.921 -27.827 1.00 52.26 47 SER B CA 1
ATOM 3134 C C . SER B 1 27 ? -37.421 5.294 -27.175 1.00 53.32 47 SER B C 1
ATOM 3135 O O . SER B 1 27 ? 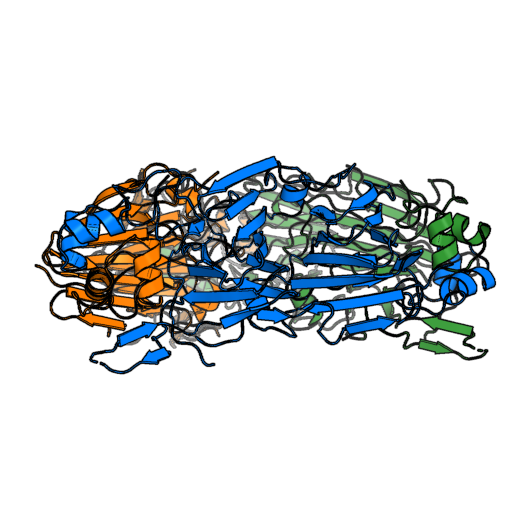-37.779 6.471 -27.069 1.00 52.09 47 SER B O 1
ATOM 3138 N N . GLU B 1 28 ? -38.157 4.267 -26.744 1.00 54.75 48 GLU B N 1
ATOM 3139 C CA . GLU B 1 28 ? -39.509 4.482 -26.238 1.00 55.72 48 GLU B CA 1
ATOM 3140 C C . GLU B 1 28 ? -39.530 5.505 -25.108 1.00 53.20 48 GLU B C 1
ATOM 3141 O O . GLU B 1 28 ? -40.427 6.354 -25.046 1.00 52.48 48 GLU B O 1
ATOM 3147 N N . GLY B 1 29 ? -38.552 5.443 -24.211 1.00 52.24 49 GLY B N 1
ATOM 3148 C CA . GLY B 1 29 ? -38.569 6.274 -23.025 1.00 50.26 49 GLY B CA 1
ATOM 3149 C C . GLY B 1 29 ? -37.568 7.409 -23.030 1.00 47.62 49 GLY B C 1
ATOM 3150 O O . GLY B 1 29 ? -37.487 8.161 -22.053 1.00 46.76 49 GLY B O 1
ATOM 3151 N N . GLY B 1 30 ? -36.797 7.554 -24.105 1.00 43.76 50 GLY B N 1
ATOM 3152 C CA . GLY B 1 30 ? -35.824 8.624 -24.140 1.00 42.86 50 GLY B CA 1
ATOM 3153 C C . GLY B 1 30 ? -34.904 8.669 -25.343 1.00 43.35 50 GLY B C 1
ATOM 3154 O O . GLY B 1 30 ? -35.265 8.250 -26.448 1.00 44.95 50 GLY B O 1
ATOM 3155 N N . LEU B 1 31 ? -33.701 9.194 -25.123 1.00 42.43 51 LEU B N 1
ATOM 3156 C CA . LEU B 1 31 ? -32.774 9.516 -26.196 1.00 41.75 51 LEU B CA 1
ATOM 3157 C C . LEU B 1 31 ? -31.353 9.282 -25.709 1.00 40.26 51 LEU B C 1
ATOM 3158 O O . LEU B 1 31 ? -31.020 9.629 -24.574 1.00 40.65 51 LEU B O 1
ATOM 3163 N N . ILE B 1 32 ? -30.515 8.716 -26.573 1.00 36.12 52 ILE B N 1
ATOM 3164 C CA . ILE B 1 32 ? -29.091 8.562 -26.296 1.00 34.95 52 ILE B CA 1
ATOM 3165 C C . ILE B 1 32 ? -28.316 9.174 -27.454 1.00 35.38 52 ILE B C 1
ATOM 3166 O O . ILE B 1 32 ? -28.516 8.791 -28.613 1.00 37.51 52 ILE B O 1
ATOM 3171 N N . GLU B 1 33 ? -27.422 10.106 -27.137 1.00 41.93 53 GLU B N 1
ATOM 3172 C CA . GLU B 1 33 ? -26.602 10.799 -28.119 1.00 42.64 53 GLU B CA 1
ATOM 3173 C C . GLU B 1 33 ? -25.140 10.470 -27.861 1.00 40.74 53 GLU B C 1
ATOM 3174 O O . GLU B 1 33 ? -24.701 10.445 -26.709 1.00 35.87 53 GLU B O 1
ATOM 3180 N N . THR B 1 34 ? -24.390 10.211 -28.930 1.00 38.23 54 THR B N 1
ATOM 3181 C CA . THR B 1 34 ? -22.984 9.843 -28.821 1.00 38.30 54 THR B CA 1
ATOM 3182 C C . THR B 1 34 ? -22.114 10.801 -29.618 1.00 38.55 54 THR B C 1
ATOM 3183 O O . THR B 1 34 ? -22.473 11.207 -30.726 1.00 39.13 54 THR B O 1
ATOM 3187 N N . TRP B 1 35 ? -20.977 11.170 -29.038 1.00 35.55 55 TRP B N 1
ATOM 3188 C CA . TRP B 1 35 ? -19.915 11.816 -29.790 1.00 38.53 55 TRP B CA 1
ATOM 3189 C C . TRP B 1 35 ? -19.069 10.758 -30.484 1.00 41.85 55 TRP B C 1
ATOM 3190 O O . TRP B 1 35 ? -18.880 9.652 -29.967 1.00 41.70 55 TRP B O 1
ATOM 3201 N N . ASN B 1 36 ? -18.537 11.111 -31.646 1.00 43.54 56 ASN B N 1
ATOM 3202 C CA . ASN B 1 36 ? -17.771 10.154 -32.435 1.00 45.23 56 ASN B CA 1
ATOM 3203 C C . ASN B 1 36 ? -16.488 9.794 -31.697 1.00 42.22 56 ASN B C 1
ATOM 3204 O O . ASN B 1 36 ? -15.618 10.662 -31.544 1.00 41.46 56 ASN B O 1
ATOM 3209 N N . PRO B 1 37 ? -16.314 8.550 -31.234 1.00 40.17 57 PRO B N 1
ATOM 3210 C CA . PRO B 1 37 ? -15.072 8.210 -30.523 1.00 38.65 57 PRO B CA 1
ATOM 3211 C C . PRO B 1 37 ? -13.869 8.168 -31.439 1.00 37.82 57 PRO B C 1
ATOM 3212 O O . PRO B 1 37 ? -12.732 8.204 -30.956 1.00 36.51 57 PRO B O 1
ATOM 3216 N N . SER B 1 38 ? -14.085 8.110 -32.747 1.00 39.54 58 SER B N 1
ATOM 3217 C CA . SER B 1 38 ? -12.994 8.146 -33.705 1.00 42.30 58 SER B CA 1
ATOM 3218 C C . SER B 1 38 ? -12.621 9.560 -34.117 1.00 46.08 58 SER B C 1
ATOM 3219 O O . SER B 1 38 ? -11.680 9.730 -34.892 1.00 51.66 58 SER B O 1
ATOM 3222 N N . ASN B 1 39 ? -13.333 10.578 -33.647 1.00 49.88 59 ASN B N 1
ATOM 3223 C CA . ASN B 1 39 ? -12.873 11.937 -33.884 1.00 49.75 59 ASN B CA 1
ATOM 3224 C C . ASN B 1 39 ? -11.488 12.113 -33.270 1.00 48.73 59 ASN B C 1
ATOM 3225 O O . ASN B 1 39 ? -11.181 11.554 -32.215 1.00 49.89 59 ASN B O 1
ATOM 3230 N N . LYS B 1 40 ? -10.640 12.882 -33.955 1.00 45.91 60 LYS B N 1
ATOM 3231 C CA . LYS B 1 40 ? -9.236 12.982 -33.566 1.00 49.22 60 LYS B CA 1
ATOM 3232 C C . LYS B 1 40 ? -9.079 13.475 -32.131 1.00 44.99 60 LYS B C 1
ATOM 3233 O O . LYS B 1 40 ? -8.139 13.068 -31.439 1.00 42.64 60 LYS B O 1
ATOM 3239 N N . GLN B 1 41 ? -9.964 14.364 -31.672 1.00 41.77 61 GLN B N 1
ATOM 3240 C CA . GLN B 1 41 ? -9.863 14.863 -30.305 1.00 41.97 61 GLN B CA 1
ATOM 3241 C C . GLN B 1 41 ? -10.082 13.738 -29.300 1.00 37.36 61 GLN B C 1
ATOM 3242 O O . GLN B 1 41 ? -9.347 13.622 -28.314 1.00 34.02 61 GLN B O 1
ATOM 3248 N N . PHE B 1 42 ? -11.105 12.909 -29.523 1.00 40.06 62 PHE B N 1
ATOM 3249 C CA . PHE B 1 42 ? -11.394 11.820 -28.594 1.00 38.08 62 PHE B CA 1
ATOM 3250 C C . PHE B 1 42 ? -10.355 10.709 -28.683 1.00 36.52 62 PHE B C 1
ATOM 3251 O O . PHE B 1 42 ? -10.124 10.001 -27.697 1.00 36.37 62 PHE B O 1
ATOM 3259 N N . ARG B 1 43 ? -9.718 10.541 -29.843 1.00 43.28 63 ARG B N 1
ATOM 3260 C CA . ARG B 1 43 ? -8.619 9.588 -29.949 1.00 43.72 63 ARG B CA 1
ATOM 3261 C C . ARG B 1 43 ? -7.397 10.073 -29.178 1.00 40.96 63 ARG B C 1
ATOM 3262 O O . ARG B 1 43 ? -6.712 9.280 -28.522 1.00 36.96 63 ARG B O 1
ATOM 3270 N N . CYS B 1 44 ? -7.124 11.376 -29.221 1.00 37.74 64 CYS B N 1
ATOM 3271 C CA . CYS B 1 44 ? -6.064 11.937 -28.390 1.00 37.96 64 CYS B CA 1
ATOM 3272 C C . CYS B 1 44 ? -6.384 11.765 -26.910 1.00 34.06 64 CYS B C 1
ATOM 3273 O O . CYS B 1 44 ? -5.527 11.355 -26.120 1.00 33.43 64 CYS B O 1
ATOM 3276 N N . ALA B 1 45 ? -7.613 12.100 -26.509 1.00 34.08 65 ALA B N 1
ATOM 3277 C CA . ALA B 1 45 ? -7.997 11.934 -25.111 1.00 33.28 65 ALA B CA 1
ATOM 3278 C C . ALA B 1 45 ? -8.072 10.463 -24.722 1.00 32.07 65 ALA B C 1
ATOM 3279 O O . ALA B 1 45 ? -7.771 10.111 -23.574 1.00 32.10 65 ALA B O 1
ATOM 3281 N N . GLY B 1 46 ? -8.470 9.599 -25.649 1.00 32.94 66 GLY B N 1
ATOM 3282 C CA . GLY B 1 46 ? -8.598 8.185 -25.355 1.00 32.24 66 GLY B CA 1
ATOM 3283 C C . GLY B 1 46 ? -9.856 7.833 -24.595 1.00 29.98 66 GLY B C 1
ATOM 3284 O O . GLY B 1 46 ? -9.820 6.972 -23.706 1.00 27.00 66 GLY B O 1
ATOM 3285 N N . VAL B 1 47 ? -10.976 8.478 -24.923 1.00 31.47 67 VAL B N 1
ATOM 3286 C CA . VAL B 1 47 ? -12.235 8.305 -24.213 1.00 31.42 67 VAL B CA 1
ATOM 3287 C C . VAL B 1 47 ? -13.379 8.393 -25.216 1.00 29.97 67 VAL B C 1
ATOM 3288 O O . VAL B 1 47 ? -13.195 8.757 -26.380 1.00 30.64 67 VAL B O 1
ATOM 3292 N N . ALA B 1 48 ? -14.576 8.068 -24.734 1.00 29.50 68 ALA B N 1
ATOM 3293 C CA . ALA B 1 48 ? -15.815 8.254 -25.473 1.00 32.13 68 ALA B CA 1
ATOM 3294 C C . ALA B 1 48 ? -16.807 9.006 -24.597 1.00 32.00 68 ALA B C 1
ATOM 3295 O O . ALA B 1 48 ? -16.737 8.950 -23.368 1.00 27.59 68 ALA B O 1
ATOM 3297 N N . LEU B 1 49 ? -17.713 9.742 -25.238 1.00 32.26 69 LEU B N 1
ATOM 3298 C CA . LEU B 1 49 ? -18.693 10.561 -24.540 1.00 32.50 69 LEU B CA 1
ATOM 3299 C C . LEU B 1 49 ? -20.085 10.295 -25.099 1.00 33.78 69 LEU B C 1
ATOM 3300 O O . LEU B 1 49 ? -20.262 10.190 -26.317 1.00 33.73 69 LEU B O 1
ATOM 3305 N N . SER B 1 50 ? -21.068 10.184 -24.206 1.00 35.75 70 SER B N 1
ATOM 3306 C CA . SER B 1 50 ? -22.456 9.979 -24.598 1.00 38.02 70 SER B CA 1
ATOM 3307 C C . SER B 1 50 ? -23.370 10.748 -23.649 1.00 37.35 70 SER B C 1
ATOM 3308 O O . SER B 1 50 ? -22.999 11.072 -22.518 1.00 36.67 70 SER B O 1
ATOM 3311 N N . ARG B 1 51 ? -24.579 11.039 -24.124 1.00 35.41 71 ARG B N 1
ATOM 3312 C CA . ARG B 1 51 ? -25.563 11.786 -23.348 1.00 34.09 71 ARG B CA 1
ATOM 3313 C C . ARG B 1 51 ? -26.910 11.089 -23.460 1.00 34.49 71 ARG B C 1
ATOM 3314 O O . ARG B 1 51 ? -27.420 10.893 -24.568 1.00 36.33 71 ARG B O 1
ATOM 3322 N N . ALA B 1 52 ? -27.487 10.732 -22.318 1.00 38.90 72 ALA B N 1
ATOM 3323 C CA . ALA B 1 52 ? -28.749 10.012 -22.261 1.00 39.19 72 ALA B CA 1
ATOM 3324 C C . ALA B 1 52 ? -29.816 10.887 -21.620 1.00 39.71 72 ALA B C 1
ATOM 3325 O O . ALA B 1 52 ? -29.565 11.557 -20.611 1.00 35.17 72 ALA B O 1
ATOM 3327 N N . THR B 1 53 ? -31.010 10.870 -22.206 1.00 36.35 73 THR B N 1
ATOM 3328 C CA . THR B 1 53 ? -32.149 11.627 -21.704 1.00 39.80 73 THR B CA 1
ATOM 3329 C C . THR B 1 53 ? -33.267 10.650 -21.373 1.00 40.24 73 THR B C 1
ATOM 3330 O O . THR B 1 53 ? -33.732 9.915 -22.251 1.00 42.92 73 THR B O 1
ATOM 3334 N N . LEU B 1 54 ? -33.705 10.658 -20.120 1.00 37.47 74 LEU B N 1
ATOM 3335 C CA . LEU B 1 54 ? -34.740 9.757 -19.634 1.00 38.15 74 LEU B CA 1
ATOM 3336 C C . LEU B 1 54 ? -35.998 10.570 -19.371 1.00 41.26 74 LEU B C 1
ATOM 3337 O O . LEU B 1 54 ? -35.997 11.455 -18.509 1.00 42.96 74 LEU B O 1
ATOM 3342 N N . GLN B 1 55 ? -37.061 10.279 -20.116 1.00 44.66 75 GLN B N 1
ATOM 3343 C CA . GLN B 1 55 ? -38.344 10.917 -19.888 1.00 45.58 75 GLN B CA 1
ATOM 3344 C C . GLN B 1 55 ? -38.912 10.446 -18.551 1.00 45.94 75 GLN B C 1
ATOM 3345 O O . GLN B 1 55 ? -38.435 9.466 -17.971 1.00 44.37 75 GLN B O 1
ATOM 3351 N N . PRO B 1 56 ? -39.930 11.133 -18.033 1.00 45.42 76 PRO B N 1
ATOM 3352 C CA . PRO B 1 56 ? -40.557 10.691 -16.782 1.00 46.37 76 PRO B CA 1
ATOM 3353 C C . PRO B 1 56 ? -40.981 9.230 -16.851 1.00 45.94 76 PRO B C 1
ATOM 3354 O O . PRO B 1 56 ? -41.469 8.752 -17.878 1.00 44.30 76 PRO B O 1
ATOM 3358 N N . ASN B 1 57 ? -40.810 8.528 -15.731 1.00 52.00 77 ASN B N 1
ATOM 3359 C CA . ASN B 1 57 ? -41.173 7.115 -15.613 1.00 54.61 77 ASN B CA 1
ATOM 3360 C C . ASN B 1 57 ? -40.578 6.294 -16.755 1.00 54.78 77 ASN B C 1
ATOM 3361 O O . ASN B 1 57 ? -41.249 5.480 -17.393 1.00 56.09 77 ASN B O 1
ATOM 3366 N N . SER B 1 58 ? -39.296 6.525 -17.017 1.00 46.00 78 SER B N 1
ATOM 3367 C CA . SER B 1 58 ? -38.545 5.761 -18.001 1.00 45.89 78 SER B CA 1
ATOM 3368 C C . SER B 1 58 ? -37.348 5.101 -17.328 1.00 41.72 78 SER B C 1
ATOM 3369 O O . SER B 1 58 ? -36.817 5.604 -16.334 1.00 38.98 78 SER B O 1
ATOM 3372 N N . LEU B 1 59 ? -36.936 3.962 -17.877 1.00 40.20 79 LEU B N 1
ATOM 3373 C CA . LEU B 1 59 ? -35.921 3.105 -17.276 1.00 39.06 79 LEU B CA 1
ATOM 3374 C C . LEU B 1 59 ? -34.798 2.875 -18.276 1.00 37.15 79 LEU B C 1
ATOM 3375 O O . LEU B 1 59 ? -35.040 2.350 -19.369 1.00 37.13 79 LEU B O 1
ATOM 3380 N N . ARG B 1 60 ? -33.582 3.277 -17.908 1.00 44.76 80 ARG B N 1
ATOM 3381 C CA . ARG B 1 60 ? -32.381 2.863 -18.630 1.00 43.91 80 ARG B CA 1
ATOM 3382 C C . ARG B 1 60 ? -32.070 1.424 -18.235 1.00 44.11 80 ARG B C 1
ATOM 3383 O O . ARG B 1 60 ? -31.687 1.154 -17.091 1.00 44.13 80 ARG B O 1
ATOM 3391 N N . ARG B 1 61 ? -32.218 0.503 -19.180 1.00 37.38 81 ARG B N 1
ATOM 3392 C CA . ARG B 1 61 ? -32.147 -0.910 -18.854 1.00 37.88 81 ARG B CA 1
ATOM 3393 C C . ARG B 1 61 ? -30.709 -1.329 -18.527 1.00 35.15 81 ARG B C 1
ATOM 3394 O O . ARG B 1 61 ? -29.747 -0.728 -19.017 1.00 34.31 81 ARG B O 1
ATOM 3402 N N . PRO B 1 62 ? -30.542 -2.359 -17.695 1.00 32.73 82 PRO B N 1
ATOM 3403 C CA . PRO B 1 62 ? -29.209 -2.684 -17.166 1.00 31.61 82 PRO B CA 1
ATOM 3404 C C . PRO B 1 62 ? -28.208 -3.061 -18.252 1.00 32.32 82 PRO B C 1
ATOM 3405 O O . PRO B 1 62 ? -28.527 -3.779 -19.203 1.00 33.48 82 PRO B O 1
ATOM 3409 N N . PHE B 1 63 ? -26.980 -2.571 -18.085 1.00 32.09 83 PHE B N 1
ATOM 3410 C CA . PHE B 1 63 ? -25.873 -2.883 -18.977 1.00 28.21 83 PHE B CA 1
ATOM 3411 C C . PHE B 1 63 ? -24.574 -2.780 -18.189 1.00 27.09 83 PHE B C 1
ATOM 3412 O O . PHE B 1 63 ? -24.505 -2.103 -17.159 1.00 26.53 83 PHE B O 1
ATOM 3420 N N . TYR B 1 64 ? -23.539 -3.461 -18.677 1.00 29.55 84 TYR B N 1
ATOM 3421 C CA . TYR B 1 64 ? -22.193 -3.281 -18.146 1.00 29.66 84 TYR B CA 1
ATOM 3422 C C . TYR B 1 64 ? -21.239 -2.954 -19.287 1.00 31.20 84 TYR B C 1
ATOM 3423 O O . TYR B 1 64 ? -21.511 -3.247 -20.453 1.00 33.24 84 TYR B O 1
ATOM 3432 N N . THR B 1 65 ? -20.126 -2.310 -18.933 1.00 31.70 85 THR B N 1
ATOM 3433 C CA . THR B 1 65 ? -19.176 -1.770 -19.895 1.00 32.41 85 THR B CA 1
ATOM 3434 C C . THR B 1 65 ? -17.761 -2.224 -19.560 1.00 31.97 85 THR B C 1
ATOM 3435 O O . THR B 1 65 ? -17.400 -2.376 -18.390 1.00 30.53 85 THR B O 1
ATOM 3439 N N . ASN B 1 66 ? -16.949 -2.408 -20.602 1.00 35.13 86 ASN B N 1
ATOM 3440 C CA . ASN B 1 66 ? -15.591 -2.917 -20.431 1.00 35.76 86 ASN B CA 1
ATOM 3441 C C . ASN B 1 66 ? -14.586 -1.810 -20.120 1.00 33.60 86 ASN B C 1
ATOM 3442 O O . ASN B 1 66 ? -13.410 -1.918 -20.480 1.00 33.00 86 ASN B O 1
ATOM 3447 N N . ALA B 1 67 ? -15.027 -0.743 -19.462 1.00 31.39 87 ALA B N 1
ATOM 3448 C CA . ALA B 1 67 ? -14.134 0.342 -19.083 1.00 30.34 87 ALA B CA 1
ATOM 3449 C C . ALA B 1 67 ? -14.797 1.144 -17.972 1.00 28.17 87 ALA B C 1
ATOM 3450 O O . ALA B 1 67 ? -16.022 1.090 -17.810 1.00 26.47 87 ALA B O 1
ATOM 3452 N N . PRO B 1 68 ? -14.020 1.884 -17.182 1.00 28.72 88 PRO B N 1
ATOM 3453 C CA . PRO B 1 68 ? -14.626 2.704 -16.125 1.00 29.87 88 PRO B CA 1
ATOM 3454 C C . PRO B 1 68 ? -15.358 3.913 -16.696 1.00 30.04 88 PRO B C 1
ATOM 3455 O O . PRO B 1 68 ? -14.987 4.460 -17.738 1.00 31.04 88 PRO B O 1
ATOM 3459 N N . GLN B 1 69 ? -16.413 4.330 -15.995 1.00 28.01 89 GLN B N 1
ATOM 3460 C CA . GLN B 1 69 ? -17.224 5.467 -16.408 1.00 27.16 89 GLN B CA 1
ATOM 3461 C C . GLN B 1 69 ? -17.441 6.441 -15.256 1.00 26.72 89 GLN B C 1
ATOM 3462 O O . GLN B 1 69 ? -17.526 6.047 -14.088 1.00 24.71 89 GLN B O 1
ATOM 3468 N N . GLU B 1 70 ? -17.572 7.717 -15.613 1.00 31.89 90 GLU B N 1
ATOM 3469 C CA . GLU B 1 70 ? -18.118 8.748 -14.739 1.00 30.45 90 GLU B CA 1
ATOM 3470 C C . GLU B 1 70 ? -19.375 9.292 -15.396 1.00 30.29 90 GLU B C 1
ATOM 3471 O O . GLU B 1 70 ? -19.361 9.605 -16.592 1.00 30.46 90 GLU B O 1
ATOM 3477 N N . ILE B 1 71 ? -20.456 9.394 -14.625 1.00 25.22 91 ILE B N 1
ATOM 3478 C CA . ILE B 1 71 ? -21.730 9.907 -15.110 1.00 28.59 91 ILE B CA 1
ATOM 3479 C C . ILE B 1 71 ? -22.056 11.175 -14.337 1.00 29.57 91 ILE B C 1
ATOM 3480 O O . ILE B 1 71 ? -22.083 11.164 -13.101 1.00 33.48 91 ILE B O 1
ATOM 3485 N N . PHE B 1 72 ? -22.302 12.263 -15.060 1.00 29.14 92 PHE B N 1
ATOM 3486 C CA . PHE B 1 72 ? -22.719 13.521 -14.456 1.00 29.88 92 PHE B CA 1
ATOM 3487 C C . PHE B 1 72 ? -24.199 13.747 -14.732 1.00 32.06 92 PHE B C 1
ATOM 3488 O O . PHE B 1 72 ? -24.644 13.664 -15.883 1.00 32.21 92 PHE B O 1
ATOM 3496 N N . ILE B 1 73 ? -24.955 14.037 -13.677 1.00 31.97 93 ILE B N 1
ATOM 3497 C CA . ILE B 1 73 ? -26.386 14.293 -13.791 1.00 31.93 93 ILE B CA 1
ATOM 3498 C C . ILE B 1 73 ? -26.547 15.774 -14.120 1.00 35.07 93 ILE B C 1
ATOM 3499 O O . ILE B 1 73 ? -26.566 16.629 -13.234 1.00 33.87 93 ILE B O 1
ATOM 3504 N N . GLN B 1 74 ? -26.663 16.072 -15.413 1.00 36.19 94 GLN B N 1
ATOM 3505 C CA . GLN B 1 74 ? -26.854 17.447 -15.852 1.00 29.54 94 GLN B CA 1
ATOM 3506 C C . GLN B 1 74 ? -28.184 18.005 -15.367 1.00 33.38 94 GLN B C 1
ATOM 3507 O O . GLN B 1 74 ? -28.285 19.199 -15.068 1.00 34.44 94 GLN B O 1
ATOM 3513 N N . GLN B 1 75 ? -29.204 17.160 -15.271 1.00 37.44 95 GLN B N 1
ATOM 3514 C CA . GLN B 1 75 ? -30.548 17.621 -14.974 1.00 37.31 95 GLN B CA 1
ATOM 3515 C C . GLN B 1 75 ? -31.365 16.446 -14.464 1.00 37.13 95 GLN B C 1
ATOM 3516 O O . GLN B 1 75 ? -31.175 15.313 -14.917 1.00 36.63 95 GLN B O 1
ATOM 3522 N N . GLY B 1 76 ? -32.251 16.719 -13.511 1.00 36.15 96 GLY B N 1
ATOM 3523 C CA . GLY B 1 76 ? -33.250 15.759 -13.082 1.00 35.56 96 GLY B CA 1
ATOM 3524 C C . GLY B 1 76 ? -32.856 15.011 -11.822 1.00 36.03 96 GLY B C 1
ATOM 3525 O O . GLY B 1 76 ? -31.806 15.234 -11.210 1.00 34.48 96 GLY B O 1
ATOM 3526 N N . ASN B 1 77 ? -33.732 14.071 -11.466 1.00 41.99 97 ASN B N 1
ATOM 3527 C CA . ASN B 1 77 ? -33.628 13.307 -10.234 1.00 42.59 97 ASN B CA 1
ATOM 3528 C C . ASN B 1 77 ? -34.201 11.922 -10.488 1.00 44.85 97 ASN B C 1
ATOM 3529 O O . ASN B 1 77 ? -35.053 11.744 -11.363 1.00 48.33 97 ASN B O 1
ATOM 3534 N N . GLY B 1 78 ? -33.730 10.943 -9.723 1.00 39.64 98 GLY B N 1
ATOM 3535 C CA . GLY B 1 78 ? -34.213 9.587 -9.894 1.00 39.49 98 GLY B CA 1
ATOM 3536 C C . GLY B 1 78 ? -33.426 8.608 -9.046 1.00 39.31 98 GLY B C 1
ATOM 3537 O O . GLY B 1 78 ? -32.817 8.980 -8.042 1.00 38.92 98 GLY B O 1
ATOM 3538 N N . TYR B 1 79 ? -33.455 7.351 -9.477 1.00 36.25 99 TYR B N 1
ATOM 3539 C CA . TYR B 1 79 ? -32.802 6.251 -8.786 1.00 35.74 99 TYR B CA 1
ATOM 3540 C C . TYR B 1 79 ? -31.828 5.561 -9.728 1.00 35.62 99 TYR B C 1
ATOM 3541 O O . TYR B 1 79 ? -32.070 5.468 -10.934 1.00 38.42 99 TYR B O 1
ATOM 3550 N N . PHE B 1 80 ? -30.719 5.079 -9.173 1.00 31.89 100 PHE B N 1
ATOM 3551 C CA . PHE B 1 80 ? -29.815 4.214 -9.912 1.00 30.39 100 PHE B CA 1
ATOM 3552 C C . PHE B 1 80 ? -29.446 3.021 -9.048 1.00 30.00 100 PHE B C 1
ATOM 3553 O O . PHE B 1 80 ? -29.514 3.068 -7.817 1.00 31.72 100 PHE B O 1
ATOM 3561 N N . GLY B 1 81 ? -29.083 1.940 -9.716 1.00 30.95 101 GLY B N 1
ATOM 3562 C CA . GLY B 1 81 ? -28.636 0.747 -9.042 1.00 30.89 101 GLY B CA 1
ATOM 3563 C C . GLY B 1 81 ? -27.399 0.215 -9.717 1.00 30.18 101 GLY B C 1
ATOM 3564 O O . GLY B 1 81 ? -27.345 0.098 -10.946 1.00 31.22 101 GLY B O 1
ATOM 3565 N N . MET B 1 82 ? -26.372 -0.052 -8.929 1.00 34.86 102 MET B N 1
ATOM 3566 C CA . MET B 1 82 ? -25.205 -0.765 -9.407 1.00 34.38 102 MET B CA 1
ATOM 3567 C C . MET B 1 82 ? -25.225 -2.147 -8.779 1.00 36.00 102 MET B C 1
ATOM 3568 O O . MET B 1 82 ? -25.420 -2.281 -7.566 1.00 37.40 102 MET B O 1
ATOM 3573 N N . VAL B 1 83 ? -25.060 -3.169 -9.608 1.00 29.79 103 VAL B N 1
ATOM 3574 C CA . VAL B 1 83 ? -25.246 -4.549 -9.190 1.00 29.61 103 VAL B CA 1
ATOM 3575 C C . VAL B 1 83 ? -23.889 -5.232 -9.248 1.00 29.10 103 VAL B C 1
ATOM 3576 O O . VAL B 1 83 ? -23.329 -5.437 -10.332 1.00 27.24 103 VAL B O 1
ATOM 3580 N N . PHE B 1 84 ? -23.371 -5.616 -8.069 1.00 34.30 104 PHE B N 1
ATOM 3581 C CA . PHE B 1 84 ? -22.003 -6.083 -7.963 1.00 34.80 104 PHE B CA 1
ATOM 3582 C C . PHE B 1 84 ? -21.945 -7.601 -7.857 1.00 37.22 104 PHE B C 1
ATOM 3583 O O . PHE B 1 84 ? -22.839 -8.223 -7.275 1.00 39.29 104 PHE B O 1
ATOM 3591 N N . PRO B 1 85 ? -20.900 -8.223 -8.400 1.00 29.70 105 PRO B N 1
ATOM 3592 C CA . PRO B 1 85 ? -20.667 -9.639 -8.110 1.00 30.51 105 PRO B CA 1
ATOM 3593 C C . PRO B 1 85 ? -20.276 -9.840 -6.655 1.00 34.87 105 PRO B C 1
ATOM 3594 O O . PRO B 1 85 ? -19.638 -8.987 -6.032 1.00 36.60 105 PRO B O 1
ATOM 3598 N N . GLY B 1 86 ? -20.682 -10.981 -6.110 1.00 36.70 106 GLY B N 1
ATOM 3599 C CA . GLY B 1 86 ? -20.259 -11.350 -4.776 1.00 42.17 106 GLY B CA 1
ATOM 3600 C C . GLY B 1 86 ? -20.883 -10.541 -3.666 1.00 46.89 106 GLY B C 1
ATOM 3601 O O . GLY B 1 86 ? -20.341 -10.510 -2.558 1.00 50.10 106 GLY B O 1
ATOM 3602 N N . CYS B 1 87 ? -22.011 -9.886 -3.926 1.00 42.83 107 CYS B N 1
ATOM 3603 C CA . CYS B 1 87 ? -22.684 -9.057 -2.939 1.00 43.14 107 CYS B CA 1
ATOM 3604 C C . CYS B 1 87 ? -24.107 -9.550 -2.739 1.00 43.24 107 CYS B C 1
ATOM 3605 O O . CYS B 1 87 ? -24.812 -9.866 -3.703 1.00 43.38 107 CYS B O 1
ATOM 3608 N N . VAL B 1 88 ? -24.526 -9.595 -1.481 1.00 47.17 108 VAL B N 1
ATOM 3609 C CA . VAL B 1 88 ? -25.857 -10.078 -1.154 1.00 47.33 108 VAL B CA 1
ATOM 3610 C C . VAL B 1 88 ? -26.863 -8.942 -1.306 1.00 45.25 108 VAL B C 1
ATOM 3611 O O . VAL B 1 88 ? -26.515 -7.755 -1.326 1.00 44.40 108 VAL B O 1
ATOM 3615 N N . GLU B 1 89 ? -28.130 -9.318 -1.440 1.00 44.99 109 GLU B N 1
ATOM 3616 C CA . GLU B 1 89 ? -29.223 -8.355 -1.441 1.00 44.08 109 GLU B CA 1
ATOM 3617 C C . GLU B 1 89 ? -29.458 -7.856 -0.018 1.00 40.65 109 GLU B C 1
ATOM 3618 O O . GLU B 1 89 ? -29.970 -8.595 0.828 1.00 42.51 109 GLU B O 1
ATOM 3624 N N . THR B 1 90 ? -29.092 -6.604 0.252 1.00 35.03 110 THR B N 1
ATOM 3625 C CA . THR B 1 90 ? -29.280 -6.020 1.575 1.00 31.24 110 THR B CA 1
ATOM 3626 C C . THR B 1 90 ? -30.610 -5.298 1.726 1.00 30.26 110 THR B C 1
ATOM 3627 O O . THR B 1 90 ? -30.930 -4.863 2.837 1.00 30.14 110 THR B O 1
ATOM 3631 N N . PHE B 1 91 ? -31.379 -5.143 0.649 1.00 32.39 111 PHE B N 1
ATOM 3632 C CA . PHE B 1 91 ? -32.728 -4.593 0.714 1.00 34.38 111 PHE B CA 1
ATOM 3633 C C . PHE B 1 91 ? -33.724 -5.748 0.655 1.00 36.80 111 PHE B C 1
ATOM 3634 O O . PHE B 1 91 ? -33.701 -6.544 -0.290 1.00 35.30 111 PHE B O 1
ATOM 3642 N N . GLU B 1 92 ? -34.592 -5.831 1.667 1.00 38.66 112 GLU B N 1
ATOM 3643 C CA . GLU B 1 92 ? -35.473 -6.970 1.896 1.00 40.80 112 GLU B CA 1
ATOM 3644 C C . GLU B 1 92 ? -36.853 -6.471 2.302 1.00 43.66 112 GLU B C 1
ATOM 3645 O O . GLU B 1 92 ? -36.963 -5.515 3.072 1.00 42.90 112 GLU B O 1
ATOM 3651 N N . GLU B 1 93 ? -37.905 -7.126 1.797 1.00 42.94 113 GLU B N 1
ATOM 3652 C CA . GLU B 1 93 ? -39.269 -6.785 2.213 1.00 45.29 113 GLU B CA 1
ATOM 3653 C C . GLU B 1 93 ? -40.087 -8.056 2.438 1.00 43.90 113 GLU B C 1
ATOM 3654 O O . GLU B 1 93 ? -40.105 -8.938 1.563 1.00 42.59 113 GLU B O 1
ATOM 3660 N N . PRO B 1 94 ? -40.782 -8.180 3.569 1.00 51.63 114 PRO B N 1
ATOM 3661 C CA . PRO B 1 94 ? -41.467 -9.441 3.890 1.00 54.82 114 PRO B CA 1
ATOM 3662 C C . PRO B 1 94 ? -42.606 -9.753 2.932 1.00 58.27 114 PRO B C 1
ATOM 3663 O O . PRO B 1 94 ? -42.978 -8.973 2.052 1.00 59.06 114 PRO B O 1
ATOM 3667 N N . ARG B 1 95 ? -43.163 -10.942 3.144 1.00 76.91 115 ARG B N 1
ATOM 3668 C CA . ARG B 1 95 ? -44.351 -11.427 2.443 1.00 81.64 115 ARG B CA 1
ATOM 3669 C C . ARG B 1 95 ? -44.084 -11.673 0.965 1.00 82.36 115 ARG B C 1
ATOM 3670 O O . ARG B 1 95 ? -44.292 -12.783 0.469 1.00 83.29 115 ARG B O 1
ATOM 3678 N N . LYS B 1 104 ? -40.314 -16.012 -0.474 1.00 77.09 124 LYS B N 1
ATOM 3679 C CA . LYS B 1 104 ? -40.540 -15.734 0.940 1.00 77.31 124 LYS B CA 1
ATOM 3680 C C . LYS B 1 104 ? -40.410 -14.235 1.216 1.00 76.18 124 LYS B C 1
ATOM 3681 O O . LYS B 1 104 ? -40.795 -13.759 2.286 1.00 76.66 124 LYS B O 1
ATOM 3687 N N . PHE B 1 105 ? -39.866 -13.498 0.249 1.00 60.37 125 PHE B N 1
ATOM 3688 C CA . PHE B 1 105 ? -39.907 -12.044 0.250 1.00 57.14 125 PHE B CA 1
ATOM 3689 C C . PHE B 1 105 ? -40.882 -11.555 -0.812 1.00 58.89 125 PHE B C 1
ATOM 3690 O O . PHE B 1 105 ? -41.158 -12.240 -1.801 1.00 58.27 125 PHE B O 1
ATOM 3698 N N . ARG B 1 106 ? -41.398 -10.343 -0.597 1.00 60.50 126 ARG B N 1
ATOM 3699 C CA . ARG B 1 106 ? -42.144 -9.663 -1.648 1.00 63.33 126 ARG B CA 1
ATOM 3700 C C . ARG B 1 106 ? -41.200 -9.071 -2.685 1.00 62.93 126 ARG B C 1
ATOM 3701 O O . ARG B 1 106 ? -41.511 -9.061 -3.882 1.00 63.81 126 ARG B O 1
ATOM 3709 N N . ASP B 1 107 ? -40.052 -8.567 -2.238 1.00 58.03 127 ASP B N 1
ATOM 3710 C CA . ASP B 1 107 ? -39.045 -8.005 -3.124 1.00 52.70 127 ASP B CA 1
ATOM 3711 C C . ASP B 1 107 ? -37.708 -8.021 -2.395 1.00 47.47 127 ASP B C 1
ATOM 3712 O O . ASP B 1 107 ? -37.661 -8.009 -1.162 1.00 45.28 127 ASP B O 1
ATOM 3717 N N . SER B 1 108 ? -36.626 -8.075 -3.170 1.00 46.23 128 SER B N 1
ATOM 3718 C CA . SER B 1 108 ? -35.281 -8.156 -2.612 1.00 41.85 128 SER B CA 1
ATOM 3719 C C . SER B 1 108 ? -34.287 -7.784 -3.702 1.00 38.46 128 SER B C 1
ATOM 3720 O O . SER B 1 108 ? -34.424 -8.234 -4.844 1.00 37.95 128 SER B O 1
ATOM 3723 N N . HIS B 1 109 ? -33.312 -6.947 -3.363 1.00 44.62 129 HIS B N 1
ATOM 3724 C CA . HIS B 1 109 ? -32.313 -6.536 -4.341 1.00 40.21 129 HIS B CA 1
ATOM 3725 C C . HIS B 1 109 ? -31.150 -5.867 -3.622 1.00 37.25 129 HIS B C 1
ATOM 3726 O O . HIS B 1 109 ? -31.176 -5.661 -2.404 1.00 36.41 129 HIS B O 1
ATOM 3733 N N . GLN B 1 110 ? -30.113 -5.558 -4.397 1.00 32.56 130 GLN B N 1
ATOM 3734 C CA . GLN B 1 110 ? -28.978 -4.825 -3.872 1.00 31.49 130 GLN B CA 1
ATOM 3735 C C . GLN B 1 110 ? -29.342 -3.358 -3.658 1.00 33.29 130 GLN B C 1
ATOM 3736 O O . GLN B 1 110 ? -30.341 -2.853 -4.172 1.00 34.67 130 GLN B O 1
ATOM 3742 N N . LYS B 1 111 ? -28.504 -2.684 -2.875 1.00 31.31 131 LYS B N 1
ATOM 3743 C CA . LYS B 1 111 ? -28.713 -1.285 -2.523 1.00 32.43 131 LYS B CA 1
ATOM 3744 C C . LYS B 1 111 ? -29.007 -0.436 -3.754 1.00 30.81 131 LYS B C 1
ATOM 3745 O O . LYS B 1 111 ? -28.354 -0.568 -4.793 1.00 31.54 131 LYS B O 1
ATOM 3751 N N . VAL B 1 112 ? -29.986 0.457 -3.623 1.00 30.96 132 VAL B N 1
ATOM 3752 C CA . VAL B 1 112 ? -30.301 1.433 -4.658 1.00 32.93 132 VAL B CA 1
ATOM 3753 C C . VAL B 1 112 ? -30.084 2.822 -4.078 1.00 33.90 132 VAL B C 1
ATOM 3754 O O . VAL B 1 112 ? -30.189 3.031 -2.865 1.00 33.15 132 VAL B O 1
ATOM 3758 N N . ASN B 1 113 ? -29.807 3.779 -4.963 1.00 32.21 133 ASN B N 1
ATOM 3759 C CA . ASN B 1 113 ? -29.403 5.123 -4.574 1.00 31.23 133 ASN B CA 1
ATOM 3760 C C . ASN B 1 113 ? -30.248 6.154 -5.298 1.00 31.58 133 ASN B C 1
ATOM 3761 O O . ASN B 1 113 ? -30.603 5.966 -6.466 1.00 30.95 133 ASN B O 1
ATOM 3766 N N . ARG B 1 114 ? -30.557 7.246 -4.603 1.00 33.05 134 ARG B N 1
ATOM 3767 C CA . ARG B 1 114 ? -31.081 8.433 -5.260 1.00 35.04 134 ARG B CA 1
ATOM 3768 C C . ARG B 1 114 ? -29.938 9.225 -5.883 1.00 32.68 134 ARG B C 1
ATOM 3769 O O . ARG B 1 114 ? -28.850 9.328 -5.313 1.00 29.52 134 ARG B O 1
ATOM 3777 N N . PHE B 1 115 ? -30.184 9.772 -7.067 1.00 38.21 135 PHE B N 1
ATOM 3778 C CA . PHE B 1 115 ? -29.261 10.698 -7.701 1.00 35.18 135 PHE B CA 1
ATOM 3779 C C . PHE B 1 115 ? -29.993 12.003 -7.962 1.00 35.81 135 PHE B C 1
ATOM 3780 O O . PHE B 1 115 ? -31.218 12.025 -8.113 1.00 34.23 135 PHE B O 1
ATOM 3788 N N . ARG B 1 116 ? -29.232 13.094 -8.007 1.00 41.00 136 ARG B N 1
ATOM 3789 C CA . ARG B 1 116 ? -29.796 14.408 -8.262 1.00 44.42 136 ARG B CA 1
ATOM 3790 C C . ARG B 1 116 ? -28.820 15.217 -9.100 1.00 43.08 136 ARG B C 1
ATOM 3791 O O . ARG B 1 116 ? -27.662 14.839 -9.292 1.00 42.05 136 ARG B O 1
ATOM 3799 N N . GLU B 1 117 ? -29.309 16.352 -9.589 1.00 36.61 137 GLU B N 1
ATOM 3800 C CA . GLU B 1 117 ? -28.508 17.235 -10.423 1.00 36.02 137 GLU B CA 1
ATOM 3801 C C . GLU B 1 117 ? -27.208 17.600 -9.718 1.00 30.78 137 GLU B C 1
ATOM 3802 O O . GLU B 1 117 ? -27.212 18.027 -8.560 1.00 27.41 137 GLU B O 1
ATOM 3808 N N . GLY B 1 118 ? -26.092 17.431 -10.430 1.00 30.73 138 GLY B N 1
ATOM 3809 C CA . GLY B 1 118 ? -24.772 17.708 -9.902 1.00 28.32 138 GLY B CA 1
ATOM 3810 C C . GLY B 1 118 ? -24.016 16.492 -9.406 1.00 27.79 138 GLY B C 1
ATOM 3811 O O . GLY B 1 118 ? -22.831 16.619 -9.065 1.00 25.60 138 GLY B O 1
ATOM 3812 N N . ASP B 1 119 ? -24.648 15.321 -9.382 1.00 27.27 139 ASP B N 1
ATOM 3813 C CA . ASP B 1 119 ? -23.978 14.107 -8.940 1.00 29.83 139 ASP B CA 1
ATOM 3814 C C . ASP B 1 119 ? -23.036 13.574 -10.007 1.00 29.65 139 ASP B C 1
ATOM 3815 O O . ASP B 1 119 ? -23.376 13.533 -11.192 1.00 29.19 139 ASP B O 1
ATOM 3820 N N . ILE B 1 120 ? -21.849 13.162 -9.567 1.00 30.37 140 ILE B N 1
ATOM 3821 C CA . ILE B 1 120 ? -20.971 12.286 -10.332 1.00 27.59 140 ILE B CA 1
ATOM 3822 C C . ILE B 1 120 ? -21.189 10.869 -9.822 1.00 28.01 140 ILE B C 1
ATOM 3823 O O . ILE B 1 120 ? -21.187 10.634 -8.608 1.00 26.32 140 ILE B O 1
ATOM 3828 N N . ILE B 1 121 ? -21.393 9.929 -10.740 1.00 29.12 141 ILE B N 1
ATOM 3829 C CA . ILE B 1 121 ? -21.542 8.518 -10.407 1.00 25.73 141 ILE B CA 1
ATOM 3830 C C . ILE B 1 121 ? -20.358 7.769 -10.998 1.00 24.30 141 ILE B C 1
ATOM 3831 O O . ILE B 1 121 ? -20.060 7.911 -12.190 1.00 24.56 141 ILE B O 1
ATOM 3836 N N . ALA B 1 122 ? -19.691 6.971 -10.171 1.00 26.18 142 ALA B N 1
ATOM 3837 C CA . ALA B 1 122 ? -18.559 6.164 -10.602 1.00 26.14 142 ALA B CA 1
ATOM 3838 C C . ALA B 1 122 ? -19.036 4.737 -10.828 1.00 26.23 142 ALA B C 1
ATOM 3839 O O . ALA B 1 122 ? -19.535 4.093 -9.899 1.00 27.06 142 ALA B O 1
ATOM 3841 N N . VAL B 1 123 ? -18.889 4.252 -12.057 1.00 26.76 143 VAL B N 1
ATOM 3842 C CA . VAL B 1 123 ? -19.266 2.896 -12.437 1.00 26.60 143 VAL B CA 1
ATOM 3843 C C . VAL B 1 123 ? -17.982 2.124 -12.735 1.00 25.82 143 VAL B C 1
ATOM 3844 O O . VAL B 1 123 ? -17.373 2.335 -13.797 1.00 26.83 143 VAL B O 1
ATOM 3848 N N . PRO B 1 124 ? -17.538 1.224 -11.858 1.00 21.24 144 PRO B N 1
ATOM 3849 C CA . PRO B 1 124 ? -16.318 0.467 -12.140 1.00 20.89 144 PRO B CA 1
ATOM 3850 C C . PRO B 1 124 ? -16.494 -0.439 -13.341 1.00 23.52 144 PRO B C 1
ATOM 3851 O O . PRO B 1 124 ? -17.606 -0.778 -13.755 1.00 23.67 144 PRO B O 1
ATOM 3855 N N . THR B 1 125 ? -15.350 -0.808 -13.907 1.00 26.00 145 THR B N 1
ATOM 3856 C CA . THR B 1 125 ? -15.300 -1.659 -15.078 1.00 21.64 145 THR B CA 1
ATOM 3857 C C . THR B 1 125 ? -16.077 -2.950 -14.852 1.00 24.67 145 THR B C 1
ATOM 3858 O O . THR B 1 125 ? -15.900 -3.627 -13.838 1.00 25.27 145 THR B O 1
ATOM 3862 N N . GLY B 1 126 ? -16.965 -3.266 -15.792 1.00 24.68 146 GLY B N 1
ATOM 3863 C CA . GLY B 1 126 ? -17.658 -4.537 -15.795 1.00 24.86 146 GLY B CA 1
ATOM 3864 C C . GLY B 1 126 ? -18.871 -4.616 -14.895 1.00 27.42 146 GLY B C 1
ATOM 3865 O O . GLY B 1 126 ? -19.541 -5.655 -14.887 1.00 30.35 146 GLY B O 1
ATOM 3866 N N . VAL B 1 127 ? -19.176 -3.563 -14.135 1.00 24.72 147 VAL B N 1
ATOM 3867 C CA . VAL B 1 127 ? -20.276 -3.592 -13.177 1.00 24.24 147 VAL B CA 1
ATOM 3868 C C . VAL B 1 127 ? -21.575 -3.231 -13.884 1.00 26.39 147 VAL B C 1
ATOM 3869 O O . VAL B 1 127 ? -21.625 -2.288 -14.680 1.00 27.75 147 VAL B O 1
ATOM 3873 N N . VAL B 1 128 ? -22.639 -3.978 -13.578 1.00 29.22 148 VAL B N 1
ATOM 3874 C CA . VAL B 1 128 ? -23.948 -3.712 -14.163 1.00 28.02 148 VAL B CA 1
ATOM 3875 C C . VAL B 1 128 ? -24.532 -2.445 -13.553 1.00 29.06 148 VAL B C 1
ATOM 3876 O O . VAL B 1 128 ? -24.411 -2.196 -12.345 1.00 28.82 148 VAL B O 1
ATOM 3880 N N . PHE B 1 129 ? -25.172 -1.635 -14.394 1.00 29.83 149 PHE B N 1
ATOM 3881 C CA . PHE B 1 129 ? -25.712 -0.338 -14.006 1.00 30.12 149 PHE B CA 1
ATOM 3882 C C . PHE B 1 129 ? -27.074 -0.147 -14.659 1.00 31.86 149 PHE B C 1
ATOM 3883 O O . PHE B 1 129 ? -27.245 -0.445 -15.846 1.00 31.91 149 PHE B O 1
ATOM 3891 N N . TRP B 1 130 ? -28.041 0.339 -13.880 1.00 32.27 150 TRP B N 1
ATOM 3892 C CA . TRP B 1 130 ? -29.328 0.767 -14.420 1.00 33.73 150 TRP B CA 1
ATOM 3893 C C . TRP B 1 130 ? -29.748 2.064 -13.738 1.00 33.31 150 TRP B C 1
ATOM 3894 O O . TRP B 1 130 ? -29.229 2.431 -12.679 1.00 31.56 150 TRP B O 1
ATOM 3905 N N . MET B 1 131 ? -30.694 2.761 -14.367 1.00 35.68 151 MET B N 1
ATOM 3906 C CA . MET B 1 131 ? -31.073 4.106 -13.958 1.00 38.84 151 MET B CA 1
ATOM 3907 C C . MET B 1 131 ? -32.550 4.319 -14.270 1.00 41.49 151 MET B C 1
ATOM 3908 O O . MET B 1 131 ? -33.041 3.862 -15.305 1.00 41.76 151 MET B O 1
ATOM 3913 N N . PHE B 1 132 ? -33.250 5.023 -13.377 1.00 37.55 152 PHE B N 1
ATOM 3914 C CA . PHE B 1 132 ? -34.689 5.225 -13.505 1.00 41.53 152 PHE B CA 1
ATOM 3915 C C . PHE B 1 132 ? -35.064 6.660 -13.165 1.00 39.87 152 PHE B C 1
ATOM 3916 O O . PHE B 1 132 ? -34.690 7.167 -12.102 1.00 36.88 152 PHE B O 1
ATOM 3924 N N . ASN B 1 133 ? -35.832 7.295 -14.053 1.00 43.35 153 ASN B N 1
ATOM 3925 C CA . ASN B 1 133 ? -36.345 8.644 -13.829 1.00 43.13 153 ASN B CA 1
ATOM 3926 C C . ASN B 1 133 ? -37.678 8.553 -13.099 1.00 44.77 153 ASN B C 1
ATOM 3927 O O . ASN B 1 133 ? -38.655 8.005 -13.628 1.00 41.58 153 ASN B O 1
ATOM 3932 N N . ASP B 1 134 ? -37.717 9.124 -11.899 1.00 57.44 154 ASP B N 1
ATOM 3933 C CA . ASP B 1 134 ? -38.820 8.977 -10.964 1.00 58.37 154 ASP B CA 1
ATOM 3934 C C . ASP B 1 1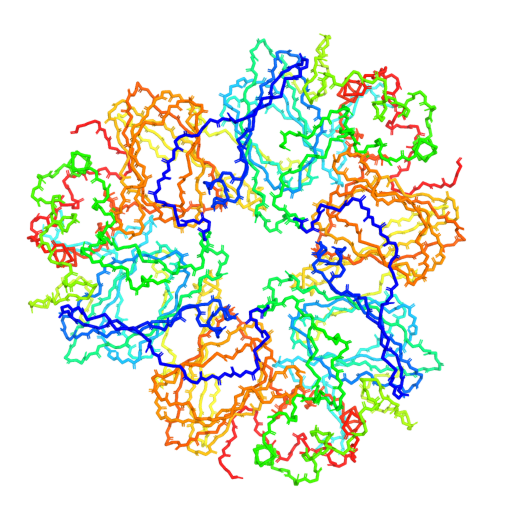34 ? -39.710 10.214 -10.890 1.00 58.47 154 ASP B C 1
ATOM 3935 O O . ASP B 1 134 ? -40.623 10.256 -10.059 1.00 58.88 154 ASP B O 1
ATOM 3940 N N . GLN B 1 135 ? -39.488 11.202 -11.753 1.00 55.11 155 GLN B N 1
ATOM 3941 C CA . GLN B 1 135 ? -40.039 12.540 -11.575 1.00 56.87 155 GLN B CA 1
ATOM 3942 C C . GLN B 1 135 ? -40.701 13.034 -12.857 1.00 58.67 155 GLN B C 1
ATOM 3943 O O . GLN B 1 135 ? -40.683 12.369 -13.897 1.00 59.79 155 GLN B O 1
ATOM 3949 N N . ASP B 1 136 ? -41.299 14.224 -12.758 1.00 59.73 156 ASP B N 1
ATOM 3950 C CA . ASP B 1 136 ? -41.949 14.891 -13.879 1.00 62.22 156 ASP B CA 1
ATOM 3951 C C . ASP B 1 136 ? -40.965 15.545 -14.839 1.00 61.01 156 ASP B C 1
ATOM 3952 O O . ASP B 1 136 ? -41.373 15.955 -15.930 1.00 63.64 156 ASP B O 1
ATOM 3957 N N . THR B 1 137 ? -39.681 15.651 -14.462 1.00 59.79 157 THR B N 1
ATOM 3958 C CA . THR B 1 137 ? -38.667 16.311 -15.272 1.00 57.49 157 THR B CA 1
ATOM 3959 C C . THR B 1 137 ? -37.797 15.288 -15.994 1.00 53.45 157 THR B C 1
ATOM 3960 O O . THR B 1 137 ? -37.458 14.249 -15.418 1.00 52.56 157 THR B O 1
ATOM 3964 N N . PRO B 1 138 ? -37.399 15.536 -17.244 1.00 43.53 158 PRO B N 1
ATOM 3965 C CA . PRO B 1 138 ? -36.450 14.625 -17.896 1.00 41.51 158 PRO B CA 1
ATOM 3966 C C . PRO B 1 138 ? -35.109 14.635 -17.176 1.00 40.76 158 PRO B C 1
ATOM 3967 O O . PRO B 1 138 ? -34.634 15.677 -16.719 1.00 41.51 158 PRO B O 1
ATOM 3971 N N . VAL B 1 139 ? -34.503 13.457 -17.068 1.00 38.15 159 VAL B N 1
ATOM 3972 C CA . VAL B 1 139 ? -33.140 13.332 -16.569 1.00 36.73 159 VAL B CA 1
ATOM 3973 C C . VAL B 1 139 ? -32.186 13.392 -17.753 1.00 38.30 159 VAL B C 1
ATOM 3974 O O . VAL B 1 139 ? -32.398 12.716 -18.766 1.00 38.53 159 VAL B O 1
ATOM 3978 N N . ILE B 1 140 ? -31.138 14.202 -17.630 1.00 35.84 160 ILE B N 1
ATOM 3979 C CA . ILE B 1 140 ? -30.063 14.256 -18.615 1.00 36.13 160 ILE B CA 1
ATOM 3980 C C . ILE B 1 140 ? -28.781 13.834 -17.916 1.00 35.99 160 ILE B C 1
ATOM 3981 O O . ILE B 1 140 ? -28.371 14.459 -16.930 1.00 30.11 160 ILE B O 1
ATOM 3986 N N . ALA B 1 141 ? -28.157 12.771 -18.420 1.00 39.01 161 ALA B N 1
ATOM 3987 C CA . ALA B 1 141 ? -26.954 12.200 -17.832 1.00 36.41 161 ALA B CA 1
ATOM 3988 C C . ALA B 1 141 ? -25.866 12.144 -18.891 1.00 40.02 161 ALA B C 1
ATOM 3989 O O . ALA B 1 141 ? -26.070 11.571 -19.967 1.00 43.85 161 ALA B O 1
ATOM 3991 N N . VAL B 1 142 ? -24.717 12.739 -18.588 1.00 36.32 162 VAL B N 1
ATOM 3992 C CA . VAL B 1 142 ? -23.565 12.738 -19.481 1.00 35.66 162 VAL B CA 1
ATOM 3993 C C . VAL B 1 142 ? -22.544 11.766 -18.912 1.00 34.86 162 VAL B C 1
ATOM 3994 O O . VAL B 1 142 ? -22.093 11.929 -17.772 1.00 35.89 162 VAL B O 1
ATOM 3998 N N . SER B 1 143 ? -22.174 10.762 -19.702 1.00 30.40 163 SER B N 1
ATOM 3999 C CA . SER B 1 143 ? -21.284 9.705 -19.245 1.00 32.60 163 SER B CA 1
ATOM 4000 C C . SER B 1 143 ? -20.005 9.698 -20.071 1.00 33.39 163 SER B C 1
ATOM 4001 O O . SER B 1 143 ? -20.039 9.820 -21.299 1.00 27.00 163 SER B O 1
ATOM 4004 N N . LEU B 1 144 ? -18.883 9.566 -19.373 1.00 35.30 164 LEU B N 1
ATOM 4005 C CA . LEU B 1 144 ? -17.556 9.506 -19.968 1.00 33.89 164 LEU B CA 1
ATOM 4006 C C . LEU B 1 144 ? -17.025 8.087 -19.815 1.00 33.10 164 LEU B C 1
ATOM 4007 O O . LEU B 1 144 ? -17.008 7.548 -18.705 1.00 31.15 164 LEU B O 1
ATOM 4012 N N . ILE B 1 145 ? -16.595 7.487 -20.923 1.00 34.94 165 ILE B N 1
ATOM 4013 C CA . ILE B 1 145 ? -16.070 6.124 -20.931 1.00 35.18 165 ILE B CA 1
ATOM 4014 C C . ILE B 1 145 ? -14.577 6.198 -21.219 1.00 35.56 165 ILE B C 1
ATOM 4015 O O . ILE B 1 145 ? -14.169 6.703 -22.273 1.00 35.21 165 ILE B O 1
ATOM 4020 N N . ASP B 1 146 ? -13.760 5.691 -20.290 1.00 36.41 166 ASP B N 1
ATOM 4021 C CA . ASP B 1 146 ? -12.304 5.722 -20.453 1.00 34.68 166 ASP B CA 1
ATOM 4022 C C . ASP B 1 146 ? -11.854 4.431 -21.131 1.00 30.59 166 ASP B C 1
ATOM 4023 O O . ASP B 1 146 ? -11.346 3.497 -20.508 1.00 27.61 166 ASP B O 1
ATOM 4028 N N . THR B 1 147 ? -12.029 4.404 -22.452 1.00 30.94 167 THR B N 1
ATOM 4029 C CA . THR B 1 147 ? -11.717 3.224 -23.246 1.00 32.71 167 THR B CA 1
ATOM 4030 C C . THR B 1 147 ? -10.227 2.911 -23.288 1.00 34.51 167 THR B C 1
ATOM 4031 O O . THR B 1 147 ? -9.862 1.774 -23.601 1.00 35.89 167 THR B O 1
ATOM 4035 N N . SER B 1 148 ? -9.358 3.882 -23.018 1.00 41.31 168 SER B N 1
ATOM 4036 C CA . SER B 1 148 ? -7.924 3.629 -22.996 1.00 41.60 168 SER B CA 1
ATOM 4037 C C . SER B 1 148 ? -7.416 3.268 -21.603 1.00 40.90 168 SER B C 1
ATOM 4038 O O . SER B 1 148 ? -6.201 3.157 -21.408 1.00 41.12 168 SER B O 1
ATOM 4041 N N . SER B 1 149 ? -8.317 3.091 -20.637 1.00 31.39 169 SER B N 1
ATOM 4042 C CA . SER B 1 149 ? -7.938 2.576 -19.329 1.00 30.18 169 SER B CA 1
ATOM 4043 C C . SER B 1 149 ? -7.273 1.213 -19.470 1.00 31.36 169 SER B C 1
ATOM 4044 O O . SER B 1 149 ? -7.685 0.387 -20.290 1.00 28.34 169 SER B O 1
ATOM 4047 N N . PHE B 1 150 ? -6.243 0.966 -18.658 1.00 38.62 170 PHE B N 1
ATOM 4048 C CA . PHE B 1 150 ? -5.615 -0.351 -18.705 1.00 44.66 170 PHE B CA 1
ATOM 4049 C C . PHE B 1 150 ? -6.522 -1.443 -18.148 1.00 40.04 170 PHE B C 1
ATOM 4050 O O . PHE B 1 150 ? -6.208 -2.626 -18.316 1.00 41.12 170 PHE B O 1
ATOM 4058 N N . GLN B 1 151 ? -7.642 -1.081 -17.514 1.00 33.59 171 GLN B N 1
ATOM 4059 C CA . GLN B 1 151 ? -8.650 -2.069 -17.145 1.00 30.13 171 GLN B CA 1
ATOM 4060 C C . GLN B 1 151 ? -9.444 -2.557 -18.349 1.00 31.30 171 GLN B C 1
ATOM 4061 O O . GLN B 1 151 ? -10.137 -3.575 -18.253 1.00 31.45 171 GLN B O 1
ATOM 4067 N N . ASN B 1 152 ? -9.379 -1.846 -19.470 1.00 34.84 172 ASN B N 1
ATOM 4068 C CA . ASN B 1 152 ? -9.979 -2.309 -20.717 1.00 33.80 172 ASN B CA 1
ATOM 4069 C C . ASN B 1 152 ? -8.958 -3.194 -21.418 1.00 33.54 172 ASN B C 1
ATOM 4070 O O . ASN B 1 152 ? -8.023 -2.700 -22.054 1.00 31.39 172 ASN B O 1
ATOM 4075 N N . GLN B 1 153 ? -9.132 -4.508 -21.292 1.00 32.41 173 GLN B N 1
ATOM 4076 C CA . GLN B 1 153 ? -8.235 -5.481 -21.902 1.00 32.44 173 GLN B CA 1
ATOM 4077 C C . GLN B 1 153 ? -8.728 -5.945 -23.266 1.00 31.65 173 GLN B C 1
ATOM 4078 O O . GLN B 1 153 ? -8.200 -6.923 -23.802 1.00 30.73 173 GLN B O 1
ATOM 4084 N N . LEU B 1 154 ? -9.736 -5.276 -23.826 1.00 32.55 174 LEU B N 1
ATOM 4085 C CA . LEU B 1 154 ? -10.201 -5.569 -25.174 1.00 35.99 174 LEU B CA 1
ATOM 4086 C C . LEU B 1 154 ? -9.550 -4.601 -26.158 1.00 40.62 174 LEU B C 1
ATOM 4087 O O . LEU B 1 154 ? -8.339 -4.672 -26.387 1.00 44.86 174 LEU B O 1
ATOM 4092 N N . ASP B 1 155 ? -10.333 -3.692 -26.739 1.00 40.19 175 ASP B N 1
ATOM 4093 C CA . ASP B 1 155 ? -9.823 -2.670 -27.643 1.00 40.64 175 ASP B CA 1
ATOM 4094 C C . ASP B 1 155 ? -10.583 -1.382 -27.357 1.00 43.21 175 ASP B C 1
ATOM 4095 O O . ASP B 1 155 ? -11.428 -1.326 -26.460 1.00 44.09 175 ASP B O 1
ATOM 4100 N N . GLN B 1 156 ? -10.267 -0.332 -28.108 1.00 43.34 176 GLN B N 1
ATOM 4101 C CA . GLN B 1 156 ? -10.793 0.998 -27.814 1.00 49.02 176 GLN B CA 1
ATOM 4102 C C . GLN B 1 156 ? -12.181 1.256 -28.386 1.00 49.41 176 GLN B C 1
ATOM 4103 O O . GLN B 1 156 ? -12.691 2.370 -28.235 1.00 47.77 176 GLN B O 1
ATOM 4109 N N . MET B 1 157 ? -12.797 0.286 -29.033 1.00 58.37 177 MET B N 1
ATOM 4110 C CA . MET B 1 157 ? -14.197 0.423 -29.405 1.00 63.85 177 MET B CA 1
ATOM 4111 C C . MET B 1 157 ? -15.046 0.396 -28.137 1.00 61.35 177 MET B C 1
ATOM 4112 O O . MET B 1 157 ? -15.012 -0.605 -27.410 1.00 61.98 177 MET B O 1
ATOM 4117 N N . PRO B 1 158 ? -15.796 1.453 -27.813 1.00 54.99 178 PRO B N 1
ATOM 4118 C CA . PRO B 1 158 ? -16.668 1.380 -26.629 1.00 52.26 178 PRO B CA 1
ATOM 4119 C C . PRO B 1 158 ? -17.768 0.353 -26.848 1.00 49.38 178 PRO B C 1
ATOM 4120 O O . PRO B 1 158 ? -18.408 0.322 -27.902 1.00 51.29 178 PRO B O 1
ATOM 4124 N N . ARG B 1 159 ? -17.983 -0.490 -25.844 1.00 45.25 179 ARG B N 1
ATOM 4125 C CA . ARG B 1 159 ? -18.959 -1.566 -25.920 1.00 43.93 179 ARG B CA 1
ATOM 4126 C C . ARG B 1 159 ? -19.952 -1.454 -24.775 1.00 41.89 179 ARG B C 1
ATOM 4127 O O . ARG B 1 159 ? -19.577 -1.127 -23.646 1.00 41.11 179 ARG B O 1
ATOM 4135 N N . ARG B 1 160 ? -21.211 -1.764 -25.064 1.00 42.56 180 ARG B N 1
ATOM 4136 C CA . ARG B 1 160 ? -22.224 -1.945 -24.035 1.00 42.74 180 ARG B CA 1
ATOM 4137 C C . ARG B 1 160 ? -22.679 -3.395 -24.068 1.00 41.22 180 ARG B C 1
ATOM 4138 O O . ARG B 1 160 ? -22.989 -3.927 -25.139 1.00 40.23 180 ARG B O 1
ATOM 4146 N N . PHE B 1 161 ? -22.717 -4.029 -22.903 1.00 38.73 181 PHE B N 1
ATOM 4147 C CA . PHE B 1 161 ? -23.253 -5.379 -22.763 1.00 36.16 181 PHE B CA 1
ATOM 4148 C C . PHE B 1 161 ? -24.609 -5.246 -22.077 1.00 36.27 181 PHE B C 1
ATOM 4149 O O . PHE B 1 161 ? -24.688 -5.052 -20.861 1.00 37.19 181 PHE B O 1
ATOM 4157 N N . TYR B 1 162 ? -25.672 -5.328 -22.871 1.00 38.53 182 TYR B N 1
ATOM 4158 C CA . TYR B 1 162 ? -27.029 -5.134 -22.388 1.00 37.53 182 TYR B CA 1
ATOM 4159 C C . TYR B 1 162 ? -27.602 -6.451 -21.885 1.00 34.14 182 TYR B C 1
ATOM 4160 O O . TYR B 1 162 ? -27.484 -7.483 -22.551 1.00 35.34 182 TYR B O 1
ATOM 4169 N N . LEU B 1 163 ? -28.208 -6.414 -20.703 1.00 32.68 183 LEU B N 1
ATOM 4170 C CA . LEU B 1 163 ? -28.881 -7.583 -20.155 1.00 34.36 183 LEU B CA 1
ATOM 4171 C C . LEU B 1 163 ? -30.315 -7.729 -20.650 1.00 38.82 183 LEU B C 1
ATOM 4172 O O . LEU B 1 163 ? -30.904 -8.803 -20.481 1.00 41.46 183 LEU B O 1
ATOM 4177 N N . ALA B 1 164 ? -30.882 -6.698 -21.276 1.00 37.04 184 ALA B N 1
ATOM 4178 C CA . ALA B 1 164 ? -32.275 -6.730 -21.703 1.00 37.74 184 ALA B CA 1
ATOM 4179 C C . ALA B 1 164 ? -32.431 -5.975 -23.013 1.00 42.30 184 ALA B C 1
ATOM 4180 O O . ALA B 1 164 ? -31.592 -5.156 -23.393 1.00 44.28 184 ALA B O 1
ATOM 4182 N N . GLY B 1 165 ? -33.522 -6.268 -23.699 1.00 52.70 185 GLY B N 1
ATOM 4183 C CA . GLY B 1 165 ? -33.863 -5.583 -24.924 1.00 59.69 185 GLY B CA 1
ATOM 4184 C C . GLY B 1 165 ? -33.408 -6.341 -26.151 1.00 66.54 185 GLY B C 1
ATOM 4185 O O . GLY B 1 165 ? -32.903 -7.466 -26.093 1.00 68.10 185 GLY B O 1
ATOM 4186 N N . ASN B 1 166 ? -33.590 -5.684 -27.289 1.00 54.32 186 ASN B N 1
ATOM 4187 C CA . ASN B 1 166 ? -33.348 -6.295 -28.587 1.00 59.44 186 ASN B CA 1
ATOM 4188 C C . ASN B 1 166 ? -32.983 -5.191 -29.572 1.00 60.57 186 ASN B C 1
ATOM 4189 O O . ASN B 1 166 ? -33.554 -5.074 -30.658 1.00 63.07 186 ASN B O 1
ATOM 4194 N N . HIS B 1 167 ? -32.012 -4.369 -29.192 1.00 55.28 187 HIS B N 1
ATOM 4195 C CA . HIS B 1 167 ? -31.626 -3.194 -29.953 1.00 55.88 187 HIS B CA 1
ATOM 4196 C C . HIS B 1 167 ? -30.124 -3.234 -30.167 1.00 57.27 187 HIS B C 1
ATOM 4197 O O . HIS B 1 167 ? -29.418 -4.091 -29.631 1.00 56.38 187 HIS B O 1
ATOM 4204 N N . GLU B 1 168 ? -29.635 -2.293 -30.957 1.00 67.29 188 GLU B N 1
ATOM 4205 C CA . GLU B 1 168 ? -28.216 -2.258 -31.245 1.00 69.94 188 GLU B CA 1
ATOM 4206 C C . GLU B 1 168 ? -27.475 -1.410 -30.212 1.00 67.42 188 GLU B C 1
ATOM 4207 O O . GLU B 1 168 ? -28.055 -0.567 -29.521 1.00 63.88 188 GLU B O 1
ATOM 4213 N N . GLN B 1 169 ? -26.172 -1.675 -30.110 1.00 93.22 189 GLN B N 1
ATOM 4214 C CA . GLN B 1 169 ? -25.214 -0.901 -29.328 1.00 94.42 189 GLN B CA 1
ATOM 4215 C C . GLN B 1 169 ? -25.496 0.587 -29.503 1.00 97.89 189 GLN B C 1
ATOM 4216 O O . GLN B 1 169 ? -26.066 0.962 -30.524 1.00 99.44 189 GLN B O 1
ATOM 4222 N N . GLU B 1 170 ? -25.230 1.452 -28.519 1.00 70.09 190 GLU B N 1
ATOM 4223 C CA . GLU B 1 170 ? -25.363 2.879 -28.816 1.00 64.66 190 GLU B CA 1
ATOM 4224 C C . GLU B 1 170 ? -24.278 3.347 -29.789 1.00 61.54 190 GLU B C 1
ATOM 4225 O O . GLU B 1 170 ? -24.523 4.238 -30.610 1.00 60.57 190 GLU B O 1
ATOM 4231 N N . PHE B 1 171 ? -23.068 2.787 -29.696 1.00 61.33 191 PHE B N 1
ATOM 4232 C CA . PHE B 1 171 ? -21.961 3.152 -30.587 1.00 61.00 191 PHE B CA 1
ATOM 4233 C C . PHE B 1 171 ? -21.958 2.182 -31.773 1.00 64.82 191 PHE B C 1
ATOM 4234 O O . PHE B 1 171 ? -21.393 1.088 -31.690 1.00 62.11 191 PHE B O 1
ATOM 4242 N N . LEU B 1 172 ? -22.577 2.599 -32.889 1.00 85.14 192 LEU B N 1
ATOM 4243 C CA . LEU B 1 172 ? -22.831 1.742 -34.058 1.00 89.64 192 LEU B CA 1
ATOM 4244 C C . LEU B 1 172 ? -21.676 1.842 -35.044 1.00 85.99 192 LEU B C 1
ATOM 4245 O O . LEU B 1 172 ? -21.777 2.454 -36.108 1.00 82.70 192 LEU B O 1
ATOM 4250 N N . ARG B 1 173 ? -20.563 1.215 -34.693 1.00 71.24 193 ARG B N 1
ATOM 4251 C CA . ARG B 1 173 ? -19.331 1.489 -35.416 1.00 70.78 193 ARG B CA 1
ATOM 4252 C C . ARG B 1 173 ? -18.136 0.710 -34.875 1.00 67.34 193 ARG B C 1
ATOM 4253 O O . ARG B 1 173 ? -17.026 0.824 -35.396 1.00 65.81 193 ARG B O 1
ATOM 4261 N N . GLY B 1 186 ? -28.819 -6.250 -33.393 1.00 71.39 206 GLY B N 1
ATOM 4262 C CA . GLY B 1 186 ? -28.225 -6.421 -32.080 1.00 69.79 206 GLY B CA 1
ATOM 4263 C C . GLY B 1 186 ? -28.888 -7.515 -31.264 1.00 70.14 206 GLY B C 1
ATOM 4264 O O . GLY B 1 186 ? -29.222 -8.579 -31.785 1.00 70.94 206 GLY B O 1
ATOM 4265 N N . GLY B 1 187 ? -29.082 -7.242 -29.975 1.00 59.03 207 GLY B N 1
ATOM 4266 C CA . GLY B 1 187 ? -29.597 -8.227 -29.042 1.00 57.10 207 GLY B CA 1
ATOM 4267 C C . GLY B 1 187 ? -28.960 -8.096 -27.672 1.00 51.60 207 GLY B C 1
ATOM 4268 O O . GLY B 1 187 ? -27.942 -7.413 -27.527 1.00 49.21 207 GLY B O 1
ATOM 4269 N N . ASN B 1 188 ? -29.533 -8.745 -26.662 1.00 47.69 208 ASN B N 1
ATOM 4270 C CA . ASN B 1 188 ? -29.005 -8.669 -25.311 1.00 43.70 208 ASN B CA 1
ATOM 4271 C C . ASN B 1 188 ? -28.094 -9.868 -25.047 1.00 39.77 208 ASN B C 1
ATOM 4272 O O . ASN B 1 188 ? -27.923 -10.753 -25.886 1.00 39.54 208 ASN B O 1
ATOM 4277 N N . ILE B 1 189 ? -27.490 -9.882 -23.859 1.00 45.54 209 ILE B N 1
ATOM 4278 C CA . ILE B 1 189 ? -26.450 -10.863 -23.566 1.00 44.05 209 ILE B CA 1
ATOM 4279 C C . ILE B 1 189 ? -27.016 -12.276 -23.557 1.00 43.25 209 ILE B C 1
ATOM 4280 O O . ILE B 1 189 ? -26.289 -13.244 -23.807 1.00 44.49 209 ILE B O 1
ATOM 4285 N N . PHE B 1 190 ? -28.305 -12.428 -23.250 1.00 35.26 210 PHE B N 1
ATOM 4286 C CA . PHE B 1 190 ? -28.899 -13.751 -23.133 1.00 35.68 210 PHE B CA 1
ATOM 4287 C C . PHE B 1 190 ? -29.346 -14.313 -24.473 1.00 38.63 210 PHE B C 1
ATOM 4288 O O . PHE B 1 190 ? -29.515 -15.532 -24.592 1.00 42.36 210 PHE B O 1
ATOM 4296 N N . SER B 1 191 ? -29.548 -13.459 -25.480 1.00 42.88 211 SER B N 1
ATOM 4297 C CA . SER B 1 191 ? -30.054 -13.929 -26.762 1.00 45.32 211 SER B CA 1
ATOM 4298 C C . SER B 1 191 ? -29.013 -14.727 -27.531 1.00 45.76 211 SER B C 1
ATOM 4299 O O . SER B 1 191 ? -29.374 -15.459 -28.459 1.00 48.04 211 SER B O 1
ATOM 4302 N N . GLY B 1 192 ? -27.736 -14.606 -27.170 1.00 43.84 212 GLY B N 1
ATOM 4303 C CA . GLY B 1 192 ? -26.697 -15.405 -27.793 1.00 45.07 212 GLY B CA 1
ATOM 4304 C C . GLY B 1 192 ? -26.607 -16.831 -27.295 1.00 45.75 212 GLY B C 1
ATOM 4305 O O . GLY B 1 192 ? -25.902 -17.640 -27.902 1.00 47.65 212 GLY B O 1
ATOM 4306 N N . PHE B 1 193 ? -27.304 -17.159 -26.212 1.00 37.75 213 PHE B N 1
ATOM 4307 C CA . PHE B 1 193 ? -27.306 -18.511 -25.680 1.00 37.48 213 PHE B CA 1
ATOM 4308 C C . PHE B 1 193 ? -28.472 -19.296 -26.261 1.00 42.11 213 PHE B C 1
ATOM 4309 O O . PHE B 1 193 ? -29.507 -18.732 -26.632 1.00 38.41 213 PHE B O 1
ATOM 4317 N N . LYS B 1 194 ? -28.299 -20.611 -26.326 1.00 49.49 214 LYS B N 1
ATOM 4318 C CA . LYS B 1 194 ? -29.363 -21.475 -26.812 1.00 52.03 214 LYS B CA 1
ATOM 4319 C C . LYS B 1 194 ? -30.515 -21.521 -25.817 1.00 52.50 214 LYS B C 1
ATOM 4320 O O . LYS B 1 194 ? -30.318 -21.528 -24.599 1.00 52.56 214 LYS B O 1
ATOM 4326 N N . ARG B 1 195 ? -31.728 -21.573 -26.360 1.00 48.31 215 ARG B N 1
ATOM 4327 C CA . ARG B 1 195 ? -32.930 -21.500 -25.542 1.00 50.17 215 ARG B CA 1
ATOM 4328 C C . ARG B 1 195 ? -33.017 -22.683 -24.588 1.00 48.92 215 ARG B C 1
ATOM 4329 O O . ARG B 1 195 ? -33.304 -22.511 -23.398 1.00 46.00 215 ARG B O 1
ATOM 4337 N N . ASP B 1 196 ? -32.739 -23.891 -25.087 1.00 55.45 216 ASP B N 1
ATOM 4338 C CA . ASP B 1 196 ? -32.835 -25.080 -24.248 1.00 56.12 216 ASP B CA 1
ATOM 4339 C C . ASP B 1 196 ? -31.838 -25.037 -23.098 1.00 52.58 216 ASP B C 1
ATOM 4340 O O . ASP B 1 196 ? -32.117 -25.568 -22.017 1.00 51.68 216 ASP B O 1
ATOM 4345 N N . PHE B 1 197 ? -30.677 -24.413 -23.303 1.00 55.62 217 PHE B N 1
ATOM 4346 C CA . PHE B 1 197 ? -29.723 -24.259 -22.209 1.00 51.08 217 PHE B CA 1
ATOM 4347 C C . PHE B 1 197 ? -30.296 -23.388 -21.098 1.00 49.30 217 PHE B C 1
ATOM 4348 O O . PHE B 1 197 ? -30.264 -23.762 -19.920 1.00 49.10 217 PHE B O 1
ATOM 4356 N N . LEU B 1 198 ? -30.814 -22.211 -21.452 1.00 44.65 218 LEU B N 1
ATOM 4357 C CA . LEU B 1 198 ? -31.341 -21.303 -20.441 1.00 43.74 218 LEU B CA 1
ATOM 4358 C C . LEU B 1 198 ? -32.510 -21.930 -19.690 1.00 46.07 218 LEU B C 1
ATOM 4359 O O . LEU B 1 198 ? -32.657 -21.733 -18.478 1.00 45.91 218 LEU B O 1
ATOM 4364 N N . GLU B 1 199 ? -33.342 -22.705 -20.389 1.00 43.57 219 GLU B N 1
ATOM 4365 C CA . GLU B 1 199 ? -34.466 -23.367 -19.735 1.00 44.95 219 GLU B CA 1
ATOM 4366 C C . GLU B 1 199 ? -33.982 -24.333 -18.661 1.00 45.88 219 GLU B C 1
ATOM 4367 O O . GLU B 1 199 ? -34.524 -24.369 -17.550 1.00 47.36 219 GLU B O 1
ATOM 4373 N N . ASP B 1 200 ? -32.965 -25.135 -18.982 1.00 47.99 220 ASP B N 1
ATOM 4374 C CA . ASP B 1 200 ? -32.432 -26.093 -18.018 1.00 49.52 220 ASP B CA 1
ATOM 4375 C C . ASP B 1 200 ? -31.737 -25.389 -16.856 1.00 46.51 220 ASP B C 1
ATOM 4376 O O . ASP B 1 200 ? -31.956 -25.733 -15.688 1.00 45.59 220 ASP B O 1
ATOM 4381 N N . ALA B 1 201 ? -30.891 -24.401 -17.155 1.00 42.53 221 ALA B N 1
ATOM 4382 C CA . ALA B 1 201 ? -30.144 -23.729 -16.097 1.00 40.65 221 ALA B CA 1
ATOM 4383 C C . ALA B 1 201 ? -31.080 -23.021 -15.126 1.00 40.87 221 ALA B C 1
ATOM 4384 O O . ALA B 1 201 ? -30.855 -23.036 -13.910 1.00 41.03 221 ALA B O 1
ATOM 4386 N N . LEU B 1 202 ? -32.138 -22.402 -15.644 1.00 43.26 222 LEU B N 1
ATOM 4387 C CA . LEU B 1 202 ? -33.062 -21.631 -14.825 1.00 43.49 222 LEU B CA 1
ATOM 4388 C C . LEU B 1 202 ? -34.226 -22.452 -14.291 1.00 47.59 222 LEU B C 1
ATOM 4389 O O . LEU B 1 202 ? -34.896 -22.005 -13.352 1.00 48.63 222 LEU B O 1
ATOM 4394 N N . ASN B 1 203 ? -34.491 -23.627 -14.867 1.00 48.82 223 ASN B N 1
ATOM 4395 C CA . ASN B 1 203 ? -35.665 -24.420 -14.508 1.00 48.41 223 ASN B CA 1
ATOM 4396 C C . ASN B 1 203 ? -36.927 -23.583 -14.698 1.00 49.21 223 ASN B C 1
ATOM 4397 O O . ASN B 1 203 ? -37.766 -23.461 -13.803 1.00 48.91 223 ASN B O 1
ATOM 4402 N N . VAL B 1 204 ? -37.050 -22.993 -15.887 1.00 46.04 224 VAL B N 1
ATOM 4403 C CA . VAL B 1 204 ? -38.170 -22.124 -16.215 1.00 49.31 224 VAL B CA 1
ATOM 4404 C C . VAL B 1 204 ? -38.733 -22.524 -17.571 1.00 52.25 224 VAL B C 1
ATOM 4405 O O . VAL B 1 204 ? -38.041 -23.105 -18.411 1.00 51.49 224 VAL B O 1
ATOM 4409 N N . ASN B 1 205 ? -39.998 -22.166 -17.797 1.00 61.75 225 ASN B N 1
ATOM 4410 C CA . ASN B 1 205 ? -40.660 -22.559 -19.030 1.00 65.63 225 ASN B CA 1
ATOM 4411 C C . ASN B 1 205 ? -40.164 -21.713 -20.203 1.00 67.45 225 ASN B C 1
ATOM 4412 O O . ASN B 1 205 ? -39.438 -20.728 -20.043 1.00 67.16 225 ASN B O 1
ATOM 4417 N N . ARG B 1 206 ? -40.575 -22.121 -21.405 1.00 72.08 226 ARG B N 1
ATOM 4418 C CA . ARG B 1 206 ? -40.070 -21.508 -22.628 1.00 73.69 226 ARG B CA 1
ATOM 4419 C C . ARG B 1 206 ? -40.534 -20.063 -22.788 1.00 74.01 226 ARG B C 1
ATOM 4420 O O . ARG B 1 206 ? -39.821 -19.251 -23.391 1.00 73.37 226 ARG B O 1
ATOM 4428 N N . ARG B 1 207 ? -41.721 -19.726 -22.277 1.00 66.47 227 ARG B N 1
ATOM 4429 C CA . ARG B 1 207 ? -42.241 -18.372 -22.444 1.00 66.98 227 ARG B CA 1
ATOM 4430 C C . ARG B 1 207 ? -41.362 -17.353 -21.729 1.00 61.81 227 ARG B C 1
ATOM 4431 O O . ARG B 1 207 ? -41.101 -16.265 -22.255 1.00 60.86 227 ARG B O 1
ATOM 4439 N N . ILE B 1 208 ? -40.894 -17.690 -20.527 1.00 61.35 228 ILE B N 1
ATOM 4440 C CA . ILE B 1 208 ? -40.074 -16.761 -19.756 1.00 57.15 228 ILE B CA 1
ATOM 4441 C C . ILE B 1 208 ? -38.712 -16.570 -20.416 1.00 55.04 228 ILE B C 1
ATOM 4442 O O . ILE B 1 208 ? -38.165 -15.461 -20.424 1.00 52.62 228 ILE B O 1
ATOM 4447 N N . VAL B 1 209 ? -38.145 -17.638 -20.985 1.00 51.62 229 VAL B N 1
ATOM 4448 C CA . VAL B 1 209 ? -36.833 -17.529 -21.621 1.00 48.10 229 VAL B CA 1
ATOM 4449 C C . VAL B 1 209 ? -36.912 -16.663 -22.872 1.00 46.68 229 VAL B C 1
ATOM 4450 O O . VAL B 1 209 ? -35.978 -15.913 -23.180 1.00 44.23 229 VAL B O 1
ATOM 4454 N N . ASN B 1 210 ? -38.019 -16.751 -23.615 1.00 59.37 230 ASN B N 1
ATOM 4455 C CA . ASN B 1 210 ? -38.175 -15.921 -24.807 1.00 59.82 230 ASN B CA 1
ATOM 4456 C C . ASN B 1 210 ? -38.237 -14.446 -24.442 1.00 58.44 230 ASN B C 1
ATOM 4457 O O . ASN B 1 210 ? -37.709 -13.595 -25.167 1.00 59.00 230 ASN B O 1
ATOM 4462 N N . LYS B 1 211 ? -38.891 -14.120 -23.327 1.00 53.84 231 LYS B N 1
ATOM 4463 C CA . LYS B 1 211 ? -38.883 -12.745 -22.846 1.00 51.69 231 LYS B CA 1
ATOM 4464 C C . LYS B 1 211 ? -37.486 -12.340 -22.395 1.00 49.23 231 LYS B C 1
ATOM 4465 O O . LYS B 1 211 ? -37.004 -11.253 -22.734 1.00 48.17 231 LYS B O 1
ATOM 4471 N N . LEU B 1 212 ? -36.825 -13.203 -21.618 1.00 44.84 232 LEU B N 1
ATOM 4472 C CA . LEU B 1 212 ? -35.442 -12.957 -21.226 1.00 43.24 232 LEU B CA 1
ATOM 4473 C C . LEU B 1 212 ? -34.587 -12.593 -22.434 1.00 43.41 232 LEU B C 1
ATOM 4474 O O . LEU B 1 212 ? -33.809 -11.633 -22.395 1.00 40.95 232 LEU B O 1
ATOM 4479 N N . GLN B 1 213 ? -34.721 -13.357 -23.522 1.00 50.79 233 GLN B N 1
ATOM 4480 C CA . GLN B 1 213 ? -33.932 -13.127 -24.726 1.00 52.04 233 GLN B CA 1
ATOM 4481 C C . GLN B 1 213 ? -34.473 -12.001 -25.600 1.00 51.97 233 GLN B C 1
ATOM 4482 O O . GLN B 1 213 ? -33.775 -11.571 -26.525 1.00 49.40 233 GLN B O 1
ATOM 4488 N N . GLY B 1 214 ? -35.679 -11.510 -25.331 1.00 43.87 234 GLY B N 1
ATOM 4489 C CA . GLY B 1 214 ? -36.227 -10.409 -26.101 1.00 48.44 234 GLY B CA 1
ATOM 4490 C C . GLY B 1 214 ? -36.569 -10.738 -27.539 1.00 53.32 234 GLY B C 1
ATOM 4491 O O . GLY B 1 214 ? -36.532 -9.846 -28.392 1.00 52.81 234 GLY B O 1
ATOM 4492 N N . ARG B 1 215 ? -36.914 -11.996 -27.835 1.00 70.90 235 ARG B N 1
ATOM 4493 C CA . ARG B 1 215 ? -37.225 -12.366 -29.214 1.00 78.44 235 ARG B CA 1
ATOM 4494 C C . ARG B 1 215 ? -38.462 -11.633 -29.717 1.00 82.72 235 ARG B C 1
ATOM 4495 O O . ARG B 1 215 ? -38.540 -11.268 -30.896 1.00 84.03 235 ARG B O 1
ATOM 4503 N N . ASN B 1 216 ? -39.438 -11.404 -28.839 1.00 92.74 236 ASN B N 1
ATOM 4504 C CA . ASN B 1 216 ? -40.689 -10.755 -29.215 1.00 97.38 236 ASN B CA 1
ATOM 4505 C C . ASN B 1 216 ? -40.580 -9.238 -29.321 1.00 99.55 236 ASN B C 1
ATOM 4506 O O . ASN B 1 216 ? -41.488 -8.607 -29.873 1.00 100.76 236 ASN B O 1
ATOM 4511 N N . GLU B 1 217 ? -39.500 -8.642 -28.823 1.00 84.86 237 GLU B N 1
ATOM 4512 C CA . GLU B 1 217 ? -39.438 -7.199 -28.631 1.00 85.28 237 GLU B CA 1
ATOM 4513 C C . GLU B 1 217 ? -39.216 -6.461 -29.947 1.00 86.34 237 GLU B C 1
ATOM 4514 O O . GLU B 1 217 ? -38.344 -6.830 -30.741 1.00 85.39 237 GLU B O 1
ATOM 4520 N N . ASP B 1 218 ? -40.007 -5.411 -30.169 1.00 100.94 238 ASP B N 1
ATOM 4521 C CA . ASP B 1 218 ? -39.743 -4.487 -31.263 1.00 102.78 238 ASP B CA 1
ATOM 4522 C C . ASP B 1 218 ? -38.369 -3.850 -31.088 1.00 102.15 238 ASP B C 1
ATOM 4523 O O . ASP B 1 218 ? -37.989 -3.440 -29.988 1.00 102.48 238 ASP B O 1
ATOM 4528 N N . GLU B 1 219 ? -37.630 -3.745 -32.194 1.00 103.00 239 GLU B N 1
ATOM 4529 C CA . GLU B 1 219 ? -36.255 -3.261 -32.139 1.00 102.08 239 GLU B CA 1
ATOM 4530 C C . GLU B 1 219 ? -36.144 -1.789 -31.752 1.00 98.88 239 GLU B C 1
ATOM 4531 O O . GLU B 1 219 ? -35.060 -1.357 -31.345 1.00 96.86 239 GLU B O 1
ATOM 4537 N N . GLU B 1 220 ? -37.219 -1.010 -31.859 1.00 105.16 240 GLU B N 1
ATOM 4538 C CA . GLU B 1 220 ? -37.156 0.411 -31.534 1.00 102.46 240 GLU B CA 1
ATOM 4539 C C . GLU B 1 220 ? -37.514 0.719 -30.086 1.00 96.30 240 GLU B C 1
ATOM 4540 O O . GLU B 1 220 ? -37.428 1.884 -29.684 1.00 95.78 240 GLU B O 1
ATOM 4546 N N . LYS B 1 221 ? -37.919 -0.276 -29.292 1.00 70.46 241 LYS B N 1
ATOM 4547 C CA . LYS B 1 221 ? -38.144 -0.017 -27.874 1.00 62.26 241 LYS B CA 1
ATOM 4548 C C . LYS B 1 221 ? -36.878 0.547 -27.238 1.00 53.26 241 LYS B C 1
ATOM 4549 O O . LYS B 1 221 ? -36.926 1.546 -26.510 1.00 49.18 241 LYS B O 1
ATOM 4555 N N . GLY B 1 222 ? -35.734 -0.083 -27.508 1.00 50.88 242 GLY B N 1
ATOM 4556 C CA . GLY B 1 222 ? -34.448 0.529 -27.259 1.00 47.40 242 GLY B CA 1
ATOM 4557 C C . GLY B 1 222 ? -33.939 0.397 -25.836 1.00 44.77 242 GLY B C 1
ATOM 4558 O O . GLY B 1 222 ? -34.435 -0.378 -25.011 1.00 46.68 242 GLY B O 1
ATOM 4559 N N . ALA B 1 223 ? -32.899 1.190 -25.559 1.00 42.04 243 ALA B N 1
ATOM 4560 C CA . ALA B 1 223 ? -32.175 1.093 -24.297 1.00 39.64 243 ALA B CA 1
ATOM 4561 C C . ALA B 1 223 ? -32.926 1.744 -23.145 1.00 39.90 243 ALA B C 1
ATOM 4562 O O . ALA B 1 223 ? -32.784 1.306 -21.998 1.00 38.02 243 ALA B O 1
ATOM 4564 N N . ILE B 1 224 ? -33.708 2.786 -23.419 1.00 44.16 244 ILE B N 1
ATOM 4565 C CA . ILE B 1 224 ? -34.499 3.482 -22.410 1.00 43.61 244 ILE B CA 1
ATOM 4566 C C . ILE B 1 224 ? -35.969 3.220 -22.716 1.00 46.35 244 ILE B C 1
ATOM 4567 O O . ILE B 1 224 ? -36.459 3.582 -23.794 1.00 48.97 244 ILE B O 1
ATOM 4572 N N . VAL B 1 225 ? -36.676 2.601 -21.770 1.00 47.04 245 VAL B N 1
ATOM 4573 C CA . VAL B 1 225 ? -38.047 2.156 -21.995 1.00 50.04 245 VAL B CA 1
ATOM 4574 C C . VAL B 1 225 ? -38.984 2.867 -21.030 1.00 54.07 245 VAL B C 1
ATOM 4575 O O . VAL B 1 225 ? -38.607 3.242 -19.915 1.00 53.31 245 VAL B O 1
ATOM 4579 N N . LYS B 1 226 ? -40.223 3.042 -21.472 1.00 60.55 246 LYS B N 1
ATOM 4580 C CA . LYS B 1 226 ? -41.263 3.572 -20.610 1.00 65.56 246 LYS B CA 1
ATOM 4581 C C . LYS B 1 226 ? -41.713 2.502 -19.628 1.00 66.96 246 LYS B C 1
ATOM 4582 O O . LYS B 1 226 ? -41.682 1.304 -19.920 1.00 65.49 246 LYS B O 1
ATOM 4588 N N . VAL B 1 227 ? -42.118 2.947 -18.445 1.00 51.36 247 VAL B N 1
ATOM 4589 C CA . VAL B 1 227 ? -42.732 2.078 -17.452 1.00 54.65 247 VAL B CA 1
ATOM 4590 C C . VAL B 1 227 ? -44.038 2.745 -17.046 1.00 55.43 247 VAL B C 1
ATOM 4591 O O . VAL B 1 227 ? -44.030 3.815 -16.423 1.00 51.87 247 VAL B O 1
ATOM 4595 N N . LYS B 1 228 ? -45.157 2.112 -17.397 1.00 103.80 248 LYS B N 1
ATOM 4596 C CA . LYS B 1 228 ? -46.440 2.806 -17.429 1.00 108.98 248 LYS B CA 1
ATOM 4597 C C . LYS B 1 228 ? -46.909 3.181 -16.028 1.00 111.82 248 LYS B C 1
ATOM 4598 O O . LYS B 1 228 ? -47.142 4.360 -15.734 1.00 113.16 248 LYS B O 1
ATOM 4604 N N . GLY B 1 229 ? -47.064 2.194 -15.151 1.00 79.73 249 GLY B N 1
ATOM 4605 C CA . GLY B 1 229 ? -47.561 2.458 -13.816 1.00 77.14 249 GLY B CA 1
ATOM 4606 C C . GLY B 1 229 ? -46.579 3.110 -12.869 1.00 71.95 249 GLY B C 1
ATOM 4607 O O . GLY B 1 229 ? -46.859 3.184 -11.668 1.00 72.06 249 GLY B O 1
ATOM 4608 N N . GLY B 1 230 ? -45.441 3.583 -13.362 1.00 77.29 250 GLY B N 1
ATOM 4609 C CA . GLY B 1 230 ? -44.350 3.930 -12.484 1.00 75.55 250 GLY B CA 1
ATOM 4610 C C . GLY B 1 230 ? -43.762 2.649 -11.921 1.00 74.94 250 GLY B C 1
ATOM 4611 O O . GLY B 1 230 ? -44.065 1.542 -12.367 1.00 78.57 250 GLY B O 1
ATOM 4612 N N . LEU B 1 231 ? -42.901 2.810 -10.922 1.00 68.65 251 LEU B N 1
ATOM 4613 C CA . LEU B 1 231 ? -42.175 1.665 -10.402 1.00 63.89 251 LEU B CA 1
ATOM 4614 C C . LEU B 1 231 ? -42.065 1.729 -8.889 1.00 59.83 251 LEU B C 1
ATOM 4615 O O . LEU B 1 231 ? -41.758 2.779 -8.322 1.00 59.13 251 LEU B O 1
ATOM 4620 N N . SER B 1 232 ? -42.316 0.590 -8.251 1.00 54.33 252 SER B N 1
ATOM 4621 C CA . SER B 1 232 ? -42.103 0.406 -6.822 1.00 52.98 252 SER B CA 1
ATOM 4622 C C . SER B 1 232 ? -40.858 -0.447 -6.606 1.00 48.49 252 SER B C 1
ATOM 4623 O O . SER B 1 232 ? -40.816 -1.610 -7.025 1.00 48.49 252 SER B O 1
ATOM 4626 N N . ILE B 1 233 ? -39.847 0.139 -5.969 1.00 48.00 253 ILE B N 1
ATOM 4627 C CA . ILE B 1 233 ? -38.670 -0.584 -5.513 1.00 46.99 253 ILE B CA 1
ATOM 4628 C C . ILE B 1 233 ? -38.526 -0.323 -4.018 1.00 46.97 253 ILE B C 1
ATOM 4629 O O . ILE B 1 233 ? -39.176 0.557 -3.456 1.00 49.71 253 ILE B O 1
ATOM 4634 N N . ILE B 1 234 ? -37.669 -1.106 -3.372 1.00 42.88 254 ILE B N 1
ATOM 4635 C CA . ILE B 1 234 ? -37.426 -0.940 -1.943 1.00 42.72 254 ILE B CA 1
ATOM 4636 C C . ILE B 1 234 ? -36.500 0.261 -1.768 1.00 45.08 254 ILE B C 1
ATOM 4637 O O . ILE B 1 234 ? -35.339 0.227 -2.184 1.00 45.17 254 ILE B O 1
ATOM 4642 N N . THR B 1 235 ? -37.013 1.325 -1.151 1.00 45.27 255 THR B N 1
ATOM 4643 C CA . THR B 1 235 ? -36.197 2.489 -0.825 1.00 46.16 255 THR B CA 1
ATOM 4644 C C . THR B 1 235 ? -36.944 3.359 0.184 1.00 46.04 255 THR B C 1
ATOM 4645 O O . THR B 1 235 ? -38.180 3.377 0.183 1.00 45.42 255 THR B O 1
ATOM 4649 N N . PRO B 1 236 ? -36.252 4.078 1.064 1.00 49.01 256 PRO B N 1
ATOM 4650 C CA . PRO B 1 236 ? -36.949 4.787 2.149 1.00 49.14 256 PRO B CA 1
ATOM 4651 C C . PRO B 1 236 ? -37.776 5.945 1.619 1.00 49.06 256 PRO B C 1
ATOM 4652 O O . PRO B 1 236 ? -37.509 6.464 0.526 1.00 49.11 256 PRO B O 1
ATOM 4656 N N . PRO B 1 237 ? -38.799 6.385 2.369 1.00 52.42 257 PRO B N 1
ATOM 4657 C CA . PRO B 1 237 ? -39.511 7.617 2.008 1.00 53.73 257 PRO B CA 1
ATOM 4658 C C . PRO B 1 237 ? -38.617 8.848 2.146 1.00 53.98 257 PRO B C 1
ATOM 4659 O O . PRO B 1 237 ? -38.820 9.829 1.430 1.00 56.45 257 PRO B O 1
ATOM 4663 N N . ILE B 1 297 ? -15.966 -2.369 -0.291 1.00 54.32 317 ILE B N 1
ATOM 4664 C CA . ILE B 1 297 ? -17.051 -3.298 0.000 1.00 57.11 317 ILE B CA 1
ATOM 4665 C C . ILE B 1 297 ? -18.257 -3.013 -0.890 1.00 57.67 317 ILE B C 1
ATOM 4666 O O . ILE B 1 297 ? -18.241 -2.104 -1.720 1.00 57.05 317 ILE B O 1
ATOM 4671 N N . CYS B 1 298 ? -19.306 -3.811 -0.687 1.00 55.19 318 CYS B N 1
ATOM 4672 C CA . CYS B 1 298 ? -20.465 -3.793 -1.575 1.00 54.25 318 CYS B CA 1
ATOM 4673 C C . CYS B 1 298 ? -21.233 -2.481 -1.495 1.00 50.26 318 CYS B C 1
ATOM 4674 O O . CYS B 1 298 ? -21.741 -1.995 -2.512 1.00 48.39 318 CYS B O 1
ATOM 4677 N N . THR B 1 299 ? -21.352 -1.906 -0.300 1.00 50.23 319 THR B N 1
ATOM 4678 C CA . THR B 1 299 ? -22.172 -0.721 -0.086 1.00 47.86 319 THR B CA 1
ATOM 4679 C C . THR B 1 299 ? -21.356 0.569 -0.067 1.00 44.49 319 THR B C 1
ATOM 4680 O O . THR B 1 299 ? -21.886 1.617 0.318 1.00 45.91 319 THR B O 1
ATOM 4684 N N . ALA B 1 300 ? -20.085 0.515 -0.476 1.00 34.11 320 ALA B N 1
ATOM 4685 C CA . ALA B 1 300 ? -19.224 1.692 -0.530 1.00 30.30 320 ALA B CA 1
ATOM 4686 C C . ALA B 1 300 ? -19.868 2.816 -1.335 1.00 31.08 320 ALA B C 1
ATOM 4687 O O . ALA B 1 300 ? -20.734 2.565 -2.179 1.00 31.02 320 ALA B O 1
ATOM 4689 N N . ARG B 1 301 ? -19.468 4.059 -1.071 1.00 32.60 321 ARG B N 1
ATOM 4690 C CA . ARG B 1 301 ? -20.080 5.199 -1.735 1.00 35.43 321 ARG B CA 1
ATOM 4691 C C . ARG B 1 301 ? -19.510 5.339 -3.140 1.00 33.35 321 ARG B C 1
ATOM 4692 O O . ARG B 1 301 ? -18.291 5.289 -3.337 1.00 30.76 321 ARG B O 1
ATOM 4700 N N . LEU B 1 302 ? -20.399 5.527 -4.111 1.00 40.78 322 LEU B N 1
ATOM 4701 C CA . LEU B 1 302 ? -20.029 5.587 -5.514 1.00 39.89 322 LEU B CA 1
ATOM 4702 C C . LEU B 1 302 ? -20.481 6.861 -6.205 1.00 36.42 322 LEU B C 1
ATOM 4703 O O . LEU B 1 302 ? -20.286 6.988 -7.419 1.00 35.08 322 LEU B O 1
ATOM 4708 N N . HIS B 1 303 ? -21.079 7.800 -5.481 1.00 33.09 323 HIS B N 1
ATOM 4709 C CA . HIS B 1 303 ? -21.508 9.055 -6.070 1.00 32.94 323 HIS B CA 1
ATOM 4710 C C . HIS B 1 303 ? -21.250 10.188 -5.089 1.00 32.44 323 HIS B C 1
ATOM 4711 O O . HIS B 1 303 ? -21.166 9.979 -3.876 1.00 35.04 323 HIS B O 1
ATOM 4718 N N . GLN B 1 304 ? -21.095 11.387 -5.639 1.00 27.52 324 GLN B N 1
ATOM 4719 C CA . GLN B 1 304 ? -20.876 12.590 -4.854 1.00 27.86 324 GLN B CA 1
ATOM 4720 C C . GLN B 1 304 ? -21.353 13.776 -5.675 1.00 28.27 324 GLN B C 1
ATOM 4721 O O . GLN B 1 304 ? -21.106 13.842 -6.884 1.00 27.83 324 GLN B O 1
ATOM 4727 N N . ASN B 1 305 ? -22.044 14.703 -5.015 1.00 33.51 325 ASN B N 1
ATOM 4728 C CA . ASN B 1 305 ? -22.512 15.908 -5.678 1.00 31.73 325 ASN B CA 1
ATOM 4729 C C . ASN B 1 305 ? -21.401 16.952 -5.694 1.00 33.78 325 ASN B C 1
ATOM 4730 O O . ASN B 1 305 ? -20.827 17.276 -4.650 1.00 34.00 325 ASN B O 1
ATOM 4735 N N . ILE B 1 306 ? -21.089 17.465 -6.886 1.00 34.92 326 ILE B N 1
ATOM 4736 C CA . ILE B 1 306 ? -20.092 18.511 -7.063 1.00 33.45 326 ILE B CA 1
ATOM 4737 C C . ILE B 1 306 ? -20.698 19.783 -7.645 1.00 33.88 326 ILE B C 1
ATOM 4738 O O . ILE B 1 306 ? -19.963 20.690 -8.033 1.00 32.29 326 ILE B O 1
ATOM 4743 N N . GLY B 1 307 ? -22.026 19.874 -7.696 1.00 32.07 327 GLY B N 1
ATOM 4744 C CA . GLY B 1 307 ? -22.706 21.007 -8.287 1.00 35.05 327 GLY B CA 1
ATOM 4745 C C . GLY B 1 307 ? -22.858 22.184 -7.335 1.00 38.87 327 GLY B C 1
ATOM 4746 O O . GLY B 1 307 ? -22.253 22.259 -6.263 1.00 37.19 327 GLY B O 1
ATOM 4747 N N . SER B 1 308 ? -23.697 23.132 -7.765 1.00 48.73 328 SER B N 1
ATOM 4748 C CA . SER B 1 308 ? -23.867 24.388 -7.038 1.00 54.29 328 SER B CA 1
ATOM 4749 C C . SER B 1 308 ? -24.278 24.167 -5.587 1.00 55.88 328 SER B C 1
ATOM 4750 O O . SER B 1 308 ? -23.941 24.981 -4.720 1.00 56.82 328 SER B O 1
ATOM 4753 N N . SER B 1 309 ? -25.021 23.096 -5.301 1.00 53.93 329 SER B N 1
ATOM 4754 C CA . SER B 1 309 ? -25.503 22.873 -3.942 1.00 54.16 329 SER B CA 1
ATOM 4755 C C . SER B 1 309 ? -24.397 22.426 -2.993 1.00 51.99 329 SER B C 1
ATOM 4756 O O . SER B 1 309 ? -24.578 22.503 -1.774 1.00 51.80 329 SER B O 1
ATOM 4759 N N . SER B 1 310 ? -23.267 21.961 -3.515 1.00 47.10 330 SER B N 1
ATOM 4760 C CA . SER B 1 310 ? -22.187 21.469 -2.675 1.00 45.26 330 SER B CA 1
ATOM 4761 C C . SER B 1 310 ? -21.271 22.614 -2.251 1.00 43.22 330 SER B C 1
ATOM 4762 O O . SER B 1 310 ? -21.310 23.718 -2.800 1.00 44.87 330 SER B O 1
ATOM 4765 N N . SER B 1 311 ? -20.433 22.333 -1.260 1.00 45.35 331 SER B N 1
ATOM 4766 C CA . SER B 1 311 ? -19.464 23.313 -0.787 1.00 42.40 331 SER B CA 1
ATOM 4767 C C . SER B 1 311 ? -18.242 23.298 -1.702 1.00 38.72 331 SER B C 1
ATOM 4768 O O . SER B 1 311 ? -17.608 22.247 -1.848 1.00 40.17 331 SER B O 1
ATOM 4771 N N . PRO B 1 312 ? -17.882 24.413 -2.332 1.00 33.63 332 PRO B N 1
ATOM 4772 C CA . PRO B 1 312 ? -16.800 24.392 -3.319 1.00 33.11 332 PRO B CA 1
ATOM 4773 C C . PRO B 1 312 ? -15.421 24.365 -2.676 1.00 34.19 332 PRO B C 1
ATOM 4774 O O . PRO B 1 312 ? -15.236 24.728 -1.512 1.00 35.39 332 PRO B O 1
ATOM 4778 N N . ASP B 1 313 ? -14.442 23.931 -3.479 1.00 28.33 333 ASP B N 1
ATOM 4779 C CA . ASP B 1 313 ? -13.042 23.968 -3.066 1.00 27.55 333 ASP B CA 1
ATOM 4780 C C . ASP B 1 313 ? -12.466 25.374 -3.184 1.00 28.39 333 ASP B C 1
ATOM 4781 O O . ASP B 1 313 ? -11.635 25.785 -2.366 1.00 26.52 333 ASP B O 1
ATOM 4786 N N . ILE B 1 314 ? -12.890 26.110 -4.205 1.00 31.39 334 ILE B N 1
ATOM 4787 C CA . ILE B 1 314 ? -12.383 27.439 -4.516 1.00 31.74 334 ILE B CA 1
ATOM 4788 C C . ILE B 1 314 ? -13.582 28.325 -4.815 1.00 32.65 334 ILE B C 1
ATOM 4789 O O . ILE B 1 314 ? -14.447 27.950 -5.613 1.00 34.11 334 ILE B O 1
ATOM 4794 N N . TYR B 1 315 ? -13.647 29.489 -4.173 1.00 32.60 335 TYR B N 1
ATOM 4795 C CA . TYR B 1 315 ? -14.817 30.339 -4.341 1.00 32.13 335 TYR B CA 1
ATOM 4796 C C . TYR B 1 315 ? -14.440 31.804 -4.220 1.00 31.92 335 TYR B C 1
ATOM 4797 O O . TYR B 1 315 ? -13.744 32.204 -3.283 1.00 31.76 335 TYR B O 1
ATOM 4806 N N . ASN B 1 316 ? -14.927 32.594 -5.172 1.00 33.71 336 ASN B N 1
ATOM 4807 C CA . ASN B 1 316 ? -14.814 34.045 -5.135 1.00 32.99 336 ASN B CA 1
ATOM 4808 C C . ASN B 1 316 ? -16.193 34.579 -5.501 1.00 32.77 336 ASN B C 1
ATOM 4809 O O . ASN B 1 316 ? -16.664 34.339 -6.633 1.00 30.54 336 ASN B O 1
ATOM 4814 N N . PRO B 1 317 ? -16.887 35.274 -4.593 1.00 34.98 337 PRO B N 1
ATOM 4815 C CA . PRO B 1 317 ? -18.283 35.663 -4.871 1.00 36.07 337 PRO B CA 1
ATOM 4816 C C . PRO B 1 317 ? -18.454 36.605 -6.060 1.00 36.55 337 PRO B C 1
ATOM 4817 O O . PRO B 1 317 ? -19.594 36.797 -6.502 1.00 35.60 337 PRO B O 1
ATOM 4821 N N . GLN B 1 318 ? -17.384 37.189 -6.600 1.00 39.63 338 GLN B N 1
ATOM 4822 C CA . GLN B 1 318 ? -17.497 38.010 -7.800 1.00 44.30 338 GLN B CA 1
ATOM 4823 C C . GLN B 1 318 ? -16.806 37.386 -9.005 1.00 42.69 338 GLN B C 1
ATOM 4824 O O . GLN B 1 318 ? -16.611 38.071 -10.014 1.00 44.09 338 GLN B O 1
ATOM 4830 N N . ALA B 1 319 ? -16.444 36.104 -8.939 1.00 39.89 339 ALA B N 1
ATOM 4831 C CA . ALA B 1 319 ? -15.822 35.456 -10.088 1.00 37.69 339 ALA B CA 1
ATOM 4832 C C . ALA B 1 319 ? -16.417 34.083 -10.380 1.00 36.21 339 ALA B C 1
ATOM 4833 O O . ALA B 1 319 ? -16.769 33.801 -11.531 1.00 34.81 339 ALA B O 1
ATOM 4835 N N . GLY B 1 320 ? -16.538 33.227 -9.368 1.00 35.92 340 GLY B N 1
ATOM 4836 C CA . GLY B 1 320 ? -17.098 31.904 -9.566 1.00 34.83 340 GLY B CA 1
ATOM 4837 C C . GLY B 1 320 ? -16.578 30.915 -8.534 1.00 34.66 340 GLY B C 1
ATOM 4838 O O . GLY B 1 320 ? -16.160 31.297 -7.444 1.00 34.13 340 GLY B O 1
ATOM 4839 N N . ARG B 1 321 ? -16.606 29.634 -8.912 1.00 32.36 341 ARG B N 1
ATOM 4840 C CA . ARG B 1 321 ? -16.280 28.553 -7.990 1.00 32.09 341 ARG B CA 1
ATOM 4841 C C . ARG B 1 321 ? -15.738 27.349 -8.753 1.00 30.27 341 ARG B C 1
ATOM 4842 O O . ARG B 1 321 ? -16.007 27.171 -9.945 1.00 28.18 341 ARG B O 1
ATOM 4850 N N . ILE B 1 322 ? -14.981 26.511 -8.041 1.00 32.16 342 ILE B N 1
ATOM 4851 C CA . ILE B 1 322 ? -14.535 25.215 -8.548 1.00 34.09 342 ILE B CA 1
ATOM 4852 C C . ILE B 1 322 ? -14.703 24.173 -7.451 1.00 34.26 342 ILE B C 1
ATOM 4853 O O . ILE B 1 322 ? -14.464 24.451 -6.271 1.00 35.05 342 ILE B O 1
ATOM 4858 N N . LYS B 1 323 ? -15.098 22.966 -7.853 1.00 30.57 343 LYS B N 1
ATOM 4859 C CA . LYS B 1 323 ? -15.208 21.824 -6.951 1.00 33.05 343 LYS B CA 1
ATOM 4860 C C . LYS B 1 323 ? -14.814 20.573 -7.720 1.00 32.97 343 LYS B C 1
ATOM 4861 O O . LYS B 1 323 ? -15.467 20.219 -8.706 1.00 35.50 343 LYS B O 1
ATOM 4867 N N . THR B 1 324 ? -13.752 19.909 -7.278 1.00 36.51 344 THR B N 1
ATOM 4868 C CA . THR B 1 324 ? -13.287 18.675 -7.894 1.00 35.45 344 THR B CA 1
ATOM 4869 C C . THR B 1 324 ? -13.574 17.499 -6.975 1.00 35.35 344 THR B C 1
ATOM 4870 O O . THR B 1 324 ? -13.366 17.585 -5.761 1.00 38.00 344 THR B O 1
ATOM 4874 N N . VAL B 1 325 ? -14.041 16.399 -7.555 1.00 32.44 345 VAL B N 1
ATOM 4875 C CA . VAL B 1 325 ? -14.116 15.127 -6.851 1.00 30.89 345 VAL B CA 1
ATOM 4876 C C . VAL B 1 325 ? -12.936 14.282 -7.305 1.00 29.39 345 VAL B C 1
ATOM 4877 O O . VAL B 1 325 ? -12.746 14.049 -8.505 1.00 30.37 345 VAL B O 1
ATOM 4881 N N . THR B 1 326 ? -12.135 13.845 -6.344 1.00 24.49 346 THR B N 1
ATOM 4882 C CA . THR B 1 326 ? -10.953 13.038 -6.583 1.00 26.57 346 THR B CA 1
ATOM 4883 C C . THR B 1 326 ? -11.035 11.805 -5.696 1.00 24.23 346 THR B C 1
ATOM 4884 O O . THR B 1 326 ? -11.983 11.631 -4.924 1.00 20.77 346 THR B O 1
ATOM 4888 N N . SER B 1 327 ? -10.014 10.955 -5.779 1.00 26.44 347 SER B N 1
ATOM 4889 C CA . SER B 1 327 ? -9.930 9.823 -4.863 1.00 28.01 347 SER B CA 1
ATOM 4890 C C . SER B 1 327 ? -9.693 10.250 -3.419 1.00 31.24 347 SER B C 1
ATOM 4891 O O . SER B 1 327 ? -9.832 9.416 -2.517 1.00 32.30 347 SER B O 1
ATOM 4894 N N . PHE B 1 328 ? -9.352 11.516 -3.174 1.00 32.33 348 PHE B N 1
ATOM 4895 C CA . PHE B 1 328 ? -9.319 12.023 -1.807 1.00 34.42 348 PHE B CA 1
ATOM 4896 C C . PHE B 1 328 ? -10.710 12.275 -1.242 1.00 33.86 348 PHE B C 1
ATOM 4897 O O . PHE B 1 328 ? -10.847 12.415 -0.026 1.00 33.40 348 PHE B O 1
ATOM 4905 N N . ASP B 1 329 ? -11.728 12.372 -2.092 1.00 34.49 349 ASP B N 1
ATOM 4906 C CA . ASP B 1 329 ? -13.116 12.517 -1.664 1.00 36.18 349 ASP B CA 1
ATOM 4907 C C . ASP B 1 329 ? -13.904 11.226 -1.816 1.00 35.51 349 ASP B C 1
ATOM 4908 O O . ASP B 1 329 ? -14.743 10.906 -0.971 1.00 34.21 349 ASP B O 1
ATOM 4913 N N . LEU B 1 330 ? -13.627 10.466 -2.873 1.00 35.29 350 LEU B N 1
ATOM 4914 C CA . LEU B 1 330 ? -14.441 9.317 -3.258 1.00 33.74 350 LEU B CA 1
ATOM 4915 C C . LEU B 1 330 ? -13.481 8.177 -3.574 1.00 32.69 350 LEU B C 1
ATOM 4916 O O . LEU B 1 330 ? -12.900 8.137 -4.672 1.00 31.85 350 LEU B O 1
ATOM 4921 N N . PRO B 1 331 ? -13.263 7.252 -2.632 1.00 39.30 351 PRO B N 1
ATOM 4922 C CA . PRO B 1 331 ? -12.175 6.274 -2.812 1.00 38.92 351 PRO B CA 1
ATOM 4923 C C . PRO B 1 331 ? -12.362 5.363 -4.013 1.00 34.92 351 PRO B C 1
ATOM 4924 O O . PRO B 1 331 ? -11.367 4.869 -4.556 1.00 32.36 351 PRO B O 1
ATOM 4928 N N . ALA B 1 332 ? -13.601 5.126 -4.453 1.00 38.20 352 ALA B N 1
ATOM 4929 C CA . ALA B 1 332 ? -13.816 4.321 -5.652 1.00 38.31 352 ALA B CA 1
ATOM 4930 C C . ALA B 1 332 ? -13.036 4.862 -6.844 1.00 35.69 352 ALA B C 1
ATOM 4931 O O . ALA B 1 332 ? -12.574 4.085 -7.685 1.00 36.26 352 ALA B O 1
ATOM 4933 N N . LEU B 1 333 ? -12.878 6.185 -6.940 1.00 28.73 353 LEU B N 1
ATOM 4934 C CA . LEU B 1 333 ? -12.156 6.767 -8.068 1.00 29.38 353 LEU B CA 1
ATOM 4935 C C . LEU B 1 333 ? -10.706 6.318 -8.105 1.00 31.07 353 LEU B C 1
ATOM 4936 O O . LEU B 1 333 ? -10.074 6.382 -9.166 1.00 27.88 353 LEU B O 1
ATOM 4941 N N . ARG B 1 334 ? -10.164 5.873 -6.969 1.00 32.47 354 ARG B N 1
ATOM 4942 C CA . ARG B 1 334 ? -8.820 5.308 -6.957 1.00 38.00 354 ARG B CA 1
ATOM 4943 C C . ARG B 1 334 ? -8.731 4.118 -7.904 1.00 32.98 354 ARG B C 1
ATOM 4944 O O . ARG B 1 334 ? -7.714 3.926 -8.579 1.00 29.09 354 ARG B O 1
ATOM 4952 N N . PHE B 1 335 ? -9.797 3.319 -7.979 1.00 39.40 355 PHE B N 1
ATOM 4953 C CA . PHE B 1 335 ? -9.828 2.170 -8.877 1.00 41.64 355 PHE B CA 1
ATOM 4954 C C . PHE B 1 335 ? -10.099 2.585 -10.321 1.00 39.03 355 PHE B C 1
ATOM 4955 O O . PHE B 1 335 ? -9.529 2.006 -11.250 1.00 37.50 355 PHE B O 1
ATOM 4963 N N . LEU B 1 336 ? -10.979 3.566 -10.536 1.00 39.63 356 LEU B N 1
ATOM 4964 C CA . LEU B 1 336 ? -11.309 3.970 -11.898 1.00 36.62 356 LEU B CA 1
ATOM 4965 C C . LEU B 1 336 ? -10.221 4.816 -12.547 1.00 35.90 356 LEU B C 1
ATOM 4966 O O . LEU B 1 336 ? -10.132 4.840 -13.778 1.00 34.82 356 LEU B O 1
ATOM 4971 N N . LYS B 1 337 ? -9.397 5.503 -11.752 1.00 29.95 357 LYS B N 1
ATOM 4972 C CA . LYS B 1 337 ? -8.394 6.439 -12.269 1.00 31.83 357 LYS B CA 1
ATOM 4973 C C . LYS B 1 337 ? -9.054 7.591 -13.026 1.00 25.73 357 LYS B C 1
ATOM 4974 O O . LYS B 1 337 ? -8.549 8.054 -14.051 1.00 22.43 357 LYS B O 1
ATOM 4980 N N . LEU B 1 338 ? -10.190 8.058 -12.513 1.00 27.76 358 LEU B N 1
ATOM 4981 C CA . LEU B 1 338 ? -10.947 9.140 -13.123 1.00 28.07 358 LEU B CA 1
ATOM 4982 C C . LEU B 1 338 ? -11.337 10.145 -12.050 1.00 27.10 358 LEU B C 1
ATOM 4983 O O . LEU B 1 338 ? -11.476 9.800 -10.872 1.00 25.61 358 LEU B O 1
ATOM 4988 N N . SER B 1 339 ? -11.501 11.397 -12.469 1.00 24.34 359 SER B N 1
ATOM 4989 C CA . SER B 1 339 ? -11.991 12.445 -11.594 1.00 21.47 359 SER B CA 1
ATOM 4990 C C . SER B 1 339 ? -12.841 13.393 -12.423 1.00 22.74 359 SER B C 1
ATOM 4991 O O . SER B 1 339 ? -12.978 13.238 -13.642 1.00 24.02 359 SER B O 1
ATOM 4994 N N . ALA B 1 340 ? -13.432 14.376 -11.752 1.00 21.93 360 ALA B N 1
ATOM 4995 C CA . ALA B 1 340 ? -14.261 15.358 -12.430 1.00 23.72 360 ALA B CA 1
ATOM 4996 C C . ALA B 1 340 ? -14.146 16.690 -11.711 1.00 27.56 360 ALA B C 1
ATOM 4997 O O . ALA B 1 340 ? -13.968 16.745 -10.493 1.00 27.80 360 ALA B O 1
ATOM 4999 N N . GLU B 1 341 ? -14.250 17.763 -12.486 1.00 34.51 361 GLU B N 1
ATOM 5000 C CA . GLU B 1 341 ? -14.184 19.118 -11.968 1.00 34.16 361 GLU B CA 1
ATOM 5001 C C . GLU B 1 341 ? -15.429 19.867 -12.413 1.00 36.93 361 GLU B C 1
ATOM 5002 O O . GLU B 1 341 ? -15.750 19.889 -13.604 1.00 40.46 361 GLU B O 1
ATOM 5008 N N . PHE B 1 342 ? -16.139 20.452 -11.455 1.00 35.94 362 PHE B N 1
ATOM 5009 C CA . PHE B 1 342 ? -17.250 21.348 -11.731 1.00 34.90 362 PHE B CA 1
ATOM 5010 C C . PHE B 1 342 ? -16.821 22.783 -11.462 1.00 34.18 362 PHE B C 1
ATOM 5011 O O . PHE B 1 342 ? -16.170 23.069 -10.452 1.00 35.03 362 PHE B O 1
ATOM 5019 N N . GLY B 1 343 ? -17.194 23.678 -12.361 1.00 28.78 363 GLY B N 1
ATOM 5020 C CA . GLY B 1 343 ? -16.851 25.078 -12.216 1.00 29.40 363 GLY B CA 1
ATOM 5021 C C . GLY B 1 343 ? -17.963 25.958 -12.737 1.00 30.41 363 GLY B C 1
ATOM 5022 O O . GLY B 1 343 ? -18.745 25.564 -13.605 1.00 30.91 363 GLY B O 1
ATOM 5023 N N . SER B 1 344 ? -18.023 27.167 -12.188 1.00 37.09 364 SER B N 1
ATOM 5024 C CA . SER B 1 344 ? -19.020 28.157 -12.562 1.00 38.35 364 SER B CA 1
ATOM 5025 C C . SER B 1 344 ? -18.325 29.506 -12.605 1.00 39.27 364 SER B C 1
ATOM 5026 O O . SER B 1 344 ? -17.596 29.853 -11.672 1.00 41.31 364 SER B O 1
ATOM 5029 N N . LEU B 1 345 ? -18.526 30.252 -13.688 1.00 35.43 365 LEU B N 1
ATOM 5030 C CA . LEU B 1 345 ? -17.774 31.474 -13.939 1.00 36.19 365 LEU B CA 1
ATOM 5031 C C . LEU B 1 345 ? -18.751 32.613 -14.202 1.00 38.08 365 LEU B C 1
ATOM 5032 O O . LEU B 1 345 ? -19.607 32.509 -15.088 1.00 37.20 365 LEU B O 1
ATOM 5037 N N . HIS B 1 346 ? -18.623 33.692 -13.430 1.00 40.52 366 HIS B N 1
ATOM 5038 C CA . HIS B 1 346 ? -19.516 34.832 -13.563 1.00 41.76 366 HIS B CA 1
ATOM 5039 C C . HIS B 1 346 ? -19.209 35.616 -14.836 1.00 42.71 366 HIS B C 1
ATOM 5040 O O . HIS B 1 346 ? -18.113 35.542 -15.399 1.00 42.05 366 HIS B O 1
ATOM 5047 N N . LYS B 1 347 ? -20.202 36.383 -15.283 1.00 42.26 367 LYS B N 1
ATOM 5048 C CA . LYS B 1 347 ? -20.078 37.145 -16.517 1.00 43.67 367 LYS B CA 1
ATOM 5049 C C . LYS B 1 347 ? -18.810 37.987 -16.518 1.00 41.56 367 LYS B C 1
ATOM 5050 O O . LYS B 1 347 ? -18.542 38.737 -15.577 1.00 38.98 367 LYS B O 1
ATOM 5056 N N . ASN B 1 348 ? -18.024 37.843 -17.585 1.00 38.58 368 ASN B N 1
ATOM 5057 C CA . ASN B 1 348 ? -16.785 38.580 -17.808 1.00 38.43 368 ASN B CA 1
ATOM 5058 C C . ASN B 1 348 ? -15.692 38.215 -16.815 1.00 38.38 368 ASN B C 1
ATOM 5059 O O . ASN B 1 348 ? -14.600 38.787 -16.889 1.00 37.59 368 ASN B O 1
ATOM 5064 N N . ALA B 1 349 ? -15.946 37.299 -15.884 1.00 36.35 369 ALA B N 1
ATOM 5065 C CA . ALA B 1 349 ? -14.893 36.769 -15.041 1.00 34.68 369 ALA B CA 1
ATOM 5066 C C . ALA B 1 349 ? -14.035 35.791 -15.836 1.00 33.54 369 ALA B C 1
ATOM 5067 O O . ALA B 1 349 ? -14.446 35.258 -16.872 1.00 32.14 369 ALA B O 1
ATOM 5069 N N . MET B 1 350 ? -12.828 35.560 -15.336 1.00 34.80 370 MET B N 1
ATOM 5070 C CA . MET B 1 350 ? -11.845 34.725 -16.007 1.00 36.03 370 MET B CA 1
ATOM 5071 C C . MET B 1 350 ? -11.249 33.761 -14.992 1.00 36.32 370 MET B C 1
ATOM 5072 O O . MET B 1 350 ? -11.242 34.045 -13.792 1.00 35.14 370 MET B O 1
ATOM 5077 N N . PHE B 1 351 ? -10.767 32.610 -15.455 1.00 41.51 371 PHE B N 1
ATOM 5078 C CA . PHE B 1 351 ? -9.724 31.922 -14.711 1.00 45.89 371 PHE B CA 1
ATOM 5079 C C . PHE B 1 351 ? -8.434 31.965 -15.514 1.00 40.78 371 PHE B C 1
ATOM 5080 O O . PHE B 1 351 ? -8.437 31.868 -16.746 1.00 36.38 371 PHE B O 1
ATOM 5088 N N . VAL B 1 352 ? -7.343 32.161 -14.786 1.00 33.10 372 VAL B N 1
ATOM 5089 C CA . VAL B 1 352 ? -6.013 32.385 -15.333 1.00 30.25 372 VAL B CA 1
ATOM 5090 C C . VAL B 1 352 ? -5.577 31.223 -16.216 1.00 27.98 372 VAL B C 1
ATOM 5091 O O . VAL B 1 352 ? -6.129 30.116 -16.114 1.00 27.41 372 VAL B O 1
ATOM 5095 N N . PRO B 1 353 ? -4.599 31.433 -17.094 1.00 33.67 373 PRO B N 1
ATOM 5096 C CA . PRO B 1 353 ? -4.062 30.315 -17.872 1.00 33.18 373 PRO B CA 1
ATOM 5097 C C . PRO B 1 353 ? -3.488 29.247 -16.955 1.00 30.63 373 PRO B C 1
ATOM 5098 O O . PRO B 1 353 ? -2.770 29.542 -15.995 1.00 28.72 373 PRO B O 1
ATOM 5102 N N . HIS B 1 354 ? -3.820 27.998 -17.258 1.00 28.01 374 HIS B N 1
ATOM 5103 C CA . HIS B 1 354 ? -3.396 26.872 -16.445 1.00 26.88 374 HIS B CA 1
ATOM 5104 C C . HIS B 1 354 ? -3.368 25.631 -17.324 1.00 26.65 374 HIS B C 1
ATOM 5105 O O . HIS B 1 354 ? -3.867 25.633 -18.450 1.00 26.25 374 HIS B O 1
ATOM 5112 N N . TYR B 1 355 ? -2.763 24.570 -16.802 1.00 31.38 375 TYR B N 1
ATOM 5113 C CA . TYR B 1 355 ? -2.668 23.307 -17.519 1.00 32.56 375 TYR B CA 1
ATOM 5114 C C . TYR B 1 355 ? -2.777 22.161 -16.523 1.00 28.84 375 TYR B C 1
ATOM 5115 O O . TYR B 1 355 ? -2.492 22.316 -15.333 1.00 26.26 375 TYR B O 1
ATOM 5124 N N . ASN B 1 356 ? -3.198 21.001 -17.025 1.00 27.94 376 ASN B N 1
ATOM 5125 C CA . ASN B 1 356 ? -3.257 19.785 -16.224 1.00 25.70 376 ASN B CA 1
ATOM 5126 C C . ASN B 1 356 ? -1.937 19.041 -16.366 1.00 25.96 376 ASN B C 1
ATOM 5127 O O . ASN B 1 356 ? -1.553 18.652 -17.475 1.00 29.58 376 ASN B O 1
ATOM 5132 N N . LEU B 1 357 ? -1.251 18.832 -15.244 1.00 25.23 377 LEU B N 1
ATOM 5133 C CA . LEU B 1 357 ? 0.043 18.161 -15.287 1.00 26.01 377 LEU B CA 1
ATOM 5134 C C . LEU B 1 357 ? -0.086 16.723 -15.774 1.00 24.18 377 LEU B C 1
ATOM 5135 O O . LEU B 1 357 ? 0.774 16.234 -16.514 1.00 22.13 377 LEU B O 1
ATOM 5140 N N . ASN B 1 358 ? -1.159 16.032 -15.379 1.00 23.84 378 ASN B N 1
ATOM 5141 C CA . ASN B 1 358 ? -1.143 14.574 -15.387 1.00 24.71 378 ASN B CA 1
ATOM 5142 C C . ASN B 1 358 ? -2.456 13.978 -15.866 1.00 27.09 378 ASN B C 1
ATOM 5143 O O . ASN B 1 358 ? -2.832 12.882 -15.434 1.00 27.74 378 ASN B O 1
ATOM 5148 N N . ALA B 1 359 ? -3.163 14.664 -16.758 1.00 26.53 379 ALA B N 1
ATOM 5149 C CA . ALA B 1 359 ? -4.442 14.156 -17.223 1.00 26.49 379 ALA B CA 1
ATOM 5150 C C . ALA B 1 359 ? -4.862 14.895 -18.481 1.00 25.91 379 ALA B C 1
ATOM 5151 O O . ALA B 1 359 ? -4.490 16.050 -18.691 1.00 24.77 379 ALA B O 1
ATOM 5153 N N . ASN B 1 360 ? -5.633 14.201 -19.314 1.00 28.98 380 ASN B N 1
ATOM 5154 C CA . ASN B 1 360 ? -6.451 14.813 -20.349 1.00 27.24 380 ASN B CA 1
ATOM 5155 C C . ASN B 1 360 ? -7.798 15.198 -19.748 1.00 27.24 380 ASN B C 1
ATOM 5156 O O . ASN B 1 360 ? -8.299 14.531 -18.838 1.00 28.07 380 ASN B O 1
ATOM 5161 N N . SER B 1 361 ? -8.368 16.301 -20.237 1.00 28.59 381 SER B N 1
ATOM 5162 C CA . SER B 1 361 ? -9.660 16.785 -19.766 1.00 31.27 381 SER B CA 1
ATOM 5163 C C . SER B 1 361 ? -10.677 16.776 -20.897 1.00 31.53 381 SER B C 1
ATOM 5164 O O . SER B 1 361 ? -10.371 17.168 -22.029 1.00 32.38 381 SER B O 1
ATOM 5167 N N . ILE B 1 362 ? -11.892 16.341 -20.582 1.00 25.24 382 ILE B N 1
ATOM 5168 C CA . ILE B 1 362 ? -13.019 16.454 -21.493 1.00 26.06 382 ILE B CA 1
ATOM 5169 C C . ILE B 1 362 ? -13.954 17.500 -20.898 1.00 27.72 382 ILE B C 1
ATOM 5170 O O . ILE B 1 362 ? -14.695 17.235 -19.941 1.00 27.08 382 ILE B O 1
ATOM 5175 N N . LEU B 1 363 ? -13.906 18.701 -21.464 1.00 36.26 383 LEU B N 1
ATOM 5176 C CA . LEU B 1 363 ? -14.675 19.835 -20.973 1.00 36.82 383 LEU B CA 1
ATOM 5177 C C . LEU B 1 363 ? -16.065 19.801 -21.600 1.00 39.23 383 LEU B C 1
ATOM 5178 O O . LEU B 1 363 ? -16.196 19.870 -22.826 1.00 41.55 383 LEU B O 1
ATOM 5183 N N . TYR B 1 364 ? -17.099 19.705 -20.765 1.00 36.74 384 TYR B N 1
ATOM 5184 C CA . TYR B 1 364 ? -18.486 19.665 -21.226 1.00 35.87 384 TYR B CA 1
ATOM 5185 C C . TYR B 1 364 ? -19.235 20.835 -20.605 1.00 35.64 384 TYR B C 1
ATOM 5186 O O . TYR B 1 364 ? -19.416 20.884 -19.384 1.00 33.68 384 TYR B O 1
ATOM 5195 N N . ALA B 1 365 ? -19.677 21.770 -21.440 1.00 38.81 385 ALA B N 1
ATOM 5196 C CA . ALA B 1 365 ? -20.377 22.940 -20.933 1.00 37.70 385 ALA B CA 1
ATOM 5197 C C . ALA B 1 365 ? -21.790 22.566 -20.506 1.00 39.31 385 ALA B C 1
ATOM 5198 O O . ALA B 1 365 ? -22.504 21.852 -21.214 1.00 38.69 385 ALA B O 1
ATOM 5200 N N . LEU B 1 366 ? -22.194 23.073 -19.343 1.00 30.42 386 LEU B N 1
ATOM 5201 C CA . LEU B 1 366 ? -23.503 22.782 -18.771 1.00 30.66 386 LEU B CA 1
ATOM 5202 C C . LEU B 1 366 ? -24.488 23.930 -18.904 1.00 35.40 386 LEU B C 1
ATOM 5203 O O . LEU B 1 366 ? -25.699 23.687 -18.932 1.00 34.79 386 LEU B O 1
ATOM 5208 N N . LYS B 1 367 ? -24.004 25.167 -18.996 1.00 41.75 387 LYS B N 1
ATOM 5209 C CA . LYS B 1 367 ? -24.877 26.330 -18.909 1.00 44.10 387 LYS B CA 1
ATOM 5210 C C . LYS B 1 367 ? -24.123 27.544 -19.427 1.00 42.85 387 LYS B C 1
ATOM 5211 O O . LYS B 1 367 ? -22.978 27.782 -19.029 1.00 39.11 387 LYS B O 1
ATOM 5217 N N . GLY B 1 368 ? -24.763 28.298 -20.317 1.00 40.38 388 GLY B N 1
ATOM 5218 C CA . GLY B 1 368 ? -24.182 29.520 -20.830 1.00 39.53 388 GLY B CA 1
ATOM 5219 C C . GLY B 1 368 ? -23.080 29.270 -21.846 1.00 39.90 388 GLY B C 1
ATOM 5220 O O . GLY B 1 368 ? -22.939 28.184 -22.420 1.00 41.31 388 GLY B O 1
ATOM 5221 N N . ARG B 1 369 ? -22.282 30.314 -22.065 1.00 40.34 389 ARG B N 1
ATOM 5222 C CA . ARG B 1 369 ? -21.218 30.300 -23.057 1.00 41.49 389 ARG B CA 1
ATOM 5223 C C . ARG B 1 369 ? -19.970 30.917 -22.444 1.00 39.74 389 ARG B C 1
ATOM 5224 O O . ARG B 1 369 ? -20.040 31.720 -21.510 1.00 38.19 389 ARG B O 1
ATOM 5232 N N . ALA B 1 370 ? -18.819 30.541 -22.994 1.00 36.23 390 ALA B N 1
ATOM 5233 C CA . ALA B 1 370 ? -17.560 31.150 -22.603 1.00 36.78 390 ALA B CA 1
ATOM 5234 C C . ALA B 1 370 ? -16.606 31.123 -23.786 1.00 37.83 390 ALA B C 1
ATOM 5235 O O . ALA B 1 370 ? -16.707 30.270 -24.671 1.00 37.63 390 ALA B O 1
ATOM 5237 N N . ARG B 1 371 ? -15.686 32.079 -23.791 1.00 36.02 391 ARG B N 1
ATOM 5238 C CA . ARG B 1 371 ? -14.607 32.135 -24.766 1.00 40.15 391 ARG B CA 1
ATOM 5239 C C . ARG B 1 371 ? -13.391 31.437 -24.174 1.00 37.88 391 ARG B C 1
ATOM 5240 O O . ARG B 1 371 ? -12.878 31.858 -23.131 1.00 35.51 391 ARG B O 1
ATOM 5248 N N . LEU B 1 372 ? -12.943 30.369 -24.825 1.00 44.31 392 LEU B N 1
ATOM 5249 C CA . LEU B 1 372 ? -11.824 29.573 -24.345 1.00 44.39 392 LEU B CA 1
ATOM 5250 C C . LEU B 1 372 ? -10.633 29.721 -25.282 1.00 45.17 392 LEU B C 1
ATOM 5251 O O . LEU B 1 372 ? -10.787 29.884 -26.497 1.00 45.86 392 LEU B O 1
ATOM 5256 N N . GLN B 1 373 ? -9.439 29.669 -24.696 1.00 42.60 393 GLN B N 1
ATOM 5257 C CA . GLN B 1 373 ? -8.189 29.715 -25.443 1.00 42.81 393 GLN B CA 1
ATOM 5258 C C . GLN B 1 373 ? -7.329 28.536 -25.017 1.00 40.08 393 GLN B C 1
ATOM 5259 O O . GLN B 1 373 ? -7.064 28.361 -23.824 1.00 37.15 393 GLN B O 1
ATOM 5265 N N . ILE B 1 374 ? -6.916 27.719 -25.983 1.00 40.74 394 ILE B N 1
ATOM 5266 C CA . ILE B 1 374 ? -6.058 26.567 -25.737 1.00 39.02 394 ILE B CA 1
ATOM 5267 C C . ILE B 1 374 ? -4.831 26.695 -26.627 1.00 36.75 394 ILE B C 1
ATOM 5268 O O . ILE B 1 374 ? -4.961 26.876 -27.842 1.00 35.94 394 ILE B O 1
ATOM 5273 N N . VAL B 1 375 ? -3.641 26.597 -26.028 1.00 38.56 395 VAL B N 1
ATOM 5274 C CA . VAL B 1 375 ? -2.398 26.729 -26.778 1.00 40.66 395 VAL B CA 1
ATOM 5275 C C . VAL B 1 375 ? -1.523 25.511 -26.512 1.00 40.68 395 VAL B C 1
ATOM 5276 O O . VAL B 1 375 ? -1.508 24.962 -25.406 1.00 37.35 395 VAL B O 1
ATOM 5280 N N . ASN B 1 376 ? -0.780 25.095 -27.543 1.00 35.14 396 ASN B N 1
ATOM 5281 C CA . ASN B 1 376 ? 0.003 23.867 -27.504 1.00 35.06 396 ASN B CA 1
ATOM 5282 C C . ASN B 1 376 ? 1.467 24.186 -27.187 1.00 34.65 396 ASN B C 1
ATOM 5283 O O . ASN B 1 376 ? 1.807 25.298 -26.778 1.00 33.24 396 ASN B O 1
ATOM 5288 N N . CYS B 1 377 ? 2.351 23.203 -27.395 1.00 43.13 397 CYS B N 1
ATOM 5289 C CA . CYS B 1 377 ? 3.750 23.355 -27.006 1.00 42.94 397 CYS B CA 1
ATOM 5290 C C . CYS B 1 377 ? 4.506 24.312 -27.918 1.00 45.89 397 CYS B C 1
ATOM 5291 O O . CYS B 1 377 ? 5.540 24.848 -27.506 1.00 46.88 397 CYS B O 1
ATOM 5294 N N . LYS B 1 378 ? 4.023 24.535 -29.139 1.00 38.82 398 LYS B N 1
ATOM 5295 C CA . LYS B 1 378 ? 4.615 25.520 -30.037 1.00 42.27 398 LYS B CA 1
ATOM 5296 C C . LYS B 1 378 ? 4.186 26.943 -29.719 1.00 38.77 398 LYS B C 1
ATOM 5297 O O . LYS B 1 378 ? 4.641 27.875 -30.394 1.00 35.73 398 LYS B O 1
ATOM 5303 N N . GLY B 1 379 ? 3.329 27.139 -28.719 1.00 43.37 399 GLY B N 1
ATOM 5304 C CA . GLY B 1 379 ? 2.769 28.452 -28.479 1.00 43.35 399 GLY B CA 1
ATOM 5305 C C . GLY B 1 379 ? 1.705 28.856 -29.471 1.00 42.71 399 GLY B C 1
ATOM 5306 O O . GLY B 1 379 ? 1.420 30.050 -29.604 1.00 44.08 399 GLY B O 1
ATOM 5307 N N . ASN B 1 380 ? 1.114 27.897 -30.184 1.00 43.52 400 ASN B N 1
ATOM 5308 C CA . ASN B 1 380 ? 0.067 28.189 -31.152 1.00 42.12 400 ASN B CA 1
ATOM 5309 C C . ASN B 1 380 ? -1.300 28.022 -30.511 1.00 40.25 400 ASN B C 1
ATOM 5310 O O . ASN B 1 380 ? -1.527 27.096 -29.727 1.00 38.16 400 ASN B O 1
ATOM 5315 N N . SER B 1 381 ? -2.211 28.920 -30.858 1.00 41.97 401 SER B N 1
ATOM 5316 C CA . SER B 1 381 ? -3.609 28.747 -30.490 1.00 41.83 401 SER B CA 1
ATOM 5317 C C . SER B 1 381 ? -4.179 27.579 -31.283 1.00 42.30 401 SER B C 1
ATOM 5318 O O . SER B 1 381 ? -4.267 27.637 -32.513 1.00 46.21 401 SER B O 1
ATOM 5321 N N . VAL B 1 382 ? -4.539 26.499 -30.590 1.00 39.30 402 VAL B N 1
ATOM 5322 C CA . VAL B 1 382 ? -5.247 25.396 -31.231 1.00 38.48 402 VAL B CA 1
ATOM 5323 C C . VAL B 1 382 ? -6.749 25.505 -31.035 1.00 38.71 402 VAL B C 1
ATOM 5324 O O . VAL B 1 382 ? -7.502 24.724 -31.639 1.00 37.97 402 VAL B O 1
ATOM 5328 N N . PHE B 1 383 ? -7.210 26.461 -30.232 1.00 39.78 403 PHE B N 1
ATOM 5329 C CA . PHE B 1 383 ? -8.630 26.753 -30.120 1.00 42.32 403 PHE B CA 1
ATOM 5330 C C . PHE B 1 383 ? -8.786 28.172 -29.615 1.00 44.98 403 PHE B C 1
ATOM 5331 O O . PHE B 1 383 ? -8.137 28.565 -28.638 1.00 43.43 403 PHE B O 1
ATOM 5339 N N . ASP B 1 384 ? -9.639 28.930 -30.294 1.00 54.22 404 ASP B N 1
ATOM 5340 C CA . ASP B 1 384 ? -10.057 30.249 -29.836 1.00 57.97 404 ASP B CA 1
ATOM 5341 C C . ASP B 1 384 ? -11.489 30.431 -30.309 1.00 58.37 404 ASP B C 1
ATOM 5342 O O . ASP B 1 384 ? -11.732 30.584 -31.511 1.00 59.62 404 ASP B O 1
ATOM 5347 N N . GLY B 1 385 ? -12.429 30.411 -29.376 1.00 46.85 405 GLY B N 1
ATOM 5348 C CA . GLY B 1 385 ? -13.826 30.426 -29.743 1.00 46.09 405 GLY B CA 1
ATOM 5349 C C . GLY B 1 385 ? -14.697 30.165 -28.534 1.00 41.32 405 GLY B C 1
ATOM 5350 O O . GLY B 1 385 ? -14.224 30.110 -27.397 1.00 38.44 405 GLY B O 1
ATOM 5351 N N . GLU B 1 386 ? -15.983 30.010 -28.811 1.00 44.06 406 GLU B N 1
ATOM 5352 C CA . GLU B 1 386 ? -16.975 29.851 -27.767 1.00 43.79 406 GLU B CA 1
ATOM 5353 C C . GLU B 1 386 ? -17.233 28.375 -27.506 1.00 40.96 406 GLU B C 1
ATOM 5354 O O . GLU B 1 386 ? -17.280 27.565 -28.434 1.00 39.83 406 GLU B O 1
ATOM 5360 N N . LEU B 1 387 ? -17.399 28.038 -26.234 1.00 37.19 407 LEU B N 1
ATOM 5361 C CA . LEU B 1 387 ? -17.920 26.747 -25.817 1.00 36.75 407 LEU B CA 1
ATOM 5362 C C . LEU B 1 387 ? -19.269 27.000 -25.157 1.00 39.68 407 LEU B C 1
ATOM 5363 O O . LEU B 1 387 ? -19.348 27.712 -24.150 1.00 40.71 407 LEU B O 1
ATOM 5368 N N . GLU B 1 388 ? -20.326 26.438 -25.733 1.00 37.09 408 GLU B N 1
ATOM 5369 C CA . GLU B 1 388 ? -21.682 26.676 -25.270 1.00 39.01 408 GLU B CA 1
ATOM 5370 C C . GLU B 1 388 ? -22.259 25.408 -24.655 1.00 37.81 408 GLU B C 1
ATOM 5371 O O . GLU B 1 388 ? -21.811 24.291 -24.934 1.00 35.22 408 GLU B O 1
ATOM 5377 N N . ALA B 1 389 ? -23.262 25.607 -23.801 1.00 34.59 409 ALA B N 1
ATOM 5378 C CA . ALA B 1 389 ? -23.918 24.501 -23.120 1.00 34.97 409 ALA B CA 1
ATOM 5379 C C . ALA B 1 389 ? -24.251 23.389 -24.104 1.00 37.48 409 ALA B C 1
ATOM 5380 O O . ALA B 1 389 ? -24.800 23.639 -25.181 1.00 41.47 409 ALA B O 1
ATOM 5382 N N . GLY B 1 390 ? -23.922 22.157 -23.724 1.00 35.83 410 GLY B N 1
ATOM 5383 C CA . GLY B 1 390 ? -24.241 20.993 -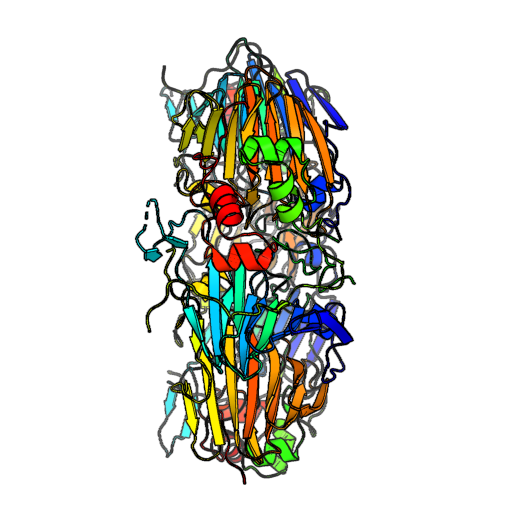24.522 1.00 34.23 410 GLY B CA 1
ATOM 5384 C C . GLY B 1 390 ? -23.123 20.490 -25.406 1.00 33.66 410 GLY B C 1
ATOM 5385 O O . GLY B 1 390 ? -23.308 19.472 -26.084 1.00 33.89 410 GLY B O 1
ATOM 5386 N N . ARG B 1 391 ? -21.970 21.154 -25.420 1.00 35.92 411 ARG B N 1
ATOM 5387 C CA . ARG B 1 391 ? -20.865 20.757 -26.278 1.00 36.80 411 ARG B CA 1
ATOM 5388 C C . ARG B 1 391 ? -19.641 20.373 -25.457 1.00 35.19 411 ARG B C 1
ATOM 5389 O O . ARG B 1 391 ? -19.491 20.753 -24.291 1.00 32.36 411 ARG B O 1
ATOM 5397 N N . ALA B 1 392 ? -18.773 19.587 -26.089 1.00 40.83 412 ALA B N 1
ATOM 5398 C CA . ALA B 1 392 ? -17.575 19.059 -25.460 1.00 41.04 412 ALA B CA 1
ATOM 5399 C C . ALA B 1 392 ? -16.335 19.614 -26.149 1.00 39.19 412 ALA B C 1
ATOM 5400 O O . ALA B 1 392 ? -16.345 19.895 -27.350 1.00 39.14 412 ALA B O 1
ATOM 5402 N N . LEU B 1 393 ? -15.264 19.759 -25.373 1.00 35.57 413 LEU B N 1
ATOM 5403 C CA . LEU B 1 393 ? -13.982 20.237 -25.872 1.00 31.56 413 LEU B CA 1
ATOM 5404 C C . LEU B 1 393 ? -12.880 19.501 -25.129 1.00 39.11 413 LEU B C 1
ATOM 5405 O O . LEU B 1 393 ? -12.875 19.481 -23.895 1.00 29.67 413 LEU B O 1
ATOM 5410 N N . ILE B 1 394 ? -11.942 18.917 -25.870 1.00 36.45 414 ILE B N 1
ATOM 5411 C CA . ILE B 1 394 ? -10.836 18.183 -25.266 1.00 35.32 414 ILE B CA 1
ATOM 5412 C C . ILE B 1 394 ? -9.705 19.157 -24.979 1.00 33.02 414 ILE B C 1
ATOM 5413 O O . ILE B 1 394 ? -9.285 19.919 -25.859 1.00 31.89 414 ILE B O 1
ATOM 5418 N N . VAL B 1 395 ? -9.204 19.117 -23.751 1.00 33.96 415 VAL B N 1
ATOM 5419 C CA . VAL B 1 395 ? -8.006 19.849 -23.354 1.00 33.62 415 VAL B CA 1
ATOM 5420 C C . VAL B 1 395 ? -6.907 18.815 -23.140 1.00 30.86 415 VAL B C 1
ATOM 5421 O O . VAL B 1 395 ? -6.918 18.121 -22.116 1.00 30.05 415 VAL B O 1
ATOM 5425 N N . PRO B 1 396 ? -5.968 18.648 -24.068 1.00 29.54 416 PRO B N 1
ATOM 5426 C CA . PRO B 1 396 ? -4.923 17.640 -23.867 1.00 30.45 416 PRO B CA 1
ATOM 5427 C C . PRO B 1 396 ? -4.040 17.966 -22.672 1.00 29.72 416 PRO B C 1
ATOM 5428 O O . PRO B 1 396 ? -3.867 19.127 -22.292 1.00 32.03 416 PRO B O 1
ATOM 5432 N N . GLN B 1 397 ? -3.486 16.914 -22.075 1.00 31.51 417 GLN B N 1
ATOM 5433 C CA . GLN B 1 397 ? -2.504 17.072 -21.012 1.00 29.32 417 GLN B CA 1
ATOM 5434 C C . GLN B 1 397 ? -1.463 18.118 -21.397 1.00 29.11 417 GLN B C 1
ATOM 5435 O O . GLN B 1 397 ? -0.953 18.117 -22.520 1.00 29.74 417 GLN B O 1
ATOM 5441 N N . ASN B 1 398 ? -1.177 19.024 -20.457 1.00 24.80 418 ASN B N 1
ATOM 5442 C CA . ASN B 1 398 ? -0.094 20.007 -20.543 1.00 27.42 418 ASN B CA 1
ATOM 5443 C C . ASN B 1 398 ? -0.402 21.186 -21.467 1.00 29.06 418 ASN B C 1
ATOM 5444 O O . ASN B 1 398 ? 0.271 22.221 -21.388 1.00 26.49 418 ASN B O 1
ATOM 5449 N N . PHE B 1 399 ? -1.410 21.062 -22.329 1.00 32.19 419 PHE B N 1
ATOM 5450 C CA . PHE B 1 399 ? -1.874 22.215 -23.095 1.00 32.22 419 PHE B CA 1
ATOM 5451 C C . PHE B 1 399 ? -2.418 23.267 -22.137 1.00 29.89 419 PHE B C 1
ATOM 5452 O O . PHE B 1 399 ? -3.178 22.946 -21.221 1.00 27.14 419 PHE B O 1
ATOM 5460 N N . ALA B 1 400 ? -2.027 24.521 -22.341 1.00 33.42 420 ALA B N 1
ATOM 5461 C CA . ALA B 1 400 ? -2.519 25.605 -21.504 1.00 32.93 420 ALA B CA 1
ATOM 5462 C C . ALA B 1 400 ? -3.904 26.050 -21.957 1.00 37.01 420 ALA B C 1
ATOM 5463 O O . ALA B 1 400 ? -4.228 26.030 -23.148 1.00 36.76 420 ALA B O 1
ATOM 5465 N N . ILE B 1 401 ? -4.720 26.474 -20.991 1.00 40.20 421 ILE B N 1
ATOM 5466 C CA . ILE B 1 401 ? -6.087 26.892 -21.266 1.00 37.74 421 ILE B CA 1
ATOM 5467 C C . ILE B 1 401 ? -6.443 28.067 -20.371 1.00 35.12 421 ILE B C 1
ATOM 5468 O O . ILE B 1 401 ? -5.988 28.167 -19.228 1.00 34.63 421 ILE B O 1
ATOM 5473 N N . ALA B 1 402 ? -7.259 28.966 -20.915 1.00 33.68 422 ALA B N 1
ATOM 5474 C CA . ALA B 1 402 ? -7.814 30.086 -20.177 1.00 36.16 422 ALA B CA 1
ATOM 5475 C C . ALA B 1 402 ? -9.230 30.319 -20.680 1.00 35.78 422 ALA B C 1
ATOM 5476 O O . ALA B 1 402 ? -9.596 29.874 -21.771 1.00 34.33 422 ALA B O 1
ATOM 5478 N N . ALA B 1 403 ? -10.034 31.017 -19.878 1.00 39.28 423 ALA B N 1
ATOM 5479 C CA . ALA B 1 403 ? -11.445 31.161 -20.204 1.00 38.92 423 ALA B CA 1
ATOM 5480 C C . ALA B 1 403 ? -11.972 32.500 -19.715 1.00 39.78 423 ALA B C 1
ATOM 5481 O O . ALA B 1 403 ? -11.478 33.065 -18.736 1.00 37.92 423 ALA B O 1
ATOM 5483 N N . LYS B 1 404 ? -12.993 32.991 -20.411 1.00 38.28 424 LYS B N 1
ATOM 5484 C CA . LYS B 1 404 ? -13.743 34.162 -19.985 1.00 39.83 424 LYS B CA 1
ATOM 5485 C C . LYS B 1 404 ? -15.217 33.903 -20.245 1.00 38.20 424 LYS B C 1
ATOM 5486 O O . LYS B 1 404 ? -15.602 33.560 -21.367 1.00 38.15 424 LYS B O 1
ATOM 5492 N N . SER B 1 405 ? -16.035 34.068 -19.210 1.00 35.73 425 SER B N 1
ATOM 5493 C CA . SER B 1 405 ? -17.462 33.821 -19.326 1.00 35.58 425 SER B CA 1
ATOM 5494 C C . SER B 1 405 ? -18.160 34.942 -20.081 1.00 37.59 425 SER B C 1
ATOM 5495 O O . SER B 1 405 ? -17.878 36.126 -19.876 1.00 38.34 425 SER B O 1
ATOM 5498 N N . LEU B 1 406 ? -19.098 34.552 -20.943 1.00 39.48 426 LEU B N 1
ATOM 5499 C CA . LEU B 1 406 ? -19.927 35.481 -21.697 1.00 42.50 426 LEU B CA 1
ATOM 5500 C C . LEU B 1 406 ? -21.377 35.459 -21.220 1.00 46.13 426 LEU B C 1
ATOM 5501 O O . LEU B 1 406 ? -22.264 35.955 -21.921 1.00 48.53 426 LEU B O 1
ATOM 5506 N N . SER B 1 407 ? -21.634 34.899 -20.039 1.00 47.83 427 SER B N 1
ATOM 5507 C CA . SER B 1 407 ? -22.990 34.719 -19.545 1.00 49.69 427 SER B CA 1
ATOM 5508 C C . SER B 1 407 ? -23.036 35.041 -18.061 1.00 53.22 427 SER B C 1
ATOM 5509 O O . SER B 1 407 ? -22.007 35.090 -17.383 1.00 52.61 427 SER B O 1
ATOM 5512 N N . ASP B 1 408 ? -24.258 35.253 -17.565 1.00 50.24 428 ASP B N 1
ATOM 5513 C CA . ASP B 1 408 ? -24.463 35.432 -16.132 1.00 55.30 428 ASP B CA 1
ATOM 5514 C C . ASP B 1 408 ? -23.703 34.371 -15.350 1.00 52.89 428 ASP B C 1
ATOM 5515 O O . ASP B 1 408 ? -22.945 34.681 -14.424 1.00 52.87 428 ASP B O 1
ATOM 5520 N N . ARG B 1 409 ? -23.887 33.110 -15.730 1.00 54.12 429 ARG B N 1
ATOM 5521 C CA . ARG B 1 409 ? -23.133 31.993 -15.179 1.00 50.57 429 ARG B CA 1
ATOM 5522 C C . ARG B 1 409 ? -22.743 31.075 -16.325 1.00 47.11 429 ARG B C 1
ATOM 5523 O O . ARG B 1 409 ? -23.618 30.501 -16.982 1.00 48.05 429 ARG B O 1
ATOM 5531 N N . PHE B 1 410 ? -21.446 30.949 -16.583 1.00 45.19 430 PHE B N 1
ATOM 5532 C CA . PHE B 1 410 ? -20.941 29.828 -17.360 1.00 42.16 430 PHE B CA 1
ATOM 5533 C C . PHE B 1 410 ? -20.531 28.725 -16.396 1.00 40.38 430 PHE B C 1
ATOM 5534 O O . PHE B 1 410 ? -19.754 28.965 -15.467 1.00 41.12 430 PHE B O 1
ATOM 5542 N N . SER B 1 411 ? -21.052 27.521 -16.614 1.00 39.12 431 SER B N 1
ATOM 5543 C CA . SER B 1 411 ? -20.718 26.395 -15.762 1.00 38.11 431 SER B CA 1
ATOM 5544 C C . SER B 1 411 ? -20.461 25.168 -16.625 1.00 36.86 431 SER B C 1
ATOM 5545 O O . SER B 1 411 ? -20.982 25.046 -17.737 1.00 35.70 431 SER B O 1
ATOM 5548 N N . TYR B 1 412 ? -19.630 24.269 -16.101 1.00 35.35 432 TYR B N 1
ATOM 5549 C CA . TYR B 1 412 ? -19.119 23.146 -16.869 1.00 34.08 432 TYR B CA 1
ATOM 5550 C C . TYR B 1 412 ? -18.800 21.998 -15.927 1.00 32.10 432 TYR B C 1
ATOM 5551 O O . TYR B 1 412 ? -18.645 22.180 -14.716 1.00 30.47 432 TYR B O 1
ATOM 5560 N N . VAL B 1 413 ? -18.641 20.817 -16.514 1.00 31.21 433 VAL B N 1
ATOM 5561 C CA . VAL B 1 413 ? -18.041 19.679 -15.837 1.00 29.48 433 VAL B CA 1
ATOM 5562 C C . VAL B 1 413 ? -16.904 19.185 -16.714 1.00 30.88 433 VAL B C 1
ATOM 5563 O O . VAL B 1 413 ? -17.089 18.977 -17.917 1.00 31.21 433 VAL B O 1
ATOM 5567 N N . ALA B 1 414 ? -15.728 19.027 -16.118 1.00 32.65 434 ALA B N 1
ATOM 5568 C CA . ALA B 1 414 ? -14.541 18.556 -16.818 1.00 33.90 434 ALA B CA 1
ATOM 5569 C C . ALA B 1 414 ? -14.199 17.174 -16.282 1.00 32.87 434 ALA B C 1
ATOM 5570 O O . ALA B 1 414 ? -13.808 17.031 -15.118 1.00 36.13 434 ALA B O 1
ATOM 5572 N N . PHE B 1 415 ? -14.351 16.162 -17.127 1.00 29.12 435 PHE B N 1
ATOM 5573 C CA . PHE B 1 415 ? -13.898 14.822 -16.792 1.00 29.01 435 PHE B CA 1
ATOM 5574 C C . PHE B 1 415 ? -12.402 14.729 -17.045 1.00 28.62 435 PHE B C 1
ATOM 5575 O O . PHE B 1 415 ? -11.899 15.246 -18.045 1.00 31.77 435 PHE B O 1
ATOM 5583 N N . LYS B 1 416 ? -11.682 14.083 -16.134 1.00 28.66 436 LYS B N 1
ATOM 5584 C CA . LYS B 1 416 ? -10.233 14.007 -16.244 1.00 27.49 436 LYS B CA 1
ATOM 5585 C C . LYS B 1 416 ? -9.754 12.574 -16.076 1.00 26.90 436 LYS B C 1
ATOM 5586 O O . LYS B 1 416 ? -10.227 11.846 -15.197 1.00 27.04 436 LYS B O 1
ATOM 5592 N N . THR B 1 417 ? -8.811 12.181 -16.934 1.00 23.75 437 THR B N 1
ATOM 5593 C CA . THR B 1 417 ? -8.300 10.815 -16.967 1.00 25.99 437 THR B CA 1
ATOM 5594 C C . THR B 1 417 ? -7.201 10.614 -15.932 1.00 28.62 437 THR B C 1
ATOM 5595 O O . THR B 1 417 ? -6.090 10.185 -16.257 1.00 29.35 437 THR B O 1
ATOM 5599 N N . ASN B 1 418 ? -7.518 10.930 -14.680 1.00 31.84 438 ASN B N 1
ATOM 5600 C CA . ASN B 1 418 ? -6.640 10.685 -13.546 1.00 32.06 438 ASN B CA 1
ATOM 5601 C C . ASN B 1 418 ? -7.438 10.929 -12.277 1.00 32.12 438 ASN B C 1
ATOM 5602 O O . ASN B 1 418 ? -8.095 11.967 -12.147 1.00 33.53 438 ASN B O 1
ATOM 5607 N N . ASP B 1 419 ? -7.391 9.989 -11.332 1.00 25.86 439 ASP B N 1
ATOM 5608 C CA . ASP B 1 419 ? -8.149 10.175 -10.101 1.00 26.86 439 ASP B CA 1
ATOM 5609 C C . ASP B 1 419 ? -7.605 11.323 -9.268 1.00 28.68 439 ASP B C 1
ATOM 5610 O O . ASP B 1 419 ? -8.308 11.807 -8.373 1.00 26.77 439 ASP B O 1
ATOM 5615 N N . ARG B 1 420 ? -6.392 11.788 -9.565 1.00 32.05 440 ARG B N 1
ATOM 5616 C CA . ARG B 1 420 ? -5.751 12.871 -8.828 1.00 35.69 440 ARG B CA 1
ATOM 5617 C C . ARG B 1 420 ? -5.152 13.882 -9.803 1.00 34.62 440 ARG B C 1
ATOM 5618 O O . ARG B 1 420 ? -3.945 14.115 -9.823 1.00 34.92 440 ARG B O 1
ATOM 5626 N N . ALA B 1 421 ? -6.009 14.489 -10.619 1.00 43.85 441 ALA B N 1
ATOM 5627 C CA . ALA B 1 421 ? -5.549 15.478 -11.585 1.00 42.48 441 ALA B CA 1
ATOM 5628 C C . ALA B 1 421 ? -5.070 16.732 -10.864 1.00 38.04 441 ALA B C 1
ATOM 5629 O O . ALA B 1 421 ? -5.764 17.267 -9.996 1.00 38.39 441 ALA B O 1
ATOM 5631 N N . ALA B 1 422 ? -3.871 17.187 -11.212 1.00 28.04 442 ALA B N 1
ATOM 5632 C CA . ALA B 1 422 ? -3.251 18.358 -10.609 1.00 28.57 442 ALA B CA 1
ATOM 5633 C C . ALA B 1 422 ? -3.225 19.509 -11.611 1.00 29.86 442 ALA B C 1
ATOM 5634 O O . ALA B 1 422 ? -2.931 19.306 -12.795 1.00 28.97 442 ALA B O 1
ATOM 5636 N N . ILE B 1 423 ? -3.524 20.715 -11.126 1.00 35.68 443 ILE B N 1
ATOM 5637 C CA . ILE B 1 423 ? -3.594 21.921 -11.948 1.00 37.90 443 ILE B CA 1
ATOM 5638 C C . ILE B 1 423 ? -2.335 22.744 -11.727 1.00 37.46 443 ILE B C 1
ATOM 5639 O O . ILE B 1 423 ? -1.953 23.009 -10.579 1.00 38.10 443 ILE B O 1
ATOM 5644 N N . GLY B 1 424 ? -1.710 23.172 -12.815 1.00 33.12 444 GLY B N 1
ATOM 5645 C CA . GLY B 1 424 ? -0.645 24.147 -12.760 1.00 33.35 444 GLY B CA 1
ATOM 5646 C C . GLY B 1 424 ? -1.151 25.491 -13.242 1.00 33.58 444 GLY B C 1
ATOM 5647 O O . GLY B 1 424 ? -1.550 25.639 -14.401 1.00 35.44 444 GLY B O 1
ATOM 5648 N N . ARG B 1 425 ? -1.143 26.466 -12.341 1.00 32.46 445 ARG B N 1
ATOM 5649 C CA . ARG B 1 425 ? -1.544 27.829 -12.667 1.00 32.41 445 ARG B CA 1
ATOM 5650 C C . ARG B 1 425 ? -0.307 28.592 -13.123 1.00 31.46 445 ARG B C 1
ATOM 5651 O O . ARG B 1 425 ? 0.664 28.724 -12.367 1.00 30.77 445 ARG B O 1
ATOM 5659 N N . LEU B 1 426 ? -0.349 29.107 -14.348 1.00 31.61 446 LEU B N 1
ATOM 5660 C CA . LEU B 1 426 ? 0.805 29.797 -14.906 1.00 32.40 446 LEU B CA 1
ATOM 5661 C C . LEU B 1 426 ? 0.927 31.217 -14.375 1.00 35.02 446 LEU B C 1
ATOM 5662 O O . LEU B 1 426 ? 2.045 31.705 -14.183 1.00 37.73 446 LEU B O 1
ATOM 5667 N N . LEU B 1 427 ? -0.200 31.870 -14.099 1.00 39.72 447 LEU B N 1
ATOM 5668 C CA . LEU B 1 427 ? -0.225 33.223 -13.572 1.00 38.41 447 LEU B CA 1
ATOM 5669 C C . LEU B 1 427 ? -1.174 33.292 -12.385 1.00 36.62 447 LEU B C 1
ATOM 5670 O O . LEU B 1 427 ? -2.090 32.478 -12.245 1.00 35.49 447 LEU B O 1
ATOM 5675 N N . GLY B 1 428 ? -0.945 34.285 -11.538 1.00 32.24 448 GLY B N 1
ATOM 5676 C CA . GLY B 1 428 ? -1.746 34.517 -10.357 1.00 32.58 448 GLY B CA 1
ATOM 5677 C C . GLY B 1 428 ? -0.923 34.384 -9.091 1.00 32.80 448 GLY B C 1
ATOM 5678 O O . GLY B 1 428 ? 0.274 34.098 -9.116 1.00 32.62 448 GLY B O 1
ATOM 5679 N N . ALA B 1 429 ? -1.603 34.593 -7.965 1.00 29.12 449 ALA B N 1
ATOM 5680 C CA . ALA B 1 429 ? -0.949 34.522 -6.666 1.00 26.81 449 ALA B CA 1
ATOM 5681 C C . ALA B 1 429 ? -0.471 33.098 -6.406 1.00 27.45 449 ALA B C 1
ATOM 5682 O O . ALA B 1 429 ? -1.223 32.136 -6.585 1.00 28.17 449 ALA B O 1
ATOM 5684 N N . SER B 1 430 ? 0.789 32.965 -5.997 1.00 35.53 450 SER B N 1
ATOM 5685 C CA . SER B 1 430 ? 1.407 31.655 -5.772 1.00 38.17 450 SER B CA 1
ATOM 5686 C C . SER B 1 430 ? 1.344 30.774 -7.019 1.00 37.22 450 SER B C 1
ATOM 5687 O O . SER B 1 430 ? 1.361 29.545 -6.928 1.00 36.00 450 SER B O 1
ATOM 5690 N N . SER B 1 431 ? 1.299 31.394 -8.194 1.00 33.78 451 SER B N 1
ATOM 5691 C CA . SER B 1 431 ? 1.318 30.659 -9.446 1.00 29.04 451 SER B CA 1
ATOM 5692 C C . SER B 1 431 ? 2.729 30.148 -9.717 1.00 27.11 451 SER B C 1
ATOM 5693 O O . SER B 1 431 ? 3.663 30.378 -8.945 1.00 26.37 451 SER B O 1
ATOM 5696 N N . LEU B 1 432 ? 2.893 29.437 -10.832 1.00 29.68 452 LEU B N 1
ATOM 5697 C CA . LEU B 1 432 ? 4.211 28.910 -11.170 1.00 28.00 452 LEU B CA 1
ATOM 5698 C C . LEU B 1 432 ? 5.200 30.030 -11.477 1.00 28.36 452 LEU B C 1
ATOM 5699 O O . LEU B 1 432 ? 6.392 29.898 -11.187 1.00 28.94 452 LEU B O 1
ATOM 5704 N N . ILE B 1 433 ? 4.732 31.141 -12.043 1.00 30.47 453 ILE B N 1
ATOM 5705 C CA . ILE B 1 433 ? 5.623 32.274 -12.275 1.00 30.95 453 ILE B CA 1
ATOM 5706 C C . ILE B 1 433 ? 5.984 32.954 -10.960 1.00 31.13 453 ILE B C 1
ATOM 5707 O O . ILE B 1 433 ? 7.131 33.371 -10.756 1.00 31.95 453 ILE B O 1
ATOM 5712 N N . ASN B 1 434 ? 5.016 33.088 -10.049 1.00 29.10 454 ASN B N 1
ATOM 5713 C CA . ASN B 1 434 ? 5.305 33.689 -8.753 1.00 29.94 454 ASN B CA 1
ATOM 5714 C C . ASN B 1 434 ? 6.245 32.827 -7.922 1.00 30.23 454 ASN B C 1
ATOM 5715 O O . ASN B 1 434 ? 6.905 33.348 -7.018 1.00 31.35 454 ASN B O 1
ATOM 5720 N N . GLY B 1 435 ? 6.332 31.531 -8.215 1.00 28.40 455 GLY B N 1
ATOM 5721 C CA . GLY B 1 435 ? 7.249 30.658 -7.516 1.00 26.97 455 GLY B CA 1
ATOM 5722 C C . GLY B 1 435 ? 8.682 30.719 -7.990 1.00 29.14 455 GLY B C 1
ATOM 5723 O O . GLY B 1 435 ? 9.543 30.062 -7.400 1.00 27.81 455 GLY B O 1
ATOM 5724 N N . MET B 1 436 ? 8.973 31.512 -9.079 1.00 34.56 456 MET B N 1
ATOM 5725 C CA . MET B 1 436 ? 10.330 31.714 -9.573 1.00 35.67 456 MET B CA 1
ATOM 5726 C C . MET B 1 436 ? 10.959 32.954 -8.940 1.00 33.69 456 MET B C 1
ATOM 5727 O O . MET B 1 436 ? 10.268 33.948 -8.690 1.00 34.55 456 MET B O 1
ATOM 5732 N N . PRO B 1 437 ? 12.268 32.944 -8.686 1.00 28.86 457 PRO B N 1
ATOM 5733 C CA . PRO B 1 437 ? 12.923 34.166 -8.197 1.00 29.68 457 PRO B CA 1
ATOM 5734 C C . PRO B 1 437 ? 12.691 35.328 -9.151 1.00 31.40 457 PRO B C 1
ATOM 5735 O O . PRO B 1 437 ? 12.656 35.153 -10.370 1.00 33.25 457 PRO B O 1
ATOM 5739 N N . GLU B 1 438 ? 12.539 36.526 -8.582 1.00 34.28 458 GLU B N 1
ATOM 5740 C CA . GLU B 1 438 ? 12.212 37.693 -9.398 1.00 35.83 458 GLU B CA 1
ATOM 5741 C C . GLU B 1 438 ? 13.251 37.917 -10.487 1.00 35.03 458 GLU B C 1
ATOM 5742 O O . GLU B 1 438 ? 12.902 38.236 -11.630 1.00 33.64 458 GLU B O 1
ATOM 5748 N N . GLU B 1 439 ? 14.535 37.758 -10.158 1.00 37.25 459 GLU B N 1
ATOM 5749 C CA . GLU B 1 439 ? 15.573 37.947 -11.165 1.00 40.19 459 GLU B CA 1
ATOM 5750 C C . GLU B 1 439 ? 15.597 36.821 -12.189 1.00 38.79 459 GLU B C 1
ATOM 5751 O O . GLU B 1 439 ? 16.092 37.025 -13.301 1.00 40.76 459 GLU B O 1
ATOM 5757 N N . VAL B 1 440 ? 15.061 35.645 -11.850 1.00 38.79 460 VAL B N 1
ATOM 5758 C CA . VAL B 1 440 ? 14.860 34.614 -12.862 1.00 37.83 460 VAL B CA 1
ATOM 5759 C C . VAL B 1 440 ? 13.751 35.031 -13.818 1.00 37.00 460 VAL B C 1
ATOM 5760 O O . VAL B 1 440 ? 13.862 34.849 -15.037 1.00 36.65 460 VAL B O 1
ATOM 5764 N N . VAL B 1 441 ? 12.665 35.593 -13.281 1.00 31.87 461 VAL B N 1
ATOM 5765 C CA . VAL B 1 441 ? 11.594 36.114 -14.128 1.00 32.12 461 VAL B CA 1
ATOM 5766 C C . VAL B 1 441 ? 12.121 37.237 -15.012 1.00 34.57 461 VAL B C 1
ATOM 5767 O O . VAL B 1 441 ? 11.871 37.270 -16.222 1.00 36.78 461 VAL B O 1
ATOM 5771 N N . ALA B 1 442 ? 12.846 38.184 -14.415 1.00 33.99 462 ALA B N 1
ATOM 5772 C CA . ALA B 1 442 ? 13.361 39.322 -15.169 1.00 35.23 462 ALA B CA 1
ATOM 5773 C C . ALA B 1 442 ? 14.235 38.860 -16.328 1.00 35.76 462 ALA B C 1
ATOM 5774 O O . ALA B 1 442 ? 14.055 39.299 -17.471 1.00 36.50 462 ALA B O 1
ATOM 5776 N N . ALA B 1 443 ? 15.203 37.984 -16.049 1.00 41.07 463 ALA B N 1
ATOM 5777 C CA . ALA B 1 443 ? 16.102 37.518 -17.099 1.00 40.95 463 ALA B CA 1
ATOM 5778 C C . ALA B 1 443 ? 15.355 36.702 -18.148 1.00 43.93 463 ALA B C 1
ATOM 5779 O O . ALA B 1 443 ? 15.617 36.837 -19.349 1.00 46.41 463 ALA B O 1
ATOM 5781 N N . ALA B 1 444 ? 14.413 35.859 -17.719 1.00 41.56 464 ALA B N 1
ATOM 5782 C CA . ALA B 1 444 ? 13.721 34.983 -18.661 1.00 40.05 464 ALA B CA 1
ATOM 5783 C C . ALA B 1 444 ? 12.924 35.783 -19.683 1.00 40.00 464 ALA B C 1
ATOM 5784 O O . ALA B 1 444 ? 12.911 35.443 -20.872 1.00 39.20 464 ALA B O 1
ATOM 5786 N N . PHE B 1 445 ? 12.245 36.841 -19.240 1.00 43.40 465 PHE B N 1
ATOM 5787 C CA . PHE B 1 445 ? 11.392 37.644 -20.106 1.00 44.01 465 PHE B CA 1
ATOM 5788 C C . PHE B 1 445 ? 12.026 38.974 -20.492 1.00 46.41 465 PHE B C 1
ATOM 5789 O O . PHE B 1 445 ? 11.376 39.784 -21.160 1.00 46.12 465 PHE B O 1
ATOM 5797 N N . ASN B 1 446 ? 13.275 39.209 -20.098 1.00 53.28 466 ASN B N 1
ATOM 5798 C CA . ASN B 1 446 ? 13.966 40.474 -20.333 1.00 54.63 466 ASN B CA 1
ATOM 5799 C C . ASN B 1 446 ? 13.107 41.649 -19.862 1.00 54.02 466 ASN B C 1
ATOM 5800 O O . ASN B 1 446 ? 12.812 42.588 -20.604 1.00 53.63 466 ASN B O 1
ATOM 5805 N N . MET B 1 447 ? 12.721 41.579 -18.590 1.00 44.94 467 MET B N 1
ATOM 5806 C CA . MET B 1 447 ? 11.882 42.579 -17.950 1.00 45.58 467 MET B CA 1
ATOM 5807 C C . MET B 1 447 ? 12.705 43.381 -16.953 1.00 46.55 467 MET B C 1
ATOM 5808 O O . MET B 1 447 ? 13.696 42.892 -16.403 1.00 45.42 467 MET B O 1
ATOM 5813 N N . GLU B 1 448 ? 12.279 44.618 -16.712 1.00 44.96 468 GLU B N 1
ATOM 5814 C CA . GLU B 1 448 ? 12.807 45.360 -15.578 1.00 48.75 468 GLU B CA 1
ATOM 5815 C C . GLU B 1 448 ? 12.395 44.662 -14.289 1.00 47.09 468 GLU B C 1
ATOM 5816 O O . GLU B 1 448 ? 11.394 43.942 -14.241 1.00 46.18 468 GLU B O 1
ATOM 5822 N N . ARG B 1 449 ? 13.192 44.859 -13.238 1.00 50.18 469 ARG B N 1
ATOM 5823 C CA . ARG B 1 449 ? 12.849 44.285 -11.943 1.00 45.60 469 ARG B CA 1
ATOM 5824 C C . ARG B 1 449 ? 11.422 44.654 -11.554 1.00 46.53 469 ARG B C 1
ATOM 5825 O O . ARG B 1 449 ? 10.634 43.799 -11.130 1.00 45.10 469 ARG B O 1
ATOM 5833 N N . ASN B 1 450 ? 11.064 45.929 -11.720 1.00 44.78 470 ASN B N 1
ATOM 5834 C CA . ASN B 1 450 ? 9.729 46.380 -11.348 1.00 45.52 470 ASN B CA 1
ATOM 5835 C C . ASN B 1 450 ? 8.655 45.775 -12.244 1.00 43.96 470 ASN B C 1
ATOM 5836 O O . ASN B 1 450 ? 7.514 45.596 -11.804 1.00 44.11 470 ASN B O 1
ATOM 5841 N N . GLU B 1 451 ? 8.991 45.448 -13.493 1.00 43.66 471 GLU B N 1
ATOM 5842 C CA . GLU B 1 451 ? 8.012 44.804 -14.362 1.00 43.07 471 GLU B CA 1
ATOM 5843 C C . GLU B 1 451 ? 7.741 43.373 -13.916 1.00 39.84 471 GLU B C 1
ATOM 5844 O O . GLU B 1 451 ? 6.598 42.906 -13.972 1.00 38.25 471 GLU B O 1
ATOM 5850 N N . ALA B 1 452 ? 8.780 42.661 -13.468 1.00 40.68 472 ALA B N 1
ATOM 5851 C CA . ALA B 1 452 ? 8.583 41.314 -12.947 1.00 36.32 472 ALA B CA 1
ATOM 5852 C C . ALA B 1 452 ? 7.702 41.334 -11.702 1.00 35.78 472 ALA B C 1
ATOM 5853 O O . ALA B 1 452 ? 6.828 40.476 -11.537 1.00 32.75 472 ALA B O 1
ATOM 5855 N N . ARG B 1 453 ? 7.911 42.312 -10.817 1.00 36.54 473 ARG B N 1
ATOM 5856 C CA . ARG B 1 453 ? 7.079 42.407 -9.623 1.00 36.46 473 ARG B CA 1
ATOM 5857 C C . ARG B 1 453 ? 5.624 42.674 -9.985 1.00 37.35 473 ARG B C 1
ATOM 5858 O O . ARG B 1 453 ? 4.713 42.103 -9.374 1.00 39.07 473 ARG B O 1
ATOM 5866 N N . GLN B 1 454 ? 5.383 43.526 -10.987 1.00 39.00 474 GLN B N 1
ATOM 5867 C CA . GLN B 1 454 ? 4.015 43.763 -11.437 1.00 41.15 474 GLN B CA 1
ATOM 5868 C C . GLN B 1 454 ? 3.396 42.494 -12.013 1.00 42.47 474 GLN B C 1
ATOM 5869 O O . GLN B 1 454 ? 2.224 42.194 -11.756 1.00 45.28 474 GLN B O 1
ATOM 5875 N N . LEU B 1 455 ? 4.163 41.743 -12.805 1.00 35.46 475 LEU B N 1
ATOM 5876 C CA . LEU B 1 455 ? 3.675 40.466 -13.311 1.00 34.65 475 LEU B CA 1
ATOM 5877 C C . LEU B 1 455 ? 3.203 39.571 -12.171 1.00 31.68 475 LEU B C 1
ATOM 5878 O O . LEU B 1 455 ? 2.173 38.898 -12.281 1.00 31.14 475 LEU B O 1
ATOM 5883 N N . LYS B 1 456 ? 3.934 39.569 -11.057 1.00 35.22 476 LYS B N 1
ATOM 5884 C CA . LYS B 1 456 ? 3.591 38.710 -9.931 1.00 34.87 476 LYS B CA 1
ATOM 5885 C C . LYS B 1 456 ? 2.410 39.244 -9.129 1.00 36.77 476 LYS B C 1
ATOM 5886 O O . LYS B 1 456 ? 1.519 38.473 -8.757 1.00 36.75 476 LYS B O 1
ATOM 5892 N N . PHE B 1 457 ? 2.388 40.549 -8.847 1.00 37.16 477 PHE B N 1
ATOM 5893 C CA . PHE B 1 457 ? 1.607 41.083 -7.739 1.00 38.36 477 PHE B CA 1
ATOM 5894 C C . PHE B 1 457 ? 0.597 42.166 -8.107 1.00 40.05 477 PHE B C 1
ATOM 5895 O O . PHE B 1 457 ? -0.078 42.679 -7.208 1.00 39.35 477 PHE B O 1
ATOM 5903 N N . ASN B 1 458 ? 0.462 42.539 -9.382 1.00 42.79 478 ASN B N 1
ATOM 5904 C CA . ASN B 1 458 ? -0.558 43.524 -9.732 1.00 43.56 478 ASN B CA 1
ATOM 5905 C C . ASN B 1 458 ? -1.959 42.972 -9.503 1.00 46.17 478 ASN B C 1
ATOM 5906 O O . ASN B 1 458 ? -2.844 43.695 -9.031 1.00 45.65 478 ASN B O 1
ATOM 5911 N N . SER B 1 459 ? -2.188 41.688 -9.849 1.00 46.82 479 SER B N 1
ATOM 5912 C CA . SER B 1 459 ? -3.453 41.020 -9.566 1.00 44.61 479 SER B CA 1
ATOM 5913 C C . SER B 1 459 ? -3.314 40.151 -8.324 1.00 40.97 479 SER B C 1
ATOM 5914 O O . SER B 1 459 ? -2.406 39.310 -8.269 1.00 41.13 479 SER B O 1
ATOM 5917 N N . PRO B 1 460 ? -4.168 40.305 -7.312 1.00 41.55 480 PRO B N 1
ATOM 5918 C CA . PRO B 1 460 ? -4.021 39.526 -6.074 1.00 39.41 480 PRO B CA 1
ATOM 5919 C C . PRO B 1 460 ? -4.688 38.157 -6.072 1.00 37.92 480 PRO B C 1
ATOM 5920 O O . PRO B 1 460 ? -4.550 37.427 -5.084 1.00 37.43 480 PRO B O 1
ATOM 5924 N N . PHE B 1 461 ? -5.391 37.782 -7.134 1.00 33.97 481 PHE B N 1
ATOM 5925 C CA . PHE B 1 461 ? -6.226 36.590 -7.123 1.00 32.30 481 PHE B CA 1
ATOM 5926 C C . PHE B 1 461 ? -5.442 35.358 -7.568 1.00 33.74 481 PHE B C 1
ATOM 5927 O O . PHE B 1 461 ? -4.468 35.451 -8.321 1.00 34.22 481 PHE B O 1
ATOM 5935 N N . SER B 1 462 ? -5.868 34.194 -7.071 1.00 38.46 482 SER B N 1
ATOM 5936 C CA . SER B 1 462 ? -5.158 32.944 -7.345 1.00 38.23 482 SER B CA 1
ATOM 5937 C C . SER B 1 462 ? -5.554 32.358 -8.695 1.00 39.59 482 SER B C 1
ATOM 5938 O O . SER B 1 462 ? -4.725 32.238 -9.603 1.00 41.35 482 SER B O 1
ATOM 5941 N N . PHE B 1 463 ? -6.815 31.963 -8.829 1.00 33.51 483 PHE B N 1
ATOM 5942 C CA . PHE B 1 463 ? -7.283 31.226 -9.994 1.00 37.24 483 PHE B CA 1
ATOM 5943 C C . PHE B 1 463 ? -8.422 31.926 -10.717 1.00 33.68 483 PHE B C 1
ATOM 5944 O O . PHE B 1 463 ? -8.406 32.005 -11.950 1.00 29.36 483 PHE B O 1
ATOM 5952 N N . LEU B 1 464 ? -9.408 32.438 -9.987 1.00 46.09 484 LEU B N 1
ATOM 5953 C CA . LEU B 1 464 ? -10.523 33.173 -10.570 1.00 45.94 484 LEU B CA 1
ATOM 5954 C C . LEU B 1 464 ? -10.266 34.673 -10.497 1.00 43.26 484 LEU B C 1
ATOM 5955 O O . LEU B 1 464 ? -9.824 35.187 -9.467 1.00 43.88 484 LEU B O 1
ATOM 5960 N N . VAL B 1 465 ? -10.555 35.369 -11.591 1.00 38.40 485 VAL B N 1
ATOM 5961 C CA . VAL B 1 465 ? -10.307 36.800 -11.709 1.00 38.15 485 VAL B CA 1
ATOM 5962 C C . VAL B 1 465 ? -11.639 37.500 -11.960 1.00 38.61 485 VAL B C 1
ATOM 5963 O O . VAL B 1 465 ? -12.277 37.259 -12.990 1.00 36.29 485 VAL B O 1
ATOM 5967 N N . PRO B 1 466 ? -12.090 38.388 -11.077 1.00 41.41 486 PRO B N 1
ATOM 5968 C CA . PRO B 1 466 ? -13.341 39.118 -11.328 1.00 42.73 486 PRO B CA 1
ATOM 5969 C C . PRO B 1 466 ? -13.231 40.013 -12.548 1.00 42.88 486 PRO B C 1
ATOM 5970 O O . PRO B 1 466 ? -12.123 40.327 -13.008 1.00 41.22 486 PRO B O 1
ATOM 5974 N N . PRO B 1 467 ? -14.364 40.463 -13.087 1.00 42.92 487 PRO B N 1
ATOM 5975 C CA . PRO B 1 467 ? -14.338 41.310 -14.285 1.00 44.77 487 PRO B CA 1
ATOM 5976 C C . PRO B 1 467 ? -13.557 42.596 -14.064 1.00 48.58 487 PRO B C 1
ATOM 5977 O O . PRO B 1 467 ? -13.391 43.075 -12.938 1.00 45.45 487 PRO B O 1
ATOM 5981 N N . ARG B 1 468 ? -13.051 43.136 -15.171 1.00 75.48 488 ARG B N 1
ATOM 5982 C CA . ARG B 1 468 ? -12.465 44.473 -15.200 1.00 78.03 488 ARG B CA 1
ATOM 5983 C C . ARG B 1 468 ? -11.412 44.662 -14.115 1.00 79.69 488 ARG B C 1
ATOM 5984 O O . ARG B 1 468 ? -11.207 45.775 -13.629 1.00 80.74 488 ARG B O 1
ATOM 5986 N N . ASN C 1 9 ? -8.953 -3.761 -34.847 1.00 74.14 29 ASN C N 1
ATOM 5987 C CA . ASN C 1 9 ? -9.221 -3.893 -33.417 1.00 73.30 29 ASN C CA 1
ATOM 5988 C C . ASN C 1 9 ? -9.180 -5.366 -33.016 1.00 70.41 29 ASN C C 1
ATOM 5989 O O . ASN C 1 9 ? -10.055 -6.148 -33.389 1.00 69.24 29 ASN C O 1
ATOM 5994 N N . GLU C 1 10 ? -8.149 -5.724 -32.245 1.00 65.13 30 GLU C N 1
ATOM 5995 C CA . GLU C 1 10 ? -7.781 -7.129 -32.081 1.00 61.95 30 GLU C CA 1
ATOM 5996 C C . GLU C 1 10 ? -8.903 -7.968 -31.479 1.00 53.60 30 GLU C C 1
ATOM 5997 O O . GLU C 1 10 ? -8.946 -9.183 -31.704 1.00 52.85 30 GLU C O 1
ATOM 6003 N N . CYS C 1 11 ? -9.810 -7.361 -30.711 1.00 51.93 31 CYS C N 1
ATOM 6004 C CA . CYS C 1 11 ? -10.802 -8.119 -29.956 1.00 48.31 31 CYS C CA 1
ATOM 6005 C C . CYS C 1 11 ? -12.215 -8.013 -30.522 1.00 48.18 31 CYS C C 1
ATOM 6006 O O . CYS C 1 11 ? -13.157 -8.504 -29.891 1.00 45.62 31 CYS C O 1
ATOM 6009 N N . GLN C 1 12 ? -12.396 -7.396 -31.689 1.00 51.37 32 GLN C N 1
ATOM 6010 C CA . GLN C 1 12 ? -13.681 -7.471 -32.386 1.00 53.03 32 GLN C CA 1
ATOM 6011 C C . GLN C 1 12 ? -13.758 -8.840 -33.062 1.00 50.78 32 GLN C C 1
ATOM 6012 O O . GLN C 1 12 ? -13.612 -8.993 -34.274 1.00 50.51 32 GLN C O 1
ATOM 6018 N N . LEU C 1 13 ? -13.976 -9.853 -32.229 1.00 58.52 33 LEU C N 1
ATOM 6019 C CA . LEU C 1 13 ? -13.972 -11.246 -32.651 1.00 57.99 33 LEU C CA 1
ATOM 6020 C C . LEU C 1 13 ? -15.404 -11.718 -32.862 1.00 61.73 33 LEU C C 1
ATOM 6021 O O . LEU C 1 13 ? -16.226 -11.655 -31.939 1.00 63.06 33 LEU C O 1
ATOM 6026 N N . GLU C 1 14 ? -15.698 -12.188 -34.072 1.00 55.29 34 GLU C N 1
ATOM 6027 C CA . GLU C 1 14 ? -17.016 -12.715 -34.401 1.00 59.99 34 GLU C CA 1
ATOM 6028 C C . GLU C 1 14 ? -17.102 -14.229 -34.282 1.00 58.83 34 GLU C C 1
ATOM 6029 O O . GLU C 1 14 ? -18.211 -14.761 -34.154 1.00 61.09 34 GLU C O 1
ATOM 6035 N N . HIS C 1 15 ? -15.971 -14.931 -34.311 1.00 56.66 35 HIS C N 1
ATOM 6036 C CA . HIS C 1 15 ? -15.978 -16.384 -34.384 1.00 57.25 35 HIS C CA 1
ATOM 6037 C C . HIS C 1 15 ? -14.729 -16.926 -33.712 1.00 52.89 35 HIS C C 1
ATOM 6038 O O . HIS C 1 15 ? -13.616 -16.525 -34.061 1.00 55.38 35 HIS C O 1
ATOM 6045 N N . LEU C 1 16 ? -14.916 -17.842 -32.764 1.00 50.17 36 LEU C N 1
ATOM 6046 C CA . LEU C 1 16 ? -13.813 -18.477 -32.060 1.00 46.78 36 LEU C CA 1
ATOM 6047 C C . LEU C 1 16 ? -13.796 -19.965 -32.381 1.00 47.62 36 LEU C C 1
ATOM 6048 O O . LEU C 1 16 ? -14.825 -20.552 -32.723 1.00 47.03 36 LEU C O 1
ATOM 6053 N N . ASN C 1 17 ? -12.616 -20.571 -32.265 1.00 57.72 37 ASN C N 1
ATOM 6054 C CA . ASN C 1 17 ? -12.441 -21.995 -32.509 1.00 60.28 37 ASN C CA 1
ATOM 6055 C C . ASN C 1 17 ? -11.573 -22.593 -31.415 1.00 59.82 37 ASN C C 1
ATOM 6056 O O . ASN C 1 17 ? -10.647 -21.944 -30.924 1.00 62.43 37 ASN C O 1
ATOM 6061 N N . ALA C 1 18 ? -11.879 -23.832 -31.040 1.00 46.91 38 ALA C N 1
ATOM 6062 C CA . ALA C 1 18 ? -11.004 -24.598 -30.162 1.00 42.51 38 ALA C CA 1
ATOM 6063 C C . ALA C 1 18 ? -9.664 -24.828 -30.846 1.00 39.92 38 ALA C C 1
ATOM 6064 O O . ALA C 1 18 ? -9.610 -25.341 -31.966 1.00 41.83 38 ALA C O 1
ATOM 6066 N N . LEU C 1 19 ? -8.584 -24.420 -30.186 1.00 39.09 39 LEU C N 1
ATOM 6067 C CA . LEU C 1 19 ? -7.268 -24.366 -30.802 1.00 39.19 39 LEU C CA 1
ATOM 6068 C C . LEU C 1 19 ? -6.366 -25.472 -30.274 1.00 40.20 39 LEU C C 1
ATOM 6069 O O . LEU C 1 19 ? -6.362 -25.772 -29.075 1.00 39.77 39 LEU C O 1
ATOM 6074 N N . GLU C 1 20 ? -5.569 -26.031 -31.173 1.00 41.94 40 GLU C N 1
ATOM 6075 C CA . GLU C 1 20 ? -4.497 -26.956 -30.859 1.00 43.49 40 GLU C CA 1
ATOM 6076 C C . GLU C 1 20 ? -3.161 -26.283 -31.132 1.00 45.77 40 GLU C C 1
ATOM 6077 O O . GLU C 1 20 ? -3.098 -25.277 -31.848 1.00 46.95 40 GLU C O 1
ATOM 6083 N N . PRO C 1 21 ? -2.068 -26.799 -30.575 1.00 44.44 41 PRO C N 1
ATOM 6084 C CA . PRO C 1 21 ? -0.750 -26.286 -30.963 1.00 44.66 41 PRO C CA 1
ATOM 6085 C C . PRO C 1 21 ? -0.525 -26.473 -32.457 1.00 46.27 41 PRO C C 1
ATOM 6086 O O . PRO C 1 21 ? -0.949 -27.469 -33.048 1.00 45.41 41 PRO C O 1
ATOM 6090 N N . ASP C 1 22 ? 0.141 -25.496 -33.072 1.00 53.55 42 ASP C N 1
ATOM 6091 C CA . ASP C 1 22 ? 0.460 -25.553 -34.494 1.00 57.24 42 ASP C CA 1
ATOM 6092 C C . ASP C 1 22 ? 1.945 -25.770 -34.749 1.00 57.77 42 ASP C C 1
ATOM 6093 O O . ASP C 1 22 ? 2.384 -25.687 -35.900 1.00 59.42 42 ASP C O 1
ATOM 6098 N N . ASN C 1 23 ? 2.729 -26.046 -33.710 1.00 47.35 43 ASN C N 1
ATOM 6099 C CA . ASN C 1 23 ? 4.153 -26.297 -33.869 1.00 48.45 43 ASN C CA 1
ATOM 6100 C C . ASN C 1 23 ? 4.611 -27.264 -32.789 1.00 44.53 43 ASN C C 1
ATOM 6101 O O . ASN C 1 23 ? 4.194 -27.159 -31.631 1.00 41.30 43 ASN C O 1
ATOM 6106 N N . ARG C 1 24 ? 5.464 -28.207 -33.183 1.00 57.06 44 ARG C N 1
ATOM 6107 C CA . ARG C 1 24 ? 6.020 -29.212 -32.288 1.00 56.61 44 ARG C CA 1
ATOM 6108 C C . ARG C 1 24 ? 7.531 -29.211 -32.443 1.00 57.21 44 ARG C C 1
ATOM 6109 O O . ARG C 1 24 ? 8.040 -29.297 -33.566 1.00 58.30 44 ARG C O 1
ATOM 6117 N N . ILE C 1 25 ? 8.243 -29.118 -31.324 1.00 50.68 45 ILE C N 1
ATOM 6118 C CA . ILE C 1 25 ? 9.700 -29.174 -31.312 1.00 49.91 45 ILE C CA 1
ATOM 6119 C C . ILE C 1 25 ? 10.097 -30.365 -30.453 1.00 49.37 45 ILE C C 1
ATOM 6120 O O . ILE C 1 25 ? 9.956 -30.329 -29.224 1.00 48.26 45 ILE C O 1
ATOM 6125 N N . LYS C 1 26 ? 10.581 -31.421 -31.099 1.00 58.55 46 LYS C N 1
ATOM 6126 C CA . LYS C 1 26 ? 11.063 -32.596 -30.392 1.00 59.44 46 LYS C CA 1
ATOM 6127 C C . LYS C 1 26 ? 12.493 -32.361 -29.927 1.00 57.71 46 LYS C C 1
ATOM 6128 O O . LYS C 1 26 ? 13.324 -31.834 -30.670 1.00 59.63 46 LYS C O 1
ATOM 6134 N N . SER C 1 27 ? 12.773 -32.741 -28.684 1.00 51.88 47 SER C N 1
ATOM 6135 C CA . SER C 1 27 ? 14.109 -32.644 -28.117 1.00 49.83 47 SER C CA 1
ATOM 6136 C C . SER C 1 27 ? 14.486 -33.987 -27.509 1.00 48.74 47 SER C C 1
ATOM 6137 O O . SER C 1 27 ? 13.668 -34.906 -27.418 1.00 51.03 47 SER C O 1
ATOM 6140 N N . GLU C 1 28 ? 15.750 -34.095 -27.097 1.00 48.37 48 GLU C N 1
ATOM 6141 C CA . GLU C 1 28 ? 16.277 -35.372 -26.623 1.00 47.90 48 GLU C CA 1
ATOM 6142 C C . GLU C 1 28 ? 15.430 -35.953 -25.496 1.00 45.54 48 GLU C C 1
ATOM 6143 O O . GLU C 1 28 ? 15.147 -37.156 -25.482 1.00 46.42 48 GLU C O 1
ATOM 6149 N N . GLY C 1 29 ? 15.000 -35.113 -24.557 1.00 39.55 49 GLY C N 1
ATOM 6150 C CA . GLY C 1 29 ? 14.320 -35.588 -23.369 1.00 38.71 49 GLY C CA 1
ATOM 6151 C C . GLY C 1 29 ? 12.830 -35.318 -23.330 1.00 37.71 49 GLY C C 1
ATOM 6152 O O . GLY C 1 29 ? 12.173 -35.633 -22.333 1.00 37.36 49 GLY C O 1
ATOM 6153 N N . GLY C 1 30 ? 12.277 -34.723 -24.383 1.00 39.34 50 GLY C N 1
ATOM 6154 C CA . GLY C 1 30 ? 10.856 -34.455 -24.381 1.00 39.40 50 GLY C CA 1
ATOM 6155 C C . GLY C 1 30 ? 10.327 -33.697 -25.579 1.00 42.64 50 GLY C C 1
ATOM 6156 O O . GLY C 1 30 ? 10.869 -33.785 -26.685 1.00 45.80 50 GLY C O 1
ATOM 6157 N N . LEU C 1 31 ? 9.260 -32.936 -25.350 1.00 43.40 51 LEU C N 1
ATOM 6158 C CA . LEU C 1 31 ? 8.488 -32.307 -26.408 1.00 43.82 51 LEU C CA 1
ATOM 6159 C C . LEU C 1 31 ? 7.994 -30.956 -25.920 1.00 44.51 51 LEU C C 1
ATOM 6160 O O . LEU C 1 31 ? 7.576 -30.824 -24.767 1.00 45.10 51 LEU C O 1
ATOM 6165 N N . ILE C 1 32 ? 8.044 -29.956 -26.797 1.00 40.50 52 ILE C N 1
ATOM 6166 C CA . ILE C 1 32 ? 7.469 -28.645 -26.525 1.00 40.45 52 ILE C CA 1
ATOM 6167 C C . ILE C 1 32 ? 6.525 -28.296 -27.665 1.00 40.83 52 ILE C C 1
ATOM 6168 O O . ILE C 1 32 ? 6.916 -28.336 -28.836 1.00 40.47 52 ILE C O 1
ATOM 6173 N N . GLU C 1 33 ? 5.280 -27.973 -27.318 1.00 41.66 53 GLU C N 1
ATOM 6174 C CA . GLU C 1 33 ? 4.252 -27.598 -28.277 1.00 42.92 53 GLU C CA 1
ATOM 6175 C C . GLU C 1 33 ? 3.809 -26.170 -28.001 1.00 42.63 53 GLU C C 1
ATOM 6176 O O . GLU C 1 33 ? 3.613 -25.783 -26.843 1.00 43.25 53 GLU C O 1
ATOM 6182 N N . THR C 1 34 ? 3.656 -25.391 -29.068 1.00 36.05 54 THR C N 1
ATOM 6183 C CA . THR C 1 34 ? 3.285 -23.987 -28.969 1.00 36.33 54 THR C CA 1
ATOM 6184 C C . THR C 1 34 ? 2.022 -23.699 -29.771 1.00 34.19 54 THR C C 1
ATOM 6185 O O . THR C 1 34 ? 1.847 -24.211 -30.881 1.00 34.29 54 THR C O 1
ATOM 6189 N N . TRP C 1 35 ? 1.134 -22.893 -29.187 1.00 34.91 55 TRP C N 1
ATOM 6190 C CA . TRP C 1 35 ? 0.032 -22.291 -29.922 1.00 35.87 55 TRP C CA 1
ATOM 6191 C C . TRP C 1 35 ? 0.517 -21.025 -30.620 1.00 36.39 55 TRP C C 1
ATOM 6192 O O . TRP C 1 35 ? 1.405 -20.326 -30.126 1.00 36.18 55 TRP C O 1
ATOM 6203 N N . ASN C 1 36 ? -0.083 -20.726 -31.767 1.00 38.08 56 ASN C N 1
ATOM 6204 C CA . ASN C 1 36 ? 0.327 -19.571 -32.562 1.00 38.59 56 ASN C CA 1
ATOM 6205 C C . ASN C 1 36 ? 0.014 -18.279 -31.816 1.00 37.67 56 ASN C C 1
ATOM 6206 O O . ASN C 1 36 ? -1.169 -17.968 -31.623 1.00 38.28 56 ASN C O 1
ATOM 6211 N N . PRO C 1 37 ? 1.012 -17.497 -31.391 1.00 42.35 57 PRO C N 1
ATOM 6212 C CA . PRO C 1 37 ? 0.704 -16.248 -30.674 1.00 39.09 57 PRO C CA 1
ATOM 6213 C C . PRO C 1 37 ? 0.115 -15.164 -31.562 1.00 40.48 57 PRO C C 1
ATOM 6214 O O . PRO C 1 37 ? -0.454 -14.199 -31.036 1.00 40.01 57 PRO C O 1
ATOM 6218 N N . SER C 1 38 ? 0.233 -15.286 -32.882 1.00 43.00 58 SER C N 1
ATOM 6219 C CA . SER C 1 38 ? -0.339 -14.319 -33.809 1.00 43.99 58 SER C CA 1
ATOM 6220 C C . SER C 1 38 ? -1.763 -14.662 -34.225 1.00 44.29 58 SER C C 1
ATOM 6221 O O . SER C 1 38 ? -2.387 -13.880 -34.948 1.00 43.48 58 SER C O 1
ATOM 6224 N N . ASN C 1 39 ? -2.285 -15.808 -33.801 1.00 41.19 59 ASN C N 1
ATOM 6225 C CA . ASN C 1 39 ? -3.693 -16.107 -34.013 1.00 44.43 59 ASN C CA 1
ATOM 6226 C C . ASN C 1 39 ? -4.554 -15.047 -33.332 1.00 46.49 59 ASN C C 1
ATOM 6227 O O . ASN C 1 39 ? -4.211 -14.541 -32.261 1.00 46.28 59 ASN C O 1
ATOM 6232 N N . LYS C 1 40 ? -5.682 -14.713 -33.964 1.00 47.40 60 LYS C N 1
ATOM 6233 C CA . LYS C 1 40 ? -6.485 -13.576 -33.518 1.00 48.69 60 LYS C CA 1
ATOM 6234 C C . LYS C 1 40 ? -6.898 -13.706 -32.055 1.00 45.22 60 LYS C C 1
ATOM 6235 O O . LYS C 1 40 ? -7.004 -12.700 -31.343 1.00 42.03 60 LYS C O 1
ATOM 6241 N N . GLN C 1 41 ? -7.171 -14.930 -31.595 1.00 40.54 61 GLN C N 1
ATOM 6242 C CA . GLN C 1 41 ? -7.589 -15.116 -30.210 1.00 38.87 61 GLN C CA 1
ATOM 6243 C C . GLN C 1 41 ? -6.476 -14.726 -29.249 1.00 36.64 61 GLN C C 1
ATOM 6244 O O . GLN C 1 41 ? -6.708 -14.019 -28.261 1.00 34.93 61 GLN C O 1
ATOM 6250 N N . PHE C 1 42 ? -5.255 -15.185 -29.520 1.00 38.56 62 PHE C N 1
ATOM 6251 C CA . PHE C 1 42 ? -4.157 -14.918 -28.603 1.00 36.63 62 PHE C CA 1
ATOM 6252 C C . PHE C 1 42 ? -3.700 -13.467 -28.663 1.00 36.93 62 PHE C C 1
ATOM 6253 O O . PHE C 1 42 ? -3.218 -12.939 -27.654 1.00 37.26 62 PHE C O 1
ATOM 6261 N N . ARG C 1 43 ? -3.840 -12.794 -29.809 1.00 35.59 63 ARG C N 1
ATOM 6262 C CA . ARG C 1 43 ? -3.533 -11.367 -29.816 1.00 39.24 63 ARG C CA 1
ATOM 6263 C C . ARG C 1 43 ? -4.593 -10.560 -29.079 1.00 38.38 63 ARG C C 1
ATOM 6264 O O . ARG C 1 43 ? -4.261 -9.552 -28.445 1.00 37.23 63 ARG C O 1
ATOM 6272 N N . CYS C 1 44 ? -5.864 -10.961 -29.154 1.00 43.20 64 CYS C N 1
ATOM 6273 C CA . CYS C 1 44 ? -6.875 -10.302 -28.333 1.00 40.88 64 CYS C CA 1
ATOM 6274 C C . CYS C 1 44 ? -6.558 -10.471 -26.854 1.00 35.82 64 CYS C C 1
ATOM 6275 O O . CYS C 1 44 ? -6.588 -9.502 -26.086 1.00 33.33 64 CYS C O 1
ATOM 6278 N N . ALA C 1 45 ? -6.261 -11.703 -26.433 1.00 36.69 65 ALA C N 1
ATOM 6279 C CA . ALA C 1 45 ? -5.919 -11.942 -25.034 1.00 36.15 65 ALA C CA 1
ATOM 6280 C C . ALA C 1 45 ? -4.592 -11.295 -24.669 1.00 34.61 65 ALA C C 1
ATOM 6281 O O . ALA C 1 45 ? -4.410 -10.859 -23.527 1.00 33.42 65 ALA C O 1
ATOM 6283 N N . GLY C 1 46 ? -3.662 -11.224 -25.615 1.00 35.02 66 GLY C N 1
ATOM 6284 C CA . GLY C 1 46 ? -2.357 -10.656 -25.339 1.00 36.21 66 GLY C CA 1
ATOM 6285 C C . GLY C 1 46 ? -1.425 -11.599 -24.612 1.00 35.71 66 GLY C C 1
ATOM 6286 O O . GLY C 1 46 ? -0.688 -11.168 -23.716 1.00 34.16 66 GLY C O 1
ATOM 6287 N N . VAL C 1 47 ? -1.444 -12.885 -24.968 1.00 33.06 67 VAL C N 1
ATOM 6288 C CA . VAL C 1 47 ? -0.668 -13.906 -24.277 1.00 31.54 67 VAL C CA 1
ATOM 6289 C C . VAL C 1 47 ? -0.188 -14.934 -25.294 1.00 29.52 67 VAL C C 1
ATOM 6290 O O . VAL C 1 47 ? -0.606 -14.946 -26.453 1.00 30.54 67 VAL C O 1
ATOM 6294 N N . ALA C 1 48 ? 0.691 -15.814 -24.831 1.00 26.98 68 ALA C N 1
ATOM 6295 C CA . ALA C 1 48 ? 1.125 -16.972 -25.593 1.00 27.71 68 ALA C CA 1
ATOM 6296 C C . ALA C 1 48 ? 0.977 -18.212 -24.723 1.00 28.94 68 ALA C C 1
ATOM 6297 O O . ALA C 1 48 ? 1.077 -18.144 -23.495 1.00 28.10 68 ALA C O 1
ATOM 6299 N N . LEU C 1 49 ? 0.743 -19.349 -25.367 1.00 28.31 69 LEU C N 1
ATOM 6300 C CA . LEU C 1 49 ? 0.509 -20.600 -24.664 1.00 28.74 69 LEU C CA 1
ATOM 6301 C C . LEU C 1 49 ? 1.419 -21.677 -25.234 1.00 29.40 69 LEU C C 1
ATOM 6302 O O . LEU C 1 49 ? 1.568 -21.794 -26.453 1.00 29.98 69 LEU C O 1
ATOM 6307 N N . SER C 1 50 ? 2.011 -22.467 -24.344 1.00 34.66 70 SER C N 1
ATOM 6308 C CA . SER C 1 50 ? 2.886 -23.559 -24.736 1.00 37.53 70 SER C CA 1
ATOM 6309 C C . SER C 1 50 ? 2.659 -24.740 -23.802 1.00 35.05 70 SER C C 1
ATOM 6310 O O . SER C 1 50 ? 2.189 -24.584 -22.672 1.00 33.25 70 SER C O 1
ATOM 6313 N N . ARG C 1 51 ? 3.006 -25.928 -24.292 1.00 32.39 71 ARG C N 1
ATOM 6314 C CA . ARG C 1 51 ? 2.855 -27.167 -23.539 1.00 33.51 71 ARG C CA 1
ATOM 6315 C C . ARG C 1 51 ? 4.141 -27.970 -23.656 1.00 35.72 71 ARG C C 1
ATOM 6316 O O . ARG C 1 51 ? 4.576 -28.284 -24.768 1.00 37.60 71 ARG C O 1
ATOM 6324 N N . ALA C 1 52 ? 4.741 -28.304 -22.513 1.00 32.68 72 ALA C N 1
ATOM 6325 C CA . ALA C 1 52 ? 6.003 -29.030 -22.461 1.00 32.58 72 ALA C CA 1
ATOM 6326 C C . ALA C 1 52 ? 5.795 -30.399 -21.830 1.00 34.02 72 ALA C C 1
ATOM 6327 O O . ALA C 1 52 ? 5.094 -30.527 -20.818 1.00 33.53 72 ALA C O 1
ATOM 6329 N N . THR C 1 53 ? 6.420 -31.415 -22.422 1.00 36.25 73 THR C N 1
ATOM 6330 C CA . THR C 1 53 ? 6.351 -32.786 -21.929 1.00 38.63 73 THR C CA 1
ATOM 6331 C C . THR C 1 53 ? 7.761 -33.260 -21.597 1.00 39.76 73 THR C C 1
ATOM 6332 O O . THR C 1 53 ? 8.643 -33.255 -22.464 1.00 40.40 73 THR C O 1
ATOM 6336 N N . LEU C 1 54 ? 7.967 -33.673 -20.351 1.00 39.02 74 LEU C N 1
ATOM 6337 C CA . LEU C 1 54 ? 9.266 -34.126 -19.872 1.00 38.73 74 LEU C CA 1
ATOM 6338 C C . LEU C 1 54 ? 9.207 -35.628 -19.633 1.00 37.61 74 LEU C C 1
ATOM 6339 O O . LEU C 1 54 ? 8.451 -36.093 -18.775 1.00 37.17 74 LEU C O 1
ATOM 6344 N N . GLN C 1 55 ? 9.999 -36.380 -20.388 1.00 41.52 75 GLN C N 1
ATOM 6345 C CA . GLN C 1 55 ? 10.105 -37.805 -20.164 1.00 42.25 75 GLN C CA 1
ATOM 6346 C C . GLN C 1 55 ? 10.792 -38.060 -18.828 1.00 40.17 75 GLN C C 1
ATOM 6347 O O . GLN C 1 55 ? 11.386 -37.156 -18.236 1.00 39.73 75 GLN C O 1
ATOM 6353 N N . PRO C 1 56 ? 10.718 -39.289 -18.322 1.00 39.45 76 PRO C N 1
ATOM 6354 C CA . PRO C 1 56 ? 11.417 -39.620 -17.076 1.00 38.75 76 PRO C CA 1
ATOM 6355 C C . PRO C 1 56 ? 12.891 -39.241 -17.134 1.00 38.90 76 PRO C C 1
ATOM 6356 O O . PRO C 1 56 ? 13.549 -39.379 -18.169 1.00 39.71 76 PRO C O 1
ATOM 6360 N N . ASN C 1 57 ? 13.405 -38.764 -15.999 1.00 41.93 77 ASN C N 1
ATOM 6361 C CA . ASN C 1 57 ? 14.808 -38.362 -15.869 1.00 44.98 77 ASN C CA 1
ATOM 6362 C C . ASN C 1 57 ? 15.233 -37.422 -16.994 1.00 45.35 77 ASN C C 1
ATOM 6363 O O . ASN C 1 57 ? 16.311 -37.560 -17.571 1.00 47.68 77 ASN C O 1
ATOM 6368 N N . SER C 1 58 ? 14.388 -36.442 -17.297 1.00 42.82 78 SER C N 1
ATOM 6369 C CA . SER C 1 58 ? 14.704 -35.422 -18.285 1.00 45.19 78 SER C CA 1
ATOM 6370 C C . SER C 1 58 ? 14.653 -34.050 -17.624 1.00 43.03 78 SER C C 1
ATOM 6371 O O . SER C 1 58 ? 13.908 -33.831 -16.662 1.00 42.36 78 SER C O 1
ATOM 6374 N N . LEU C 1 59 ? 15.450 -33.127 -18.157 1.00 39.86 79 LEU C N 1
ATOM 6375 C CA . LEU C 1 59 ? 15.681 -31.829 -17.538 1.00 39.17 79 LEU C CA 1
ATOM 6376 C C . LEU C 1 59 ? 15.307 -30.723 -18.513 1.00 39.35 79 LEU C C 1
ATOM 6377 O O . LEU C 1 59 ? 15.882 -30.635 -19.604 1.00 40.54 79 LEU C O 1
ATOM 6382 N N . ARG C 1 60 ? 14.344 -29.888 -18.117 1.00 35.35 80 ARG C N 1
ATOM 6383 C CA . ARG C 1 60 ? 14.080 -28.626 -18.800 1.00 35.55 80 ARG C CA 1
ATOM 6384 C C . ARG C 1 60 ? 15.167 -27.640 -18.387 1.00 34.60 80 ARG C C 1
ATOM 6385 O O . ARG C 1 60 ? 15.208 -27.195 -17.233 1.00 31.13 80 ARG C O 1
ATOM 6393 N N . ARG C 1 61 ? 16.035 -27.283 -19.330 1.00 34.82 81 ARG C N 1
ATOM 6394 C CA . ARG C 1 61 ? 17.228 -26.530 -18.990 1.00 33.76 81 ARG C CA 1
ATOM 6395 C C . ARG C 1 61 ? 16.895 -25.075 -18.650 1.00 30.66 81 ARG C C 1
ATOM 6396 O O . ARG C 1 61 ? 15.914 -24.513 -19.147 1.00 30.24 81 ARG C O 1
ATOM 6404 N N . PRO C 1 62 ? 17.709 -24.444 -17.805 1.00 30.93 82 PRO C N 1
ATOM 6405 C CA . PRO C 1 62 ? 17.340 -23.131 -17.258 1.00 30.72 82 PRO C CA 1
ATOM 6406 C C . PRO C 1 62 ? 17.180 -22.073 -18.341 1.00 30.97 82 PRO C C 1
ATOM 6407 O O . PRO C 1 62 ? 17.989 -21.969 -19.263 1.00 31.55 82 PRO C O 1
ATOM 6411 N N . PHE C 1 63 ? 16.137 -21.259 -18.192 1.00 31.47 83 PHE C N 1
ATOM 6412 C CA . PHE C 1 63 ? 15.864 -20.156 -19.100 1.00 30.94 83 PHE C CA 1
ATOM 6413 C C . PHE C 1 63 ? 15.122 -19.076 -18.327 1.00 28.71 83 PHE C C 1
ATOM 6414 O O . PHE C 1 63 ? 14.501 -19.343 -17.294 1.00 28.00 83 PHE C O 1
ATOM 6422 N N . TYR C 1 64 ? 15.197 -17.843 -18.826 1.00 27.31 84 TYR C N 1
ATOM 6423 C CA . TYR C 1 64 ? 14.365 -16.769 -18.304 1.00 29.41 84 TYR C CA 1
ATOM 6424 C C . TYR C 1 64 ? 13.613 -16.116 -19.452 1.00 32.93 84 TYR C C 1
ATOM 6425 O O . TYR C 1 64 ? 14.010 -16.206 -20.619 1.00 33.86 84 TYR C O 1
ATOM 6434 N N . THR C 1 65 ? 12.497 -15.483 -19.094 1.00 33.40 85 THR C N 1
ATOM 6435 C CA . THR C 1 65 ? 11.549 -14.927 -20.046 1.00 32.59 85 THR C CA 1
ATOM 6436 C C . THR C 1 65 ? 11.249 -13.481 -19.675 1.00 32.54 85 THR C C 1
ATOM 6437 O O . THR C 1 65 ? 11.219 -13.119 -18.493 1.00 32.96 85 THR C O 1
ATOM 6441 N N . ASN C 1 66 ? 11.006 -12.656 -20.696 1.00 32.05 86 ASN C N 1
ATOM 6442 C CA . ASN C 1 66 ? 10.777 -11.227 -20.509 1.00 32.67 86 ASN C CA 1
ATOM 6443 C C . ASN C 1 66 ? 9.322 -10.892 -20.198 1.00 30.60 86 ASN C C 1
ATOM 6444 O O . ASN C 1 66 ? 8.855 -9.797 -20.548 1.00 30.99 86 ASN C O 1
ATOM 6449 N N . ALA C 1 67 ? 8.594 -11.800 -19.554 1.00 28.75 87 ALA C N 1
ATOM 6450 C CA . ALA C 1 67 ? 7.205 -11.568 -19.184 1.00 28.23 87 ALA C CA 1
ATOM 6451 C C . ALA C 1 67 ? 6.828 -12.559 -18.091 1.00 27.41 87 ALA C C 1
ATOM 6452 O O . ALA C 1 67 ? 7.455 -13.617 -17.968 1.00 26.31 87 ALA C O 1
ATOM 6454 N N . PRO C 1 68 ? 5.801 -12.259 -17.297 1.00 29.44 88 PRO C N 1
ATOM 6455 C CA . PRO C 1 68 ? 5.391 -13.201 -16.249 1.00 27.49 88 PRO C CA 1
ATOM 6456 C C . PRO C 1 68 ? 4.724 -14.431 -16.836 1.00 24.82 88 PRO C C 1
ATOM 6457 O O . PRO C 1 68 ? 4.102 -14.384 -17.899 1.00 26.77 88 PRO C O 1
ATOM 6461 N N . GLN C 1 69 ? 4.876 -15.549 -16.131 1.00 24.25 89 GLN C N 1
ATOM 6462 C CA . GLN C 1 69 ? 4.300 -16.821 -16.542 1.00 24.10 89 GLN C CA 1
ATOM 6463 C C . GLN C 1 69 ? 3.562 -17.486 -15.391 1.00 23.90 89 GLN C C 1
ATOM 6464 O O . GLN C 1 69 ? 3.908 -17.308 -14.223 1.00 22.66 89 GLN C O 1
ATOM 6470 N N . GLU C 1 70 ? 2.539 -18.256 -15.749 1.00 28.92 90 GLU C N 1
ATOM 6471 C CA . GLU C 1 70 ? 1.934 -19.253 -14.878 1.00 30.70 90 GLU C CA 1
ATOM 6472 C C . GLU C 1 70 ? 2.109 -20.609 -15.541 1.00 29.93 90 GLU C C 1
ATOM 6473 O O . GLU C 1 70 ? 1.837 -20.749 -16.736 1.00 29.88 90 GLU C O 1
ATOM 6479 N N . ILE C 1 71 ? 2.565 -21.598 -14.776 1.00 28.68 91 ILE C N 1
ATOM 6480 C CA . ILE C 1 71 ? 2.737 -22.956 -15.272 1.00 27.24 91 ILE C CA 1
ATOM 6481 C C . ILE C 1 71 ? 1.798 -23.865 -14.494 1.00 28.06 91 ILE C C 1
ATOM 6482 O O . ILE C 1 71 ? 1.832 -23.890 -13.258 1.00 26.77 91 ILE C O 1
ATOM 6487 N N . PHE C 1 72 ? 0.967 -24.611 -15.214 1.00 27.30 92 PHE C N 1
ATOM 6488 C CA . PHE C 1 72 ? 0.081 -25.595 -14.612 1.00 28.44 92 PHE C CA 1
ATOM 6489 C C . PHE C 1 72 ? 0.612 -26.991 -14.902 1.00 28.14 92 PHE C C 1
ATOM 6490 O O . PHE C 1 72 ? 0.877 -27.332 -16.061 1.00 26.73 92 PHE C O 1
ATOM 6498 N N . ILE C 1 73 ? 0.751 -27.797 -13.852 1.00 30.77 93 ILE C N 1
ATOM 6499 C CA . ILE C 1 73 ? 1.228 -29.168 -13.978 1.00 33.09 93 ILE C CA 1
ATOM 6500 C C . ILE C 1 73 ? 0.015 -30.033 -14.303 1.00 35.02 93 ILE C C 1
ATOM 6501 O O . ILE C 1 73 ? -0.725 -30.461 -13.416 1.00 35.66 93 ILE C O 1
ATOM 6506 N N . GLN C 1 74 ? -0.189 -30.284 -15.594 1.00 34.18 94 GLN C N 1
ATOM 6507 C CA . GLN C 1 74 ? -1.285 -31.138 -16.028 1.00 32.99 94 GLN C CA 1
ATOM 6508 C C . GLN C 1 74 ? -1.102 -32.568 -15.541 1.00 35.25 94 GLN C C 1
ATOM 6509 O O . GLN C 1 74 ? -2.084 -33.255 -15.238 1.00 38.21 94 GLN C O 1
ATOM 6515 N N . GLN C 1 75 ? 0.140 -33.027 -15.447 1.00 36.60 95 GLN C N 1
ATOM 6516 C CA . GLN C 1 75 ? 0.406 -34.426 -15.165 1.00 35.05 95 GLN C CA 1
ATOM 6517 C C . GLN C 1 75 ? 1.834 -34.569 -14.665 1.00 32.87 95 GLN C C 1
ATOM 6518 O O . GLN C 1 75 ? 2.727 -33.851 -15.120 1.00 31.42 95 GLN C O 1
ATOM 6524 N N . GLY C 1 76 ? 2.038 -35.486 -13.725 1.00 30.54 96 GLY C N 1
ATOM 6525 C CA . GLY C 1 76 ? 3.370 -35.883 -13.313 1.00 30.78 96 GLY C CA 1
ATOM 6526 C C . GLY C 1 76 ? 3.830 -35.171 -12.057 1.00 30.02 96 GLY C C 1
ATOM 6527 O O . GLY C 1 76 ? 3.107 -34.388 -11.432 1.00 30.82 96 GLY C O 1
ATOM 6528 N N . ASN C 1 77 ? 5.085 -35.454 -11.710 1.00 33.58 97 ASN C N 1
ATOM 6529 C CA . ASN C 1 77 ? 5.702 -34.979 -10.480 1.00 32.59 97 ASN C CA 1
ATOM 6530 C C . ASN C 1 77 ? 7.192 -34.790 -10.725 1.00 32.31 97 ASN C C 1
ATOM 6531 O O . ASN C 1 77 ? 7.783 -35.455 -11.582 1.00 32.63 97 ASN C O 1
ATOM 6536 N N . GLY C 1 78 ? 7.797 -33.881 -9.968 1.00 31.57 98 GLY C N 1
ATOM 6537 C CA . GLY C 1 78 ? 9.216 -33.625 -10.124 1.00 34.26 98 GLY C CA 1
ATOM 6538 C C . GLY C 1 78 ? 9.660 -32.443 -9.285 1.00 35.59 98 GLY C C 1
ATOM 6539 O O . GLY C 1 78 ? 8.996 -32.060 -8.323 1.00 36.19 98 GLY C O 1
ATOM 6540 N N . TYR C 1 79 ? 10.780 -31.855 -9.694 1.00 35.92 99 TYR C N 1
ATOM 6541 C CA . TYR C 1 79 ? 11.398 -30.747 -8.984 1.00 34.79 99 TYR C CA 1
ATOM 6542 C C . TYR C 1 79 ? 11.528 -29.548 -9.910 1.00 30.23 99 TYR C C 1
ATOM 6543 O O . TYR C 1 79 ? 11.737 -29.697 -11.119 1.00 30.11 99 TYR C O 1
ATOM 6552 N N . PHE C 1 80 ? 11.391 -28.355 -9.337 1.00 27.36 100 PHE C N 1
ATOM 6553 C CA . PHE C 1 80 ? 11.687 -27.127 -10.057 1.00 29.16 100 PHE C CA 1
ATOM 6554 C C . PHE C 1 80 ? 12.531 -26.209 -9.188 1.00 27.21 100 PHE C C 1
ATOM 6555 O O . PHE C 1 80 ? 12.527 -26.295 -7.957 1.00 26.22 100 PHE C O 1
ATOM 6563 N N . GLY C 1 81 ? 13.287 -25.353 -9.855 1.00 33.39 101 GLY C N 1
ATOM 6564 C CA . GLY C 1 81 ? 14.081 -24.361 -9.177 1.00 33.53 101 GLY C CA 1
ATOM 6565 C C . GLY C 1 81 ? 13.946 -23.029 -9.869 1.00 35.11 101 GLY C C 1
ATOM 6566 O O . GLY C 1 81 ? 14.073 -22.941 -11.093 1.00 37.95 101 GLY C O 1
ATOM 6567 N N . MET C 1 82 ? 13.644 -21.993 -9.101 1.00 34.32 102 MET C N 1
ATOM 6568 C CA . MET C 1 82 ? 13.718 -20.624 -9.574 1.00 34.14 102 MET C CA 1
ATOM 6569 C C . MET C 1 82 ? 14.931 -19.981 -8.930 1.00 33.62 102 MET C C 1
ATOM 6570 O O . MET C 1 82 ? 15.164 -20.145 -7.728 1.00 34.13 102 MET C O 1
ATOM 6575 N N . VAL C 1 83 ? 15.735 -19.312 -9.746 1.00 26.44 103 VAL C N 1
ATOM 6576 C CA . VAL C 1 83 ? 17.015 -18.776 -9.317 1.00 26.74 103 VAL C CA 1
ATOM 6577 C C . VAL C 1 83 ? 16.910 -17.261 -9.375 1.00 27.45 103 VAL C C 1
ATOM 6578 O O . VAL C 1 83 ? 16.741 -16.681 -10.454 1.00 27.74 103 VAL C O 1
ATOM 6582 N N . PHE C 1 84 ? 16.988 -16.617 -8.198 1.00 31.74 104 PHE C N 1
ATOM 6583 C CA . PHE C 1 84 ? 16.695 -15.201 -8.076 1.00 31.14 104 PHE C CA 1
ATOM 6584 C C . PHE C 1 84 ? 17.972 -14.382 -7.960 1.00 31.94 104 PHE C C 1
ATOM 6585 O O . PHE C 1 84 ? 18.959 -14.840 -7.374 1.00 32.56 104 PHE C O 1
ATOM 6593 N N . PRO C 1 85 ? 17.965 -13.157 -8.484 1.00 27.27 105 PRO C N 1
ATOM 6594 C CA . PRO C 1 85 ? 19.056 -12.227 -8.187 1.00 31.65 105 PRO C CA 1
ATOM 6595 C C . PRO C 1 85 ? 19.067 -11.844 -6.717 1.00 35.39 105 PRO C C 1
ATOM 6596 O O . PRO C 1 85 ? 18.024 -11.771 -6.062 1.00 35.08 105 PRO C O 1
ATOM 6600 N N . GLY C 1 86 ? 20.268 -11.613 -6.196 1.00 41.96 106 GLY C N 1
ATOM 6601 C CA . GLY C 1 86 ? 20.399 -11.095 -4.848 1.00 43.85 106 GLY C CA 1
ATOM 6602 C C . GLY C 1 86 ? 20.038 -12.069 -3.756 1.00 45.36 106 GLY C C 1
ATOM 6603 O O . GLY C 1 86 ? 19.770 -11.643 -2.630 1.00 47.07 106 GLY C O 1
ATOM 6604 N N . CYS C 1 87 ? 20.028 -13.366 -4.048 1.00 40.55 107 CYS C N 1
ATOM 6605 C CA . CYS C 1 87 ? 19.657 -14.386 -3.080 1.00 41.56 107 CYS C CA 1
ATOM 6606 C C . CYS C 1 87 ? 20.795 -15.381 -2.918 1.00 42.54 107 CYS C C 1
ATOM 6607 O O . CYS C 1 87 ? 21.404 -15.812 -3.903 1.00 42.25 107 CYS C O 1
ATOM 6610 N N . VAL C 1 88 ? 21.067 -15.749 -1.672 1.00 49.04 108 VAL C N 1
ATOM 6611 C CA . VAL C 1 88 ? 22.158 -16.664 -1.380 1.00 51.25 108 VAL C CA 1
ATOM 6612 C C . VAL C 1 88 ? 21.685 -18.108 -1.535 1.00 50.59 108 VAL C C 1
ATOM 6613 O O . VAL C 1 88 ? 20.488 -18.408 -1.549 1.00 50.24 108 VAL C O 1
ATOM 6617 N N . GLU C 1 89 ? 22.650 -19.015 -1.676 1.00 45.98 109 GLU C N 1
ATOM 6618 C CA . GLU C 1 89 ? 22.356 -20.443 -1.665 1.00 45.05 109 GLU C CA 1
ATOM 6619 C C . GLU C 1 89 ? 22.039 -20.874 -0.234 1.00 41.88 109 GLU C C 1
ATOM 6620 O O . GLU C 1 89 ? 22.931 -20.919 0.618 1.00 44.07 109 GLU C O 1
ATOM 6626 N N . THR C 1 90 ? 20.769 -21.176 0.043 1.00 38.27 110 THR C N 1
ATOM 6627 C CA . THR C 1 90 ? 20.361 -21.597 1.379 1.00 32.93 110 THR C CA 1
ATOM 6628 C C . THR C 1 90 ? 20.394 -23.105 1.566 1.00 30.15 110 THR C C 1
ATOM 6629 O O . THR C 1 90 ? 20.216 -23.568 2.696 1.00 29.45 110 THR C O 1
ATOM 6633 N N . PHE C 1 91 ? 20.613 -23.874 0.501 1.00 29.58 111 PHE C N 1
ATOM 6634 C CA . PHE C 1 91 ? 20.803 -25.316 0.593 1.00 29.71 111 PHE C CA 1
ATOM 6635 C C . PHE C 1 91 ? 22.299 -25.609 0.517 1.00 35.00 111 PHE C C 1
ATOM 6636 O O . PHE C 1 91 ? 22.962 -25.223 -0.453 1.00 35.10 111 PHE C O 1
ATOM 6644 N N . GLU C 1 92 ? 22.822 -26.284 1.543 1.00 37.26 112 GLU C N 1
ATOM 6645 C CA . GLU C 1 92 ? 24.254 -26.478 1.745 1.00 41.88 112 GLU C CA 1
ATOM 6646 C C . GLU C 1 92 ? 24.512 -27.901 2.211 1.00 42.48 112 GLU C C 1
ATOM 6647 O O . GLU C 1 92 ? 23.787 -28.410 3.069 1.00 42.26 112 GLU C O 1
ATOM 6653 N N . GLU C 1 93 ? 25.553 -28.539 1.669 1.00 48.38 113 GLU C N 1
ATOM 6654 C CA . GLU C 1 93 ? 25.930 -29.867 2.147 1.00 47.92 113 GLU C CA 1
ATOM 6655 C C . GLU C 1 93 ? 27.449 -30.025 2.201 1.00 49.93 113 GLU C C 1
ATOM 6656 O O . GLU C 1 93 ? 28.148 -29.605 1.267 1.00 51.22 113 GLU C O 1
ATOM 6662 N N . PRO C 1 94 ? 27.992 -30.586 3.286 1.00 41.12 114 PRO C N 1
ATOM 6663 C CA . PRO C 1 94 ? 29.454 -30.626 3.457 1.00 40.76 114 PRO C CA 1
ATOM 6664 C C . PRO C 1 94 ? 30.187 -31.479 2.432 1.00 40.41 114 PRO C C 1
ATOM 6665 O O . PRO C 1 94 ? 29.607 -32.294 1.711 1.00 38.57 114 PRO C O 1
ATOM 6669 N N . ARG C 1 95 ? 31.498 -31.226 2.375 1.00 57.49 115 ARG C N 1
ATOM 6670 C CA . ARG C 1 95 ? 32.565 -32.147 1.937 1.00 61.02 115 ARG C CA 1
ATOM 6671 C C . ARG C 1 95 ? 33.409 -31.466 0.865 1.00 61.45 115 ARG C C 1
ATOM 6672 O O . ARG C 1 95 ? 34.249 -30.618 1.176 1.00 60.72 115 ARG C O 1
ATOM 6680 N N . LYS C 1 104 ? 34.727 -26.323 -0.837 1.00 58.52 124 LYS C N 1
ATOM 6681 C CA . LYS C 1 104 ? 34.085 -25.755 0.346 1.00 58.83 124 LYS C CA 1
ATOM 6682 C C . LYS C 1 104 ? 32.817 -26.543 0.681 1.00 57.38 124 LYS C C 1
ATOM 6683 O O . LYS C 1 104 ? 32.538 -26.829 1.844 1.00 57.84 124 LYS C O 1
ATOM 6689 N N . PHE C 1 105 ? 32.061 -26.897 -0.355 1.00 49.12 125 PHE C N 1
ATOM 6690 C CA . PHE C 1 105 ? 30.870 -27.722 -0.228 1.00 46.50 125 PHE C CA 1
ATOM 6691 C C . PHE C 1 105 ? 30.905 -28.835 -1.267 1.00 48.98 125 PHE C C 1
ATOM 6692 O O . PHE C 1 105 ? 31.583 -28.735 -2.293 1.00 49.81 125 PHE C O 1
ATOM 6700 N N . ARG C 1 106 ? 30.160 -29.907 -0.989 1.00 51.49 126 ARG C N 1
ATOM 6701 C CA . ARG C 1 106 ? 29.932 -30.920 -2.014 1.00 54.15 126 ARG C CA 1
ATOM 6702 C C . ARG C 1 106 ? 28.902 -30.444 -3.030 1.00 52.77 126 ARG C C 1
ATOM 6703 O O . ARG C 1 106 ? 28.996 -30.774 -4.217 1.00 54.88 126 ARG C O 1
ATOM 6711 N N . ASP C 1 107 ? 27.905 -29.692 -2.573 1.00 49.95 127 ASP C N 1
ATOM 6712 C CA . ASP C 1 107 ? 26.873 -29.138 -3.436 1.00 46.06 127 ASP C CA 1
ATOM 6713 C C . ASP C 1 107 ? 26.274 -27.934 -2.722 1.00 45.49 127 ASP C C 1
ATOM 6714 O O . ASP C 1 107 ? 26.323 -27.842 -1.491 1.00 46.26 127 ASP C O 1
ATOM 6719 N N . SER C 1 108 ? 25.732 -27.003 -3.506 1.00 46.46 128 SER C N 1
ATOM 6720 C CA . SER C 1 108 ? 25.231 -25.744 -2.968 1.00 43.42 128 SER C CA 1
ATOM 6721 C C . SER C 1 108 ? 24.315 -25.101 -4.000 1.00 42.50 128 SER C C 1
ATOM 6722 O O . SER C 1 108 ? 24.680 -25.023 -5.177 1.00 43.53 128 SER C O 1
ATOM 6725 N N . HIS C 1 109 ? 23.132 -24.649 -3.576 1.00 39.83 129 HIS C N 1
ATOM 6726 C CA . HIS C 1 109 ? 22.230 -23.995 -4.519 1.00 36.75 129 HIS C CA 1
ATOM 6727 C C . HIS C 1 109 ? 21.084 -23.311 -3.779 1.00 32.63 129 HIS C C 1
ATOM 6728 O O . HIS C 1 109 ? 20.926 -23.438 -2.562 1.00 30.64 129 HIS C O 1
ATOM 6735 N N . GLN C 1 110 ? 20.287 -22.572 -4.542 1.00 29.91 130 GLN C N 1
ATOM 6736 C CA . GLN C 1 110 ? 19.092 -21.963 -3.993 1.00 30.12 130 GLN C CA 1
ATOM 6737 C C . GLN C 1 110 ? 18.015 -23.020 -3.776 1.00 31.45 130 GLN C C 1
ATOM 6738 O O . GLN C 1 110 ? 18.073 -24.135 -4.309 1.00 30.76 130 GLN C O 1
ATOM 6744 N N . LYS C 1 111 ? 17.028 -22.645 -2.971 1.00 30.46 131 LYS C N 1
ATOM 6745 C CA . LYS C 1 111 ? 15.919 -23.522 -2.632 1.00 30.40 131 LYS C CA 1
ATOM 6746 C C . LYS C 1 111 ? 15.330 -24.173 -3.878 1.00 26.56 131 LYS C C 1
ATOM 6747 O O . LYS C 1 111 ? 15.128 -23.520 -4.902 1.00 25.56 131 LYS C O 1
ATOM 6753 N N . VAL C 1 112 ? 15.042 -25.468 -3.776 1.00 32.91 132 VAL C N 1
ATOM 6754 C CA . VAL C 1 112 ? 14.337 -26.201 -4.817 1.00 34.50 132 VAL C CA 1
ATOM 6755 C C . VAL C 1 112 ? 13.026 -26.709 -4.229 1.00 37.00 132 VAL C C 1
ATOM 6756 O O . VAL C 1 112 ? 12.888 -26.894 -3.017 1.00 37.00 132 VAL C O 1
ATOM 6760 N N . ASN C 1 113 ? 12.054 -26.932 -5.111 1.00 37.88 133 ASN C N 1
ATOM 6761 C CA . ASN C 1 113 ? 10.697 -27.278 -4.711 1.00 36.07 133 ASN C CA 1
ATOM 6762 C C . ASN C 1 113 ? 10.228 -28.507 -5.470 1.00 36.33 133 ASN C C 1
ATOM 6763 O O . ASN C 1 113 ? 10.539 -28.677 -6.651 1.00 37.22 133 ASN C O 1
ATOM 6768 N N . ARG C 1 114 ? 9.475 -29.359 -4.784 1.00 35.77 134 ARG C N 1
ATOM 6769 C CA . ARG C 1 114 ? 8.734 -30.421 -5.444 1.00 36.85 134 ARG C CA 1
ATOM 6770 C C . ARG C 1 114 ? 7.455 -29.836 -6.033 1.00 34.28 134 ARG C C 1
ATOM 6771 O O . ARG C 1 114 ? 6.829 -28.953 -5.441 1.00 35.44 134 ARG C O 1
ATOM 6779 N N . PHE C 1 115 ? 7.095 -30.296 -7.226 1.00 31.05 135 PHE C N 1
ATOM 6780 C CA . PHE C 1 115 ? 5.819 -29.959 -7.838 1.00 30.26 135 PHE C CA 1
ATOM 6781 C C . PHE C 1 115 ? 5.043 -31.243 -8.086 1.00 30.90 135 PHE C C 1
ATOM 6782 O O . PHE C 1 115 ? 5.630 -32.322 -8.216 1.00 28.56 135 PHE C O 1
ATOM 6790 N N . ARG C 1 116 ? 3.718 -31.123 -8.135 1.00 36.10 136 ARG C N 1
ATOM 6791 C CA . ARG C 1 116 ? 2.860 -32.270 -8.386 1.00 38.73 136 ARG C CA 1
ATOM 6792 C C . ARG C 1 116 ? 1.685 -31.840 -9.252 1.00 35.83 136 ARG C C 1
ATOM 6793 O O . ARG C 1 116 ? 1.444 -30.650 -9.475 1.00 34.96 136 ARG C O 1
ATOM 6801 N N . GLU C 1 117 ? 0.954 -32.838 -9.740 1.00 32.66 137 GLU C N 1
ATOM 6802 C CA . GLU C 1 117 ? -0.192 -32.594 -10.603 1.00 35.49 137 GLU C CA 1
ATOM 6803 C C . GLU C 1 117 ? -1.169 -31.645 -9.923 1.00 31.31 137 GLU C C 1
ATOM 6804 O O . GLU C 1 117 ? -1.512 -31.824 -8.753 1.00 29.82 137 GLU C O 1
ATOM 6810 N N . GLY C 1 118 ? -1.586 -30.613 -10.651 1.00 27.75 138 GLY C N 1
ATOM 6811 C CA . GLY C 1 118 ? -2.497 -29.625 -10.120 1.00 28.08 138 GLY C CA 1
ATOM 6812 C C . GLY C 1 118 ? -1.836 -28.366 -9.605 1.00 30.10 138 GLY C C 1
ATOM 6813 O O . GLY C 1 118 ? -2.550 -27.437 -9.207 1.00 31.82 138 GLY C O 1
ATOM 6814 N N . ASP C 1 119 ? -0.505 -28.306 -9.595 1.00 29.59 139 ASP C N 1
ATOM 6815 C CA . ASP C 1 119 ? 0.204 -27.123 -9.131 1.00 29.55 139 ASP C CA 1
ATOM 6816 C C . ASP C 1 119 ? 0.186 -26.019 -10.177 1.00 28.02 139 ASP C C 1
ATOM 6817 O O . ASP C 1 119 ? 0.389 -26.268 -11.368 1.00 26.91 139 ASP C O 1
ATOM 6822 N N . ILE C 1 120 ? -0.057 -24.793 -9.716 1.00 31.05 140 ILE C N 1
ATOM 6823 C CA . ILE C 1 120 ? 0.245 -23.584 -10.469 1.00 29.88 140 ILE C CA 1
ATOM 6824 C C . ILE C 1 120 ? 1.578 -23.056 -9.967 1.00 29.07 140 ILE C C 1
ATOM 6825 O O . ILE C 1 120 ? 1.795 -22.959 -8.753 1.00 27.75 140 ILE C O 1
ATOM 6830 N N . ILE C 1 121 ? 2.482 -22.746 -10.893 1.00 31.38 141 ILE C N 1
ATOM 6831 C CA . ILE C 1 121 ? 3.778 -22.158 -10.577 1.00 28.61 141 ILE C CA 1
ATOM 6832 C C . ILE C 1 121 ? 3.823 -20.763 -11.180 1.00 28.37 141 ILE C C 1
ATOM 6833 O O . ILE C 1 121 ? 3.523 -20.585 -12.366 1.00 25.58 141 ILE C O 1
ATOM 6838 N N . ALA C 1 122 ? 4.199 -19.781 -10.364 1.00 29.17 142 ALA C N 1
ATOM 6839 C CA . ALA C 1 122 ? 4.346 -18.399 -10.800 1.00 29.98 142 ALA C CA 1
ATOM 6840 C C . ALA C 1 122 ? 5.825 -18.118 -11.035 1.00 28.49 142 ALA C C 1
ATOM 6841 O O . ALA C 1 122 ? 6.637 -18.251 -10.113 1.00 29.14 142 ALA C O 1
ATOM 6843 N N . VAL C 1 123 ? 6.169 -17.738 -12.260 1.00 28.97 143 VAL C N 1
ATOM 6844 C CA . VAL C 1 123 ? 7.538 -17.407 -12.640 1.00 27.42 143 VAL C CA 1
ATOM 6845 C C . VAL C 1 123 ? 7.591 -15.903 -12.899 1.00 25.64 143 VAL C C 1
ATOM 6846 O O . VAL C 1 123 ? 7.082 -15.438 -13.930 1.00 25.43 143 VAL C O 1
ATOM 6850 N N . PRO C 1 124 ? 8.183 -15.106 -12.013 1.00 21.73 144 PRO C N 1
ATOM 6851 C CA . PRO C 1 124 ? 8.242 -13.663 -12.256 1.00 21.43 144 PRO C CA 1
ATOM 6852 C C . PRO C 1 124 ? 9.094 -13.335 -13.472 1.00 21.93 144 PRO C C 1
ATOM 6853 O O . PRO C 1 124 ? 9.947 -14.114 -13.910 1.00 22.50 144 PRO C O 1
ATOM 6857 N N . THR C 1 125 ? 8.831 -12.151 -14.017 1.00 21.77 145 THR C N 1
ATOM 6858 C CA . THR C 1 125 ? 9.527 -11.668 -15.200 1.00 22.27 145 THR C CA 1
ATOM 6859 C C . THR C 1 125 ? 11.036 -11.690 -14.995 1.00 22.63 145 THR C C 1
ATOM 6860 O O . THR C 1 125 ? 11.551 -11.170 -14.002 1.00 22.32 145 THR C O 1
ATOM 6864 N N . GLY C 1 126 ? 11.743 -12.316 -15.932 1.00 23.70 146 GLY C N 1
ATOM 6865 C CA . GLY C 1 126 ? 13.190 -12.279 -15.937 1.00 26.32 146 GLY C CA 1
ATOM 6866 C C . GLY C 1 126 ? 13.856 -13.278 -15.020 1.00 27.92 146 GLY C C 1
ATOM 6867 O O . GLY C 1 126 ? 15.094 -13.340 -14.994 1.00 28.16 146 GLY C O 1
ATOM 6868 N N . VAL C 1 127 ? 13.089 -14.048 -14.259 1.00 26.44 147 VAL C N 1
ATOM 6869 C CA . VAL C 1 127 ? 13.655 -14.973 -13.286 1.00 25.23 147 VAL C CA 1
ATOM 6870 C C . VAL C 1 127 ? 13.987 -16.281 -13.988 1.00 24.41 147 VAL C C 1
ATOM 6871 O O . VAL C 1 127 ? 13.192 -16.790 -14.784 1.00 24.56 147 VAL C O 1
ATOM 6875 N N . VAL C 1 128 ? 15.170 -16.825 -13.687 1.00 25.30 148 VAL C N 1
ATOM 6876 C CA . VAL C 1 128 ? 15.603 -18.089 -14.266 1.00 26.04 148 VAL C CA 1
ATOM 6877 C C . VAL C 1 128 ? 14.802 -19.234 -13.664 1.00 26.31 148 VAL C C 1
ATOM 6878 O O . VAL C 1 128 ? 14.561 -19.282 -12.450 1.00 25.87 148 VAL C O 1
ATOM 6882 N N . PHE C 1 129 ? 14.417 -20.183 -14.514 1.00 29.72 149 PHE C N 1
ATOM 6883 C CA . PHE C 1 129 ? 13.566 -21.298 -14.130 1.00 30.10 149 PHE C CA 1
ATOM 6884 C C . PHE C 1 129 ? 14.073 -22.574 -14.787 1.00 31.50 149 PHE C C 1
ATOM 6885 O O . PHE C 1 129 ? 14.398 -22.575 -15.979 1.00 31.72 149 PHE C O 1
ATOM 6893 N N . TRP C 1 130 ? 14.144 -23.654 -14.011 1.00 28.57 150 TRP C N 1
ATOM 6894 C CA . TRP C 1 130 ? 14.416 -24.975 -14.556 1.00 30.74 150 TRP C CA 1
ATOM 6895 C C . TRP C 1 130 ? 13.499 -25.982 -13.877 1.00 32.37 150 TRP C C 1
ATOM 6896 O O . TRP C 1 130 ? 12.924 -25.713 -12.817 1.00 31.33 150 TRP C O 1
ATOM 6907 N N . MET C 1 131 ? 13.367 -27.146 -14.513 1.00 33.12 151 MET C N 1
ATOM 6908 C CA . MET C 1 131 ? 12.405 -28.161 -14.109 1.00 34.74 151 MET C CA 1
ATOM 6909 C C . MET C 1 131 ? 12.977 -29.534 -14.440 1.00 36.82 151 MET C C 1
ATOM 6910 O O . MET C 1 131 ? 13.631 -29.708 -15.473 1.00 36.78 151 MET C O 1
ATOM 6915 N N . PHE C 1 132 ? 12.725 -30.504 -13.560 1.00 33.55 152 PHE C N 1
ATOM 6916 C CA . PHE C 1 132 ? 13.276 -31.848 -13.695 1.00 37.26 152 PHE C CA 1
ATOM 6917 C C . PHE C 1 132 ? 12.199 -32.873 -13.380 1.00 35.87 152 PHE C C 1
ATOM 6918 O O . PHE C 1 132 ? 11.547 -32.791 -12.333 1.00 36.25 152 PHE C O 1
ATOM 6926 N N . ASN C 1 133 ? 12.023 -33.841 -14.277 1.00 35.15 153 ASN C N 1
ATOM 6927 C CA . ASN C 1 133 ? 11.090 -34.941 -14.062 1.00 36.85 153 ASN C CA 1
ATOM 6928 C C . ASN C 1 133 ? 11.820 -36.062 -13.333 1.00 40.95 153 ASN C C 1
ATOM 6929 O O . ASN C 1 133 ? 12.777 -36.641 -13.863 1.00 40.34 153 ASN C O 1
ATOM 6934 N N . ASP C 1 134 ? 11.335 -36.384 -12.138 1.00 56.03 154 ASP C N 1
ATOM 6935 C CA . ASP C 1 134 ? 11.996 -37.278 -11.201 1.00 59.21 154 ASP C CA 1
ATOM 6936 C C . ASP C 1 134 ? 11.381 -38.671 -11.168 1.00 60.55 154 ASP C C 1
ATOM 6937 O O . ASP C 1 134 ? 11.804 -39.501 -10.358 1.00 61.51 154 ASP C O 1
ATOM 6942 N N . GLN C 1 135 ? 10.425 -38.959 -12.047 1.00 53.45 155 GLN C N 1
ATOM 6943 C CA . GLN C 1 135 ? 9.582 -40.139 -11.915 1.00 55.82 155 GLN C CA 1
ATOM 6944 C C . GLN C 1 135 ? 9.505 -40.900 -13.229 1.00 54.43 155 GLN C C 1
ATOM 6945 O O . GLN C 1 135 ? 10.001 -40.460 -14.268 1.00 52.70 155 GLN C O 1
ATOM 6951 N N . ASP C 1 136 ? 8.844 -42.055 -13.161 1.00 65.20 156 ASP C N 1
ATOM 6952 C CA . ASP C 1 136 ? 8.623 -42.913 -14.318 1.00 67.97 156 ASP C CA 1
ATOM 6953 C C . ASP C 1 136 ? 7.509 -42.408 -15.224 1.00 63.56 156 ASP C C 1
ATOM 6954 O O . ASP C 1 136 ? 7.346 -42.939 -16.327 1.00 63.21 156 ASP C O 1
ATOM 6959 N N . THR C 1 137 ? 6.731 -41.384 -14.785 1.00 58.37 157 THR C N 1
ATOM 6960 C CA . THR C 1 137 ? 5.619 -40.857 -15.563 1.00 55.05 157 THR C CA 1
ATOM 6961 C C . THR C 1 137 ? 6.027 -39.569 -16.268 1.00 50.31 157 THR C C 1
ATOM 6962 O O . THR C 1 137 ? 6.735 -38.743 -15.683 1.00 50.12 157 THR C O 1
ATOM 6966 N N . PRO C 1 138 ? 5.603 -39.337 -17.510 1.00 42.25 158 PRO C N 1
ATOM 6967 C CA . PRO C 1 138 ? 5.908 -38.053 -18.151 1.00 40.08 158 PRO C CA 1
ATOM 6968 C C . PRO C 1 138 ? 5.234 -36.895 -17.429 1.00 38.80 158 PRO C C 1
ATOM 6969 O O . PRO C 1 138 ? 4.096 -37.001 -16.964 1.00 38.80 158 PRO C O 1
ATOM 6973 N N . VAL C 1 139 ? 5.955 -35.788 -17.326 1.00 38.57 159 VAL C N 1
ATOM 6974 C CA . VAL C 1 139 ? 5.392 -34.538 -16.832 1.00 36.60 159 VAL C CA 1
ATOM 6975 C C . VAL C 1 139 ? 4.875 -33.746 -18.023 1.00 36.92 159 VAL C C 1
ATOM 6976 O O . VAL C 1 139 ? 5.569 -33.615 -19.037 1.00 39.02 159 VAL C O 1
ATOM 6980 N N . ILE C 1 140 ? 3.653 -33.232 -17.913 1.00 33.35 160 ILE C N 1
ATOM 6981 C CA . ILE C 1 140 ? 3.088 -32.329 -18.909 1.00 33.37 160 ILE C CA 1
ATOM 6982 C C . ILE C 1 140 ? 2.798 -31.009 -18.211 1.00 31.66 160 ILE C C 1
ATOM 6983 O O . ILE C 1 140 ? 2.012 -30.964 -17.255 1.00 29.18 160 ILE C O 1
ATOM 6988 N N . ALA C 1 141 ? 3.423 -29.940 -18.695 1.00 35.64 161 ALA C N 1
ATOM 6989 C CA . ALA C 1 141 ? 3.316 -28.617 -18.095 1.00 36.58 161 ALA C CA 1
ATOM 6990 C C . ALA C 1 141 ? 2.815 -27.645 -19.152 1.00 38.62 161 ALA C C 1
ATOM 6991 O O . ALA C 1 141 ? 3.404 -27.538 -20.233 1.00 41.09 161 ALA C O 1
ATOM 6993 N N . VAL C 1 142 ? 1.721 -26.956 -18.844 1.00 34.78 162 VAL C N 1
ATOM 6994 C CA . VAL C 1 142 ? 1.134 -25.947 -19.719 1.00 33.33 162 VAL C CA 1
ATOM 6995 C C . VAL C 1 142 ? 1.460 -24.584 -19.126 1.00 33.05 162 VAL C C 1
ATOM 6996 O O . VAL C 1 142 ? 1.111 -24.301 -17.973 1.00 30.36 162 VAL C O 1
ATOM 7000 N N . SER C 1 143 ? 2.136 -23.745 -19.908 1.00 35.23 163 SER C N 1
ATOM 7001 C CA . SER C 1 143 ? 2.603 -22.449 -19.437 1.00 35.02 163 SER C CA 1
ATOM 7002 C C . SER C 1 143 ? 1.977 -21.323 -20.252 1.00 33.38 163 SER C C 1
ATOM 7003 O O . SER C 1 143 ? 1.909 -21.389 -21.484 1.00 31.18 163 SER C O 1
ATOM 7006 N N . LEU C 1 144 ? 1.527 -20.291 -19.542 1.00 35.62 164 LEU C N 1
ATOM 7007 C CA . LEU C 1 144 ? 0.921 -19.101 -20.123 1.00 32.90 164 LEU C CA 1
ATOM 7008 C C . LEU C 1 144 ? 1.898 -17.945 -19.964 1.00 32.18 164 LEU C C 1
ATOM 7009 O O . LEU C 1 144 ? 2.374 -17.681 -18.856 1.00 35.53 164 LEU C O 1
ATOM 7014 N N . ILE C 1 145 ? 2.206 -17.269 -21.067 1.00 28.50 165 ILE C N 1
ATOM 7015 C CA . ILE C 1 145 ? 3.145 -16.150 -21.081 1.00 30.51 165 ILE C CA 1
ATOM 7016 C C . ILE C 1 145 ? 2.358 -14.880 -21.376 1.00 31.68 165 ILE C C 1
ATOM 7017 O O . ILE C 1 145 ? 1.731 -14.765 -22.436 1.00 32.58 165 ILE C O 1
ATOM 7022 N N . ASP C 1 146 ? 2.401 -13.916 -20.450 1.00 30.91 166 ASP C N 1
ATOM 7023 C CA . ASP C 1 146 ? 1.651 -12.666 -20.608 1.00 34.01 166 ASP C CA 1
ATOM 7024 C C . ASP C 1 146 ? 2.530 -11.636 -21.311 1.00 34.06 166 ASP C C 1
ATOM 7025 O O . ASP C 1 146 ? 3.102 -10.726 -20.705 1.00 32.64 166 ASP C O 1
ATOM 7030 N N . THR C 1 147 ? 2.608 -11.775 -22.636 1.00 36.15 167 THR C N 1
ATOM 7031 C CA . THR C 1 147 ? 3.482 -10.930 -23.438 1.00 35.61 167 THR C CA 1
ATOM 7032 C C . THR C 1 147 ? 3.044 -9.469 -23.462 1.00 33.79 167 THR C C 1
ATOM 7033 O O . THR C 1 147 ? 3.869 -8.597 -23.753 1.00 33.77 167 THR C O 1
ATOM 7037 N N . SER C 1 148 ? 1.777 -9.175 -23.188 1.00 38.59 168 SER C N 1
ATOM 7038 C CA . SER C 1 148 ? 1.305 -7.797 -23.157 1.00 41.04 168 SER C CA 1
ATOM 7039 C C . SER C 1 148 ? 1.365 -7.188 -21.761 1.00 40.24 168 SER C C 1
ATOM 7040 O O . SER C 1 148 ? 0.869 -6.076 -21.560 1.00 38.52 168 SER C O 1
ATOM 7043 N N . SER C 1 149 ? 1.964 -7.888 -20.800 1.00 35.01 169 SER C N 1
ATOM 7044 C CA . SER C 1 149 ? 2.194 -7.320 -19.481 1.00 32.25 169 SER C CA 1
ATOM 7045 C C . SER C 1 149 ? 3.011 -6.038 -19.579 1.00 33.75 169 SER C C 1
ATOM 7046 O O . SER C 1 149 ? 3.871 -5.884 -20.450 1.00 31.27 169 SER C O 1
ATOM 7049 N N . PHE C 1 150 ? 2.746 -5.114 -18.654 1.00 40.79 170 PHE C N 1
ATOM 7050 C CA . PHE C 1 150 ? 3.531 -3.889 -18.589 1.00 45.92 170 PHE C CA 1
ATOM 7051 C C . PHE C 1 150 ? 4.971 -4.160 -18.170 1.00 41.61 170 PHE C C 1
ATOM 7052 O O . PHE C 1 150 ? 5.841 -3.317 -18.410 1.00 40.79 170 PHE C O 1
ATOM 7060 N N . GLN C 1 151 ? 5.239 -5.322 -17.565 1.00 38.77 171 GLN C N 1
ATOM 7061 C CA . GLN C 1 151 ? 6.600 -5.712 -17.215 1.00 35.37 171 GLN C CA 1
ATOM 7062 C C . GLN C 1 151 ? 7.412 -6.152 -18.427 1.00 35.38 171 GLN C C 1
ATOM 7063 O O . GLN C 1 151 ? 8.641 -6.248 -18.334 1.00 37.65 171 GLN C O 1
ATOM 7069 N N . ASN C 1 152 ? 6.760 -6.442 -19.549 1.00 30.92 172 ASN C N 1
ATOM 7070 C CA . ASN C 1 152 ? 7.459 -6.715 -20.801 1.00 28.71 172 ASN C CA 1
ATOM 7071 C C . ASN C 1 152 ? 7.702 -5.380 -21.490 1.00 28.49 172 ASN C C 1
ATOM 7072 O O . ASN C 1 152 ? 6.804 -4.817 -22.122 1.00 27.80 172 ASN C O 1
ATOM 7077 N N . GLN C 1 153 ? 8.923 -4.870 -21.369 1.00 32.19 173 GLN C N 1
ATOM 7078 C CA . GLN C 1 153 ? 9.283 -3.596 -21.971 1.00 32.99 173 GLN C CA 1
ATOM 7079 C C . GLN C 1 153 ? 9.906 -3.765 -23.349 1.00 33.10 173 GLN C C 1
ATOM 7080 O O . GLN C 1 153 ? 10.446 -2.799 -23.892 1.00 34.90 173 GLN C O 1
ATOM 7086 N N . LEU C 1 154 ? 9.842 -4.968 -23.918 1.00 34.41 174 LEU C N 1
ATOM 7087 C CA . LEU C 1 154 ? 10.302 -5.208 -25.281 1.00 39.64 174 LEU C CA 1
ATOM 7088 C C . LEU C 1 154 ? 9.125 -5.140 -26.250 1.00 42.11 174 LEU C C 1
ATOM 7089 O O . LEU C 1 154 ? 8.591 -4.056 -26.500 1.00 44.77 174 LEU C O 1
ATOM 7094 N N . ASP C 1 155 ? 8.716 -6.280 -26.806 1.00 36.26 175 ASP C N 1
ATOM 7095 C CA . ASP C 1 155 ? 7.592 -6.348 -27.730 1.00 39.02 175 ASP C CA 1
ATOM 7096 C C . ASP C 1 155 ? 6.819 -7.635 -27.461 1.00 41.61 175 ASP C C 1
ATOM 7097 O O . ASP C 1 155 ? 7.141 -8.398 -26.545 1.00 41.43 175 ASP C O 1
ATOM 7102 N N . GLN C 1 156 ? 5.790 -7.876 -28.269 1.00 45.94 176 GLN C N 1
ATOM 7103 C CA . GLN C 1 156 ? 4.843 -8.964 -28.044 1.00 51.88 176 GLN C CA 1
ATOM 7104 C C . GLN C 1 156 ? 5.363 -10.322 -28.499 1.00 53.67 176 GLN C C 1
ATOM 7105 O O . GLN C 1 156 ? 4.670 -11.325 -28.301 1.00 54.61 176 GLN C O 1
ATOM 7111 N N . MET C 1 157 ? 6.548 -10.387 -29.092 1.00 57.21 177 MET C N 1
ATOM 7112 C CA . MET C 1 157 ? 7.114 -11.666 -29.506 1.00 60.71 177 MET C CA 1
ATOM 7113 C C . MET C 1 157 ? 7.647 -12.407 -28.283 1.00 54.84 177 MET C C 1
ATOM 7114 O O . MET C 1 157 ? 8.601 -11.933 -27.657 1.00 55.04 177 MET C O 1
ATOM 7119 N N . PRO C 1 158 ? 7.087 -13.558 -27.914 1.00 53.69 178 PRO C N 1
ATOM 7120 C CA . PRO C 1 158 ? 7.618 -14.273 -26.745 1.00 49.79 178 PRO C CA 1
ATOM 7121 C C . PRO C 1 158 ? 9.052 -14.713 -26.997 1.00 48.18 178 PRO C C 1
ATOM 7122 O O . PRO C 1 158 ? 9.379 -15.243 -28.059 1.00 50.86 178 PRO C O 1
ATOM 7126 N N . ARG C 1 159 ? 9.907 -14.478 -26.009 1.00 45.63 179 ARG C N 1
ATOM 7127 C CA . ARG C 1 159 ? 11.324 -14.793 -26.097 1.00 45.77 179 ARG C CA 1
ATOM 7128 C C . ARG C 1 159 ? 11.719 -15.698 -24.943 1.00 45.02 179 ARG C C 1
ATOM 7129 O O . ARG C 1 159 ? 11.221 -15.545 -23.825 1.00 48.53 179 ARG C O 1
ATOM 7137 N N . ARG C 1 160 ? 12.621 -16.633 -25.214 1.00 39.51 180 ARG C N 1
ATOM 7138 C CA . ARG C 1 160 ? 13.289 -17.396 -24.172 1.00 38.30 180 ARG C CA 1
ATOM 7139 C C . ARG C 1 160 ? 14.769 -17.063 -24.228 1.00 37.78 180 ARG C C 1
ATOM 7140 O O . ARG C 1 160 ? 15.368 -17.055 -25.311 1.00 36.19 180 ARG C O 1
ATOM 7148 N N . PHE C 1 161 ? 15.350 -16.775 -23.072 1.00 38.41 181 PHE C N 1
ATOM 7149 C CA . PHE C 1 161 ? 16.788 -16.575 -22.943 1.00 35.81 181 PHE C CA 1
ATOM 7150 C C . PHE C 1 161 ? 17.339 -17.820 -22.263 1.00 33.69 181 PHE C C 1
ATOM 7151 O O . PHE C 1 161 ? 17.207 -17.987 -21.047 1.00 31.79 181 PHE C O 1
ATOM 7159 N N . TYR C 1 162 ? 17.933 -18.698 -23.063 1.00 32.86 182 TYR C N 1
ATOM 7160 C CA . TYR C 1 162 ? 18.426 -19.980 -22.587 1.00 35.09 182 TYR C CA 1
ATOM 7161 C C . TYR C 1 162 ? 19.848 -19.825 -22.068 1.00 36.27 182 TYR C C 1
ATOM 7162 O O . TYR C 1 162 ? 20.704 -19.243 -22.745 1.00 37.18 182 TYR C O 1
ATOM 7171 N N . LEU C 1 163 ? 20.097 -20.360 -20.871 1.00 36.28 183 LEU C N 1
ATOM 7172 C CA . LEU C 1 163 ? 21.436 -20.352 -20.297 1.00 37.37 183 LEU C CA 1
ATOM 7173 C C . LEU C 1 163 ? 22.303 -21.505 -20.787 1.00 40.06 183 LEU C C 1
ATOM 7174 O O . LEU C 1 163 ? 23.521 -21.467 -20.582 1.00 41.00 183 LEU C O 1
ATOM 7179 N N . ALA C 1 164 ? 21.718 -22.511 -21.437 1.00 36.36 184 ALA C N 1
ATOM 7180 C CA . ALA C 1 164 ? 22.458 -23.692 -21.856 1.00 36.48 184 ALA C CA 1
ATOM 7181 C C . ALA C 1 164 ? 21.892 -24.195 -23.172 1.00 37.15 184 ALA C C 1
ATOM 7182 O O . ALA C 1 164 ? 20.762 -23.874 -23.550 1.00 35.69 184 ALA C O 1
ATOM 7184 N N . GLY C 1 165 ? 22.692 -24.992 -23.863 1.00 43.77 185 GLY C N 1
ATOM 7185 C CA . GLY C 1 165 ? 22.264 -25.611 -25.095 1.00 45.32 185 GLY C CA 1
ATOM 7186 C C . GLY C 1 165 ? 22.691 -24.817 -26.310 1.00 46.53 185 GLY C C 1
ATOM 7187 O O . GLY C 1 165 ? 23.434 -23.834 -26.240 1.00 46.42 185 GLY C O 1
ATOM 7188 N N . ASN C 1 166 ? 22.193 -25.271 -27.452 1.00 45.99 186 ASN C N 1
ATOM 7189 C CA . ASN C 1 166 ? 22.591 -24.725 -28.740 1.00 48.11 186 ASN C CA 1
ATOM 7190 C C . ASN C 1 166 ? 21.444 -24.919 -29.727 1.00 49.26 186 ASN C C 1
ATOM 7191 O O . ASN C 1 166 ? 21.615 -25.465 -30.818 1.00 53.31 186 ASN C O 1
ATOM 7196 N N . HIS C 1 167 ? 20.249 -24.473 -29.346 1.00 45.38 187 HIS C N 1
ATOM 7197 C CA . HIS C 1 167 ? 19.043 -24.737 -30.113 1.00 45.83 187 HIS C CA 1
ATOM 7198 C C . HIS C 1 167 ? 18.269 -23.447 -30.355 1.00 46.02 187 HIS C C 1
ATOM 7199 O O . HIS C 1 167 ? 18.597 -22.384 -29.822 1.00 40.92 187 HIS C O 1
ATOM 7206 N N . GLU C 1 168 ? 17.227 -23.564 -31.176 1.00 47.63 188 GLU C N 1
ATOM 7207 C CA . GLU C 1 168 ? 16.424 -22.432 -31.610 1.00 52.90 188 GLU C CA 1
ATOM 7208 C C . GLU C 1 168 ? 15.397 -22.051 -30.542 1.00 51.77 188 GLU C C 1
ATOM 7209 O O . GLU C 1 168 ? 15.181 -22.757 -29.553 1.00 47.79 188 GLU C O 1
ATOM 7215 N N . GLN C 1 169 ? 14.759 -20.906 -30.762 1.00 61.00 189 GLN C N 1
ATOM 7216 C CA . GLN C 1 169 ? 13.692 -20.442 -29.892 1.00 61.27 189 GLN C CA 1
ATOM 7217 C C . GLN C 1 169 ? 12.453 -21.319 -30.021 1.00 61.94 189 GLN C C 1
ATOM 7218 O O . GLN C 1 169 ? 12.152 -21.856 -31.091 1.00 64.19 189 GLN C O 1
ATOM 7224 N N . GLU C 1 170 ? 11.723 -21.456 -28.909 1.00 57.09 190 GLU C N 1
ATOM 7225 C CA . GLU C 1 170 ? 10.447 -22.160 -28.962 1.00 55.30 190 GLU C CA 1
ATOM 7226 C C . GLU C 1 170 ? 9.496 -21.445 -29.909 1.00 51.70 190 GLU C C 1
ATOM 7227 O O . GLU C 1 170 ? 8.739 -22.085 -30.648 1.00 49.47 190 GLU C O 1
ATOM 7233 N N . PHE C 1 171 ? 9.530 -20.115 -29.903 1.00 46.70 191 PHE C N 1
ATOM 7234 C CA . PHE C 1 171 ? 8.659 -19.297 -30.734 1.00 48.91 191 PHE C CA 1
ATOM 7235 C C . PHE C 1 171 ? 9.493 -18.604 -31.808 1.00 53.05 191 PHE C C 1
ATOM 7236 O O . PHE C 1 171 ? 9.726 -17.394 -31.756 1.00 53.02 191 PHE C O 1
ATOM 7244 N N . LEU C 1 172 ? 9.955 -19.377 -32.792 1.00 54.72 192 LEU C N 1
ATOM 7245 C CA . LEU C 1 172 ? 10.602 -18.787 -33.966 1.00 58.30 192 LEU C CA 1
ATOM 7246 C C . LEU C 1 172 ? 9.541 -18.611 -35.048 1.00 58.51 192 LEU C C 1
ATOM 7247 O O . LEU C 1 172 ? 9.442 -19.376 -36.010 1.00 55.25 192 LEU C O 1
ATOM 7252 N N . ARG C 1 173 ? 8.721 -17.580 -34.861 1.00 77.62 193 ARG C N 1
ATOM 7253 C CA . ARG C 1 173 ? 7.687 -17.215 -35.823 1.00 78.61 193 ARG C CA 1
ATOM 7254 C C . ARG C 1 173 ? 7.276 -15.762 -35.612 1.00 74.99 193 ARG C C 1
ATOM 7255 O O . ARG C 1 173 ? 6.385 -15.249 -36.288 1.00 73.22 193 ARG C O 1
ATOM 7263 N N . GLY C 1 186 ? 20.578 -20.830 -33.621 1.00 67.75 206 GLY C N 1
ATOM 7264 C CA . GLY C 1 186 ? 20.352 -20.261 -32.306 1.00 67.65 206 GLY C CA 1
ATOM 7265 C C . GLY C 1 186 ? 21.587 -20.282 -31.426 1.00 68.49 206 GLY C C 1
ATOM 7266 O O . GLY C 1 186 ? 22.698 -20.015 -31.887 1.00 69.08 206 GLY C O 1
ATOM 7267 N N . GLY C 1 187 ? 21.390 -20.612 -30.150 1.00 50.46 207 GLY C N 1
ATOM 7268 C CA . GLY C 1 187 ? 22.462 -20.554 -29.176 1.00 47.81 207 GLY C CA 1
ATOM 7269 C C . GLY C 1 187 ? 21.983 -20.097 -27.812 1.00 43.10 207 GLY C C 1
ATOM 7270 O O . GLY C 1 187 ? 20.858 -19.605 -27.668 1.00 40.69 207 GLY C O 1
ATOM 7271 N N . ASN C 1 188 ? 22.823 -20.263 -26.796 1.00 42.66 208 ASN C N 1
ATOM 7272 C CA . ASN C 1 188 ? 22.474 -19.867 -25.446 1.00 41.01 208 ASN C CA 1
ATOM 7273 C C . ASN C 1 188 ? 23.047 -18.478 -25.164 1.00 38.63 208 ASN C C 1
ATOM 7274 O O . ASN C 1 188 ? 23.727 -17.876 -25.997 1.00 39.56 208 ASN C O 1
ATOM 7279 N N . ILE C 1 189 ? 22.748 -17.956 -23.973 1.00 42.09 209 ILE C N 1
ATOM 7280 C CA . ILE C 1 189 ? 23.077 -16.568 -23.663 1.00 41.23 209 ILE C CA 1
ATOM 7281 C C . ILE C 1 189 ? 24.587 -16.350 -23.634 1.00 42.74 209 ILE C C 1
ATOM 7282 O O . ILE C 1 189 ? 25.063 -15.236 -23.883 1.00 43.67 209 ILE C O 1
ATOM 7287 N N . PHE C 1 190 ? 25.367 -17.390 -23.327 1.00 37.51 210 PHE C N 1
ATOM 7288 C CA . PHE C 1 190 ? 26.810 -17.234 -23.194 1.00 37.55 210 PHE C CA 1
ATOM 7289 C C . PHE C 1 190 ? 27.544 -17.311 -24.525 1.00 39.56 210 PHE C C 1
ATOM 7290 O O . PHE C 1 190 ? 28.676 -16.820 -24.619 1.00 40.04 210 PHE C O 1
ATOM 7298 N N . SER C 1 191 ? 26.927 -17.901 -25.552 1.00 47.84 211 SER C N 1
ATOM 7299 C CA . SER C 1 191 ? 27.612 -18.095 -26.825 1.00 47.55 211 SER C CA 1
ATOM 7300 C C . SER C 1 191 ? 27.809 -16.791 -27.585 1.00 46.64 211 SER C C 1
ATOM 7301 O O . SER C 1 191 ? 28.640 -16.744 -28.495 1.00 45.88 211 SER C O 1
ATOM 7304 N N . GLY C 1 192 ? 27.072 -15.736 -27.235 1.00 47.21 212 GLY C N 1
ATOM 7305 C CA . GLY C 1 192 ? 27.269 -14.437 -27.852 1.00 49.21 212 GLY C CA 1
ATOM 7306 C C . GLY C 1 192 ? 28.458 -13.651 -27.335 1.00 51.21 212 GLY C C 1
ATOM 7307 O O . GLY C 1 192 ? 28.799 -12.619 -27.921 1.00 51.99 212 GLY C O 1
ATOM 7308 N N . PHE C 1 193 ? 29.081 -14.100 -26.247 1.00 42.20 213 PHE C N 1
ATOM 7309 C CA . PHE C 1 193 ? 30.243 -13.428 -25.688 1.00 41.21 213 PHE C CA 1
ATOM 7310 C C . PHE C 1 193 ? 31.535 -14.038 -26.220 1.00 44.38 213 PHE C C 1
ATOM 7311 O O . PHE C 1 193 ? 31.592 -15.220 -26.575 1.00 44.79 213 PHE C O 1
ATOM 7319 N N . LYS C 1 194 ? 32.582 -13.217 -26.256 1.00 53.56 214 LYS C N 1
ATOM 7320 C CA . LYS C 1 194 ? 33.892 -13.689 -26.682 1.00 56.18 214 LYS C CA 1
ATOM 7321 C C . LYS C 1 194 ? 34.498 -14.608 -25.629 1.00 56.31 214 LYS C C 1
ATOM 7322 O O . LYS C 1 194 ? 34.381 -14.368 -24.424 1.00 56.34 214 LYS C O 1
ATOM 7328 N N . ARG C 1 195 ? 35.167 -15.663 -26.097 1.00 47.63 215 ARG C N 1
ATOM 7329 C CA . ARG C 1 195 ? 35.714 -16.660 -25.183 1.00 49.36 215 ARG C CA 1
ATOM 7330 C C . ARG C 1 195 ? 36.808 -16.082 -24.296 1.00 50.49 215 ARG C C 1
ATOM 7331 O O . ARG C 1 195 ? 36.870 -16.401 -23.103 1.00 51.31 215 ARG C O 1
ATOM 7339 N N . ASP C 1 196 ? 37.693 -15.250 -24.850 1.00 54.92 216 ASP C N 1
ATOM 7340 C CA . ASP C 1 196 ? 38.768 -14.706 -24.030 1.00 58.17 216 ASP C CA 1
ATOM 7341 C C . ASP C 1 196 ? 38.207 -13.889 -22.879 1.00 56.66 216 ASP C C 1
ATOM 7342 O O . ASP C 1 196 ? 38.782 -13.876 -21.785 1.00 56.85 216 ASP C O 1
ATOM 7347 N N . PHE C 1 197 ? 37.073 -13.223 -23.096 1.00 57.90 217 PHE C N 1
ATOM 7348 C CA . PHE C 1 197 ? 36.406 -12.526 -22.005 1.00 57.42 217 PHE C CA 1
ATOM 7349 C C . PHE C 1 197 ? 35.919 -13.511 -20.948 1.00 52.85 217 PHE C C 1
ATOM 7350 O O . PHE C 1 197 ? 36.179 -13.337 -19.751 1.00 49.49 217 PHE C O 1
ATOM 7358 N N . LEU C 1 198 ? 35.190 -14.546 -21.371 1.00 51.53 218 LEU C N 1
ATOM 7359 C CA . LEU C 1 198 ? 34.640 -15.497 -20.412 1.00 48.83 218 LEU C CA 1
ATOM 7360 C C . LEU C 1 198 ? 35.746 -16.217 -19.650 1.00 50.15 218 LEU C C 1
ATOM 7361 O O . LEU C 1 198 ? 35.613 -16.473 -18.448 1.00 47.78 218 LEU C O 1
ATOM 7366 N N . GLU C 1 199 ? 36.859 -16.530 -20.320 1.00 48.96 219 GLU C N 1
ATOM 7367 C CA . GLU C 1 199 ? 37.969 -17.178 -19.629 1.00 50.57 219 GLU C CA 1
ATOM 7368 C C . GLU C 1 199 ? 38.515 -16.284 -18.521 1.00 48.22 219 GLU C C 1
ATOM 7369 O O . GLU C 1 199 ? 38.751 -16.744 -17.399 1.00 42.27 219 GLU C O 1
ATOM 7375 N N . ASP C 1 200 ? 38.713 -14.997 -18.814 1.00 47.47 220 ASP C N 1
ATOM 7376 C CA . ASP C 1 200 ? 39.223 -14.080 -17.799 1.00 46.68 220 ASP C CA 1
ATOM 7377 C C . ASP C 1 200 ? 38.214 -13.896 -16.672 1.00 47.35 220 ASP C C 1
ATOM 7378 O O . ASP C 1 200 ? 38.571 -13.941 -15.488 1.00 49.55 220 ASP C O 1
ATOM 7383 N N . ALA C 1 201 ? 36.944 -13.683 -17.020 1.00 43.14 221 ALA C N 1
ATOM 7384 C CA . ALA C 1 201 ? 35.934 -13.444 -15.999 1.00 39.92 221 ALA C CA 1
ATOM 7385 C C . ALA C 1 201 ? 35.774 -14.654 -15.089 1.00 40.27 221 ALA C C 1
ATOM 7386 O O . ALA C 1 201 ? 35.633 -14.507 -13.870 1.00 40.29 221 ALA C O 1
ATOM 7388 N N . LEU C 1 202 ? 35.805 -15.861 -15.661 1.00 48.14 222 LEU C N 1
ATOM 7389 C CA . LEU C 1 202 ? 35.590 -17.079 -14.892 1.00 45.40 222 LEU C CA 1
ATOM 7390 C C . LEU C 1 202 ? 36.873 -17.692 -14.356 1.00 47.74 222 LEU C C 1
ATOM 7391 O O . LEU C 1 202 ? 36.813 -18.497 -13.419 1.00 47.46 222 LEU C O 1
ATOM 7396 N N . ASN C 1 203 ? 38.025 -17.341 -14.922 1.00 44.83 223 ASN C N 1
ATOM 7397 C CA . ASN C 1 203 ? 39.287 -17.974 -14.552 1.00 44.91 223 ASN C CA 1
ATOM 7398 C C . ASN C 1 203 ? 39.209 -19.491 -14.744 1.00 44.12 223 ASN C C 1
ATOM 7399 O O . ASN C 1 203 ? 39.544 -20.273 -13.852 1.00 42.83 223 ASN C O 1
ATOM 7404 N N . VAL C 1 204 ? 38.754 -19.904 -15.929 1.00 42.67 224 VAL C N 1
ATOM 7405 C CA . VAL C 1 204 ? 38.663 -21.311 -16.302 1.00 45.93 224 VAL C CA 1
ATOM 7406 C C . VAL C 1 204 ? 39.271 -21.480 -17.687 1.00 49.73 224 VAL C C 1
ATOM 7407 O O . VAL C 1 204 ? 39.407 -20.523 -18.452 1.00 50.09 224 VAL C O 1
ATOM 7411 N N . ASN C 1 205 ? 39.630 -22.722 -18.008 1.00 53.33 225 ASN C N 1
ATOM 7412 C CA . ASN C 1 205 ? 40.284 -23.013 -19.275 1.00 59.43 225 ASN C CA 1
ATOM 7413 C C . ASN C 1 205 ? 39.276 -22.974 -20.425 1.00 57.38 225 ASN C C 1
ATOM 7414 O O . ASN C 1 205 ? 38.060 -22.881 -20.225 1.00 53.89 225 ASN C O 1
ATOM 7419 N N . ARG C 1 206 ? 39.806 -23.054 -21.650 1.00 58.12 226 ARG C N 1
ATOM 7420 C CA . ARG C 1 206 ? 38.981 -22.905 -22.847 1.00 57.34 226 ARG C CA 1
ATOM 7421 C C . ARG C 1 206 ? 37.987 -24.051 -23.005 1.00 53.65 226 ARG C C 1
ATOM 7422 O O . ARG C 1 206 ? 36.932 -23.867 -23.625 1.00 51.85 226 ARG C O 1
ATOM 7430 N N . ARG C 1 207 ? 38.291 -25.233 -22.461 1.00 55.14 227 ARG C N 1
ATOM 7431 C CA . ARG C 1 207 ? 37.385 -26.364 -22.637 1.00 57.04 227 ARG C CA 1
ATOM 7432 C C . ARG C 1 207 ? 36.102 -26.175 -21.833 1.00 53.04 227 ARG C C 1
ATOM 7433 O O . ARG C 1 207 ? 35.018 -26.563 -22.283 1.00 51.56 227 ARG C O 1
ATOM 7441 N N . ILE C 1 208 ? 36.200 -25.577 -20.645 1.00 50.86 228 ILE C N 1
ATOM 7442 C CA . ILE C 1 208 ? 35.001 -25.311 -19.858 1.00 47.35 228 ILE C CA 1
ATOM 7443 C C . ILE C 1 208 ? 34.155 -24.236 -20.531 1.00 42.23 228 ILE C C 1
ATOM 7444 O O . ILE C 1 208 ? 32.920 -24.311 -20.530 1.00 41.24 228 ILE C O 1
ATOM 7449 N N . VAL C 1 209 ? 34.799 -23.225 -21.123 1.00 42.67 229 VAL C N 1
ATOM 7450 C CA . VAL C 1 209 ? 34.054 -22.146 -21.765 1.00 41.97 229 VAL C CA 1
ATOM 7451 C C . VAL C 1 209 ? 33.348 -22.647 -23.020 1.00 42.72 229 VAL C C 1
ATOM 7452 O O . VAL C 1 209 ? 32.232 -22.210 -23.333 1.00 43.87 229 VAL C O 1
ATOM 7456 N N . ASN C 1 210 ? 33.982 -23.561 -23.764 1.00 43.60 230 ASN C N 1
ATOM 7457 C CA . ASN C 1 210 ? 33.344 -24.106 -24.958 1.00 44.03 230 ASN C CA 1
ATOM 7458 C C . ASN C 1 210 ? 32.090 -24.888 -24.594 1.00 43.12 230 ASN C C 1
ATOM 7459 O O . ASN C 1 210 ? 31.083 -24.829 -25.309 1.00 42.76 230 ASN C O 1
ATOM 7464 N N . LYS C 1 211 ? 32.130 -25.631 -23.487 1.00 45.94 231 LYS C N 1
ATOM 7465 C CA . LYS C 1 211 ? 30.929 -26.314 -23.020 1.00 45.75 231 LYS C CA 1
ATOM 7466 C C . LYS C 1 211 ? 29.884 -25.307 -22.559 1.00 44.91 231 LYS C C 1
ATOM 7467 O O . LYS C 1 211 ? 28.704 -25.416 -22.914 1.00 45.35 231 LYS C O 1
ATOM 7473 N N . LEU C 1 212 ? 30.302 -24.319 -21.761 1.00 41.33 232 LEU C N 1
ATOM 7474 C CA . LEU C 1 212 ? 29.402 -23.245 -21.351 1.00 39.35 232 LEU C CA 1
ATOM 7475 C C . LEU C 1 212 ? 28.657 -22.668 -22.548 1.00 41.65 232 LEU C C 1
ATOM 7476 O O . LEU C 1 212 ? 27.441 -22.447 -22.494 1.00 43.75 232 LEU C O 1
ATOM 7481 N N . GLN C 1 213 ? 29.375 -22.416 -23.643 1.00 44.40 233 GLN C N 1
ATOM 7482 C CA . GLN C 1 213 ? 28.784 -21.839 -24.845 1.00 43.13 233 GLN C CA 1
ATOM 7483 C C . GLN C 1 213 ? 28.024 -22.862 -25.682 1.00 43.38 233 GLN C C 1
ATOM 7484 O O . GLN C 1 213 ? 27.404 -22.483 -26.681 1.00 41.37 233 GLN C O 1
ATOM 7490 N N . GLY C 1 214 ? 28.054 -24.136 -25.303 1.00 42.12 234 GLY C N 1
ATOM 7491 C CA . GLY C 1 214 ? 27.340 -25.161 -26.042 1.00 45.71 234 GLY C CA 1
ATOM 7492 C C . GLY C 1 214 ? 27.964 -25.505 -27.374 1.00 48.58 234 GLY C C 1
ATOM 7493 O O . GLY C 1 214 ? 27.260 -25.937 -28.291 1.00 46.75 234 GLY C O 1
ATOM 7494 N N . ARG C 1 215 ? 29.279 -25.331 -27.498 1.00 52.31 235 ARG C N 1
ATOM 7495 C CA . ARG C 1 215 ? 29.991 -25.747 -28.697 1.00 55.97 235 ARG C CA 1
ATOM 7496 C C . ARG C 1 215 ? 29.959 -27.254 -28.885 1.00 57.23 235 ARG C C 1
ATOM 7497 O O . ARG C 1 215 ? 30.181 -27.735 -30.000 1.00 60.10 235 ARG C O 1
ATOM 7505 N N . ASN C 1 216 ? 29.682 -28.002 -27.820 1.00 52.05 236 ASN C N 1
ATOM 7506 C CA . ASN C 1 216 ? 29.741 -29.455 -27.829 1.00 53.99 236 ASN C CA 1
ATOM 7507 C C . ASN C 1 216 ? 28.406 -30.101 -28.170 1.00 50.37 236 ASN C C 1
ATOM 7508 O O . ASN C 1 216 ? 28.212 -31.285 -27.870 1.00 49.32 236 ASN C O 1
ATOM 7513 N N . GLU C 1 217 ? 27.483 -29.369 -28.789 1.00 50.52 237 GLU C N 1
ATOM 7514 C CA . GLU C 1 217 ? 26.109 -29.841 -28.872 1.00 50.01 237 GLU C CA 1
ATOM 7515 C C . GLU C 1 217 ? 25.522 -29.613 -30.255 1.00 50.52 237 GLU C C 1
ATOM 7516 O O . GLU C 1 217 ? 25.570 -28.499 -30.785 1.00 47.59 237 GLU C O 1
ATOM 7522 N N . ASP C 1 218 ? 24.964 -30.682 -30.822 1.00 66.23 238 ASP C N 1
ATOM 7523 C CA . ASP C 1 218 ? 24.114 -30.594 -32.001 1.00 72.71 238 ASP C CA 1
ATOM 7524 C C . ASP C 1 218 ? 22.861 -29.780 -31.694 1.00 76.06 238 ASP C C 1
ATOM 7525 O O . ASP C 1 218 ? 22.333 -29.805 -30.579 1.00 78.02 238 ASP C O 1
ATOM 7530 N N . GLU C 1 219 ? 22.382 -29.045 -32.697 1.00 72.91 239 GLU C N 1
ATOM 7531 C CA . GLU C 1 219 ? 21.213 -28.200 -32.500 1.00 73.11 239 GLU C CA 1
ATOM 7532 C C . GLU C 1 219 ? 19.973 -28.999 -32.123 1.00 71.91 239 GLU C C 1
ATOM 7533 O O . GLU C 1 219 ? 18.984 -28.402 -31.679 1.00 71.52 239 GLU C O 1
ATOM 7539 N N . GLU C 1 220 ? 19.998 -30.323 -32.283 1.00 72.01 240 GLU C N 1
ATOM 7540 C CA . GLU C 1 220 ? 18.829 -31.158 -32.044 1.00 69.81 240 GLU C CA 1
ATOM 7541 C C . GLU C 1 220 ? 18.707 -31.672 -30.611 1.00 64.32 240 GLU C C 1
ATOM 7542 O O . GLU C 1 220 ? 17.685 -32.287 -30.287 1.00 62.57 240 GLU C O 1
ATOM 7548 N N . LYS C 1 221 ? 19.701 -31.453 -29.745 1.00 57.70 241 LYS C N 1
ATOM 7549 C CA . LYS C 1 221 ? 19.548 -31.865 -28.352 1.00 55.53 241 LYS C CA 1
ATOM 7550 C C . LYS C 1 221 ? 18.346 -31.169 -27.720 1.00 53.90 241 LYS C C 1
ATOM 7551 O O . LYS C 1 221 ? 17.490 -31.812 -27.102 1.00 53.71 241 LYS C O 1
ATOM 7557 N N . GLY C 1 222 ? 18.260 -29.851 -27.891 1.00 51.84 242 GLY C N 1
ATOM 7558 C CA . GLY C 1 222 ? 17.068 -29.089 -27.587 1.00 48.86 242 GLY C CA 1
ATOM 7559 C C . GLY C 1 222 ? 16.961 -28.656 -26.135 1.00 45.96 242 GLY C C 1
ATOM 7560 O O . GLY C 1 222 ? 17.889 -28.775 -25.330 1.00 46.71 242 GLY C O 1
ATOM 7561 N N . ALA C 1 223 ? 15.770 -28.152 -25.803 1.00 39.99 243 ALA C N 1
ATOM 7562 C CA . ALA C 1 223 ? 15.543 -27.514 -24.508 1.00 37.08 243 ALA C CA 1
ATOM 7563 C C . ALA C 1 223 ? 15.375 -28.518 -23.374 1.00 37.25 243 ALA C C 1
ATOM 7564 O O . ALA C 1 223 ? 15.690 -28.194 -22.223 1.00 38.19 243 ALA C O 1
ATOM 7566 N N . ILE C 1 224 ? 14.865 -29.711 -23.664 1.00 39.19 244 ILE C N 1
ATOM 7567 C CA . ILE C 1 224 ? 14.663 -30.755 -22.663 1.00 37.31 244 ILE C CA 1
ATOM 7568 C C . ILE C 1 224 ? 15.632 -31.891 -22.971 1.00 38.79 244 ILE C C 1
ATOM 7569 O O . ILE C 1 224 ? 15.583 -32.476 -24.061 1.00 41.46 244 ILE C O 1
ATOM 7574 N N . VAL C 1 225 ? 16.516 -32.204 -22.018 1.00 40.92 245 VAL C N 1
ATOM 7575 C CA . VAL C 1 225 ? 17.582 -33.178 -22.236 1.00 42.95 245 VAL C CA 1
ATOM 7576 C C . VAL C 1 225 ? 17.430 -34.339 -21.264 1.00 44.43 245 VAL C C 1
ATOM 7577 O O . VAL C 1 225 ? 16.880 -34.199 -20.166 1.00 42.63 245 VAL C O 1
ATOM 7581 N N . LYS C 1 226 ? 17.935 -35.497 -21.683 1.00 46.60 246 LYS C N 1
ATOM 7582 C CA . LYS C 1 226 ? 18.013 -36.655 -20.806 1.00 48.69 246 LYS C CA 1
ATOM 7583 C C . LYS C 1 226 ? 19.122 -36.471 -19.778 1.00 48.48 246 LYS C C 1
ATOM 7584 O O . LYS C 1 226 ? 20.117 -35.781 -20.019 1.00 48.54 246 LYS C O 1
ATOM 7590 N N . VAL C 1 227 ? 18.949 -37.114 -18.627 1.00 41.97 247 VAL C N 1
ATOM 7591 C CA . VAL C 1 227 ? 19.986 -37.212 -17.606 1.00 43.94 247 VAL C CA 1
ATOM 7592 C C . VAL C 1 227 ? 20.056 -38.678 -17.211 1.00 48.11 247 VAL C C 1
ATOM 7593 O O . VAL C 1 227 ? 19.183 -39.169 -16.485 1.00 47.68 247 VAL C O 1
ATOM 7597 N N . LYS C 1 228 ? 21.094 -39.374 -17.682 1.00 70.91 248 LYS C N 1
ATOM 7598 C CA . LYS C 1 228 ? 21.122 -40.834 -17.631 1.00 76.38 248 LYS C CA 1
ATOM 7599 C C . LYS C 1 228 ? 20.939 -41.350 -16.205 1.00 76.62 248 LYS C C 1
ATOM 7600 O O . LYS C 1 228 ? 19.958 -42.037 -15.898 1.00 77.05 248 LYS C O 1
ATOM 7606 N N . GLY C 1 229 ? 21.875 -41.025 -15.318 1.00 70.77 249 GLY C N 1
ATOM 7607 C CA . GLY C 1 229 ? 21.886 -41.577 -13.979 1.00 69.53 249 GLY C CA 1
ATOM 7608 C C . GLY C 1 229 ? 20.845 -40.989 -13.051 1.00 67.46 249 GLY C C 1
ATOM 7609 O O . GLY C 1 229 ? 20.880 -41.231 -11.842 1.00 68.24 249 GLY C O 1
ATOM 7610 N N . GLY C 1 230 ? 19.907 -40.226 -13.595 1.00 62.44 250 GLY C N 1
ATOM 7611 C CA . GLY C 1 230 ? 19.081 -39.403 -12.747 1.00 58.96 250 GLY C CA 1
ATOM 7612 C C . GLY C 1 230 ? 19.898 -38.235 -12.211 1.00 55.82 250 GLY C C 1
ATOM 7613 O O . GLY C 1 230 ? 21.006 -37.946 -12.662 1.00 56.43 250 GLY C O 1
ATOM 7614 N N . LEU C 1 231 ? 19.333 -37.574 -11.207 1.00 53.75 251 LEU C N 1
ATOM 7615 C CA . LEU C 1 231 ? 19.917 -36.350 -10.678 1.00 54.88 251 LEU C CA 1
ATOM 7616 C C . LEU C 1 231 ? 19.895 -36.387 -9.161 1.00 54.74 251 LEU C C 1
ATOM 7617 O O . LEU C 1 231 ? 18.873 -36.724 -8.558 1.00 56.84 251 LEU C O 1
ATOM 7622 N N . SER C 1 232 ? 21.030 -36.050 -8.554 1.00 50.97 252 SER C N 1
ATOM 7623 C CA . SER C 1 232 ? 21.142 -35.868 -7.113 1.00 48.36 252 SER C CA 1
ATOM 7624 C C . SER C 1 232 ? 21.272 -34.379 -6.825 1.00 45.89 252 SER C C 1
ATOM 7625 O O . SER C 1 232 ? 22.268 -33.755 -7.210 1.00 46.14 252 SER C O 1
ATOM 7628 N N . ILE C 1 233 ? 20.272 -33.814 -6.151 1.00 41.61 253 ILE C N 1
ATOM 7629 C CA . ILE C 1 233 ? 20.317 -32.440 -5.670 1.00 42.73 253 ILE C CA 1
ATOM 7630 C C . ILE C 1 233 ? 20.030 -32.449 -4.174 1.00 41.97 253 ILE C C 1
ATOM 7631 O O . ILE C 1 233 ? 19.581 -33.447 -3.610 1.00 43.70 253 ILE C O 1
ATOM 7636 N N . ILE C 1 234 ? 20.293 -31.315 -3.531 1.00 38.73 254 ILE C N 1
ATOM 7637 C CA . ILE C 1 234 ? 20.011 -31.173 -2.108 1.00 38.56 254 ILE C CA 1
ATOM 7638 C C . ILE C 1 234 ? 18.508 -30.958 -1.952 1.00 39.89 254 ILE C C 1
ATOM 7639 O O . ILE C 1 234 ? 17.971 -29.937 -2.389 1.00 38.98 254 ILE C O 1
ATOM 7644 N N . THR C 1 235 ? 17.829 -31.927 -1.334 1.00 41.43 255 THR C N 1
ATOM 7645 C CA . THR C 1 235 ? 16.418 -31.799 -0.987 1.00 41.41 255 THR C CA 1
ATOM 7646 C C . THR C 1 235 ? 16.060 -32.903 0.005 1.00 37.96 255 THR C C 1
ATOM 7647 O O . THR C 1 235 ? 16.663 -33.982 -0.039 1.00 37.77 255 THR C O 1
ATOM 7651 N N . PRO C 1 236 ? 15.113 -32.683 0.915 1.00 37.27 256 PRO C N 1
ATOM 7652 C CA . PRO C 1 236 ? 14.854 -33.680 1.967 1.00 37.71 256 PRO C CA 1
ATOM 7653 C C . PRO C 1 236 ? 14.256 -34.948 1.383 1.00 41.76 256 PRO C C 1
ATOM 7654 O O . PRO C 1 236 ? 13.658 -34.918 0.297 1.00 43.41 256 PRO C O 1
ATOM 7658 N N . PRO C 1 237 ? 14.374 -36.089 2.086 1.00 46.91 257 PRO C N 1
ATOM 7659 C CA . PRO C 1 237 ? 13.725 -37.327 1.634 1.00 46.22 257 PRO C CA 1
ATOM 7660 C C . PRO C 1 237 ? 12.203 -37.234 1.648 1.00 44.30 257 PRO C C 1
ATOM 7661 O O . PRO C 1 237 ? 11.653 -36.747 2.637 1.00 44.14 257 PRO C O 1
ATOM 7665 N N . ILE C 1 297 ? 10.404 -12.001 -0.550 1.00 54.20 317 ILE C N 1
ATOM 7666 C CA . ILE C 1 297 ? 11.758 -12.433 -0.232 1.00 56.39 317 ILE C CA 1
ATOM 7667 C C . ILE C 1 297 ? 12.159 -13.617 -1.100 1.00 55.56 317 ILE C C 1
ATOM 7668 O O . ILE C 1 297 ? 11.378 -14.100 -1.917 1.00 55.56 317 ILE C O 1
ATOM 7673 N N . CYS C 1 298 ? 13.388 -14.090 -0.883 1.00 55.00 318 CYS C N 1
ATOM 7674 C CA . CYS C 1 298 ? 13.985 -15.090 -1.761 1.00 52.48 318 CYS C CA 1
ATOM 7675 C C . CYS C 1 298 ? 13.259 -16.425 -1.690 1.00 48.15 318 CYS C C 1
ATOM 7676 O O . CYS C 1 298 ? 13.106 -17.107 -2.710 1.00 46.24 318 CYS C O 1
ATOM 7679 N N . THR C 1 299 ? 12.825 -16.824 -0.499 1.00 48.97 319 THR C N 1
ATOM 7680 C CA . THR C 1 299 ? 12.235 -18.136 -0.279 1.00 46.31 319 THR C CA 1
ATOM 7681 C C . THR C 1 299 ? 10.712 -18.097 -0.254 1.00 41.65 319 THR C C 1
ATOM 7682 O O . THR C 1 299 ? 10.083 -19.090 0.121 1.00 41.01 319 THR C O 1
ATOM 7686 N N . ALA C 1 300 ? 10.110 -16.971 -0.634 1.00 37.85 320 ALA C N 1
ATOM 7687 C CA . ALA C 1 300 ? 8.660 -16.866 -0.675 1.00 35.45 320 ALA C CA 1
ATOM 7688 C C . ALA C 1 300 ? 8.064 -17.970 -1.543 1.00 35.89 320 ALA C C 1
ATOM 7689 O O . ALA C 1 300 ? 8.701 -18.477 -2.470 1.00 36.20 320 ALA C O 1
ATOM 7691 N N . ARG C 1 301 ? 6.815 -18.318 -1.252 1.00 32.43 321 ARG C N 1
ATOM 7692 C CA . ARG C 1 301 ? 6.139 -19.400 -1.951 1.00 31.03 321 ARG C CA 1
ATOM 7693 C C . ARG C 1 301 ? 5.676 -18.925 -3.319 1.00 28.21 321 ARG C C 1
ATOM 7694 O O . ARG C 1 301 ? 5.113 -17.835 -3.451 1.00 24.44 321 ARG C O 1
ATOM 7702 N N . LEU C 1 302 ? 5.918 -19.746 -4.338 1.00 38.01 322 LEU C N 1
ATOM 7703 C CA . LEU C 1 302 ? 5.609 -19.379 -5.711 1.00 36.51 322 LEU C CA 1
ATOM 7704 C C . LEU C 1 302 ? 4.702 -20.387 -6.396 1.00 34.01 322 LEU C C 1
ATOM 7705 O O . LEU C 1 302 ? 4.450 -20.256 -7.599 1.00 36.33 322 LEU C O 1
ATOM 7710 N N . HIS C 1 303 ? 4.209 -21.387 -5.674 1.00 30.53 323 HIS C N 1
ATOM 7711 C CA . HIS C 1 303 ? 3.313 -22.368 -6.261 1.00 31.27 323 HIS C CA 1
ATOM 7712 C C . HIS C 1 303 ? 2.212 -22.716 -5.269 1.00 29.89 323 HIS C C 1
ATOM 7713 O O . HIS C 1 303 ? 2.361 -22.570 -4.054 1.00 29.80 323 HIS C O 1
ATOM 7720 N N . GLN C 1 304 ? 1.088 -23.164 -5.819 1.00 28.72 324 GLN C N 1
ATOM 7721 C CA . GLN C 1 304 ? -0.054 -23.583 -5.026 1.00 29.71 324 GLN C CA 1
ATOM 7722 C C . GLN C 1 304 ? -0.848 -24.584 -5.846 1.00 29.97 324 GLN C C 1
ATOM 7723 O O . GLN C 1 304 ? -1.059 -24.386 -7.046 1.00 28.00 324 GLN C O 1
ATOM 7729 N N . ASN C 1 305 ? -1.286 -25.652 -5.192 1.00 32.44 325 ASN C N 1
ATOM 7730 C CA . ASN C 1 305 ? -2.084 -26.659 -5.867 1.00 33.07 325 ASN C CA 1
ATOM 7731 C C . ASN C 1 305 ? -3.544 -26.230 -5.878 1.00 34.93 325 ASN C C 1
ATOM 7732 O O . ASN C 1 305 ? -4.109 -25.892 -4.834 1.00 35.21 325 ASN C O 1
ATOM 7737 N N . ILE C 1 306 ? -4.146 -26.227 -7.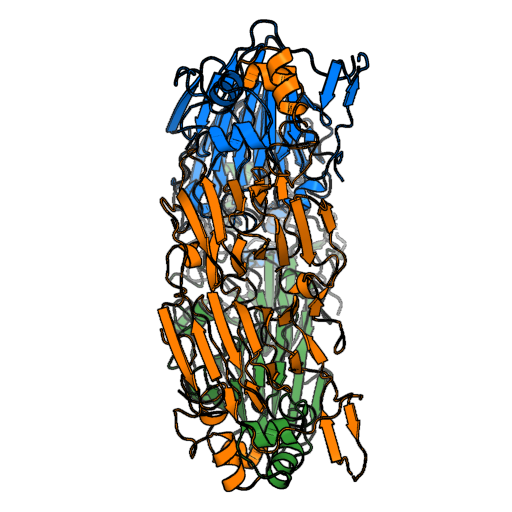066 1.00 28.27 326 ILE C N 1
ATOM 7738 C CA . ILE C 1 306 ? -5.555 -25.909 -7.234 1.00 29.97 326 ILE C CA 1
ATOM 7739 C C . ILE C 1 306 ? -6.342 -27.084 -7.805 1.00 33.05 326 ILE C C 1
ATOM 7740 O O . ILE C 1 306 ? -7.495 -26.915 -8.198 1.00 32.98 326 ILE C O 1
ATOM 7745 N N . GLY C 1 307 ? -5.742 -28.276 -7.847 1.00 35.84 327 GLY C N 1
ATOM 7746 C CA . GLY C 1 307 ? -6.373 -29.447 -8.422 1.00 38.91 327 GLY C CA 1
ATOM 7747 C C . GLY C 1 307 ? -7.303 -30.168 -7.456 1.00 40.73 327 GLY C C 1
ATOM 7748 O O . GLY C 1 307 ? -7.630 -29.690 -6.368 1.00 40.87 327 GLY C O 1
ATOM 7749 N N . SER C 1 308 ? -7.721 -31.367 -7.879 1.00 47.61 328 SER C N 1
ATOM 7750 C CA . SER C 1 308 ? -8.727 -32.130 -7.138 1.00 50.58 328 SER C CA 1
ATOM 7751 C C . SER C 1 308 ? -8.323 -32.367 -5.689 1.00 52.09 328 SER C C 1
ATOM 7752 O O . SER C 1 308 ? -9.190 -32.481 -4.816 1.00 53.84 328 SER C O 1
ATOM 7755 N N . SER C 1 309 ? -7.023 -32.471 -5.414 1.00 53.39 329 SER C N 1
ATOM 7756 C CA . SER C 1 309 ? -6.582 -32.762 -4.056 1.00 53.00 329 SER C CA 1
ATOM 7757 C C . SER C 1 309 ? -6.757 -31.572 -3.122 1.00 50.30 329 SER C C 1
ATOM 7758 O O . SER C 1 309 ? -6.718 -31.751 -1.900 1.00 48.45 329 SER C O 1
ATOM 7761 N N . SER C 1 310 ? -6.944 -30.370 -3.661 1.00 48.61 330 SER C N 1
ATOM 7762 C CA . SER C 1 310 ? -7.060 -29.174 -2.841 1.00 47.68 330 SER C CA 1
ATOM 7763 C C . SER C 1 310 ? -8.505 -28.963 -2.396 1.00 45.06 330 SER C C 1
ATOM 7764 O O . SER C 1 310 ? -9.442 -29.579 -2.909 1.00 45.70 330 SER C O 1
ATOM 7767 N N . SER C 1 311 ? -8.672 -28.080 -1.419 1.00 44.97 331 SER C N 1
ATOM 7768 C CA . SER C 1 311 ? -9.997 -27.730 -0.931 1.00 44.10 331 SER C CA 1
ATOM 7769 C C . SER C 1 311 ? -10.605 -26.668 -1.843 1.00 40.46 331 SER C C 1
ATOM 7770 O O . SER C 1 311 ? -10.014 -25.594 -1.999 1.00 39.12 331 SER C O 1
ATOM 7773 N N . PRO C 1 312 ? -11.756 -26.917 -2.463 1.00 31.42 332 PRO C N 1
ATOM 7774 C CA . PRO C 1 312 ? -12.290 -25.964 -3.439 1.00 32.29 332 PRO C CA 1
ATOM 7775 C C . PRO C 1 312 ? -12.950 -24.757 -2.784 1.00 31.65 332 PRO C C 1
ATOM 7776 O O . PRO C 1 312 ? -13.345 -24.777 -1.617 1.00 32.84 332 PRO C O 1
ATOM 7780 N N . ASP C 1 313 ? -13.056 -23.686 -3.577 1.00 28.70 333 ASP C N 1
ATOM 7781 C CA . ASP C 1 313 ? -13.768 -22.488 -3.148 1.00 27.72 333 ASP C CA 1
ATOM 7782 C C . ASP C 1 313 ? -15.274 -22.658 -3.278 1.00 28.44 333 ASP C C 1
ATOM 7783 O O . ASP C 1 313 ? -16.034 -22.125 -2.460 1.00 27.84 333 ASP C O 1
ATOM 7788 N N . ILE C 1 314 ? -15.707 -23.379 -4.306 1.00 30.44 334 ILE C N 1
ATOM 7789 C CA . ILE C 1 314 ? -17.112 -23.580 -4.626 1.00 31.84 334 ILE C CA 1
ATOM 7790 C C . ILE C 1 314 ? -17.282 -25.058 -4.933 1.00 31.24 334 ILE C C 1
ATOM 7791 O O . ILE C 1 314 ? -16.531 -25.612 -5.742 1.00 30.00 334 ILE C O 1
ATOM 7796 N N . TYR C 1 315 ? -18.248 -25.705 -4.281 1.00 30.41 335 TYR C N 1
ATOM 7797 C CA . TYR C 1 315 ? -18.402 -27.147 -4.429 1.00 31.12 335 TYR C CA 1
ATOM 7798 C C . TYR C 1 315 ? -19.856 -27.556 -4.281 1.00 35.22 335 TYR C C 1
ATOM 7799 O O . TYR C 1 315 ? -20.540 -27.122 -3.349 1.00 36.88 335 TYR C O 1
ATOM 7808 N N . ASN C 1 316 ? -20.307 -28.395 -5.208 1.00 35.35 336 ASN C N 1
ATOM 7809 C CA . ASN C 1 316 ? -21.603 -29.054 -5.161 1.00 34.31 336 ASN C CA 1
ATOM 7810 C C . ASN C 1 316 ? -21.383 -30.517 -5.531 1.00 33.01 336 ASN C C 1
ATOM 7811 O O . ASN C 1 316 ? -21.004 -30.808 -6.674 1.00 30.87 336 ASN C O 1
ATOM 7816 N N . PRO C 1 317 ? -21.613 -31.464 -4.614 1.00 35.64 337 PRO C N 1
ATOM 7817 C CA . PRO C 1 317 ? -21.238 -32.861 -4.893 1.00 37.51 337 PRO C CA 1
ATOM 7818 C C . PRO C 1 317 ? -21.974 -33.483 -6.070 1.00 41.04 337 PRO C C 1
ATOM 7819 O O . PRO C 1 317 ? -21.574 -34.566 -6.515 1.00 42.70 337 PRO C O 1
ATOM 7823 N N . GLN C 1 318 ? -23.027 -32.850 -6.587 1.00 45.53 338 GLN C N 1
ATOM 7824 C CA . GLN C 1 318 ? -23.711 -33.341 -7.776 1.00 48.01 338 GLN C CA 1
ATOM 7825 C C . GLN C 1 318 ? -23.566 -32.402 -8.968 1.00 45.44 338 GLN C C 1
ATOM 7826 O O . GLN C 1 318 ? -24.302 -32.551 -9.949 1.00 45.76 338 GLN C O 1
ATOM 7832 N N . ALA C 1 319 ? -22.635 -31.445 -8.918 1.00 37.33 339 ALA C N 1
ATOM 7833 C CA . ALA C 1 319 ? -22.428 -30.550 -10.053 1.00 35.78 339 ALA C CA 1
ATOM 7834 C C . ALA C 1 319 ? -20.950 -30.372 -10.386 1.00 34.83 339 ALA C C 1
ATOM 7835 O O . ALA C 1 319 ? -20.571 -30.479 -11.556 1.00 33.88 339 ALA C O 1
ATOM 7837 N N . GLY C 1 320 ? -20.111 -30.097 -9.395 1.00 42.11 340 GLY C N 1
ATOM 7838 C CA . GLY C 1 320 ? -18.690 -29.940 -9.639 1.00 41.69 340 GLY C CA 1
ATOM 7839 C C . GLY C 1 320 ? -18.046 -29.039 -8.600 1.00 40.71 340 GLY C C 1
ATOM 7840 O O . GLY C 1 320 ? -18.536 -28.912 -7.482 1.00 42.78 340 GLY C O 1
ATOM 7841 N N . ARG C 1 321 ? -16.930 -28.426 -8.998 1.00 33.44 341 ARG C N 1
ATOM 7842 C CA . ARG C 1 321 ? -16.126 -27.628 -8.082 1.00 34.34 341 ARG C CA 1
ATOM 7843 C C . ARG C 1 321 ? -15.347 -26.570 -8.851 1.00 30.10 341 ARG C C 1
ATOM 7844 O O . ARG C 1 321 ? -15.050 -26.728 -10.040 1.00 29.99 341 ARG C O 1
ATOM 7852 N N . ILE C 1 322 ? -14.985 -25.501 -8.137 1.00 29.76 342 ILE C N 1
ATOM 7853 C CA . ILE C 1 322 ? -14.086 -24.468 -8.641 1.00 32.28 342 ILE C CA 1
ATOM 7854 C C . ILE C 1 322 ? -13.096 -24.108 -7.542 1.00 34.41 342 ILE C C 1
ATOM 7855 O O . ILE C 1 322 ? -13.458 -24.029 -6.361 1.00 35.32 342 ILE C O 1
ATOM 7860 N N . LYS C 1 323 ? -11.854 -23.851 -7.945 1.00 33.13 343 LYS C N 1
ATOM 7861 C CA . LYS C 1 323 ? -10.812 -23.368 -7.048 1.00 36.22 343 LYS C CA 1
ATOM 7862 C C . LYS C 1 323 ? -9.935 -22.405 -7.832 1.00 33.57 343 LYS C C 1
ATOM 7863 O O . LYS C 1 323 ? -9.329 -22.791 -8.837 1.00 33.97 343 LYS C O 1
ATOM 7869 N N . THR C 1 324 ? -9.892 -21.152 -7.392 1.00 40.63 344 THR C N 1
ATOM 7870 C CA . THR C 1 324 ? -9.060 -20.131 -8.008 1.00 43.08 344 THR C CA 1
ATOM 7871 C C . THR C 1 324 ? -7.895 -19.805 -7.086 1.00 44.36 344 THR C C 1
ATOM 7872 O O . THR C 1 324 ? -8.079 -19.647 -5.874 1.00 46.72 344 THR C O 1
ATOM 7876 N N . VAL C 1 325 ? -6.705 -19.674 -7.666 1.00 36.55 345 VAL C N 1
ATOM 7877 C CA . VAL C 1 325 ? -5.556 -19.121 -6.963 1.00 32.52 345 VAL C CA 1
ATOM 7878 C C . VAL C 1 325 ? -5.405 -17.670 -7.399 1.00 29.82 345 VAL C C 1
ATOM 7879 O O . VAL C 1 325 ? -5.286 -17.372 -8.594 1.00 26.95 345 VAL C O 1
ATOM 7883 N N . THR C 1 326 ? -5.418 -16.772 -6.424 1.00 24.45 346 THR C N 1
ATOM 7884 C CA . THR C 1 326 ? -5.331 -15.342 -6.644 1.00 24.03 346 THR C CA 1
ATOM 7885 C C . THR C 1 326 ? -4.209 -14.800 -5.778 1.00 22.21 346 THR C C 1
ATOM 7886 O O . THR C 1 326 ? -3.564 -15.538 -5.029 1.00 22.96 346 THR C O 1
ATOM 7890 N N . SER C 1 327 ? -3.996 -13.490 -5.857 1.00 23.82 347 SER C N 1
ATOM 7891 C CA . SER C 1 327 ? -3.048 -12.855 -4.954 1.00 25.78 347 SER C CA 1
ATOM 7892 C C . SER C 1 327 ? -3.532 -12.855 -3.507 1.00 27.57 347 SER C C 1
ATOM 7893 O O . SER C 1 327 ? -2.735 -12.556 -2.612 1.00 27.69 347 SER C O 1
ATOM 7896 N N . PHE C 1 328 ? -4.803 -13.193 -3.253 1.00 30.44 348 PHE C N 1
ATOM 7897 C CA . PHE C 1 328 ? -5.254 -13.410 -1.880 1.00 33.88 348 PHE C CA 1
ATOM 7898 C C . PHE C 1 328 ? -4.761 -14.735 -1.318 1.00 36.08 348 PHE C C 1
ATOM 7899 O O . PHE C 1 328 ? -4.782 -14.926 -0.097 1.00 36.54 348 PHE C O 1
ATOM 7907 N N . ASP C 1 329 ? -4.342 -15.658 -2.177 1.00 36.44 349 ASP C N 1
ATOM 7908 C CA . ASP C 1 329 ? -3.766 -16.928 -1.756 1.00 36.45 349 ASP C CA 1
ATOM 7909 C C . ASP C 1 329 ? -2.257 -16.952 -1.913 1.00 34.96 349 ASP C C 1
ATOM 7910 O O . ASP C 1 329 ? -1.556 -17.525 -1.076 1.00 34.34 349 ASP C O 1
ATOM 7915 N N . LEU C 1 330 ? -1.745 -16.320 -2.966 1.00 37.14 350 LEU C N 1
ATOM 7916 C CA . LEU C 1 330 ? -0.346 -16.446 -3.364 1.00 33.99 350 LEU C CA 1
ATOM 7917 C C . LEU C 1 330 ? 0.159 -15.043 -3.670 1.00 32.24 350 LEU C C 1
ATOM 7918 O O . LEU C 1 330 ? -0.063 -14.528 -4.778 1.00 29.78 350 LEU C O 1
ATOM 7923 N N . PRO C 1 331 ? 0.832 -14.389 -2.719 1.00 35.44 351 PRO C N 1
ATOM 7924 C CA . PRO C 1 331 ? 1.132 -12.959 -2.894 1.00 36.13 351 PRO C CA 1
ATOM 7925 C C . PRO C 1 331 ? 2.020 -12.671 -4.087 1.00 34.26 351 PRO C C 1
ATOM 7926 O O . PRO C 1 331 ? 1.988 -11.548 -4.601 1.00 33.78 351 PRO C O 1
ATOM 7930 N N . ALA C 1 332 ? 2.824 -13.637 -4.537 1.00 39.92 352 ALA C N 1
ATOM 7931 C CA . ALA C 1 332 ? 3.632 -13.425 -5.733 1.00 41.27 352 ALA C CA 1
ATOM 7932 C C . ALA C 1 332 ? 2.767 -13.006 -6.913 1.00 40.00 352 ALA C C 1
ATOM 7933 O O . ALA C 1 332 ? 3.189 -12.191 -7.740 1.00 39.29 352 ALA C O 1
ATOM 7935 N N . LEU C 1 333 ? 1.541 -13.538 -6.996 1.00 30.56 353 LEU C N 1
ATOM 7936 C CA . LEU C 1 333 ? 0.674 -13.217 -8.125 1.00 28.35 353 LEU C CA 1
ATOM 7937 C C . LEU C 1 333 ? 0.332 -11.741 -8.187 1.00 29.05 353 LEU C C 1
ATOM 7938 O O . LEU C 1 333 ? -0.037 -11.252 -9.258 1.00 26.64 353 LEU C O 1
ATOM 7943 N N . ARG C 1 334 ? 0.442 -11.020 -7.070 1.00 34.58 354 ARG C N 1
ATOM 7944 C CA . ARG C 1 334 ? 0.237 -9.578 -7.106 1.00 43.05 354 ARG C CA 1
ATOM 7945 C C . ARG C 1 334 ? 1.267 -8.899 -7.998 1.00 43.02 354 ARG C C 1
ATOM 7946 O O . ARG C 1 334 ? 0.979 -7.859 -8.599 1.00 41.80 354 ARG C O 1
ATOM 7954 N N . PHE C 1 335 ? 2.469 -9.466 -8.093 1.00 46.71 355 PHE C N 1
ATOM 7955 C CA . PHE C 1 335 ? 3.495 -8.905 -8.962 1.00 48.23 355 PHE C CA 1
ATOM 7956 C C . PHE C 1 335 ? 3.268 -9.300 -10.415 1.00 43.50 355 PHE C C 1
ATOM 7957 O O . PHE C 1 335 ? 3.459 -8.481 -11.319 1.00 44.64 355 PHE C O 1
ATOM 7965 N N . LEU C 1 336 ? 2.851 -10.546 -10.658 1.00 37.28 356 LEU C N 1
ATOM 7966 C CA . LEU C 1 336 ? 2.657 -11.027 -12.021 1.00 33.99 356 LEU C CA 1
ATOM 7967 C C . LEU C 1 336 ? 1.383 -10.497 -12.664 1.00 33.12 356 LEU C C 1
ATOM 7968 O O . LEU C 1 336 ? 1.296 -10.472 -13.895 1.00 34.20 356 LEU C O 1
ATOM 7973 N N . LYS C 1 337 ? 0.390 -10.100 -11.867 1.00 33.53 357 LYS C N 1
ATOM 7974 C CA . LYS C 1 337 ? -0.917 -9.692 -12.385 1.00 33.02 357 LYS C CA 1
ATOM 7975 C C . LYS C 1 337 ? -1.594 -10.847 -13.121 1.00 27.28 357 LYS C C 1
ATOM 7976 O O . LYS C 1 337 ? -2.255 -10.651 -14.140 1.00 25.22 357 LYS C O 1
ATOM 7982 N N . LEU C 1 338 ? -1.424 -12.063 -12.607 1.00 28.76 358 LEU C N 1
ATOM 7983 C CA . LEU C 1 338 ? -1.988 -13.259 -13.220 1.00 29.65 358 LEU C CA 1
ATOM 7984 C C . LEU C 1 338 ? -2.655 -14.116 -12.154 1.00 31.81 358 LEU C C 1
ATOM 7985 O O . LEU C 1 338 ? -2.274 -14.087 -10.979 1.00 34.77 358 LEU C O 1
ATOM 7990 N N . SER C 1 339 ? -3.662 -14.875 -12.575 1.00 25.83 359 SER C N 1
ATOM 7991 C CA . SER C 1 339 ? -4.304 -15.839 -11.698 1.00 22.49 359 SER C CA 1
ATOM 7992 C C . SER C 1 339 ? -4.732 -17.038 -12.532 1.00 21.45 359 SER C C 1
ATOM 7993 O O . SER C 1 339 ? -4.588 -17.056 -13.758 1.00 22.01 359 SER C O 1
ATOM 7996 N N . ALA C 1 340 ? -5.269 -18.049 -11.856 1.00 22.85 360 ALA C N 1
ATOM 7997 C CA . ALA C 1 340 ? -5.720 -19.246 -12.544 1.00 26.24 360 ALA C CA 1
ATOM 7998 C C . ALA C 1 340 ? -6.916 -19.816 -11.803 1.00 28.86 360 ALA C C 1
ATOM 7999 O O . ALA C 1 340 ? -7.044 -19.666 -10.586 1.00 29.80 360 ALA C O 1
ATOM 8001 N N . GLU C 1 341 ? -7.803 -20.447 -12.565 1.00 32.42 361 GLU C N 1
ATOM 8002 C CA . GLU C 1 341 ? -9.004 -21.072 -12.038 1.00 31.15 361 GLU C CA 1
ATOM 8003 C C . GLU C 1 341 ? -9.037 -22.519 -12.498 1.00 33.00 361 GLU C C 1
ATOM 8004 O O . GLU C 1 341 ? -8.938 -22.793 -13.698 1.00 36.54 361 GLU C O 1
ATOM 8010 N N . PHE C 1 342 ? -9.174 -23.438 -11.551 1.00 33.33 362 PHE C N 1
ATOM 8011 C CA . PHE C 1 342 ? -9.397 -24.841 -11.855 1.00 33.74 362 PHE C CA 1
ATOM 8012 C C . PHE C 1 342 ? -10.855 -25.179 -11.588 1.00 34.25 362 PHE C C 1
ATOM 8013 O O . PHE C 1 342 ? -11.423 -24.768 -10.570 1.00 32.99 362 PHE C O 1
ATOM 8021 N N . GLY C 1 343 ? -11.451 -25.935 -12.494 1.00 34.33 363 GLY C N 1
ATOM 8022 C CA . GLY C 1 343 ? -12.837 -26.327 -12.351 1.00 32.59 363 GLY C CA 1
ATOM 8023 C C . GLY C 1 343 ? -13.054 -27.736 -12.851 1.00 33.51 363 GLY C C 1
ATOM 8024 O O . GLY C 1 343 ? -12.325 -28.238 -13.710 1.00 32.08 363 GLY C O 1
ATOM 8025 N N . SER C 1 344 ? -14.072 -28.375 -12.287 1.00 39.60 364 SER C N 1
ATOM 8026 C CA . SER C 1 344 ? -14.455 -29.728 -12.654 1.00 42.01 364 SER C CA 1
ATOM 8027 C C . SER C 1 344 ? -15.973 -29.773 -12.675 1.00 40.57 364 SER C C 1
ATOM 8028 O O . SER C 1 344 ? -16.618 -29.299 -11.736 1.00 42.56 364 SER C O 1
ATOM 8031 N N . LEU C 1 345 ? -16.536 -30.310 -13.752 1.00 39.56 365 LEU C N 1
ATOM 8032 C CA . LEU C 1 345 ? -17.972 -30.265 -13.988 1.00 39.70 365 LEU C CA 1
ATOM 8033 C C . LEU C 1 345 ? -18.491 -31.671 -14.252 1.00 39.09 365 LEU C C 1
ATOM 8034 O O . LEU C 1 345 ? -17.979 -32.371 -15.132 1.00 38.37 365 LEU C O 1
ATOM 8039 N N . HIS C 1 346 ? -19.495 -32.085 -13.481 1.00 41.59 366 HIS C N 1
ATOM 8040 C CA . HIS C 1 346 ? -20.060 -33.419 -13.623 1.00 43.06 366 HIS C CA 1
ATOM 8041 C C . HIS C 1 346 ? -20.891 -33.517 -14.900 1.00 43.72 366 HIS C C 1
ATOM 8042 O O . HIS C 1 346 ? -21.391 -32.520 -15.427 1.00 45.13 366 HIS C O 1
ATOM 8049 N N . LYS C 1 347 ? -21.057 -34.748 -15.381 1.00 40.25 367 LYS C N 1
ATOM 8050 C CA . LYS C 1 347 ? -21.758 -34.985 -16.636 1.00 41.85 367 LYS C CA 1
ATOM 8051 C C . LYS C 1 347 ? -23.125 -34.321 -16.603 1.00 43.12 367 LYS C C 1
ATOM 8052 O O . LYS C 1 347 ? -23.898 -34.513 -15.659 1.00 44.11 367 LYS C O 1
ATOM 8058 N N . ASN C 1 348 ? -23.425 -33.541 -17.639 1.00 39.70 368 ASN C N 1
ATOM 8059 C CA . ASN C 1 348 ? -24.692 -32.835 -17.802 1.00 39.13 368 ASN C CA 1
ATOM 8060 C C . ASN C 1 348 ? -24.882 -31.716 -16.785 1.00 38.35 368 ASN C C 1
ATOM 8061 O O . ASN C 1 348 ? -25.916 -31.042 -16.816 1.00 38.22 368 ASN C O 1
ATOM 8066 N N . ALA C 1 349 ? -23.926 -31.490 -15.891 1.00 37.25 369 ALA C N 1
ATOM 8067 C CA . ALA C 1 349 ? -23.957 -30.322 -15.030 1.00 35.73 369 ALA C CA 1
ATOM 8068 C C . ALA C 1 349 ? -23.598 -29.083 -15.841 1.00 36.18 369 ALA C C 1
ATOM 8069 O O . ALA C 1 349 ? -23.024 -29.170 -16.931 1.00 33.63 369 ALA C O 1
ATOM 8071 N N . MET C 1 350 ? -23.951 -27.917 -15.305 1.00 39.11 370 MET C N 1
ATOM 8072 C CA . MET C 1 350 ? -23.784 -26.667 -16.032 1.00 39.17 370 MET C CA 1
ATOM 8073 C C . MET C 1 350 ? -23.131 -25.596 -15.169 1.00 40.64 370 MET C C 1
ATOM 8074 O O . MET C 1 350 ? -23.183 -25.628 -13.937 1.00 41.49 370 MET C O 1
ATOM 8079 N N . PHE C 1 351 ? -22.535 -24.627 -15.863 1.00 42.30 371 PHE C N 1
ATOM 8080 C CA . PHE C 1 351 ? -22.209 -23.323 -15.304 1.00 41.39 371 PHE C CA 1
ATOM 8081 C C . PHE C 1 351 ? -23.252 -22.321 -15.767 1.00 39.13 371 PHE C C 1
ATOM 8082 O O . PHE C 1 351 ? -23.594 -22.286 -16.954 1.00 38.81 371 PHE C O 1
ATOM 8090 N N . VAL C 1 352 ? -23.753 -21.508 -14.842 1.00 32.11 372 VAL C N 1
ATOM 8091 C CA . VAL C 1 352 ? -24.698 -20.468 -15.229 1.00 31.67 372 VAL C CA 1
ATOM 8092 C C . VAL C 1 352 ? -23.919 -19.509 -16.124 1.00 31.02 372 VAL C C 1
ATOM 8093 O O . VAL C 1 352 ? -22.681 -19.458 -16.041 1.00 29.68 372 VAL C O 1
ATOM 8097 N N . PRO C 1 353 ? -24.578 -18.734 -16.980 1.00 32.00 373 PRO C N 1
ATOM 8098 C CA . PRO C 1 353 ? -23.849 -17.730 -17.762 1.00 29.51 373 PRO C CA 1
ATOM 8099 C C . PRO C 1 353 ? -23.176 -16.715 -16.848 1.00 30.83 373 PRO C C 1
ATOM 8100 O O . PRO C 1 353 ? -23.779 -16.215 -15.896 1.00 28.19 373 PRO C O 1
ATOM 8104 N N . HIS C 1 354 ? -21.919 -16.405 -17.152 1.00 31.90 374 HIS C N 1
ATOM 8105 C CA . HIS C 1 354 ? -21.140 -15.491 -16.334 1.00 32.48 374 HIS C CA 1
ATOM 8106 C C . HIS C 1 354 ? -20.087 -14.839 -17.216 1.00 30.32 374 HIS C C 1
ATOM 8107 O O . HIS C 1 354 ? -19.835 -15.273 -18.342 1.00 28.87 374 HIS C O 1
ATOM 8114 N N . TYR C 1 355 ? -19.471 -13.784 -16.692 1.00 31.92 375 TYR C N 1
ATOM 8115 C CA . TYR C 1 355 ? -18.437 -13.065 -17.418 1.00 32.97 375 TYR C CA 1
ATOM 8116 C C . TYR C 1 355 ? -17.385 -12.589 -16.431 1.00 32.42 375 TYR C C 1
ATOM 8117 O O . TYR C 1 355 ? -17.650 -12.439 -15.237 1.00 32.34 375 TYR C O 1
ATOM 8126 N N . ASN C 1 356 ? -16.180 -12.363 -16.947 1.00 28.63 376 ASN C N 1
ATOM 8127 C CA . ASN C 1 356 ? -15.091 -11.799 -16.161 1.00 28.52 376 ASN C CA 1
ATOM 8128 C C . ASN C 1 356 ? -15.111 -10.281 -16.300 1.00 28.44 376 ASN C C 1
ATOM 8129 O O . ASN C 1 356 ? -15.043 -9.752 -17.414 1.00 29.90 376 ASN C O 1
ATOM 8134 N N . LEU C 1 357 ? -15.238 -9.587 -15.169 1.00 28.25 377 LEU C N 1
ATOM 8135 C CA . LEU C 1 357 ? -15.284 -8.131 -15.190 1.00 25.26 377 LEU C CA 1
ATOM 8136 C C . LEU C 1 357 ? -13.969 -7.532 -15.677 1.00 25.03 377 LEU C C 1
ATOM 8137 O O . LEU C 1 357 ? -13.963 -6.506 -16.367 1.00 23.20 377 LEU C O 1
ATOM 8142 N N . ASN C 1 358 ? -12.843 -8.148 -15.316 1.00 25.03 378 ASN C N 1
ATOM 8143 C CA . ASN C 1 358 ? -11.572 -7.435 -15.321 1.00 25.00 378 ASN C CA 1
ATOM 8144 C C . ASN C 1 358 ? -10.428 -8.297 -15.834 1.00 27.08 378 ASN C C 1
ATOM 8145 O O . ASN C 1 358 ? -9.281 -8.119 -15.410 1.00 28.40 378 ASN C O 1
ATOM 8150 N N . ALA C 1 359 ? -10.703 -9.228 -16.742 1.00 24.50 379 ALA C N 1
ATOM 8151 C CA . ALA C 1 359 ? -9.639 -10.094 -17.220 1.00 24.56 379 ALA C CA 1
ATOM 8152 C C . ALA C 1 359 ? -10.071 -10.804 -18.490 1.00 27.58 379 ALA C C 1
ATOM 8153 O O . ALA C 1 359 ? -11.257 -11.066 -18.703 1.00 28.12 379 ALA C O 1
ATOM 8155 N N . ASN C 1 360 ? -9.081 -11.117 -19.321 1.00 31.56 380 ASN C N 1
ATOM 8156 C CA . ASN C 1 360 ? -9.216 -12.112 -20.371 1.00 29.69 380 ASN C CA 1
ATOM 8157 C C . ASN C 1 360 ? -8.896 -13.476 -19.776 1.00 28.90 380 ASN C C 1
ATOM 8158 O O . ASN C 1 360 ? -8.035 -13.588 -18.898 1.00 26.31 380 ASN C O 1
ATOM 8163 N N . SER C 1 361 ? -9.593 -14.511 -20.249 1.00 28.78 381 SER C N 1
ATOM 8164 C CA . SER C 1 361 ? -9.368 -15.873 -19.782 1.00 30.57 381 SER C CA 1
ATOM 8165 C C . SER C 1 361 ? -8.860 -16.725 -20.933 1.00 31.66 381 SER C C 1
ATOM 8166 O O . SER C 1 361 ? -9.375 -16.644 -22.052 1.00 33.15 381 SER C O 1
ATOM 8169 N N . ILE C 1 362 ? -7.857 -17.546 -20.653 1.00 31.55 382 ILE C N 1
ATOM 8170 C CA . ILE C 1 362 ? -7.385 -18.551 -21.595 1.00 32.27 382 ILE C CA 1
ATOM 8171 C C . ILE C 1 362 ? -7.803 -19.897 -21.025 1.00 33.13 382 ILE C C 1
ATOM 8172 O O . ILE C 1 362 ? -7.190 -20.413 -20.083 1.00 31.44 382 ILE C O 1
ATOM 8177 N N . LEU C 1 363 ? -8.863 -20.455 -21.594 1.00 39.73 383 LEU C N 1
ATOM 8178 C CA . LEU C 1 363 ? -9.448 -21.698 -21.119 1.00 39.24 383 LEU C CA 1
ATOM 8179 C C . LEU C 1 363 ? -8.726 -22.870 -21.774 1.00 37.16 383 LEU C C 1
ATOM 8180 O O . LEU C 1 363 ? -8.715 -22.984 -23.003 1.00 38.60 383 LEU C O 1
ATOM 8185 N N . TYR C 1 364 ? -8.119 -23.733 -20.958 1.00 33.86 384 TYR C N 1
ATOM 8186 C CA . TYR C 1 364 ? -7.407 -24.914 -21.442 1.00 34.63 384 TYR C CA 1
ATOM 8187 C C . TYR C 1 364 ? -8.025 -26.158 -20.814 1.00 34.32 384 TYR C C 1
ATOM 8188 O O . TYR C 1 364 ? -7.932 -26.358 -19.598 1.00 35.37 384 TYR C O 1
ATOM 8197 N N . ALA C 1 365 ? -8.623 -27.005 -21.647 1.00 30.91 385 ALA C N 1
ATOM 8198 C CA . ALA C 1 365 ? -9.281 -28.207 -21.157 1.00 31.54 385 ALA C CA 1
ATOM 8199 C C . ALA C 1 365 ? -8.259 -29.257 -20.734 1.00 31.78 385 ALA C C 1
ATOM 8200 O O . ALA C 1 365 ? -7.251 -29.481 -21.413 1.00 31.09 385 ALA C O 1
ATOM 8202 N N . LEU C 1 366 ? -8.524 -29.896 -19.596 1.00 32.66 386 LEU C N 1
ATOM 8203 C CA . LEU C 1 366 ? -7.635 -30.910 -19.043 1.00 34.20 386 LEU C CA 1
ATOM 8204 C C . LEU C 1 366 ? -8.156 -32.323 -19.228 1.00 37.88 386 LEU C C 1
ATOM 8205 O O . LEU C 1 366 ? -7.357 -33.249 -19.396 1.00 38.44 386 LEU C O 1
ATOM 8210 N N . LYS C 1 367 ? -9.475 -32.503 -19.218 1.00 42.56 387 LYS C N 1
ATOM 8211 C CA . LYS C 1 367 ? -10.059 -33.832 -19.120 1.00 44.94 387 LYS C CA 1
ATOM 8212 C C . LYS C 1 367 ? -11.487 -33.779 -19.644 1.00 45.29 387 LYS C C 1
ATOM 8213 O O . LYS C 1 367 ? -12.241 -32.864 -19.298 1.00 45.53 387 LYS C O 1
ATOM 8219 N N . GLY C 1 368 ? -11.849 -34.753 -20.478 1.00 38.24 388 GLY C N 1
ATOM 8220 C CA . GLY C 1 368 ? -13.204 -34.827 -20.990 1.00 37.86 388 GLY C CA 1
ATOM 8221 C C . GLY C 1 368 ? -13.489 -33.721 -21.994 1.00 39.04 388 GLY C C 1
ATOM 8222 O O . GLY C 1 368 ? -12.592 -33.151 -22.619 1.00 40.18 388 GLY C O 1
ATOM 8223 N N . ARG C 1 369 ? -14.776 -33.419 -22.144 1.00 41.59 389 ARG C N 1
ATOM 8224 C CA . ARG C 1 369 ? -15.198 -32.358 -23.044 1.00 43.70 389 ARG C CA 1
ATOM 8225 C C . ARG C 1 369 ? -16.471 -31.719 -22.512 1.00 39.65 389 ARG C C 1
ATOM 8226 O O . ARG C 1 369 ? -17.149 -32.258 -21.634 1.00 38.26 389 ARG C O 1
ATOM 8234 N N . ALA C 1 370 ? -16.776 -30.544 -23.052 1.00 38.72 390 ALA C N 1
ATOM 8235 C CA . ALA C 1 370 ? -17.955 -29.799 -22.650 1.00 39.44 390 ALA C CA 1
ATOM 8236 C C . ALA C 1 370 ? -18.412 -28.946 -23.818 1.00 40.50 390 ALA C C 1
ATOM 8237 O O . ALA C 1 370 ? -17.617 -28.571 -24.684 1.00 34.98 390 ALA C O 1
ATOM 8239 N N . ARG C 1 371 ? -19.704 -28.651 -23.833 1.00 41.85 391 ARG C N 1
ATOM 8240 C CA . ARG C 1 371 ? -20.272 -27.730 -24.804 1.00 42.20 391 ARG C CA 1
ATOM 8241 C C . ARG C 1 371 ? -20.283 -26.333 -24.192 1.00 39.51 391 ARG C C 1
ATOM 8242 O O . ARG C 1 371 ? -20.938 -26.106 -23.169 1.00 37.41 391 ARG C O 1
ATOM 8250 N N . LEU C 1 372 ? -19.546 -25.409 -24.804 1.00 40.97 392 LEU C N 1
ATOM 8251 C CA . LEU C 1 372 ? -19.421 -24.045 -24.316 1.00 41.16 392 LEU C CA 1
ATOM 8252 C C . LEU C 1 372 ? -20.139 -23.082 -25.253 1.00 40.89 392 LEU C C 1
ATOM 8253 O O . LEU C 1 372 ? -20.190 -23.293 -26.468 1.00 39.00 392 LEU C O 1
ATOM 8258 N N . GLN C 1 373 ? -20.709 -22.028 -24.671 1.00 42.53 393 GLN C N 1
ATOM 8259 C CA . GLN C 1 373 ? -21.349 -20.959 -25.428 1.00 41.24 393 GLN C CA 1
ATOM 8260 C C . GLN C 1 373 ? -20.783 -19.631 -24.956 1.00 37.71 393 GLN C C 1
ATOM 8261 O O . GLN C 1 373 ? -20.826 -19.327 -23.760 1.00 35.54 393 GLN C O 1
ATOM 8267 N N . ILE C 1 374 ? -20.250 -18.850 -25.892 1.00 38.39 394 ILE C N 1
ATOM 8268 C CA . ILE C 1 374 ? -19.674 -17.541 -25.614 1.00 38.38 394 ILE C CA 1
ATOM 8269 C C . ILE C 1 374 ? -20.383 -16.523 -26.494 1.00 38.99 394 ILE C C 1
ATOM 8270 O O . ILE C 1 374 ? -20.507 -16.731 -27.707 1.00 38.31 394 ILE C O 1
ATOM 8275 N N . VAL C 1 375 ? -20.843 -15.425 -25.892 1.00 37.61 395 VAL C N 1
ATOM 8276 C CA . VAL C 1 375 ? -21.573 -14.396 -26.623 1.00 39.20 395 VAL C CA 1
ATOM 8277 C C . VAL C 1 375 ? -20.937 -13.042 -26.341 1.00 37.78 395 VAL C C 1
ATOM 8278 O O . VAL C 1 375 ? -20.472 -12.779 -25.226 1.00 35.36 395 VAL C O 1
ATOM 8282 N N . ASN C 1 376 ? -20.921 -12.187 -27.358 1.00 39.47 396 ASN C N 1
ATOM 8283 C CA . ASN C 1 376 ? -20.245 -10.902 -27.313 1.00 38.89 396 ASN C CA 1
ATOM 8284 C C . ASN C 1 376 ? -21.248 -9.787 -27.018 1.00 36.75 396 ASN C C 1
ATOM 8285 O O . ASN C 1 376 ? -22.386 -10.029 -26.605 1.00 35.24 396 ASN C O 1
ATOM 8290 N N . CYS C 1 377 ? -20.827 -8.543 -27.246 1.00 37.71 397 CYS C N 1
ATOM 8291 C CA . CYS C 1 377 ? -21.654 -7.404 -26.880 1.00 38.60 397 CYS C CA 1
ATOM 8292 C C . CYS C 1 377 ? -22.847 -7.225 -27.809 1.00 39.63 397 CYS C C 1
ATOM 8293 O O . CYS C 1 377 ? -23.813 -6.559 -27.428 1.00 40.15 397 CYS C O 1
ATOM 8296 N N . LYS C 1 378 ? -22.812 -7.792 -29.015 1.00 40.25 398 LYS C N 1
ATOM 8297 C CA . LYS C 1 378 ? -23.960 -7.685 -29.904 1.00 44.22 398 LYS C CA 1
ATOM 8298 C C . LYS C 1 378 ? -25.052 -8.692 -29.570 1.00 42.10 398 LYS C C 1
ATOM 8299 O O . LYS C 1 378 ? -26.084 -8.706 -30.248 1.00 41.25 398 LYS C O 1
ATOM 8305 N N . GLY C 1 379 ? -24.851 -9.533 -28.559 1.00 44.02 399 GLY C N 1
ATOM 8306 C CA . GLY C 1 379 ? -25.768 -10.623 -28.298 1.00 43.17 399 GLY C CA 1
ATOM 8307 C C . GLY C 1 379 ? -25.631 -11.778 -29.261 1.00 43.10 399 GLY C C 1
ATOM 8308 O O . GLY C 1 379 ? -26.552 -12.595 -29.369 1.00 44.64 399 GLY C O 1
ATOM 8309 N N . ASN C 1 380 ? -24.506 -11.867 -29.965 1.00 40.17 400 ASN C N 1
ATOM 8310 C CA . ASN C 1 380 ? -24.243 -12.926 -30.929 1.00 41.74 400 ASN C CA 1
ATOM 8311 C C . ASN C 1 380 ? -23.425 -14.033 -30.281 1.00 42.70 400 ASN C C 1
ATOM 8312 O O . ASN C 1 380 ? -22.517 -13.765 -29.489 1.00 41.43 400 ASN C O 1
ATOM 8317 N N . SER C 1 381 ? -23.754 -15.275 -30.623 1.00 46.56 401 SER C N 1
ATOM 8318 C CA . SER C 1 381 ? -22.914 -16.416 -30.276 1.00 44.04 401 SER C CA 1
ATOM 8319 C C . SER C 1 381 ? -21.638 -16.361 -31.107 1.00 43.93 401 SER C C 1
ATOM 8320 O O . SER C 1 381 ? -21.685 -16.495 -32.333 1.00 47.52 401 SER C O 1
ATOM 8323 N N . VAL C 1 382 ? -20.493 -16.158 -30.452 1.00 39.46 402 VAL C N 1
ATOM 8324 C CA . VAL C 1 382 ? -19.205 -16.240 -31.133 1.00 39.28 402 VAL C CA 1
ATOM 8325 C C . VAL C 1 382 ? -18.563 -17.610 -30.974 1.00 39.02 402 VAL C C 1
ATOM 8326 O O . VAL C 1 382 ? -17.524 -17.871 -31.601 1.00 35.61 402 VAL C O 1
ATOM 8330 N N . PHE C 1 383 ? -19.144 -18.490 -30.161 1.00 42.22 403 PHE C N 1
ATOM 8331 C CA . PHE C 1 383 ? -18.707 -19.876 -30.077 1.00 41.64 403 PHE C CA 1
ATOM 8332 C C . PHE C 1 383 ? -19.837 -20.703 -29.491 1.00 41.26 403 PHE C C 1
ATOM 8333 O O . PHE C 1 383 ? -20.427 -20.315 -28.476 1.00 38.95 403 PHE C O 1
ATOM 8341 N N . ASP C 1 384 ? -20.145 -21.821 -30.142 1.00 42.40 404 ASP C N 1
ATOM 8342 C CA . ASP C 1 384 ? -21.055 -22.823 -29.594 1.00 43.40 404 ASP C CA 1
ATOM 8343 C C . ASP C 1 384 ? -20.584 -24.167 -30.127 1.00 42.52 404 ASP C C 1
ATOM 8344 O O . ASP C 1 384 ? -20.726 -24.445 -31.322 1.00 42.10 404 ASP C O 1
ATOM 8349 N N . GLY C 1 385 ? -20.027 -24.993 -29.251 1.00 43.31 405 GLY C N 1
ATOM 8350 C CA . GLY C 1 385 ? -19.393 -26.219 -29.685 1.00 43.96 405 GLY C CA 1
ATOM 8351 C C . GLY C 1 385 ? -18.650 -26.870 -28.536 1.00 40.92 405 GLY C C 1
ATOM 8352 O O . GLY C 1 385 ? -18.776 -26.463 -27.382 1.00 41.36 405 GLY C O 1
ATOM 8353 N N . GLU C 1 386 ? -17.882 -27.899 -28.878 1.00 42.27 406 GLU C N 1
ATOM 8354 C CA . GLU C 1 386 ? -17.185 -28.699 -27.885 1.00 43.09 406 GLU C CA 1
ATOM 8355 C C . GLU C 1 386 ? -15.781 -28.170 -27.638 1.00 41.79 406 GLU C C 1
ATOM 8356 O O . GLU C 1 386 ? -15.081 -27.765 -28.569 1.00 42.75 406 GLU C O 1
ATOM 8362 N N . LEU C 1 387 ? -15.379 -28.182 -26.371 1.00 35.08 407 LEU C N 1
ATOM 8363 C CA . LEU C 1 387 ? -13.991 -27.994 -25.975 1.00 34.26 407 LEU C CA 1
ATOM 8364 C C . LEU C 1 387 ? -13.532 -29.289 -25.323 1.00 34.35 407 LEU C C 1
ATOM 8365 O O . LEU C 1 387 ? -14.088 -29.700 -24.299 1.00 36.05 407 LEU C O 1
ATOM 8370 N N . GLU C 1 388 ? -12.539 -29.938 -25.921 1.00 36.25 408 GLU C N 1
ATOM 8371 C CA . GLU C 1 388 ? -12.066 -31.231 -25.450 1.00 37.42 408 GLU C CA 1
ATOM 8372 C C . GLU C 1 388 ? -10.655 -31.098 -24.897 1.00 36.36 408 GLU C C 1
ATOM 8373 O O . GLU C 1 388 ? -9.917 -30.167 -25.233 1.00 35.99 408 GLU C O 1
ATOM 8379 N N . ALA C 1 389 ? -10.296 -32.055 -24.039 1.00 34.66 409 ALA C N 1
ATOM 8380 C CA . ALA C 1 389 ? -8.993 -32.059 -23.385 1.00 35.54 409 ALA C CA 1
ATOM 8381 C C . ALA C 1 389 ? -7.870 -31.795 -24.380 1.00 34.28 409 ALA C C 1
ATOM 8382 O O . ALA C 1 389 ? -7.828 -32.380 -25.465 1.00 36.79 409 ALA C O 1
ATOM 8384 N N . GLY C 1 390 ? -6.958 -30.904 -23.995 1.00 33.53 410 GLY C N 1
ATOM 8385 C CA . GLY C 1 390 ? -5.781 -30.597 -24.776 1.00 33.55 410 GLY C CA 1
ATOM 8386 C C . GLY C 1 390 ? -5.888 -29.366 -25.648 1.00 34.75 410 GLY C C 1
ATOM 8387 O O . GLY C 1 390 ? -4.891 -28.990 -26.273 1.00 33.77 410 GLY C O 1
ATOM 8388 N N . ARG C 1 391 ? -7.044 -28.705 -25.680 1.00 37.35 411 ARG C N 1
ATOM 8389 C CA . ARG C 1 391 ? -7.265 -27.560 -26.549 1.00 38.00 411 ARG C CA 1
ATOM 8390 C C . ARG C 1 391 ? -7.561 -26.312 -25.729 1.00 35.67 411 ARG C C 1
ATOM 8391 O O . ARG C 1 391 ? -8.019 -26.382 -24.585 1.00 31.17 411 ARG C O 1
ATOM 8399 N N . ALA C 1 392 ? -7.301 -25.159 -26.339 1.00 39.73 412 ALA C N 1
ATOM 8400 C CA . ALA C 1 392 ? -7.440 -23.874 -25.676 1.00 37.32 412 ALA C CA 1
ATOM 8401 C C . ALA C 1 392 ? -8.532 -23.047 -26.340 1.00 38.20 412 ALA C C 1
ATOM 8402 O O . ALA C 1 392 ? -8.782 -23.166 -27.543 1.00 36.54 412 ALA C O 1
ATOM 8404 N N . LEU C 1 393 ? -9.177 -22.207 -25.535 1.00 38.45 413 LEU C N 1
ATOM 8405 C CA . LEU C 1 393 ? -10.226 -21.314 -26.007 1.00 39.25 413 LEU C CA 1
ATOM 8406 C C . LEU C 1 393 ? -10.138 -20.018 -25.215 1.00 37.61 413 LEU C C 1
ATOM 8407 O O . LEU C 1 393 ? -10.085 -20.052 -23.983 1.00 37.08 413 LEU C O 1
ATOM 8412 N N . ILE C 1 394 ? -10.112 -18.888 -25.914 1.00 36.19 414 ILE C N 1
ATOM 8413 C CA . ILE C 1 394 ? -10.042 -17.581 -25.269 1.00 38.01 414 ILE C CA 1
ATOM 8414 C C . ILE C 1 394 ? -11.452 -17.091 -24.976 1.00 36.18 414 ILE C C 1
ATOM 8415 O O . ILE C 1 394 ? -12.324 -17.110 -25.854 1.00 35.64 414 ILE C O 1
ATOM 8420 N N . VAL C 1 395 ? -11.670 -16.651 -23.740 1.00 32.81 415 VAL C N 1
ATOM 8421 C CA . VAL C 1 395 ? -12.890 -15.952 -23.344 1.00 31.52 415 VAL C CA 1
ATOM 8422 C C . VAL C 1 395 ? -12.514 -14.495 -23.097 1.00 29.23 415 VAL C C 1
ATOM 8423 O O . VAL C 1 395 ? -11.912 -14.192 -22.060 1.00 28.69 415 VAL C O 1
ATOM 8427 N N . PRO C 1 396 ? -12.808 -13.573 -24.014 1.00 31.12 416 PRO C N 1
ATOM 8428 C CA . PRO C 1 396 ? -12.431 -12.174 -23.791 1.00 30.02 416 PRO C CA 1
ATOM 8429 C C . PRO C 1 396 ? -13.169 -11.570 -22.608 1.00 29.59 416 PRO C C 1
ATOM 8430 O O . PRO C 1 396 ? -14.270 -11.993 -22.250 1.00 30.41 416 PRO C O 1
ATOM 8434 N N . GLN C 1 397 ? -12.535 -10.570 -21.998 1.00 27.66 417 GLN C N 1
ATOM 8435 C CA . GLN C 1 397 ? -13.158 -9.802 -20.927 1.00 28.15 417 GLN C CA 1
ATOM 8436 C C . GLN C 1 397 ? -14.586 -9.414 -21.287 1.00 28.83 417 GLN C C 1
ATOM 8437 O O . GLN C 1 397 ? -14.862 -8.982 -22.411 1.00 30.77 417 GLN C O 1
ATOM 8443 N N . ASN C 1 398 ? -15.496 -9.602 -20.328 1.00 26.69 418 ASN C N 1
ATOM 8444 C CA . ASN C 1 398 ? -16.879 -9.133 -20.414 1.00 29.12 418 ASN C CA 1
ATOM 8445 C C . ASN C 1 398 ? -17.746 -9.982 -21.344 1.00 30.03 418 ASN C C 1
ATOM 8446 O O . ASN C 1 398 ? -18.974 -9.873 -21.303 1.00 30.98 418 ASN C O 1
ATOM 8451 N N . PHE C 1 399 ? -17.142 -10.813 -22.192 1.00 26.90 419 PHE C N 1
ATOM 8452 C CA . PHE C 1 399 ? -17.925 -11.782 -22.953 1.00 27.86 419 PHE C CA 1
ATOM 8453 C C . PHE C 1 399 ? -18.570 -12.777 -21.993 1.00 29.53 419 PHE C C 1
ATOM 8454 O O . PHE C 1 399 ? -17.906 -13.311 -21.100 1.00 28.11 419 PHE C O 1
ATOM 8462 N N . ALA C 1 400 ? -19.862 -13.034 -22.177 1.00 34.63 420 ALA C N 1
ATOM 8463 C CA . ALA C 1 400 ? -20.555 -14.002 -21.338 1.00 36.21 420 ALA C CA 1
ATOM 8464 C C . ALA C 1 400 ? -20.277 -15.418 -21.827 1.00 37.64 420 ALA C C 1
ATOM 8465 O O . ALA C 1 400 ? -20.147 -15.667 -23.028 1.00 38.69 420 ALA C O 1
ATOM 8467 N N . ILE C 1 401 ? -20.210 -16.357 -20.884 1.00 38.47 421 ILE C N 1
ATOM 8468 C CA . ILE C 1 401 ? -19.906 -17.745 -21.204 1.00 30.74 421 ILE C CA 1
ATOM 8469 C C . ILE C 1 401 ? -20.727 -18.667 -20.314 1.00 31.23 421 ILE C C 1
ATOM 8470 O O . ILE C 1 401 ? -20.996 -18.365 -19.147 1.00 30.37 421 ILE C O 1
ATOM 8475 N N . ALA C 1 402 ? -21.119 -19.804 -20.884 1.00 35.40 422 ALA C N 1
ATOM 8476 C CA . ALA C 1 402 ? -21.818 -20.856 -20.164 1.00 39.59 422 ALA C CA 1
ATOM 8477 C C . ALA C 1 402 ? -21.333 -22.202 -20.686 1.00 41.17 422 ALA C C 1
ATOM 8478 O O . ALA C 1 402 ? -20.763 -22.295 -21.775 1.00 39.61 422 ALA C O 1
ATOM 8480 N N . ALA C 1 403 ? -21.563 -23.254 -19.900 1.00 44.13 423 ALA C N 1
ATOM 8481 C CA . ALA C 1 403 ? -20.990 -24.555 -20.219 1.00 43.39 423 ALA C CA 1
ATOM 8482 C C . ALA C 1 403 ? -21.902 -25.677 -19.748 1.00 42.62 423 ALA C C 1
ATOM 8483 O O . ALA C 1 403 ? -22.661 -25.525 -18.787 1.00 42.60 423 ALA C O 1
ATOM 8485 N N . LYS C 1 404 ? -21.807 -26.810 -20.440 1.00 41.56 424 LYS C N 1
ATOM 8486 C CA . LYS C 1 404 ? -22.452 -28.049 -20.030 1.00 40.37 424 LYS C CA 1
ATOM 8487 C C . LYS C 1 404 ? -21.475 -29.191 -20.260 1.00 41.93 424 LYS C C 1
ATOM 8488 O O . LYS C 1 404 ? -20.964 -29.358 -21.371 1.00 42.70 424 LYS C O 1
ATOM 8494 N N . SER C 1 405 ? -21.227 -29.977 -19.216 1.00 37.99 425 SER C N 1
ATOM 8495 C CA . SER C 1 405 ? -20.291 -31.088 -19.320 1.00 37.88 425 SER C CA 1
ATOM 8496 C C . SER C 1 405 ? -20.902 -32.250 -20.094 1.00 38.70 425 SER C C 1
ATOM 8497 O O . SER C 1 405 ? -22.079 -32.578 -19.931 1.00 39.78 425 SER C O 1
ATOM 8500 N N . LEU C 1 406 ? -20.089 -32.870 -20.950 1.00 43.21 426 LEU C N 1
ATOM 8501 C CA . LEU C 1 406 ? -20.495 -34.046 -21.711 1.00 45.36 426 LEU C CA 1
ATOM 8502 C C . LEU C 1 406 ? -19.759 -35.306 -21.263 1.00 47.74 426 LEU C C 1
ATOM 8503 O O . LEU C 1 406 ? -19.789 -36.320 -21.965 1.00 48.87 426 LEU C O 1
ATOM 8508 N N . SER C 1 407 ? -19.114 -35.269 -20.099 1.00 47.36 427 SER C N 1
ATOM 8509 C CA . SER C 1 407 ? -18.291 -36.375 -19.637 1.00 48.72 427 SER C CA 1
ATOM 8510 C C . SER C 1 407 ? -18.498 -36.566 -18.144 1.00 51.27 427 SER C C 1
ATOM 8511 O O . SER C 1 407 ? -18.999 -35.678 -17.449 1.00 51.11 427 SER C O 1
ATOM 8514 N N . ASP C 1 408 ? -18.092 -37.741 -17.656 1.00 47.05 428 ASP C N 1
ATOM 8515 C CA . ASP C 1 408 ? -18.118 -38.001 -16.220 1.00 50.12 428 ASP C CA 1
ATOM 8516 C C . ASP C 1 408 ? -17.523 -36.828 -15.451 1.00 48.52 428 ASP C C 1
ATOM 8517 O O . ASP C 1 408 ? -18.116 -36.337 -14.483 1.00 46.61 428 ASP C O 1
ATOM 8522 N N . ARG C 1 409 ? -16.346 -36.369 -15.869 1.00 52.74 429 ARG C N 1
ATOM 8523 C CA . ARG C 1 409 ? -15.740 -35.161 -15.317 1.00 50.87 429 ARG C CA 1
ATOM 8524 C C . ARG C 1 409 ? -15.160 -34.360 -16.473 1.00 47.43 429 ARG C C 1
ATOM 8525 O O . ARG C 1 409 ? -14.221 -34.814 -17.134 1.00 47.11 429 ARG C O 1
ATOM 8533 N N . PHE C 1 410 ? -15.715 -33.179 -16.721 1.00 43.03 430 PHE C N 1
ATOM 8534 C CA . PHE C 1 410 ? -15.023 -32.174 -17.510 1.00 39.63 430 PHE C CA 1
ATOM 8535 C C . PHE C 1 410 ? -14.250 -31.273 -16.562 1.00 36.82 430 PHE C C 1
ATOM 8536 O O . PHE C 1 410 ? -14.826 -30.703 -15.629 1.00 36.52 430 PHE C O 1
ATOM 8544 N N . SER C 1 411 ? -12.954 -31.133 -16.809 1.00 37.29 431 SER C N 1
ATOM 8545 C CA . SER C 1 411 ? -12.125 -30.290 -15.972 1.00 37.49 431 SER C CA 1
ATOM 8546 C C . SER C 1 411 ? -11.219 -29.454 -16.860 1.00 34.47 431 SER C C 1
ATOM 8547 O O . SER C 1 411 ? -10.865 -29.849 -17.974 1.00 31.82 431 SER C O 1
ATOM 8550 N N . TYR C 1 412 ? -10.861 -28.284 -16.348 1.00 33.01 432 TYR C N 1
ATOM 8551 C CA . TYR C 1 412 ? -10.158 -27.276 -17.120 1.00 32.44 432 TYR C CA 1
ATOM 8552 C C . TYR C 1 412 ? -9.315 -26.446 -16.165 1.00 32.23 432 TYR C C 1
ATOM 8553 O O . TYR C 1 412 ? -9.516 -26.456 -14.946 1.00 29.37 432 TYR C O 1
ATOM 8562 N N . VAL C 1 413 ? -8.385 -25.698 -16.742 1.00 31.09 433 VAL C N 1
ATOM 8563 C CA . VAL C 1 413 ? -7.699 -24.626 -16.042 1.00 28.17 433 VAL C CA 1
ATOM 8564 C C . VAL C 1 413 ? -7.839 -23.378 -16.897 1.00 27.46 433 VAL C C 1
ATOM 8565 O O . VAL C 1 413 ? -7.613 -23.425 -18.111 1.00 27.36 433 VAL C O 1
ATOM 8569 N N . ALA C 1 414 ? -8.254 -22.280 -16.273 1.00 26.12 434 ALA C N 1
ATOM 8570 C CA . ALA C 1 414 ? -8.416 -20.996 -16.939 1.00 27.49 434 ALA C CA 1
ATOM 8571 C C . ALA C 1 414 ? -7.357 -20.042 -16.404 1.00 28.27 434 ALA C C 1
ATOM 8572 O O . ALA C 1 414 ? -7.386 -19.676 -15.224 1.00 27.70 434 ALA C O 1
ATOM 8574 N N . PHE C 1 415 ? -6.414 -19.660 -17.264 1.00 28.00 435 PHE C N 1
ATOM 8575 C CA . PHE C 1 415 ? -5.477 -18.597 -16.934 1.00 28.27 435 PHE C CA 1
ATOM 8576 C C . PHE C 1 415 ? -6.152 -17.258 -17.181 1.00 26.95 435 PHE C C 1
ATOM 8577 O O . PHE C 1 415 ? -6.843 -17.080 -18.187 1.00 29.59 435 PHE C O 1
ATOM 8585 N N . LYS C 1 416 ? -5.956 -16.313 -16.264 1.00 29.02 436 LYS C N 1
ATOM 8586 C CA . LYS C 1 416 ? -6.625 -15.023 -16.349 1.00 29.25 436 LYS C CA 1
ATOM 8587 C C . LYS C 1 416 ? -5.626 -13.890 -16.179 1.00 31.07 436 LYS C C 1
ATOM 8588 O O . LYS C 1 416 ? -4.746 -13.945 -15.315 1.00 30.47 436 LYS C O 1
ATOM 8594 N N . THR C 1 417 ? -5.777 -12.861 -17.018 1.00 28.63 437 THR C N 1
ATOM 8595 C CA . THR C 1 417 ? -4.850 -11.737 -17.049 1.00 28.23 437 THR C CA 1
ATOM 8596 C C . THR C 1 417 ? -5.188 -10.708 -15.975 1.00 30.36 437 THR C C 1
ATOM 8597 O O . THR C 1 417 ? -5.351 -9.520 -16.266 1.00 32.15 437 THR C O 1
ATOM 8601 N N . ASN C 1 418 ? -5.280 -11.164 -14.726 1.00 28.93 438 ASN C N 1
ATOM 8602 C CA . ASN C 1 418 ? -5.487 -10.303 -13.566 1.00 30.04 438 ASN C CA 1
ATOM 8603 C C . ASN C 1 418 ? -5.287 -11.140 -12.310 1.00 30.69 438 ASN C C 1
ATOM 8604 O O . ASN C 1 418 ? -5.842 -12.238 -12.204 1.00 33.21 438 ASN C O 1
ATOM 8609 N N . ASP C 1 419 ? -4.489 -10.649 -11.360 1.00 29.28 439 ASP C N 1
ATOM 8610 C CA . ASP C 1 419 ? -4.244 -11.415 -10.142 1.00 30.79 439 ASP C CA 1
ATOM 8611 C C . ASP C 1 419 ? -5.478 -11.520 -9.257 1.00 31.34 439 ASP C C 1
ATOM 8612 O O . ASP C 1 419 ? -5.482 -12.331 -8.325 1.00 28.61 439 ASP C O 1
ATOM 8617 N N . ARG C 1 420 ? -6.517 -10.726 -9.524 1.00 31.18 440 ARG C N 1
ATOM 8618 C CA . ARG C 1 420 ? -7.755 -10.754 -8.757 1.00 36.76 440 ARG C CA 1
ATOM 8619 C C . ARG C 1 420 ? -8.928 -10.667 -9.738 1.00 33.55 440 ARG C C 1
ATOM 8620 O O . ARG C 1 420 ? -9.685 -9.701 -9.768 1.00 33.51 440 ARG C O 1
ATOM 8628 N N . ALA C 1 421 ? -9.074 -11.703 -10.561 1.00 39.39 441 ALA C N 1
ATOM 8629 C CA . ALA C 1 421 ? -10.135 -11.732 -11.559 1.00 39.91 441 ALA C CA 1
ATOM 8630 C C . ALA C 1 421 ? -11.483 -11.960 -10.885 1.00 37.51 441 ALA C C 1
ATOM 8631 O O . ALA C 1 421 ? -11.631 -12.867 -10.062 1.00 40.57 441 ALA C O 1
ATOM 8633 N N . ALA C 1 422 ? -12.461 -11.125 -11.226 1.00 31.55 442 ALA C N 1
ATOM 8634 C CA . ALA C 1 422 ? -13.794 -11.185 -10.644 1.00 28.50 442 ALA C CA 1
ATOM 8635 C C . ALA C 1 422 ? -14.803 -11.701 -11.665 1.00 31.51 442 ALA C C 1
ATOM 8636 O O . ALA C 1 422 ? -14.789 -11.293 -12.833 1.00 32.28 442 ALA C O 1
ATOM 8638 N N . ILE C 1 423 ? -15.683 -12.594 -11.209 1.00 35.59 443 ILE C N 1
ATOM 8639 C CA . ILE C 1 423 ? -16.711 -13.209 -12.041 1.00 37.35 443 ILE C CA 1
ATOM 8640 C C . ILE C 1 423 ? -18.049 -12.584 -11.702 1.00 35.60 443 ILE C C 1
ATOM 8641 O O . ILE C 1 423 ? -18.428 -12.473 -10.536 1.00 34.82 443 ILE C O 1
ATOM 8646 N N . GLY C 1 424 ? -18.793 -12.176 -12.754 1.00 32.04 444 GLY C N 1
ATOM 8647 C CA . GLY C 1 424 ? -20.164 -11.762 -12.606 1.00 32.41 444 GLY C CA 1
ATOM 8648 C C . GLY C 1 424 ? -21.101 -12.835 -13.124 1.00 32.26 444 GLY C C 1
ATOM 8649 O O . GLY C 1 424 ? -21.066 -13.192 -14.305 1.00 32.29 444 GLY C O 1
ATOM 8650 N N . ARG C 1 425 ? -21.932 -13.353 -12.230 1.00 31.69 445 ARG C N 1
ATOM 8651 C CA . ARG C 1 425 ? -22.919 -14.365 -12.586 1.00 31.33 445 ARG C CA 1
ATOM 8652 C C . ARG C 1 425 ? -24.195 -13.662 -13.029 1.00 32.06 445 ARG C C 1
ATOM 8653 O O . ARG C 1 425 ? -24.765 -12.866 -12.275 1.00 33.48 445 ARG C O 1
ATOM 8661 N N . LEU C 1 426 ? -24.630 -13.946 -14.254 1.00 32.44 446 LEU C N 1
ATOM 8662 C CA . LEU C 1 426 ? -25.807 -13.289 -14.810 1.00 31.32 446 LEU C CA 1
ATOM 8663 C C . LEU C 1 426 ? -27.103 -13.907 -14.298 1.00 32.64 446 LEU C C 1
ATOM 8664 O O . LEU C 1 426 ? -28.097 -13.195 -14.136 1.00 35.18 446 LEU C O 1
ATOM 8669 N N . LEU C 1 427 ? -27.106 -15.211 -14.022 1.00 37.78 447 LEU C N 1
ATOM 8670 C CA . LEU C 1 427 ? -28.271 -15.904 -13.495 1.00 38.08 447 LEU C CA 1
ATOM 8671 C C . LEU C 1 427 ? -27.858 -16.752 -12.299 1.00 39.44 447 LEU C C 1
ATOM 8672 O O . LEU C 1 427 ? -26.688 -17.117 -12.141 1.00 38.10 447 LEU C O 1
ATOM 8677 N N . GLY C 1 428 ? -28.835 -17.051 -11.451 1.00 32.11 448 GLY C N 1
ATOM 8678 C CA . GLY C 1 428 ? -28.634 -17.863 -10.269 1.00 29.96 448 GLY C CA 1
ATOM 8679 C C . GLY C 1 428 ? -28.920 -17.086 -9.000 1.00 30.06 448 GLY C C 1
ATOM 8680 O O . GLY C 1 428 ? -29.246 -15.899 -9.019 1.00 29.35 448 GLY C O 1
ATOM 8681 N N . ALA C 1 429 ? -28.769 -17.785 -7.877 1.00 38.04 449 ALA C N 1
ATOM 8682 C CA . ALA C 1 429 ? -29.049 -17.185 -6.580 1.00 39.72 449 ALA C CA 1
ATOM 8683 C C . ALA C 1 429 ? -28.065 -16.059 -6.300 1.00 38.67 449 ALA C C 1
ATOM 8684 O O . ALA C 1 429 ? -26.849 -16.234 -6.433 1.00 41.43 449 ALA C O 1
ATOM 8686 N N . SER C 1 430 ? -28.598 -14.900 -5.914 1.00 38.86 450 SER C N 1
ATOM 8687 C CA . SER C 1 430 ? -27.796 -13.705 -5.665 1.00 39.77 450 SER C CA 1
ATOM 8688 C C . SER C 1 430 ? -26.957 -13.325 -6.886 1.00 41.22 450 SER C C 1
ATOM 8689 O O . SER C 1 430 ? -25.886 -12.726 -6.760 1.00 41.35 450 SER C O 1
ATOM 8692 N N . SER C 1 431 ? -27.444 -13.672 -8.075 1.00 38.30 451 SER C N 1
ATOM 8693 C CA . SER C 1 431 ? -26.794 -13.296 -9.317 1.00 33.57 451 SER C CA 1
ATOM 8694 C C . SER C 1 431 ? -27.063 -11.823 -9.609 1.00 31.06 451 SER C C 1
ATOM 8695 O O . SER C 1 431 ? -27.763 -11.131 -8.865 1.00 30.16 451 SER C O 1
ATOM 8698 N N . LEU C 1 432 ? -26.512 -11.332 -10.719 1.00 33.03 452 LEU C N 1
ATOM 8699 C CA . LEU C 1 432 ? -26.702 -9.927 -11.064 1.00 32.42 452 LEU C CA 1
ATOM 8700 C C . LEU C 1 432 ? -28.161 -9.617 -11.371 1.00 33.56 452 LEU C C 1
ATOM 8701 O O . LEU C 1 432 ? -28.634 -8.515 -11.075 1.00 34.91 452 LEU C O 1
ATOM 8706 N N . ILE C 1 433 ? -28.895 -10.570 -11.943 1.00 34.60 453 ILE C N 1
ATOM 8707 C CA . ILE C 1 433 ? -30.323 -10.365 -12.161 1.00 34.36 453 ILE C CA 1
ATOM 8708 C C . ILE C 1 433 ? -31.078 -10.407 -10.839 1.00 35.02 453 ILE C C 1
ATOM 8709 O O . ILE C 1 433 ? -32.009 -9.623 -10.616 1.00 35.97 453 ILE C O 1
ATOM 8714 N N . ASN C 1 434 ? -30.701 -11.320 -9.940 1.00 33.35 454 ASN C N 1
ATOM 8715 C CA . ASN C 1 434 ? -31.358 -11.376 -8.639 1.00 33.25 454 ASN C CA 1
ATOM 8716 C C . ASN C 1 434 ? -31.075 -10.139 -7.797 1.00 33.51 454 ASN C C 1
ATOM 8717 O O . ASN C 1 434 ? -31.850 -9.841 -6.883 1.00 32.97 454 ASN C O 1
ATOM 8722 N N . GLY C 1 435 ? -29.997 -9.411 -8.091 1.00 31.40 455 GLY C N 1
ATOM 8723 C CA . GLY C 1 435 ? -29.676 -8.182 -7.394 1.00 28.28 455 GLY C CA 1
ATOM 8724 C C . GLY C 1 435 ? -30.448 -6.966 -7.848 1.00 29.66 455 GLY C C 1
ATOM 8725 O O . GLY C 1 435 ? -30.272 -5.884 -7.278 1.00 29.78 455 GLY C O 1
ATOM 8726 N N . MET C 1 436 ? -31.305 -7.106 -8.902 1.00 33.70 456 MET C N 1
ATOM 8727 C CA . MET C 1 436 ? -32.169 -6.032 -9.377 1.00 37.48 456 MET C CA 1
ATOM 8728 C C . MET C 1 436 ? -33.549 -6.124 -8.729 1.00 38.04 456 MET C C 1
ATOM 8729 O O . MET C 1 436 ? -34.054 -7.225 -8.487 1.00 39.15 456 MET C O 1
ATOM 8734 N N . PRO C 1 437 ? -34.206 -4.995 -8.455 1.00 37.18 457 PRO C N 1
ATOM 8735 C CA . PRO C 1 437 ? -35.588 -5.061 -7.954 1.00 37.08 457 PRO C CA 1
ATOM 8736 C C . PRO C 1 437 ? -36.475 -5.841 -8.913 1.00 37.09 457 PRO C C 1
ATOM 8737 O O . PRO C 1 437 ? -36.308 -5.772 -10.132 1.00 35.88 457 PRO C O 1
ATOM 8741 N N . GLU C 1 438 ? -37.425 -6.597 -8.351 1.00 36.95 458 GLU C N 1
ATOM 8742 C CA . GLU C 1 438 ? -38.259 -7.466 -9.177 1.00 38.85 458 GLU C CA 1
ATOM 8743 C C . GLU C 1 438 ? -38.996 -6.670 -10.244 1.00 40.24 458 GLU C C 1
ATOM 8744 O O . GLU C 1 438 ? -39.067 -7.087 -11.407 1.00 39.67 458 GLU C O 1
ATOM 8750 N N . GLU C 1 439 ? -39.544 -5.514 -9.873 1.00 40.31 459 GLU C N 1
ATOM 8751 C CA . GLU C 1 439 ? -40.269 -4.698 -10.837 1.00 42.88 459 GLU C CA 1
ATOM 8752 C C . GLU C 1 439 ? -39.339 -4.041 -11.847 1.00 40.28 459 GLU C C 1
ATOM 8753 O O . GLU C 1 439 ? -39.796 -3.646 -12.924 1.00 39.78 459 GLU C O 1
ATOM 8759 N N . VAL C 1 440 ? -38.051 -3.904 -11.522 1.00 43.41 460 VAL C N 1
ATOM 8760 C CA . VAL C 1 440 ? -37.074 -3.516 -12.535 1.00 41.49 460 VAL C CA 1
ATOM 8761 C C . VAL C 1 440 ? -36.855 -4.658 -13.514 1.00 39.74 460 VAL C C 1
ATOM 8762 O O . VAL C 1 440 ? -36.763 -4.444 -14.729 1.00 38.71 460 VAL C O 1
ATOM 8766 N N . VAL C 1 441 ? -36.762 -5.888 -13.002 1.00 40.56 461 VAL C N 1
ATOM 8767 C CA . VAL C 1 441 ? -36.655 -7.056 -13.869 1.00 40.39 461 VAL C CA 1
ATOM 8768 C C . VAL C 1 441 ? -37.885 -7.152 -14.764 1.00 41.12 461 VAL C C 1
ATOM 8769 O O . VAL C 1 441 ? -37.780 -7.352 -15.980 1.00 41.91 461 VAL C O 1
ATOM 8773 N N . ALA C 1 442 ? -39.070 -7.009 -14.172 1.00 41.27 462 ALA C N 1
ATOM 8774 C CA . ALA C 1 442 ? -40.303 -7.099 -14.945 1.00 43.30 462 ALA C CA 1
ATOM 877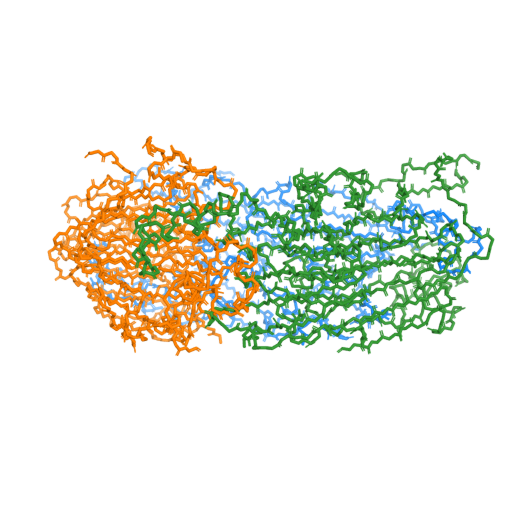5 C C . ALA C 1 442 ? -40.313 -6.076 -16.074 1.00 43.16 462 ALA C C 1
ATOM 8776 O O . ALA C 1 442 ? -40.553 -6.420 -17.238 1.00 44.18 462 ALA C O 1
ATOM 8778 N N . ALA C 1 443 ? -40.034 -4.812 -15.750 1.00 42.63 463 ALA C N 1
ATOM 8779 C CA . ALA C 1 443 ? -40.066 -3.765 -16.766 1.00 42.93 463 ALA C CA 1
ATOM 8780 C C . ALA C 1 443 ? -38.992 -3.983 -17.825 1.00 43.69 463 ALA C C 1
ATOM 8781 O O . ALA C 1 443 ? -39.238 -3.781 -19.020 1.00 45.54 463 ALA C O 1
ATOM 8783 N N . ALA C 1 444 ? -37.798 -4.408 -17.412 1.00 43.29 464 ALA C N 1
ATOM 8784 C CA . ALA C 1 444 ? -36.702 -4.556 -18.365 1.00 43.79 464 ALA C CA 1
ATOM 8785 C C . ALA C 1 444 ? -37.017 -5.611 -19.421 1.00 44.96 464 ALA C C 1
ATOM 8786 O O . ALA C 1 444 ? -36.744 -5.408 -20.609 1.00 45.51 464 ALA C O 1
ATOM 8788 N N . PHE C 1 445 ? -37.600 -6.736 -19.011 1.00 44.98 465 PHE C N 1
ATOM 8789 C CA . PHE C 1 445 ? -37.873 -7.852 -19.909 1.00 46.32 465 PHE C CA 1
ATOM 8790 C C . PHE C 1 445 ? -39.337 -7.945 -20.313 1.00 50.62 465 PHE C C 1
ATOM 8791 O O . PHE C 1 445 ? -39.718 -8.903 -20.993 1.00 52.14 465 PHE C O 1
ATOM 8799 N N . ASN C 1 446 ? -40.161 -6.980 -19.917 1.00 57.17 466 ASN C N 1
ATOM 8800 C CA . ASN C 1 446 ? -41.598 -7.023 -20.172 1.00 60.67 466 ASN C CA 1
ATOM 8801 C C . ASN C 1 446 ? -42.186 -8.354 -19.703 1.00 60.49 466 ASN C C 1
ATOM 8802 O O . ASN C 1 446 ? -42.837 -9.084 -20.452 1.00 62.03 466 ASN C O 1
ATOM 8807 N N . MET C 1 447 ? -41.943 -8.653 -18.430 1.00 55.80 467 MET C N 1
ATOM 8808 C CA . MET C 1 447 ? -42.386 -9.885 -17.798 1.00 54.86 467 MET C CA 1
ATOM 8809 C C . MET C 1 447 ? -43.475 -9.588 -16.777 1.00 56.26 467 MET C C 1
ATOM 8810 O O . MET C 1 447 ? -43.535 -8.493 -16.209 1.00 54.52 467 MET C O 1
ATOM 8815 N N . GLU C 1 448 ? -44.332 -10.576 -16.538 1.00 59.34 468 GLU C N 1
ATOM 8816 C CA . GLU C 1 448 ? -45.224 -10.514 -15.391 1.00 63.62 468 GLU C CA 1
ATOM 8817 C C . GLU C 1 448 ? -44.408 -10.571 -14.104 1.00 62.78 468 GLU C C 1
ATOM 8818 O O . GLU C 1 448 ? -43.290 -11.095 -14.075 1.00 62.47 468 GLU C O 1
ATOM 8824 N N . ARG C 1 449 ? -44.970 -10.007 -13.034 1.00 56.62 469 ARG C N 1
ATOM 8825 C CA . ARG C 1 449 ? -44.305 -10.065 -11.737 1.00 52.80 469 ARG C CA 1
ATOM 8826 C C . ARG C 1 449 ? -43.935 -11.502 -11.386 1.00 52.49 469 ARG C C 1
ATOM 8827 O O . ARG C 1 449 ? -42.809 -11.783 -10.960 1.00 50.91 469 ARG C O 1
ATOM 8835 N N . ASN C 1 450 ? -44.875 -12.430 -11.579 1.00 57.90 470 ASN C N 1
ATOM 8836 C CA . ASN C 1 450 ? -44.627 -13.828 -11.243 1.00 57.29 470 ASN C CA 1
ATOM 8837 C C . ASN C 1 450 ? -43.580 -14.453 -12.155 1.00 53.12 470 ASN C C 1
ATOM 8838 O O . ASN C 1 450 ? -42.879 -15.385 -11.743 1.00 50.06 470 ASN C O 1
ATOM 8843 N N . GLU C 1 451 ? -43.458 -13.967 -13.391 1.00 49.87 471 GLU C N 1
ATOM 8844 C CA . GLU C 1 451 ? -42.422 -14.478 -14.282 1.00 49.59 471 GLU C CA 1
ATOM 8845 C C . GLU C 1 451 ? -41.040 -14.016 -13.838 1.00 47.06 471 GLU C C 1
ATOM 8846 O O . GLU C 1 451 ? -40.066 -14.773 -13.929 1.00 38.82 471 GLU C O 1
ATOM 8852 N N . ALA C 1 452 ? -40.932 -12.773 -13.366 1.00 49.28 472 ALA C N 1
ATOM 8853 C CA . ALA C 1 452 ? -39.658 -12.287 -12.848 1.00 46.60 472 ALA C CA 1
ATOM 8854 C C . ALA C 1 452 ? -39.223 -13.086 -11.625 1.00 47.11 472 ALA C C 1
ATOM 8855 O O . ALA C 1 452 ? -38.037 -13.396 -11.466 1.00 46.15 472 ALA C O 1
ATOM 8857 N N . ARG C 1 453 ? -40.168 -13.416 -10.739 1.00 46.66 473 ARG C N 1
ATOM 8858 C CA . ARG C 1 453 ? -39.832 -14.202 -9.555 1.00 45.57 473 ARG C CA 1
ATOM 8859 C C . ARG C 1 453 ? -39.349 -15.597 -9.929 1.00 43.74 473 ARG C C 1
ATOM 8860 O O . ARG C 1 453 ? -38.428 -16.132 -9.300 1.00 41.24 473 ARG C O 1
ATOM 8868 N N . GLN C 1 454 ? -39.971 -16.215 -10.935 1.00 42.41 474 GLN C N 1
ATOM 8869 C CA . GLN C 1 454 ? -39.499 -17.517 -11.393 1.00 42.64 474 GLN C CA 1
ATOM 8870 C C . GLN C 1 454 ? -38.092 -17.415 -11.963 1.00 40.85 474 GLN C C 1
ATOM 8871 O O . GLN C 1 454 ? -37.242 -18.274 -11.695 1.00 36.73 474 GLN C O 1
ATOM 8877 N N . LEU C 1 455 ? -37.830 -16.368 -12.750 1.00 43.45 475 LEU C N 1
ATOM 8878 C CA . LEU C 1 455 ? -36.489 -16.133 -13.271 1.00 43.94 475 LEU C CA 1
ATOM 8879 C C . LEU C 1 455 ? -35.458 -16.103 -12.148 1.00 41.45 475 LEU C C 1
ATOM 8880 O O . LEU C 1 455 ? -34.353 -16.638 -12.291 1.00 41.20 475 LEU C O 1
ATOM 8885 N N . LYS C 1 456 ? -35.809 -15.488 -11.019 1.00 37.15 476 LYS C N 1
ATOM 8886 C CA . LYS C 1 456 ? -34.880 -15.380 -9.900 1.00 38.50 476 LYS C CA 1
ATOM 8887 C C . LYS C 1 456 ? -34.762 -16.685 -9.122 1.00 40.41 476 LYS C C 1
ATOM 8888 O O . LYS C 1 456 ? -33.652 -17.099 -8.774 1.00 38.92 476 LYS C O 1
ATOM 8894 N N . PHE C 1 457 ? -35.889 -17.349 -8.845 1.00 44.10 477 PHE C N 1
ATOM 8895 C CA . PHE C 1 457 ? -35.959 -18.302 -7.745 1.00 45.77 477 PHE C CA 1
ATOM 8896 C C . PHE C 1 457 ? -36.383 -19.714 -8.130 1.00 46.18 477 PHE C C 1
ATOM 8897 O O . PHE C 1 457 ? -36.466 -20.573 -7.246 1.00 44.39 477 PHE C O 1
ATOM 8905 N N . ASN C 1 458 ? -36.634 -19.998 -9.408 1.00 45.80 478 ASN C N 1
ATOM 8906 C CA . ASN C 1 458 ? -36.962 -21.371 -9.781 1.00 47.58 478 ASN C CA 1
ATOM 8907 C C . ASN C 1 458 ? -35.770 -22.296 -9.560 1.00 46.88 478 ASN C C 1
ATOM 8908 O O . ASN C 1 458 ? -35.935 -23.425 -9.084 1.00 48.13 478 ASN C O 1
ATOM 8913 N N . SER C 1 459 ? -34.556 -21.835 -9.897 1.00 44.50 479 SER C N 1
ATOM 8914 C CA . SER C 1 459 ? -33.350 -22.596 -9.591 1.00 41.78 479 SER C CA 1
ATOM 8915 C C . SER C 1 459 ? -32.686 -22.035 -8.340 1.00 39.70 479 SER C C 1
ATOM 8916 O O . SER C 1 459 ? -32.449 -20.820 -8.272 1.00 39.56 479 SER C O 1
ATOM 8919 N N . PRO C 1 460 ? -32.398 -22.848 -7.323 1.00 40.75 480 PRO C N 1
ATOM 8920 C CA . PRO C 1 460 ? -31.802 -22.326 -6.086 1.00 39.18 480 PRO C CA 1
ATOM 8921 C C . PRO C 1 460 ? -30.282 -22.237 -6.080 1.00 38.61 480 PRO C C 1
ATOM 8922 O O . PRO C 1 460 ? -29.717 -21.769 -5.086 1.00 41.20 480 PRO C O 1
ATOM 8926 N N . PHE C 1 461 ? -29.608 -22.664 -7.141 1.00 37.16 481 PHE C N 1
ATOM 8927 C CA . PHE C 1 461 ? -28.159 -22.805 -7.124 1.00 36.83 481 PHE C CA 1
ATOM 8928 C C . PHE C 1 461 ? -27.467 -21.519 -7.561 1.00 38.52 481 PHE C C 1
ATOM 8929 O O . PHE C 1 461 ? -28.017 -20.719 -8.324 1.00 38.04 481 PHE C O 1
ATOM 8937 N N . SER C 1 462 ? -26.242 -21.334 -7.061 1.00 41.85 482 SER C N 1
ATOM 8938 C CA . SER C 1 462 ? -25.486 -20.103 -7.300 1.00 45.78 482 SER C CA 1
ATOM 8939 C C . SER C 1 462 ? -24.782 -20.124 -8.653 1.00 47.29 482 SER C C 1
ATOM 8940 O O . SER C 1 462 ? -25.094 -19.330 -9.545 1.00 51.73 482 SER C O 1
ATOM 8943 N N . PHE C 1 463 ? -23.816 -21.020 -8.807 1.00 34.32 483 PHE C N 1
ATOM 8944 C CA . PHE C 1 463 ? -22.940 -21.065 -9.972 1.00 37.45 483 PHE C CA 1
ATOM 8945 C C . PHE C 1 463 ? -22.986 -22.403 -10.686 1.00 35.66 483 PHE C C 1
ATOM 8946 O O . PHE C 1 463 ? -23.085 -22.439 -11.916 1.00 35.80 483 PHE C O 1
ATOM 8954 N N . LEU C 1 464 ? -22.935 -23.503 -9.943 1.00 47.88 484 LEU C N 1
ATOM 8955 C CA . LEU C 1 464 ? -23.012 -24.845 -10.498 1.00 47.97 484 LEU C CA 1
ATOM 8956 C C . LEU C 1 464 ? -24.445 -25.348 -10.446 1.00 47.39 484 LEU C C 1
ATOM 8957 O O . LEU C 1 464 ? -25.127 -25.200 -9.429 1.00 47.38 484 LEU C O 1
ATOM 8962 N N . VAL C 1 465 ? -24.893 -25.952 -11.542 1.00 38.25 485 VAL C N 1
ATOM 8963 C CA . VAL C 1 465 ? -26.260 -26.438 -11.675 1.00 37.75 485 VAL C CA 1
ATOM 8964 C C . VAL C 1 465 ? -26.212 -27.944 -11.908 1.00 36.54 485 VAL C C 1
ATOM 8965 O O . VAL C 1 465 ? -25.684 -28.390 -12.931 1.00 34.65 485 VAL C O 1
ATOM 8969 N N . PRO C 1 466 ? -26.758 -28.768 -11.015 1.00 41.53 486 PRO C N 1
ATOM 8970 C CA . PRO C 1 466 ? -26.792 -30.219 -11.265 1.00 42.88 486 PRO C CA 1
ATOM 8971 C C . PRO C 1 466 ? -27.653 -30.541 -12.472 1.00 44.08 486 PRO C C 1
ATOM 8972 O O . PRO C 1 466 ? -28.473 -29.715 -12.899 1.00 42.89 486 PRO C O 1
ATOM 8976 N N . PRO C 1 467 ? -27.503 -31.727 -13.059 1.00 48.42 487 PRO C N 1
ATOM 8977 C CA . PRO C 1 467 ? -28.320 -32.063 -14.232 1.00 49.74 487 PRO C CA 1
ATOM 8978 C C . PRO C 1 467 ? -29.802 -32.080 -13.889 1.00 54.01 487 PRO C C 1
ATOM 8979 O O . PRO C 1 467 ? -30.195 -32.351 -12.751 1.00 52.03 487 PRO C O 1
ATOM 8983 N N . ARG C 1 468 ? -30.625 -31.778 -14.892 1.00 77.81 488 ARG C N 1
ATOM 8984 C CA . ARG C 1 468 ? -32.071 -31.964 -14.798 1.00 83.98 488 ARG C CA 1
ATOM 8985 C C . ARG C 1 468 ? -32.636 -31.351 -13.520 1.00 87.79 488 ARG C C 1
ATOM 8986 O O . ARG C 1 468 ? -33.596 -30.581 -13.556 1.00 90.51 488 ARG C O 1
#

Nearest PDB structures (foldseek):
  5gyl-assembly1_C  TM=1.003E+00  e=7.265E-85  Cicer arietinum
  5gyl-assembly1_A  TM=1.002E+00  e=1.520E-81  Cicer arietinum
  5wpw-assembly1_A  TM=9.625E-01  e=3.114E-52  Cocos nucifera
  3kgl-assembly1_C  TM=9.372E-01  e=1.927E-50  Brassica napus
  8uai-assembly1_F  TM=9.518E-01  e=1.753E-48  Corylus avellana

Sequence (1141 aa):
NECQLEHLNALEPDNRIKSEGGLIETWNPSNKQFRCAGVALSRATLQPNSLRRPFYTNAPQEIFIQQGNGYFGMVFPGCVETFEEPRKFRDSHQKVNRFREGDIIAVPTGVVFWMFNDQDTPVIAVSLIDTSSFQNQLDQMPRRFYLAGNHEQEFGGNIFSGFKRDFLEDALNVNRRIVNKLQGRNEDEEKGAIVKVKGGLSIITPPICTARLHQNIGSSSSPDIYNPQAGRIKTVTSFDLPALRFLKLSAEFGSLHKNAMFVPHYNLNANSILYALKGRARLQIVNCKGNSVFDGELEAGRALIVPQNFAIAAKSLSDRFSYVAFKTNDRAAIGRLLGASSLINGMPEEVVAAAFNMERNEARQLKFNSPFSFLVPPRNECQLEHLNALEPDNRIKSEGGLIETWNPSNKQFRCAGVALSRATLQPNSLRRPFYTNAPQEIFIQQGNGYFGMVFPGCVETFEEPRKFRDSHQKVNRFREGDIIAVPTGVVFWMFNDQDTPVIAVSLIDTSSFQNQLDQMPRRFYLAGNHEQEFLRGGNIFSGFKRDFLEDALNVNRRIVNKLQGRNEDEEKGAIVKVKGGLSIITPPICTARLHQNIGSSSSPDIYNPQAGRIKTVTSFDLPALRFLKLSAEFGSLHKNAMFVPHYNLNANSILYALKGRARLQIVNCKGNSVFDGELEAGRALIVPQNFAIAAKSLSDRFSYVAFKTNDRAAIGRLLGASSLINGMPEEVVAAAFNMERNEARQLKFNSPFSFLVPPRNECQLEHLNALEPDNRIKSEGGLIETWNPSNKQFRCAGVALSRATLQPNSLRRPFYTNAPQEIFIQQGNGYFGMVFPGCVETFEEPRKFRDSHQKVNRFREGDIIAVPTGVVFWMFNDQDTPVIAVSLIDTSSFQNQLDQMPRRFYLAGNHEQEFLRGGNIFSGFKRDFLEDALNVNRRIVNKLQGRNEDEEKGAIVKVKGGLSIITPPICTARLHQNIGSSSSPDIYNPQAGRIKTVTSFDLPALRFLKLSAEFGSLHKNAMFVPHYNLNANSILYALKGRARLQIVNCKGNSVFDGELEAGRALIVPQNFAIAAKSLSDRFSYVAFKTNDRAAIGRLLGASSLINGMPEEVVAAAFNMERNEARQLKFNSPFSFLVPPR

Solvent-accessible surface area: 40181 Å² total; per-residue (Å²): 114,64,0,98,10,113,114,8,88,27,25,103,27,92,65,163,36,176,8,61,0,8,33,4,15,4,1,63,37,80,42,85,0,2,135,5,4,11,2,0,0,4,32,5,21,0,75,53,59,0,0,13,0,0,2,0,2,2,1,0,2,0,5,4,0,40,58,5,59,0,26,1,2,9,1,36,33,77,11,102,30,73,43,105,50,108,197,207,72,76,4,4,0,10,74,10,31,96,1,111,100,3,5,0,0,0,1,29,10,0,5,0,2,2,4,6,0,47,70,125,59,42,0,31,4,0,10,1,0,10,8,48,13,142,55,16,41,7,8,99,43,6,6,2,0,4,0,0,3,35,16,86,25,5,59,71,6,0,3,0,42,13,8,100,66,82,10,0,36,72,2,5,96,13,63,105,151,0,0,26,56,0,10,8,140,132,36,95,130,137,44,6,6,0,0,124,16,206,81,18,38,67,29,34,42,108,187,183,53,55,46,105,19,40,33,17,0,6,70,82,22,92,47,82,78,120,29,82,121,0,1,58,8,22,40,0,17,12,150,58,0,84,9,0,120,149,2,102,0,4,1,13,12,0,10,1,28,106,51,0,1,12,3,0,14,0,4,12,34,0,1,3,0,13,0,0,26,115,22,93,0,52,1,1,0,0,12,14,80,6,64,44,2,20,61,24,90,0,70,46,17,69,0,0,0,4,0,0,0,4,0,8,0,0,47,0,49,21,109,90,1,4,6,0,4,0,12,13,27,0,82,25,39,46,0,41,0,2,7,32,40,2,2,0,4,2,0,0,0,42,0,0,16,22,1,5,83,13,105,71,90,15,0,70,48,4,3,104,51,13,96,72,57,13,8,7,25,61,120,112,93,0,95,9,151,94,7,69,22,26,105,30,85,52,138,57,143,18,94,0,10,38,7,19,1,2,49,19,62,40,68,0,2,122,3,4,6,3,0,0,3,30,6,20,0,76,39,47,0,0,14,0,0,4,1,2,1,1,0,2,0,5,4,0,39,59,4,60,2,15,0,1,8,2,35,32,78,12,100,24,76,47,106,62,99,244,228,90,93,2,4,0,10,75,11,28,132,3,110,102,2,5,0,0,0,1,29,11,0,5,0,2,2,6,5,0,55,78,140,60,43,0,30,4,0,10,0,0,9,7,58,12,112,41,18,42,9,9,98,19,5,5,1,0,5,0,0,2,32,20,101,13,4,3,77,113,64,6,1,3,0,40,6,5,79,100,78,9,0,35,77,3,5,94,12,79,102,146,1,0,45,29,0,7,4,166,101,25,102,125,137,40,4,8,0,0,89,15,185,84,18,34,64,29,33,41,98,167,184,53,56,44,107,18,39,31,16,0,5,73,86,22,94,46,84,79,120,28,92,126,0,0,54,8,22,39,0,17,2,149,58,0,67,8,0,100,145,1,89,0,3,1,11,11,0,10,1,25,110,59,0,4,11,3,0,12,0,5,11,32,0,1,3,0,11,0,0,25,109,22,115,0,106,0,6,0,0,12,7,91,7,78,54,4,19,63,16,58,0,78,45,17,66,0,0,0,3,0,0,0,4,0,7,0,0,61,0,48,21,104,78,1,9,6,0,4,0,10,14,32,6,98,24,37,45,0,42,0,1,6,30,39,2,2,0,2,2,0,0,1,36,0,0,15,20,1,10,101,13,112,65,88,16,0,74,47,3,3,98,49,12,98,74,56,13,7,9,19,55,146,115,88,0,87,11,133,109,2,66,29,28,100,26,87,57,160,60,141,7,71,0,1,26,5,14,0,2,50,16,60,38,85,1,1,147,5,4,7,2,0,0,3,31,6,21,0,70,48,58,0,0,14,0,0,3,0,2,3,2,0,2,0,6,4,0,39,58,5,52,0,25,1,2,10,2,35,31,78,11,96,22,75,47,104,41,113,204,212,54,90,3,4,0,11,70,10,33,97,0,106,100,3,5,0,0,0,1,27,10,0,4,0,1,1,4,4,0,51,69,127,56,43,0,30,4,0,9,0,0,10,8,51,13,119,53,18,43,10,10,100,47,4,10,2,0,4,0,0,2,37,17,106,10,5,5,96,90,60,5,0,2,0,36,9,6,99,84,71,1,0,30,55,3,4,94,12,81,113,142,0,0,38,20,0,4,4,125,66,18,93,124,145,37,5,7,0,2,125,16,204,82,18,30,69,28,32,43,102,180,182,53,56,43,107,19,38,30,17,0,6,74,82,24,94,47,80,79,118,28,88,126,0,0,50,3,21,35,0,18,9,158,51,0,69,8,0,107,136,1,96,0,4,1,7,13,0,8,0,23,110,63,0,5,10,4,0,17,0,5,12,33,0,2,4,0,14,0,0,27,123,26,106,0,85,2,3,0,0,9,8,78,6,73,46,2,19,53,24,89,0,72,44,17,68,0,0,0,4,0,0,0,3,0,11,0,4,61,0,58,23,110,105,2,8,7,0,4,0,11,14,33,3,122,24,36,45,0,42,0,1,6,30,41,2,3,0,4,2,0,0,2,32,0,0,15,20,0,8,90,13,101,60,88,12,0,83,46,2,3,110,50,11,96,72,59,9,5,8,22,55,149

Radius of gyration: 32.19 Å; Cα contacts (8 Å, |Δi|>4): 3456; chains: 3; bounding box: 91×90×40 Å

Secondary structure (DSSP, 8-state):
-TT--S----B--SEEEEETTEEEEE--TTSHHHHHHT-EEEEEEE-TTEEEEEEE-SS-EEEEEEE--EEEEEE-TT----EEEE--EEEEES--EEE-TTEEEEE-TT-EEEEEE-SSSPEEEEEEE-TTSTT--S-SS---EESS----------TTTTS-HHHHHHHHT--HHHHHHHHTSS--TTS-SEEE-TT----S----TT---EEE-STTSPPSEEETTTEEEEEE-TTT-THHHHHT-EEEEEEEETT-EEEEEEESS--EEEEEEESEEEEEEE-TTS-EEEEEEEETT-EEEE-TT-EEEEEE-SSEEEEEEEESSTT--EEESSSTT-TTTTS-HHHHHHHHT--HHHHHHHHHSS--SSEE---/-TT--S----B--SEEEEETTEEEEE--TTSHHHHHHT-EEEEEEE-TTEEEEEEEESS-EEEEEEE-EEEEEEE-TT----EEEE--EEEEES-EEEEETTEEEEE-TT-EEEEEE-SSSPEEEEEEE-TTSTT--S-SS--EEESS-S---SS-----TTTTS-HHHHHHHHT--HHHHHHHHTTTS-TTS-SEEE-TT----S----TT---EEE-STTSPPSEEETTTEEEEEE-TTT-THHHHHT-EEEEEEEETT-EEEEEEESS--EEEEEEESEEEEEEE-TTS-EEEEEEEETT-EEEE-TT-EEEEEE-SSEEEEEEEESSTT--EEESSSTT-TTTTS-HHHHHHHHT--HHHHHHHHHSS--SSEE---/-TT--S----B--SEEEEETTEEEEE--TTSHHHHHHT-EEEEEEE-TTEEEEEEEESS-EEEEEEE--EEEEEE-TT----EEE----SEEES-EEEE-TTEEEEE-TT-EEEEEE-SSSPEEEEEEE-TTSTT--S-SS--EEESS-S---TT-----TTTTS-HHHHHHHHT--HHHHHHHTTTT--TTS-SEEE-TT----S----TT---EEE-STTSPPSEEETTTEEEEEE-TTT-TTHHHHT-EEEEEEEETT-EEEEEEESS--EEEEEEESEEEEEEE-TTS-EEEEEEEETT-EEEE-TT-EEEEEE-SSEEEEEEEESSTT--EEESSSTT-TTTTS-HHHHHHHHT--HHHHHHHHHSS--SSEE---

CATH classification: 2.60.120.10 (+1 more: 2.60.120.10)

Foldseek 3Di:
DLPPFQAWDWDFFPDWADAAFWIKTWRQCPPSQNVLQQKTKMKIKGAAQKKQAKKFWQAKKKKAWLAAKWKKDWADPPDAFPFFDVPVTPDTHHDMDIDGHQKIFIHHHGIIMMIGHNDRDMIMMMMMGNLVDPSNPPHSDIFIAGQAADEDTPNGWHPLLPDDQVVVCVVVVDDSVVSCRSRHVVPDHRNDRMHHDVVRDDDRDPCVRPADGMDGFDPVDDFPDDDPQFWTKHKQFCVNGVVCVNNQKIKMKIKTAAQKKFAKKFWQDKKKKKAWSAAKKFKFKADPVRHTNGTGMHHHNTIIIHRGPIIMMIHGHDRMTMIMIMINGRDTDMAGCAEAVHPLLPDPLVVNCVVVVHDSVVSVCRHPVQHGHTMGGHD/DLPPFQAWDWDFFPDWAAAAFWIKTWRQCPPSLNVLQQKTKMKIKGAAQKKQAKKFWQAKKKKAWLAAKWKKDKADPPDAFPFFDVPVTPDTHHDMDIDGHQKIFIHHHGIIMMIGHHDNDMIMMMMMGNLVPPSRPDHSQIFIAGQAAQEDTRNPCTWHPLLPDDQVVVCVVVVDDSVVSCRSGHVVPDHRNDRMHHDPVRDDDRDPCVRPADGMDGFDPVDDFPDDDPQFWTKHKQFCVNGVVCVNNQKIKMKIKTAAQKKFAKKFWADWKKKKAWSAAKKWKFWADPVRDTNDTGMHHHNTIIIHRGPIIMMITGNDRMTMIMIMINGRDTDMAGCAEAVHPLLPDPLVVNCVVVVHDSVVSVCRHPVQHGHTMGGHD/DLPPFQAWDWDFFPDWADAAFWIKTWRDCPPSQNVLQQKTKMKIKGAAQKKQAKKFWQAKKKKAWLAAKWKKDKADPPDAFPFADPPVGPATHHDMDIDGHQKIFIHHHGIIMMIGHHDRDMIMMMMMGNQVDPSRPDHSQIFIAGQAAFEDTPRPCTWHPLLPDDQVVVCVVVVDDSVVSCRSRHVVHDRRNDRMHHDVVHDDDRDPCVRPADGMDGFDPVDDFPDDDPQFWTKHKQFCVNGVVCVNNQKIKMKIKTAAQKKFAKKFWQDWKKKKAWSAAKKFKWWADPVRHTNDTGMHHHNTIIIRGGPIIMMITGHDRMTMIMIMINGRDIDMAGCAEAVGPLLPDPLVVNCVVVVHDSVVSVCRHPVQHGHTMGGHD

B-factor: mean 43.79, std 14.06, range [20.46, 117.82]